Protein AF-A0A7C3DMQ5-F1 (afdb_monomer_lite)

Radius of gyration: 47.57 Å; chains: 1; bounding box: 131×82×141 Å

Structure (mmCIF, N/CA/C/O backbone):
data_AF-A0A7C3DMQ5-F1
#
_entry.id   AF-A0A7C3DMQ5-F1
#
loop_
_atom_site.group_PDB
_atom_site.id
_atom_site.type_symbol
_atom_site.label_atom_id
_atom_site.label_alt_id
_atom_site.label_comp_id
_atom_site.label_asym_id
_atom_site.label_entity_id
_atom_site.label_seq_id
_atom_site.pdbx_PDB_ins_code
_atom_site.Cartn_x
_atom_site.Cartn_y
_atom_site.Cartn_z
_atom_site.occupancy
_atom_site.B_iso_or_equiv
_atom_site.auth_seq_id
_atom_site.auth_comp_id
_atom_site.auth_asym_id
_atom_site.auth_atom_id
_atom_site.pdbx_PDB_model_num
ATOM 1 N N . MET A 1 1 ? 58.607 27.679 -72.684 1.00 35.38 1 MET A N 1
ATOM 2 C CA . MET A 1 1 ? 58.860 26.493 -71.829 1.00 35.38 1 MET A CA 1
ATOM 3 C C . MET A 1 1 ? 58.009 26.649 -70.570 1.00 35.38 1 MET A C 1
ATOM 5 O O . MET A 1 1 ? 57.961 27.768 -70.089 1.00 35.38 1 MET A O 1
ATOM 9 N N . GLY A 1 2 ? 57.302 25.658 -70.021 1.00 30.64 2 GLY A N 1
ATOM 10 C CA . GLY A 1 2 ? 56.966 24.321 -70.528 1.00 30.64 2 GLY A CA 1
ATOM 11 C C . GLY A 1 2 ? 56.228 23.482 -69.461 1.00 30.64 2 GLY A C 1
ATOM 12 O O . GLY A 1 2 ? 56.711 23.452 -68.344 1.00 30.64 2 GLY A O 1
ATOM 13 N N . ARG A 1 3 ? 55.119 22.818 -69.858 1.00 35.78 3 ARG A N 1
ATOM 14 C CA . ARG A 1 3 ? 54.392 21.643 -69.273 1.00 35.78 3 ARG A CA 1
ATOM 15 C C . ARG A 1 3 ? 54.032 21.639 -67.755 1.00 35.78 3 ARG A C 1
ATOM 17 O O . ARG A 1 3 ? 54.875 21.955 -66.939 1.00 35.78 3 ARG A O 1
ATOM 24 N N . LEU A 1 4 ? 52.802 21.372 -67.271 1.00 31.52 4 LEU A N 1
ATOM 25 C CA . LEU A 1 4 ? 51.721 20.377 -67.547 1.00 31.52 4 LEU A CA 1
ATOM 26 C C . LEU A 1 4 ? 51.818 19.094 -66.666 1.00 31.52 4 LEU A C 1
ATOM 28 O O . LEU A 1 4 ? 52.901 18.533 -66.568 1.00 31.52 4 LEU A O 1
ATOM 32 N N . LEU A 1 5 ? 50.655 18.614 -66.163 1.00 30.03 5 LEU A N 1
ATOM 33 C CA . LEU A 1 5 ? 50.350 17.388 -65.361 1.00 30.03 5 LEU A CA 1
ATOM 34 C C . LEU A 1 5 ? 50.638 17.494 -63.836 1.00 30.03 5 LEU A C 1
ATOM 36 O O . LEU A 1 5 ? 51.648 18.078 -63.470 1.00 30.03 5 LEU A O 1
ATOM 40 N N . LEU A 1 6 ? 49.790 17.091 -62.863 1.00 30.98 6 LEU A N 1
ATOM 41 C CA . LEU A 1 6 ? 48.649 16.137 -62.721 1.00 30.98 6 LEU A CA 1
ATOM 42 C C . LEU A 1 6 ? 49.076 14.677 -62.408 1.00 30.98 6 LEU A C 1
ATOM 44 O O . LEU A 1 6 ? 50.050 14.218 -62.990 1.00 30.98 6 LEU A O 1
ATOM 48 N N . PHE A 1 7 ? 48.296 13.983 -61.547 1.00 28.12 7 PHE A N 1
ATOM 49 C CA . PHE A 1 7 ? 48.466 12.642 -60.905 1.00 28.12 7 PHE A CA 1
ATOM 50 C C . PHE A 1 7 ? 49.196 12.643 -59.531 1.00 28.12 7 PHE A C 1
ATOM 52 O O . PHE A 1 7 ? 50.185 13.347 -59.377 1.00 28.12 7 PHE A O 1
ATOM 59 N N . VAL A 1 8 ? 48.784 11.883 -58.492 1.00 26.33 8 VAL A N 1
ATOM 60 C CA . VAL A 1 8 ? 47.496 11.184 -58.223 1.00 26.33 8 VAL A CA 1
ATOM 61 C C . VAL A 1 8 ? 47.289 10.914 -56.711 1.00 26.33 8 VAL A C 1
ATOM 63 O O . VAL A 1 8 ? 48.211 11.051 -55.914 1.00 26.33 8 VAL A O 1
ATOM 66 N N . PHE A 1 9 ? 46.066 10.526 -56.332 1.00 34.53 9 PHE A N 1
ATOM 67 C CA . PHE A 1 9 ? 45.648 10.061 -54.997 1.00 34.53 9 PHE A CA 1
ATOM 68 C C . PHE A 1 9 ? 46.404 8.812 -54.490 1.00 34.53 9 PHE A C 1
ATOM 70 O O . PHE A 1 9 ? 46.457 7.814 -55.201 1.00 34.53 9 PHE A O 1
ATOM 77 N N . VAL A 1 10 ? 46.769 8.786 -53.202 1.00 26.62 10 VAL A N 1
ATOM 78 C CA . VAL A 1 10 ? 46.620 7.583 -52.353 1.00 26.62 10 VAL A CA 1
ATOM 79 C C . VAL A 1 10 ? 46.086 8.019 -50.988 1.00 26.62 10 VAL A C 1
ATOM 81 O O . VAL A 1 10 ? 46.722 8.794 -50.279 1.00 26.62 10 VAL A O 1
ATOM 84 N N . VAL A 1 11 ? 44.908 7.511 -50.622 1.00 39.41 11 VAL A N 1
ATOM 85 C CA . VAL A 1 11 ? 44.380 7.582 -49.253 1.00 39.41 11 VAL A CA 1
ATOM 86 C C . VAL A 1 11 ? 45.007 6.452 -48.445 1.00 39.41 11 VAL A C 1
ATOM 88 O O . VAL A 1 11 ? 44.918 5.295 -48.847 1.00 39.41 11 VAL A O 1
ATOM 91 N N . ALA A 1 12 ? 45.575 6.775 -47.285 1.00 28.44 12 ALA A N 1
ATOM 92 C CA . ALA A 1 12 ? 45.936 5.797 -46.265 1.00 28.44 12 ALA A CA 1
ATOM 93 C C . ALA A 1 12 ? 45.306 6.220 -44.929 1.00 28.44 12 ALA A C 1
ATOM 95 O O . ALA A 1 12 ? 45.703 7.211 -44.317 1.00 28.44 12 ALA A O 1
ATOM 96 N N . PHE A 1 13 ? 44.288 5.472 -44.505 1.00 41.19 13 PHE A N 1
ATOM 97 C CA . PHE A 1 13 ? 43.706 5.556 -43.166 1.00 41.19 13 PHE A CA 1
ATOM 98 C C . PHE A 1 13 ? 44.736 5.143 -42.101 1.00 41.19 13 PHE A C 1
ATOM 100 O O . PHE A 1 13 ? 45.338 4.080 -42.248 1.00 41.19 13 PHE A O 1
ATOM 107 N N . PRO A 1 14 ? 44.827 5.847 -40.961 1.00 37.72 14 PRO A N 1
ATOM 108 C CA . PRO A 1 14 ? 45.238 5.248 -39.703 1.00 37.72 14 PRO A CA 1
ATOM 109 C C . PRO A 1 14 ? 43.992 4.713 -38.976 1.00 37.72 14 PRO A C 1
ATOM 111 O O . PRO A 1 14 ? 43.473 5.333 -38.050 1.00 37.72 14 PRO A O 1
ATOM 114 N N . PHE A 1 15 ? 43.494 3.555 -39.415 1.00 42.28 15 PHE A N 1
ATOM 115 C CA . PHE A 1 15 ? 42.717 2.675 -38.535 1.00 42.28 15 PHE A CA 1
ATOM 116 C C . PHE A 1 15 ? 43.699 1.751 -37.792 1.00 42.28 15 PHE A C 1
ATOM 118 O O . PHE A 1 15 ? 44.792 1.503 -38.291 1.00 42.28 15 PHE A O 1
ATOM 125 N N . LEU A 1 16 ? 43.278 1.216 -36.640 1.00 43.12 16 LEU A N 1
ATOM 126 C CA . LEU A 1 16 ? 44.019 0.289 -35.760 1.00 43.12 16 LEU A CA 1
ATOM 127 C C . LEU A 1 16 ? 45.185 0.889 -34.947 1.00 43.12 16 LEU A C 1
ATOM 129 O O . LEU A 1 16 ? 46.355 0.765 -35.292 1.00 43.12 16 LEU A O 1
ATOM 133 N N . ALA A 1 17 ? 44.844 1.392 -33.757 1.00 39.47 17 ALA A N 1
ATOM 134 C CA . ALA A 1 17 ? 45.766 1.484 -32.618 1.00 39.47 17 ALA A CA 1
ATOM 135 C C . ALA A 1 17 ? 45.092 1.147 -31.263 1.00 39.47 17 ALA A C 1
ATOM 137 O O . ALA A 1 17 ? 45.518 1.633 -30.221 1.00 39.47 17 ALA A O 1
ATOM 138 N N . VAL A 1 18 ? 44.035 0.314 -31.254 1.00 40.31 18 VAL A N 1
ATOM 139 C CA . VAL A 1 18 ? 43.406 -0.216 -30.019 1.00 40.31 18 VAL A CA 1
ATOM 140 C C . VAL A 1 18 ? 42.988 -1.684 -30.208 1.00 40.31 18 VAL A C 1
ATOM 142 O O . VAL A 1 18 ? 41.810 -2.020 -30.220 1.00 40.31 18 VAL A O 1
ATOM 145 N N . ALA A 1 19 ? 43.968 -2.572 -30.394 1.00 40.69 19 ALA A N 1
ATOM 146 C CA . ALA A 1 19 ? 43.738 -4.027 -30.419 1.00 40.69 19 ALA A CA 1
ATOM 147 C C . ALA A 1 19 ? 44.844 -4.853 -29.725 1.00 40.69 19 ALA A C 1
ATOM 149 O O . ALA A 1 19 ? 44.760 -6.076 -29.692 1.00 40.69 19 ALA A O 1
ATOM 150 N N . GLN A 1 20 ? 45.873 -4.210 -29.157 1.00 37.09 20 GLN A N 1
ATOM 151 C CA . GLN A 1 20 ? 47.099 -4.893 -28.709 1.00 37.09 20 GLN A CA 1
ATOM 152 C C . GLN A 1 20 ? 47.295 -4.931 -27.179 1.00 37.09 20 GLN A C 1
ATOM 154 O O . GLN A 1 20 ? 48.217 -5.576 -26.693 1.00 37.09 20 GLN A O 1
ATOM 159 N N . THR A 1 21 ? 46.409 -4.302 -26.398 1.00 42.28 21 THR A N 1
ATOM 160 C CA . THR A 1 21 ? 46.474 -4.259 -24.921 1.00 42.28 21 THR A CA 1
ATOM 161 C C . THR A 1 21 ? 45.758 -5.412 -24.203 1.00 42.28 21 THR A C 1
ATOM 163 O O . THR A 1 21 ? 45.806 -5.469 -22.980 1.00 42.28 21 THR A O 1
ATOM 166 N N . ARG A 1 22 ? 45.114 -6.347 -24.920 1.00 42.84 22 ARG A N 1
ATOM 167 C CA . ARG A 1 22 ? 44.430 -7.523 -24.327 1.00 42.84 22 ARG A CA 1
ATOM 168 C C . ARG A 1 22 ? 45.225 -8.838 -24.373 1.00 42.84 22 ARG A C 1
ATOM 170 O O . ARG A 1 22 ? 44.709 -9.855 -23.931 1.00 42.84 22 ARG A O 1
ATOM 177 N N . LEU A 1 23 ? 46.446 -8.841 -24.912 1.00 44.97 23 LEU A N 1
ATOM 178 C CA . LEU A 1 23 ? 47.205 -10.079 -25.151 1.00 44.97 23 LEU A CA 1
ATOM 179 C C . LEU A 1 23 ? 48.028 -10.602 -23.960 1.00 44.97 23 LEU A C 1
ATOM 181 O O . LEU A 1 23 ? 48.586 -11.678 -24.084 1.00 44.97 23 LEU A O 1
ATOM 185 N N . HIS A 1 24 ? 48.089 -9.898 -22.823 1.00 55.25 24 HIS A N 1
ATOM 186 C CA . HIS A 1 24 ? 48.972 -10.258 -21.700 1.00 55.25 24 HIS A CA 1
ATOM 187 C C . HIS A 1 24 ? 48.251 -10.152 -20.344 1.00 55.25 24 HIS A C 1
ATOM 189 O O . HIS A 1 24 ? 48.622 -9.332 -19.503 1.00 55.25 24 HIS A O 1
ATOM 195 N N . SER A 1 25 ? 47.166 -10.906 -20.136 1.00 66.25 25 SER A N 1
ATOM 196 C CA . SER A 1 25 ? 46.347 -10.739 -18.926 1.00 66.25 25 SER A CA 1
ATOM 197 C C . SER A 1 25 ? 45.668 -12.014 -18.418 1.00 66.25 25 SER A C 1
ATOM 199 O O . SER A 1 25 ? 45.011 -12.726 -19.182 1.00 66.25 25 SER A O 1
ATOM 201 N N . ILE A 1 26 ? 45.761 -12.247 -17.107 1.00 82.19 26 ILE A N 1
ATOM 202 C CA . ILE A 1 26 ? 45.167 -13.395 -16.408 1.00 82.19 26 ILE A CA 1
ATOM 203 C C . ILE A 1 26 ? 43.682 -13.105 -16.190 1.00 82.19 26 ILE A C 1
ATOM 205 O O . ILE A 1 26 ? 43.341 -12.087 -15.592 1.00 82.19 26 ILE A O 1
ATOM 209 N N . THR A 1 27 ? 42.796 -13.971 -16.676 1.00 85.62 27 THR A N 1
ATOM 210 C CA . THR A 1 27 ? 41.340 -13.790 -16.573 1.00 85.62 27 THR A CA 1
ATOM 211 C C . THR A 1 27 ? 40.781 -14.764 -15.548 1.00 85.62 27 THR A C 1
ATOM 213 O O . THR A 1 27 ? 40.892 -15.966 -15.734 1.00 85.62 27 THR A O 1
ATOM 216 N N . VAL A 1 28 ? 40.148 -14.274 -14.487 1.00 90.38 28 VAL A N 1
ATOM 217 C CA . VAL A 1 28 ? 39.416 -15.113 -13.529 1.00 90.38 28 VAL A CA 1
ATOM 218 C C . VAL A 1 28 ? 37.937 -15.045 -13.874 1.00 90.38 28 VAL A C 1
ATOM 220 O O . VAL A 1 28 ? 37.400 -13.954 -14.053 1.00 90.38 28 VAL A O 1
ATOM 223 N N . LYS A 1 29 ? 37.264 -16.191 -13.953 1.00 92.88 29 LYS A N 1
ATOM 224 C CA . LYS A 1 29 ? 35.811 -16.281 -14.139 1.00 92.88 29 LYS A CA 1
ATOM 225 C C . LYS A 1 29 ? 35.225 -17.396 -13.280 1.00 92.88 29 LYS A C 1
ATOM 227 O O . LYS A 1 29 ? 35.945 -18.290 -12.847 1.00 92.88 29 LYS A O 1
ATOM 232 N N . GLY A 1 30 ? 33.923 -17.366 -13.043 1.00 92.19 30 GLY A N 1
ATOM 233 C CA . GLY A 1 30 ? 33.258 -18.431 -12.299 1.00 92.19 30 GLY A CA 1
ATOM 234 C C . GLY A 1 30 ? 31.814 -18.121 -11.954 1.00 92.19 30 GLY A C 1
ATOM 235 O O . GLY A 1 30 ? 31.252 -17.122 -12.410 1.00 92.19 30 GLY A O 1
ATOM 236 N N . LYS A 1 31 ? 31.220 -18.986 -11.136 1.00 93.69 31 LYS A N 1
ATOM 237 C CA . LYS A 1 31 ? 29.831 -18.904 -10.691 1.00 93.69 31 LYS A CA 1
ATOM 238 C C . LYS A 1 31 ? 29.723 -18.926 -9.168 1.00 93.69 31 LYS A C 1
ATOM 240 O O . LYS A 1 31 ? 30.359 -19.735 -8.497 1.00 93.69 31 LYS A O 1
ATOM 245 N N . VAL A 1 32 ? 28.857 -18.076 -8.621 1.00 94.38 32 VAL A N 1
ATOM 246 C CA . VAL A 1 32 ? 28.418 -18.128 -7.222 1.00 94.38 32 VAL A CA 1
ATOM 247 C C . VAL A 1 32 ? 27.063 -18.835 -7.132 1.00 94.38 32 VAL A C 1
ATOM 249 O O . VAL A 1 32 ? 26.094 -18.444 -7.792 1.00 94.38 32 VAL A O 1
ATOM 252 N N . SER A 1 33 ? 26.984 -19.882 -6.313 1.00 92.44 33 SER A N 1
ATOM 253 C CA . SER A 1 33 ? 25.772 -20.685 -6.097 1.00 92.44 33 SER A CA 1
ATOM 254 C C . SER A 1 33 ? 25.513 -20.965 -4.614 1.00 92.44 33 SER A C 1
ATOM 256 O O . SER A 1 33 ? 26.349 -20.667 -3.764 1.00 92.44 33 SER A O 1
ATOM 258 N N . ASP A 1 34 ? 24.331 -21.487 -4.286 1.00 90.56 34 ASP A N 1
ATOM 259 C CA . ASP A 1 34 ? 23.987 -21.975 -2.947 1.00 90.56 34 ASP A CA 1
ATOM 260 C C . ASP A 1 34 ? 24.230 -23.491 -2.803 1.00 90.56 34 ASP A C 1
ATOM 262 O O . ASP A 1 34 ? 24.568 -24.183 -3.767 1.00 90.56 34 ASP A O 1
ATOM 266 N N . LEU A 1 35 ? 24.017 -24.038 -1.600 1.00 85.69 35 LEU A N 1
ATOM 267 C CA . LEU A 1 35 ? 24.150 -25.481 -1.320 1.00 85.69 35 LEU A CA 1
ATOM 268 C C . LEU A 1 35 ? 23.228 -26.385 -2.166 1.00 85.69 35 LEU A C 1
ATOM 270 O O . LEU A 1 35 ? 23.466 -27.587 -2.238 1.00 85.69 35 LEU A O 1
ATOM 274 N N . ASN A 1 36 ? 22.196 -25.828 -2.807 1.00 82.31 36 ASN A N 1
ATOM 275 C CA . ASN A 1 36 ? 21.288 -26.532 -3.716 1.00 82.31 36 ASN A CA 1
ATOM 276 C C . ASN A 1 36 ? 21.651 -26.289 -5.197 1.00 82.31 36 ASN A C 1
ATOM 278 O O . ASN A 1 36 ? 20.846 -26.562 -6.087 1.00 82.31 36 ASN A O 1
ATOM 282 N N . ASN A 1 37 ? 22.846 -25.748 -5.463 1.00 82.75 37 ASN A N 1
ATOM 283 C CA . ASN A 1 37 ? 23.362 -25.354 -6.775 1.00 82.75 37 ASN A CA 1
ATOM 284 C C . ASN A 1 37 ? 22.518 -24.285 -7.512 1.00 82.75 37 ASN A C 1
ATOM 286 O O . ASN A 1 37 ? 22.654 -24.087 -8.726 1.00 82.75 37 ASN A O 1
ATOM 290 N N . ARG A 1 38 ? 21.660 -23.555 -6.788 1.00 84.94 38 ARG A N 1
ATOM 291 C CA . ARG A 1 38 ? 20.905 -22.410 -7.315 1.00 84.94 38 ARG A CA 1
ATOM 292 C C . ARG A 1 38 ? 21.837 -21.207 -7.412 1.00 84.94 38 ARG A C 1
ATOM 294 O O . ARG A 1 38 ? 22.675 -20.997 -6.543 1.00 84.94 38 ARG A O 1
ATOM 301 N N . SER A 1 39 ? 21.709 -20.415 -8.470 1.00 87.38 39 SER A N 1
ATOM 302 C CA . SER A 1 39 ? 22.531 -19.217 -8.672 1.00 87.38 39 SER A CA 1
ATOM 303 C C . SER A 1 39 ? 22.279 -18.157 -7.597 1.00 87.38 39 SER A C 1
ATOM 305 O O . SER A 1 39 ? 21.129 -17.813 -7.332 1.00 87.38 39 SER A O 1
ATOM 307 N N . VAL A 1 40 ? 23.346 -17.595 -7.018 1.00 85.19 40 VAL A N 1
ATOM 308 C CA . VAL A 1 40 ? 23.253 -16.474 -6.067 1.00 85.19 40 VAL A CA 1
ATOM 309 C C . VAL A 1 40 ? 23.487 -15.173 -6.832 1.00 85.19 40 VAL A C 1
ATOM 311 O O . VAL A 1 40 ? 24.623 -14.755 -7.057 1.00 85.19 40 VAL A O 1
ATOM 314 N N . SER A 1 41 ? 22.395 -14.543 -7.266 1.00 82.56 41 SER A N 1
ATOM 315 C CA . SER A 1 41 ? 22.438 -13.286 -8.018 1.00 82.56 41 SER A CA 1
ATOM 316 C C . SER A 1 41 ? 22.980 -12.129 -7.174 1.00 82.56 41 SER A C 1
ATOM 318 O O . SER A 1 41 ? 22.740 -12.047 -5.964 1.00 82.56 41 SER A O 1
ATOM 320 N N . MET A 1 42 ? 23.702 -11.201 -7.808 1.00 81.06 42 MET A N 1
ATOM 321 C CA . MET A 1 42 ? 24.310 -10.031 -7.156 1.00 81.06 42 MET A CA 1
ATOM 322 C C . MET A 1 42 ? 25.199 -10.388 -5.950 1.00 81.06 42 MET A C 1
ATOM 324 O O . MET A 1 42 ? 25.225 -9.664 -4.951 1.00 81.06 42 MET A O 1
ATOM 328 N N . ALA A 1 43 ? 25.886 -11.532 -5.994 1.00 86.50 43 ALA A N 1
ATOM 329 C CA . ALA A 1 43 ? 26.975 -11.809 -5.064 1.00 86.50 43 ALA A CA 1
ATOM 330 C C . ALA A 1 43 ? 28.148 -10.866 -5.372 1.00 86.50 43 ALA A C 1
ATOM 332 O O . ALA A 1 43 ? 28.535 -10.704 -6.529 1.00 86.50 43 ALA A O 1
ATOM 333 N N . ARG A 1 44 ? 28.706 -10.233 -4.344 1.00 94.25 44 ARG A N 1
ATOM 334 C CA . ARG A 1 44 ? 29.803 -9.272 -4.460 1.00 94.25 44 ARG A CA 1
ATOM 335 C C . ARG A 1 44 ? 31.141 -9.979 -4.266 1.00 94.25 44 ARG A C 1
ATOM 337 O O . ARG A 1 44 ? 31.317 -10.689 -3.276 1.00 94.25 44 ARG A O 1
ATOM 344 N N . VAL A 1 45 ? 32.072 -9.755 -5.187 1.00 95.50 45 VAL A N 1
ATOM 345 C CA . VAL A 1 45 ? 33.443 -10.273 -5.164 1.00 95.50 45 VAL A CA 1
ATOM 346 C C . VAL A 1 45 ? 34.401 -9.102 -4.950 1.00 95.50 45 VAL A C 1
ATOM 348 O O . VAL A 1 45 ? 34.696 -8.340 -5.872 1.00 95.50 45 VAL A O 1
ATOM 351 N N . ASP A 1 46 ? 34.871 -8.942 -3.715 1.00 94.56 46 ASP A N 1
ATOM 352 C CA . ASP A 1 46 ? 35.889 -7.948 -3.362 1.00 94.56 46 ASP A CA 1
ATOM 353 C C . ASP A 1 46 ? 37.285 -8.540 -3.589 1.00 94.56 46 ASP A C 1
ATOM 355 O O . ASP A 1 46 ? 37.635 -9.555 -2.985 1.00 94.56 46 ASP A O 1
ATOM 359 N N . ILE A 1 47 ? 38.087 -7.918 -4.454 1.00 95.12 47 ILE A N 1
ATOM 360 C CA . ILE A 1 47 ? 39.422 -8.391 -4.838 1.00 95.12 47 ILE A CA 1
ATOM 361 C C . ILE A 1 47 ? 40.470 -7.556 -4.103 1.00 95.12 47 ILE A C 1
ATOM 363 O O . ILE A 1 47 ? 40.587 -6.348 -4.318 1.00 95.12 47 ILE A O 1
ATOM 367 N N . PHE A 1 48 ? 41.248 -8.214 -3.251 1.00 92.19 48 PHE A N 1
ATOM 368 C CA . PHE A 1 48 ? 42.284 -7.625 -2.411 1.00 92.19 48 PHE A CA 1
ATOM 369 C C . PHE A 1 48 ? 43.683 -7.937 -2.953 1.00 92.19 48 PHE A C 1
ATOM 371 O O . PHE A 1 48 ? 43.954 -9.077 -3.329 1.00 92.19 48 PHE A O 1
ATOM 378 N N . LYS A 1 49 ? 44.582 -6.948 -2.922 1.00 90.31 49 LYS A N 1
ATOM 379 C CA . LYS A 1 49 ? 46.037 -7.089 -3.104 1.00 90.31 49 LYS A CA 1
ATOM 380 C C . LYS A 1 49 ? 46.688 -6.671 -1.784 1.00 90.31 49 LYS A C 1
ATOM 382 O O . LYS A 1 49 ? 46.657 -5.496 -1.413 1.00 90.31 49 LYS A O 1
ATOM 387 N N . GLY A 1 50 ? 47.177 -7.642 -1.012 1.00 83.31 50 GLY A N 1
ATOM 388 C CA . GLY A 1 50 ? 47.447 -7.428 0.416 1.00 83.31 50 GLY A CA 1
ATOM 389 C C . GLY A 1 50 ? 46.175 -6.984 1.158 1.00 83.31 50 GLY A C 1
ATOM 390 O O . GLY A 1 50 ? 45.125 -7.599 1.004 1.00 83.31 50 GLY A O 1
ATOM 391 N N . ASN A 1 51 ? 46.246 -5.886 1.919 1.00 79.00 51 ASN A N 1
ATOM 392 C CA . ASN A 1 51 ? 45.094 -5.339 2.656 1.00 79.00 51 ASN A CA 1
ATOM 393 C C . ASN A 1 51 ? 44.256 -4.309 1.865 1.00 79.00 51 ASN A C 1
ATOM 395 O O . ASN A 1 51 ? 43.291 -3.779 2.412 1.00 79.00 51 ASN A O 1
ATOM 399 N N . GLN A 1 52 ? 44.602 -3.991 0.612 1.00 84.00 52 GLN A N 1
ATOM 400 C CA . GLN A 1 52 ? 43.875 -3.000 -0.193 1.00 84.00 52 GLN A CA 1
ATOM 401 C C . GLN A 1 52 ? 42.915 -3.672 -1.177 1.00 84.00 52 GLN A C 1
ATOM 403 O O . GLN A 1 52 ? 43.314 -4.579 -1.906 1.00 84.00 52 GLN A O 1
ATOM 408 N N . VAL A 1 53 ? 41.667 -3.197 -1.235 1.00 87.94 53 VAL A N 1
ATOM 409 C CA . VAL A 1 53 ? 40.725 -3.559 -2.306 1.00 87.94 53 VAL A CA 1
ATOM 410 C C . VAL A 1 53 ? 41.190 -2.882 -3.593 1.00 87.94 53 VAL A C 1
ATOM 412 O O . VAL A 1 53 ? 41.267 -1.658 -3.653 1.00 87.94 53 VAL A O 1
ATOM 415 N N . VAL A 1 54 ? 41.505 -3.676 -4.614 1.00 87.50 54 VAL A N 1
ATOM 416 C CA . VAL A 1 54 ? 41.963 -3.190 -5.928 1.00 87.50 54 VAL A CA 1
ATOM 417 C C . VAL A 1 54 ? 40.878 -3.254 -6.996 1.00 87.50 54 VAL A C 1
ATOM 419 O O . VAL A 1 54 ? 40.959 -2.538 -7.992 1.00 87.50 54 VAL A O 1
ATOM 422 N N . LYS A 1 55 ? 39.858 -4.098 -6.807 1.00 88.00 55 LYS A N 1
ATOM 423 C CA . LYS A 1 55 ? 38.705 -4.201 -7.705 1.00 88.00 55 LYS A CA 1
ATOM 424 C C . LYS A 1 55 ? 37.495 -4.775 -6.965 1.00 88.00 55 LYS A C 1
ATOM 426 O O . LYS A 1 55 ? 37.646 -5.588 -6.057 1.00 88.00 55 LYS A O 1
ATOM 431 N N . ASN A 1 56 ? 36.302 -4.375 -7.385 1.00 90.56 56 ASN A N 1
ATOM 432 C CA . ASN A 1 56 ? 35.037 -4.990 -6.999 1.00 90.56 56 ASN A CA 1
ATOM 433 C C . ASN A 1 56 ? 34.338 -5.534 -8.257 1.00 90.56 56 ASN A C 1
ATOM 435 O O . ASN A 1 56 ? 34.482 -4.958 -9.339 1.00 90.56 56 ASN A O 1
ATOM 439 N N . VAL A 1 57 ? 33.632 -6.657 -8.125 1.00 89.50 57 VAL A N 1
ATOM 440 C CA . VAL A 1 57 ? 32.822 -7.265 -9.189 1.00 89.50 57 VAL A CA 1
ATOM 441 C C . VAL A 1 57 ? 31.506 -7.754 -8.594 1.00 89.50 57 VAL A C 1
ATOM 443 O O . VAL A 1 57 ? 31.499 -8.367 -7.528 1.00 89.50 57 VAL A O 1
ATOM 446 N N . ILE A 1 58 ? 30.397 -7.530 -9.296 1.00 88.94 58 ILE A N 1
ATOM 447 C CA . ILE A 1 58 ? 29.078 -8.048 -8.922 1.00 88.94 58 ILE A CA 1
ATOM 448 C C . ILE A 1 58 ? 28.712 -9.181 -9.883 1.00 88.94 58 ILE A C 1
ATOM 450 O O . ILE A 1 58 ? 28.742 -9.010 -11.101 1.00 88.94 58 ILE A O 1
ATOM 454 N N . ALA A 1 59 ? 28.370 -10.345 -9.336 1.00 85.75 59 ALA A N 1
ATOM 455 C CA . ALA A 1 59 ? 27.899 -11.488 -10.105 1.00 85.75 59 ALA A CA 1
ATOM 456 C C . ALA A 1 59 ? 26.508 -11.215 -10.706 1.00 85.75 59 ALA A C 1
ATOM 458 O O . ALA A 1 59 ? 25.626 -10.667 -10.040 1.00 85.75 59 ALA A O 1
ATOM 459 N N . ASN A 1 60 ? 26.296 -11.627 -11.956 1.00 82.81 60 ASN A N 1
ATOM 460 C CA . ASN A 1 60 ? 25.056 -11.365 -12.690 1.00 82.81 60 ASN A CA 1
ATOM 461 C C . ASN A 1 60 ? 23.850 -12.180 -12.161 1.00 82.81 60 ASN A C 1
ATOM 463 O O . ASN A 1 60 ? 23.950 -12.911 -11.173 1.00 82.81 60 ASN A O 1
ATOM 467 N N . SER A 1 61 ? 22.689 -12.080 -12.818 1.00 78.38 61 SER A N 1
ATOM 468 C CA . SER A 1 61 ? 21.468 -12.815 -12.437 1.00 78.38 61 SER A CA 1
ATOM 469 C C . SER A 1 61 ? 21.639 -14.343 -12.416 1.00 78.38 61 SER A C 1
ATOM 471 O O . SER A 1 61 ? 20.989 -15.022 -11.624 1.00 78.38 61 SER A O 1
ATOM 473 N N . TYR A 1 62 ? 22.572 -14.885 -13.204 1.00 84.88 62 TYR A N 1
ATOM 474 C CA . TYR A 1 62 ? 22.932 -16.307 -13.230 1.00 84.88 62 TYR A CA 1
ATOM 475 C C . TYR A 1 62 ? 24.030 -16.680 -12.220 1.00 84.88 62 TYR A C 1
ATOM 477 O O . TYR A 1 62 ? 24.428 -17.845 -12.160 1.00 84.88 62 TYR A O 1
ATOM 485 N N . GLY A 1 63 ? 24.494 -15.731 -11.402 1.00 85.12 63 GLY A N 1
ATOM 486 C CA . GLY A 1 63 ? 25.588 -15.904 -10.445 1.00 85.12 63 GLY A CA 1
ATOM 487 C C . GLY A 1 63 ? 26.979 -15.881 -11.084 1.00 85.12 63 GLY A C 1
ATOM 488 O O . GLY A 1 63 ? 27.960 -16.107 -10.382 1.00 85.12 63 GLY A O 1
ATOM 489 N N . ASN A 1 64 ? 27.096 -15.610 -12.387 1.00 92.06 64 ASN A N 1
ATOM 490 C CA . ASN A 1 64 ? 28.380 -15.629 -13.088 1.00 92.06 64 ASN A CA 1
ATOM 491 C C . ASN A 1 64 ? 29.132 -14.305 -12.889 1.00 92.06 64 ASN A C 1
ATOM 493 O O . ASN A 1 64 ? 28.516 -13.236 -12.893 1.00 92.06 64 ASN A O 1
ATOM 497 N N . TYR A 1 65 ? 30.455 -14.376 -12.777 1.00 91.88 65 TYR A N 1
ATOM 498 C CA . TYR A 1 65 ? 31.351 -13.227 -12.658 1.00 91.88 65 TYR A CA 1
ATOM 499 C C . TYR A 1 65 ? 32.633 -13.439 -13.477 1.00 91.88 65 TYR A C 1
ATOM 501 O O . TYR A 1 65 ? 33.065 -14.577 -13.680 1.00 91.88 65 TYR A O 1
ATOM 509 N N . ASP A 1 66 ? 33.264 -12.345 -13.906 1.00 91.38 66 ASP A N 1
ATOM 510 C CA . ASP A 1 66 ? 34.586 -12.353 -14.533 1.00 91.38 66 ASP A CA 1
ATOM 511 C C . ASP A 1 66 ? 35.395 -11.085 -14.212 1.00 91.38 66 ASP A C 1
ATOM 513 O O . ASP A 1 66 ? 34.856 -10.006 -13.946 1.00 91.38 66 ASP A O 1
ATOM 517 N N . PHE A 1 67 ? 36.719 -11.220 -14.186 1.00 90.38 67 PHE A N 1
ATOM 518 C CA . PHE A 1 67 ? 37.663 -10.117 -14.062 1.00 90.38 67 PHE A CA 1
ATOM 519 C C . PHE A 1 67 ? 39.056 -10.493 -14.565 1.00 90.38 67 PHE A C 1
ATOM 521 O O . PHE A 1 67 ? 39.333 -11.623 -14.946 1.00 90.38 67 PHE A O 1
ATOM 528 N N . VAL A 1 68 ? 39.943 -9.501 -14.574 1.00 87.06 68 VAL A N 1
ATOM 529 C CA . VAL A 1 68 ? 41.307 -9.600 -15.086 1.00 87.06 68 VAL A CA 1
ATOM 530 C C . VAL A 1 68 ? 42.275 -9.133 -14.000 1.00 87.06 68 VAL A C 1
ATOM 532 O O . VAL A 1 68 ? 41.951 -8.192 -13.271 1.00 87.06 68 VAL A O 1
ATOM 535 N N . LEU A 1 69 ? 43.427 -9.797 -13.894 1.00 86.94 69 LEU A N 1
ATOM 536 C CA . LEU A 1 69 ? 44.472 -9.570 -12.894 1.00 86.94 69 LEU A CA 1
ATOM 537 C C . LEU A 1 69 ? 45.849 -9.346 -13.535 1.00 86.94 69 LEU A C 1
ATOM 539 O O . LEU A 1 69 ? 46.114 -9.777 -14.659 1.00 86.94 69 LEU A O 1
ATOM 543 N N . GLU A 1 70 ? 46.734 -8.703 -12.774 1.00 84.81 70 GLU A N 1
ATOM 544 C CA . GLU A 1 70 ? 48.144 -8.502 -13.117 1.00 84.81 70 GLU A CA 1
ATOM 545 C C . GLU A 1 70 ? 48.990 -9.671 -12.584 1.00 84.81 70 GLU A C 1
ATOM 547 O O . GLU A 1 70 ? 48.751 -10.182 -11.484 1.00 84.81 70 GLU A O 1
ATOM 552 N N . LYS A 1 71 ? 50.021 -10.077 -13.332 1.00 83.62 71 LYS A N 1
ATOM 553 C CA . LYS A 1 71 ? 50.999 -11.072 -12.862 1.00 83.62 71 LYS A CA 1
ATOM 554 C C . LYS A 1 71 ? 51.892 -10.513 -11.744 1.00 83.62 71 LYS A C 1
ATOM 556 O O . LYS A 1 71 ? 51.974 -9.295 -11.573 1.00 83.62 71 LYS A O 1
ATOM 561 N N . GLY A 1 72 ? 52.587 -11.385 -11.018 1.00 84.38 72 GLY A N 1
ATOM 562 C CA . GLY A 1 72 ? 53.546 -10.979 -9.987 1.00 84.38 72 GLY A CA 1
ATOM 563 C C . GLY A 1 72 ? 52.925 -10.608 -8.635 1.00 84.38 72 GLY A C 1
ATOM 564 O O . GLY A 1 72 ? 53.533 -9.829 -7.909 1.00 84.38 72 GLY A O 1
ATOM 565 N N . ASN A 1 73 ? 51.708 -11.071 -8.313 1.00 89.44 73 ASN A N 1
ATOM 566 C CA . ASN A 1 73 ? 51.003 -10.679 -7.085 1.00 89.44 73 ASN A CA 1
ATOM 567 C C . ASN A 1 73 ? 50.203 -11.830 -6.456 1.00 89.44 73 ASN A C 1
ATOM 569 O O . ASN A 1 73 ? 49.662 -12.684 -7.155 1.00 89.44 73 ASN A O 1
ATOM 573 N N . ILE A 1 74 ? 50.009 -11.775 -5.136 1.00 91.88 74 ILE A N 1
ATOM 574 C CA . ILE A 1 74 ? 49.017 -12.595 -4.427 1.00 91.88 74 ILE A CA 1
ATOM 575 C C . ILE A 1 74 ? 47.730 -11.786 -4.242 1.00 91.88 74 ILE A C 1
ATOM 577 O O . ILE A 1 74 ? 47.745 -10.687 -3.676 1.00 91.88 74 ILE A O 1
ATOM 581 N N . TYR A 1 75 ? 46.610 -12.352 -4.687 1.00 94.06 75 TYR A N 1
ATOM 582 C CA . TYR A 1 75 ? 45.276 -11.787 -4.513 1.00 94.06 75 TYR A CA 1
ATOM 583 C C . TYR A 1 75 ? 44.432 -12.617 -3.546 1.00 94.06 75 TYR A C 1
ATOM 585 O O . TYR A 1 75 ? 44.559 -13.836 -3.476 1.00 94.06 75 TYR A O 1
ATOM 593 N N . THR A 1 76 ? 43.521 -11.961 -2.828 1.00 95.31 76 THR A N 1
ATOM 594 C CA . THR A 1 76 ? 42.433 -12.624 -2.092 1.00 95.31 76 THR A CA 1
ATOM 595 C C . THR A 1 76 ? 41.092 -12.119 -2.607 1.00 95.31 76 THR A C 1
ATOM 597 O O . THR A 1 76 ? 40.876 -10.916 -2.678 1.00 95.31 76 THR A O 1
ATOM 600 N N . PHE A 1 77 ? 40.170 -13.018 -2.928 1.00 95.69 77 PHE A N 1
ATOM 601 C CA . PHE A 1 77 ? 38.801 -12.705 -3.334 1.00 95.69 77 PHE A CA 1
ATOM 602 C C . PHE A 1 77 ? 37.866 -12.981 -2.157 1.00 95.69 77 PHE A C 1
ATOM 604 O O . PHE A 1 77 ? 37.923 -14.074 -1.596 1.00 95.69 77 PHE A O 1
ATOM 611 N N . ALA A 1 78 ? 37.017 -12.030 -1.766 1.00 95.38 78 ALA A N 1
ATOM 612 C CA . ALA A 1 78 ? 35.968 -12.243 -0.769 1.00 95.38 78 ALA A CA 1
ATOM 613 C C . ALA A 1 78 ? 34.588 -12.231 -1.437 1.00 95.38 78 ALA A C 1
ATOM 615 O O . ALA A 1 78 ? 34.154 -11.208 -1.962 1.00 95.38 78 ALA A O 1
ATOM 616 N N . TYR A 1 79 ? 33.909 -13.374 -1.392 1.00 95.44 79 TYR A N 1
ATOM 617 C CA . TYR A 1 79 ? 32.588 -13.609 -1.968 1.00 95.44 79 TYR A CA 1
ATOM 618 C C . TYR A 1 79 ? 31.531 -13.398 -0.891 1.00 95.44 79 TYR A C 1
ATOM 620 O O . TYR A 1 79 ? 31.488 -14.154 0.082 1.00 95.44 79 TYR A O 1
ATOM 628 N N . SER A 1 80 ? 30.697 -12.373 -1.050 1.00 92.50 80 SER A N 1
ATOM 629 C CA . SER A 1 80 ? 29.736 -11.934 -0.036 1.00 92.50 80 SER A CA 1
ATOM 630 C C . SER A 1 80 ? 28.352 -11.644 -0.625 1.00 92.50 80 SER A C 1
ATOM 632 O O . SER A 1 80 ? 28.211 -11.175 -1.753 1.00 92.50 80 SER A O 1
ATOM 634 N N . LYS A 1 81 ? 27.304 -11.925 0.151 1.00 92.06 81 LYS A N 1
ATOM 635 C CA . LYS A 1 81 ? 25.906 -11.590 -0.151 1.00 92.06 81 LYS A CA 1
ATOM 636 C C . LYS A 1 81 ? 25.185 -11.373 1.180 1.00 92.06 81 LYS A C 1
ATOM 638 O O . LYS A 1 81 ? 25.481 -12.059 2.155 1.00 92.06 81 LYS A O 1
ATOM 643 N N . HIS A 1 82 ? 24.259 -10.417 1.245 1.00 86.12 82 HIS A N 1
ATOM 644 C CA . HIS A 1 82 ? 23.467 -10.200 2.457 1.00 86.12 82 HIS A CA 1
ATOM 645 C C . HIS A 1 82 ? 22.680 -11.472 2.822 1.00 86.12 82 HIS A C 1
ATOM 647 O O . HIS A 1 82 ? 22.042 -12.061 1.952 1.00 86.12 82 HIS A O 1
ATOM 653 N N . GLY A 1 83 ? 22.758 -11.898 4.086 1.00 84.00 83 GLY A N 1
ATOM 654 C CA . GLY A 1 83 ? 22.171 -13.156 4.560 1.00 84.00 83 GLY A CA 1
ATOM 655 C C . GLY A 1 83 ? 22.990 -14.421 4.266 1.00 84.00 83 GLY A C 1
ATOM 656 O O . GLY A 1 83 ? 22.504 -15.508 4.554 1.00 84.00 83 GLY A O 1
ATOM 657 N N . PHE A 1 84 ? 24.210 -14.314 3.721 1.00 90.69 84 PHE A N 1
ATOM 658 C CA . PHE A 1 84 ? 25.104 -15.448 3.446 1.00 90.69 84 PHE A CA 1
ATOM 659 C C . PHE A 1 84 ? 26.460 -15.298 4.142 1.00 90.69 84 PHE A C 1
ATOM 661 O O . PHE A 1 84 ? 27.007 -14.198 4.261 1.00 90.69 84 PHE A O 1
ATOM 668 N N . VAL A 1 85 ? 27.051 -16.429 4.526 1.00 90.75 85 VAL A N 1
ATOM 669 C CA . VAL A 1 85 ? 28.405 -16.490 5.081 1.00 90.75 85 VAL A CA 1
ATOM 670 C C . VAL A 1 85 ? 29.429 -16.170 3.994 1.00 90.75 85 VAL A C 1
ATOM 672 O O . VAL A 1 85 ? 29.477 -16.818 2.948 1.00 90.75 85 VAL A O 1
ATOM 675 N N . THR A 1 86 ? 30.273 -15.168 4.249 1.00 93.44 86 THR A N 1
ATOM 676 C CA . THR A 1 86 ? 31.326 -14.745 3.313 1.00 93.44 86 THR A CA 1
ATOM 677 C C . THR A 1 86 ? 32.432 -15.796 3.229 1.00 93.44 86 THR A C 1
ATOM 679 O O . THR A 1 86 ? 32.951 -16.228 4.257 1.00 93.44 86 THR A O 1
ATOM 682 N N . LYS A 1 87 ? 32.841 -16.167 2.010 1.00 93.19 87 LYS A N 1
ATOM 683 C CA . LYS A 1 87 ? 33.995 -17.052 1.763 1.00 93.19 87 LYS A CA 1
ATOM 684 C C . LYS A 1 87 ? 35.148 -16.284 1.128 1.00 93.19 87 LYS A C 1
ATOM 686 O O . LYS A 1 87 ? 34.923 -15.344 0.370 1.00 93.19 87 LYS A O 1
ATOM 691 N N . ARG A 1 88 ? 36.384 -16.700 1.414 1.00 94.62 88 ARG A N 1
ATOM 692 C CA . ARG A 1 88 ? 37.602 -16.130 0.818 1.00 94.62 88 ARG A CA 1
ATOM 693 C C . ARG A 1 88 ? 38.353 -17.164 -0.013 1.00 94.62 88 ARG A C 1
ATOM 695 O O . ARG A 1 88 ? 38.394 -18.322 0.381 1.00 94.62 88 ARG A O 1
ATOM 702 N N . ILE A 1 89 ? 38.967 -16.766 -1.120 1.00 94.00 89 ILE A N 1
ATOM 703 C CA . ILE A 1 89 ? 39.861 -17.609 -1.936 1.00 94.00 89 ILE A CA 1
ATOM 704 C C . ILE A 1 89 ? 41.126 -16.811 -2.236 1.00 94.00 89 ILE A C 1
ATOM 706 O O . ILE A 1 89 ? 41.051 -15.599 -2.405 1.00 94.00 89 ILE A O 1
ATOM 710 N N . GLU A 1 90 ? 42.278 -17.470 -2.273 1.00 95.12 90 GLU A N 1
ATOM 711 C CA . GLU A 1 90 ? 43.570 -16.848 -2.566 1.00 95.12 90 GLU A CA 1
ATOM 712 C C . GLU A 1 90 ? 44.119 -17.358 -3.907 1.00 95.12 90 GLU A C 1
ATOM 714 O O . GLU A 1 90 ? 43.988 -18.544 -4.210 1.00 95.12 90 GLU A O 1
ATOM 719 N N . LEU A 1 91 ? 44.726 -16.474 -4.700 1.00 93.50 91 LEU A N 1
ATOM 720 C CA . LEU A 1 91 ? 45.337 -16.780 -5.998 1.00 93.50 91 LEU A CA 1
ATOM 721 C C . LEU A 1 91 ? 46.705 -16.092 -6.086 1.00 93.50 91 LEU A C 1
ATOM 723 O O . LEU A 1 91 ? 46.765 -14.860 -6.067 1.00 93.50 91 LEU A O 1
ATOM 727 N N . SER A 1 92 ? 47.788 -16.862 -6.201 1.00 92.25 92 SER A N 1
ATOM 728 C CA . SER A 1 92 ? 49.125 -16.333 -6.496 1.00 92.25 92 SER A CA 1
ATOM 729 C C . SER A 1 92 ? 49.406 -16.356 -7.995 1.00 92.25 92 SER A C 1
ATOM 731 O O . SER A 1 92 ? 49.296 -17.394 -8.644 1.00 92.25 92 SER A O 1
ATOM 733 N N . THR A 1 93 ? 49.795 -15.200 -8.532 1.00 88.44 93 THR A N 1
ATOM 734 C CA . THR A 1 93 ? 50.233 -15.003 -9.922 1.00 88.44 93 THR A CA 1
ATOM 735 C C . THR A 1 93 ? 51.744 -14.755 -10.018 1.00 88.44 93 THR A C 1
ATOM 737 O O . THR A 1 93 ? 52.225 -14.245 -11.030 1.00 88.44 93 THR A O 1
ATOM 740 N N . GLU A 1 94 ? 52.497 -15.056 -8.953 1.00 86.31 94 GLU A N 1
ATOM 741 C CA . GLU A 1 94 ? 53.910 -14.679 -8.802 1.00 86.31 94 GLU A CA 1
ATOM 742 C C . GLU A 1 94 ? 54.878 -15.475 -9.685 1.00 86.31 94 GLU A C 1
ATOM 744 O O . GLU A 1 94 ? 55.869 -14.906 -10.133 1.00 86.31 94 GLU A O 1
ATOM 749 N N . ALA A 1 95 ? 54.579 -16.746 -9.972 1.00 80.00 95 ALA A N 1
ATOM 750 C CA . ALA A 1 95 ? 55.446 -17.619 -10.771 1.00 80.00 95 ALA A CA 1
ATOM 751 C C . ALA A 1 95 ? 55.427 -17.318 -12.287 1.00 80.00 95 ALA A C 1
ATOM 753 O O . ALA A 1 95 ? 56.360 -17.685 -12.989 1.00 80.00 95 ALA A O 1
ATOM 754 N N . ILE A 1 96 ? 54.410 -16.605 -12.791 1.00 78.81 96 ILE A N 1
ATOM 755 C CA . ILE A 1 96 ? 54.147 -16.487 -14.237 1.00 78.81 96 ILE A CA 1
ATOM 756 C C . ILE A 1 96 ? 55.221 -15.664 -14.970 1.00 78.81 96 ILE A C 1
ATOM 758 O O . ILE A 1 96 ? 55.373 -14.443 -14.777 1.00 78.81 96 ILE A O 1
ATOM 762 N N . GLY A 1 97 ? 55.911 -16.338 -15.888 1.00 69.25 97 GLY A N 1
ATOM 763 C CA . GLY A 1 97 ? 56.977 -15.804 -16.724 1.00 69.25 97 GLY A CA 1
ATOM 764 C C . GLY A 1 97 ? 56.495 -14.807 -17.784 1.00 69.25 97 GLY A C 1
ATOM 765 O O . GLY A 1 97 ? 55.317 -14.724 -18.132 1.00 69.25 97 GLY A O 1
ATOM 766 N N . ASP A 1 98 ? 57.424 -14.012 -18.322 1.00 66.44 98 ASP A N 1
ATOM 767 C CA . ASP A 1 98 ? 57.115 -13.055 -19.401 1.00 66.44 98 ASP A CA 1
ATOM 768 C C . ASP A 1 98 ? 56.829 -13.748 -20.749 1.00 66.44 98 ASP A C 1
ATOM 770 O O . ASP A 1 98 ? 56.074 -13.219 -21.565 1.00 66.44 98 ASP A O 1
ATOM 774 N N . ASP A 1 99 ? 57.398 -14.937 -20.982 1.00 62.97 99 ASP A N 1
ATOM 775 C CA . ASP A 1 99 ? 57.224 -15.701 -22.226 1.00 62.97 99 ASP A CA 1
ATOM 776 C C . ASP A 1 99 ? 55.940 -16.552 -22.271 1.00 62.97 99 ASP A C 1
ATOM 778 O O . ASP A 1 99 ? 55.515 -16.952 -23.355 1.00 62.97 99 ASP A O 1
ATOM 782 N N . GLU A 1 100 ? 55.285 -16.801 -21.135 1.00 61.72 100 GLU A N 1
ATOM 783 C CA . GLU A 1 100 ? 54.081 -17.648 -21.060 1.00 61.72 100 GLU A CA 1
ATOM 784 C C . GLU A 1 100 ? 52.835 -16.901 -21.551 1.00 61.72 100 GLU A C 1
ATOM 786 O O . GLU A 1 100 ? 52.046 -17.417 -22.342 1.00 61.72 100 GLU A O 1
ATOM 791 N N . LEU A 1 101 ? 52.719 -15.616 -21.197 1.00 59.44 101 LEU A N 1
ATOM 792 C CA . LEU A 1 101 ? 51.643 -14.715 -21.638 1.00 59.44 101 LEU A CA 1
ATOM 793 C C . LEU A 1 101 ? 51.675 -14.387 -23.143 1.00 59.44 101 LEU A C 1
ATOM 795 O O . LEU A 1 101 ? 50.808 -13.679 -23.643 1.00 59.44 101 LEU A O 1
ATOM 799 N N . LYS A 1 102 ? 52.662 -14.896 -23.884 1.00 51.06 102 LYS A N 1
ATOM 800 C CA . LYS A 1 102 ? 52.956 -14.552 -25.283 1.00 51.06 102 LYS A CA 1
ATOM 801 C C . LYS A 1 102 ? 51.962 -15.136 -26.298 1.00 51.06 102 LYS A C 1
ATOM 803 O O . LYS A 1 102 ? 51.957 -14.703 -27.450 1.00 51.06 102 LYS A O 1
ATOM 808 N N . TYR A 1 103 ? 51.133 -16.101 -25.884 1.00 46.53 103 TYR A N 1
ATOM 809 C CA . TYR A 1 103 ? 50.235 -16.859 -26.769 1.00 46.53 103 TYR A CA 1
ATOM 810 C C . TYR A 1 103 ? 48.729 -16.716 -26.478 1.00 46.53 103 TYR A C 1
ATOM 812 O O . TYR A 1 103 ? 47.929 -17.215 -27.271 1.00 46.53 103 TYR A O 1
ATOM 820 N N . GLY A 1 104 ? 48.302 -16.011 -25.420 1.00 51.84 104 GLY A N 1
ATOM 821 C CA . GLY A 1 104 ? 46.876 -15.727 -25.211 1.00 51.84 104 GLY A CA 1
ATOM 822 C C . GLY A 1 104 ? 46.427 -15.473 -23.770 1.00 51.84 104 GLY A C 1
ATOM 823 O O . GLY A 1 104 ? 47.219 -15.244 -22.862 1.00 51.84 104 GLY A O 1
ATOM 824 N N . LEU A 1 105 ? 45.103 -15.493 -23.587 1.00 52.44 105 LEU A N 1
ATOM 825 C CA . LEU A 1 105 ? 44.431 -15.356 -22.291 1.00 52.44 105 LEU A CA 1
ATOM 826 C C . LEU A 1 105 ? 44.637 -16.620 -21.445 1.00 52.44 105 LEU A C 1
ATOM 828 O O . LEU A 1 105 ? 44.437 -17.719 -21.953 1.00 52.44 105 LEU A O 1
ATOM 832 N N . PHE A 1 106 ? 44.914 -16.451 -20.149 1.00 64.19 106 PHE A N 1
ATOM 833 C CA . PHE A 1 106 ? 44.958 -17.534 -19.155 1.00 64.19 106 PHE A CA 1
ATOM 834 C C . PHE A 1 106 ? 43.671 -17.507 -18.307 1.00 64.19 106 PHE A C 1
ATOM 836 O O . PHE A 1 106 ? 43.549 -16.626 -17.449 1.00 64.19 106 PHE A O 1
ATOM 843 N N . PRO A 1 107 ? 42.671 -18.378 -18.573 1.00 72.31 107 PRO A N 1
ATOM 844 C CA . PRO A 1 107 ? 41.379 -18.362 -17.892 1.00 72.31 107 PRO A CA 1
ATOM 845 C C . PRO A 1 107 ? 41.344 -19.270 -16.647 1.00 72.31 107 PRO A C 1
ATOM 847 O O . PRO A 1 107 ? 41.150 -20.476 -16.761 1.00 72.31 107 PRO A O 1
ATOM 850 N N . VAL A 1 108 ? 41.410 -18.683 -15.454 1.00 83.81 108 VAL A N 1
ATOM 851 C CA . VAL A 1 108 ? 41.200 -19.387 -14.178 1.00 83.81 108 VAL A CA 1
ATOM 852 C C . VAL A 1 108 ? 39.700 -19.511 -13.902 1.00 83.81 108 VAL A C 1
ATOM 854 O O . VAL A 1 108 ? 38.994 -18.501 -13.872 1.00 83.81 108 VAL A O 1
ATOM 857 N N . ASN A 1 109 ? 39.206 -20.733 -13.684 1.00 87.56 109 ASN A N 1
ATOM 858 C CA . ASN A 1 109 ? 37.805 -20.991 -13.330 1.00 87.56 109 ASN A CA 1
ATOM 859 C C . ASN A 1 109 ? 37.675 -21.226 -11.820 1.00 87.56 109 ASN A C 1
ATOM 861 O O . ASN A 1 109 ? 38.305 -22.137 -11.290 1.00 87.56 109 ASN A O 1
ATOM 865 N N . ILE A 1 110 ? 36.857 -20.428 -11.128 1.00 91.19 110 ILE A N 1
ATOM 866 C CA . ILE A 1 110 ? 36.655 -20.532 -9.675 1.00 91.19 110 ILE A CA 1
ATOM 867 C C . ILE A 1 110 ? 35.155 -20.495 -9.357 1.00 91.19 110 ILE A C 1
ATOM 869 O O . ILE A 1 110 ? 34.548 -19.427 -9.292 1.00 91.19 110 ILE A O 1
ATOM 873 N N . ASP A 1 111 ? 34.548 -21.649 -9.100 1.00 91.25 111 ASP A N 1
ATOM 874 C CA . ASP A 1 111 ? 33.154 -21.714 -8.649 1.00 91.25 111 ASP A CA 1
ATOM 875 C C . ASP A 1 111 ? 33.067 -21.687 -7.116 1.00 91.25 111 ASP A C 1
ATOM 877 O O . ASP A 1 111 ? 33.867 -22.307 -6.412 1.00 91.25 111 ASP A O 1
ATOM 881 N N . VAL A 1 112 ? 32.099 -20.938 -6.580 1.00 92.62 112 VAL A N 1
ATOM 882 C CA . VAL A 1 112 ? 31.982 -20.665 -5.141 1.00 92.62 112 VAL A CA 1
ATOM 883 C C . VAL A 1 112 ? 30.573 -20.935 -4.640 1.00 92.62 112 VAL A C 1
ATOM 885 O O . VAL A 1 112 ? 29.632 -20.195 -4.916 1.00 92.62 112 VAL A O 1
ATOM 888 N N . VAL A 1 113 ? 30.449 -21.968 -3.809 1.00 92.50 113 VAL A N 1
ATOM 889 C CA . VAL A 1 113 ? 29.204 -22.283 -3.106 1.00 92.50 113 VAL A CA 1
ATOM 890 C C . VAL A 1 113 ? 29.138 -21.494 -1.797 1.00 92.50 113 VAL A C 1
ATOM 892 O O . VAL A 1 113 ? 29.911 -21.765 -0.873 1.00 92.50 113 VAL A O 1
ATOM 895 N N . LEU A 1 114 ? 28.220 -20.537 -1.694 1.00 92.50 114 LEU A N 1
ATOM 896 C CA . LEU A 1 114 ? 27.865 -19.863 -0.444 1.00 92.50 114 LEU A CA 1
ATOM 897 C C . LEU A 1 114 ? 26.752 -20.630 0.287 1.00 92.50 114 LEU A C 1
ATOM 899 O O . LEU A 1 114 ? 26.044 -21.459 -0.282 1.00 92.50 114 LEU A O 1
ATOM 903 N N . PHE A 1 115 ? 26.587 -20.341 1.572 1.00 90.62 115 PHE A N 1
ATOM 904 C CA . PHE A 1 115 ? 25.464 -20.822 2.371 1.00 90.62 115 PHE A CA 1
ATOM 905 C C . PHE A 1 115 ? 24.951 -19.691 3.260 1.00 90.62 115 PHE A C 1
ATOM 907 O O . PHE A 1 115 ? 25.682 -18.737 3.534 1.00 90.62 115 PHE A O 1
ATOM 914 N N . GLU A 1 116 ? 23.678 -19.765 3.637 1.00 87.62 116 GLU A N 1
ATOM 915 C CA . GLU A 1 116 ? 23.017 -18.741 4.450 1.00 87.62 116 GLU A CA 1
ATOM 916 C C . GLU A 1 116 ? 23.744 -18.547 5.789 1.00 87.62 116 GLU A C 1
ATOM 918 O O . GLU A 1 116 ? 24.343 -19.486 6.310 1.00 87.62 116 GLU A O 1
ATOM 923 N N . ASP A 1 117 ? 23.675 -17.353 6.364 1.00 86.69 117 ASP A N 1
ATOM 924 C CA . ASP A 1 117 ? 24.084 -17.119 7.751 1.00 86.69 117 ASP A CA 1
ATOM 925 C C . ASP A 1 117 ? 22.961 -17.541 8.723 1.00 86.69 117 ASP A C 1
ATOM 927 O O . ASP A 1 117 ? 21.806 -17.715 8.324 1.00 86.69 117 ASP A O 1
ATOM 931 N N . PHE A 1 118 ? 23.273 -17.760 10.001 1.00 85.69 118 PHE A N 1
ATOM 932 C CA . PHE A 1 118 ? 22.264 -18.089 11.012 1.00 85.69 118 PHE A CA 1
ATOM 933 C C . PHE A 1 118 ? 22.651 -17.589 12.406 1.00 85.69 118 PHE A C 1
ATOM 935 O O . PHE A 1 118 ? 23.816 -17.605 12.800 1.00 85.69 118 PHE A O 1
ATOM 942 N N . LYS A 1 119 ? 21.656 -17.172 13.196 1.00 81.50 119 LYS A N 1
ATOM 943 C CA . LYS A 1 119 ? 21.876 -16.621 14.539 1.00 81.50 119 LYS A CA 1
ATOM 944 C C . LYS A 1 119 ? 22.602 -17.638 15.433 1.00 81.50 119 LYS A C 1
ATOM 946 O O . LYS A 1 119 ? 22.102 -18.735 15.663 1.00 81.50 119 LYS A O 1
ATOM 951 N N . GLY A 1 120 ? 23.764 -17.247 15.960 1.00 80.75 120 GLY A N 1
ATOM 952 C CA . GLY A 1 120 ? 24.605 -18.096 16.816 1.00 80.75 120 GLY A CA 1
ATOM 953 C C . GLY A 1 120 ? 25.591 -19.005 16.071 1.00 80.75 120 GLY A C 1
ATOM 954 O O . GLY A 1 120 ? 26.233 -19.836 16.709 1.00 80.75 120 GLY A O 1
ATOM 955 N N . LEU A 1 121 ? 25.730 -18.865 14.749 1.00 88.81 121 LEU A N 1
ATOM 956 C CA . LEU A 1 121 ? 26.706 -19.608 13.956 1.00 88.81 121 LEU A CA 1
ATOM 957 C C . LEU A 1 121 ? 28.118 -19.011 14.095 1.00 88.81 121 LEU A C 1
ATOM 959 O O . LEU A 1 121 ? 28.336 -17.840 13.791 1.00 88.81 121 LEU A O 1
ATOM 963 N N . ASP A 1 122 ? 29.097 -19.818 14.513 1.00 88.88 122 ASP A N 1
ATOM 964 C CA . ASP A 1 122 ? 30.508 -19.415 14.484 1.00 88.88 122 ASP A CA 1
ATOM 965 C C . ASP A 1 122 ? 31.090 -19.603 13.075 1.00 88.88 122 ASP A C 1
ATOM 967 O O . ASP A 1 122 ? 31.269 -20.723 12.594 1.00 88.88 122 ASP A O 1
ATOM 971 N N . VAL A 1 123 ? 31.395 -18.483 12.420 1.00 90.38 123 VAL A N 1
ATOM 972 C CA . VAL A 1 123 ? 32.019 -18.426 11.089 1.00 90.38 123 VAL A CA 1
ATOM 973 C C . VAL A 1 123 ? 33.504 -18.044 11.144 1.00 90.38 123 VAL A C 1
ATOM 975 O O . VAL A 1 123 ? 34.132 -17.857 10.100 1.00 90.38 123 VAL A O 1
ATOM 978 N N . SER A 1 124 ? 34.102 -17.954 12.338 1.00 88.06 124 SER A N 1
ATOM 979 C CA . SER A 1 124 ? 35.505 -17.562 12.522 1.00 88.06 124 SER A CA 1
ATOM 980 C C . SER A 1 124 ? 36.529 -18.399 11.728 1.00 88.06 124 SER A C 1
ATOM 982 O O . SER A 1 124 ? 37.490 -17.791 11.236 1.00 88.06 124 SER A O 1
ATOM 984 N N . PRO A 1 125 ? 36.348 -19.716 11.459 1.00 87.00 125 PRO A N 1
ATOM 985 C CA . PRO A 1 125 ? 37.269 -20.470 10.601 1.00 87.00 125 PRO A CA 1
ATOM 986 C C . PRO A 1 125 ? 37.318 -19.954 9.153 1.00 87.00 125 PRO A C 1
ATOM 988 O O . PRO A 1 125 ? 38.353 -20.056 8.497 1.00 87.00 125 PRO A O 1
ATOM 991 N N . LEU A 1 126 ? 36.222 -19.361 8.667 1.00 88.56 126 LEU A N 1
ATOM 992 C CA . LEU A 1 126 ? 36.033 -18.920 7.277 1.00 88.56 126 LEU A CA 1
ATOM 993 C C . LEU A 1 126 ? 36.525 -17.486 7.020 1.00 88.56 126 LEU A C 1
ATOM 995 O O . LEU A 1 126 ? 36.432 -16.968 5.908 1.00 88.56 126 LEU A O 1
ATOM 999 N N . THR A 1 127 ? 37.123 -16.858 8.036 1.00 86.50 127 THR A N 1
ATOM 1000 C CA . THR A 1 127 ? 37.899 -15.616 7.887 1.00 86.50 127 THR A CA 1
ATOM 1001 C C . THR A 1 127 ? 39.199 -15.821 7.099 1.00 86.50 127 THR A C 1
ATOM 1003 O O . THR A 1 127 ? 39.758 -14.854 6.581 1.00 86.50 127 THR A O 1
ATOM 1006 N N . LYS A 1 128 ? 39.667 -17.071 6.979 1.00 89.38 128 LYS A N 1
ATOM 1007 C CA . LYS A 1 128 ? 40.815 -17.489 6.162 1.00 89.38 128 LYS A CA 1
ATOM 1008 C C . LYS A 1 128 ? 40.352 -17.962 4.774 1.00 89.38 128 LYS A C 1
ATOM 1010 O O . LYS A 1 128 ? 39.190 -18.346 4.635 1.00 89.38 128 LYS A O 1
ATOM 1015 N N . PRO A 1 129 ? 41.229 -17.969 3.752 1.00 92.50 129 PRO A N 1
ATOM 1016 C CA . PRO A 1 129 ? 40.907 -18.571 2.462 1.00 92.50 129 PRO A CA 1
ATOM 1017 C C . PRO A 1 129 ? 40.439 -20.026 2.610 1.00 92.50 129 PRO A C 1
ATOM 1019 O O . PRO A 1 129 ? 41.022 -20.787 3.376 1.00 92.50 129 PRO A O 1
ATOM 1022 N N . VAL A 1 130 ? 39.395 -20.427 1.883 1.00 91.88 130 VAL A N 1
ATOM 1023 C CA . VAL A 1 130 ? 38.918 -21.823 1.837 1.00 91.88 130 VAL A CA 1
ATOM 1024 C C . VAL A 1 130 ? 39.633 -22.647 0.764 1.00 91.88 130 VAL A C 1
ATOM 1026 O O . VAL A 1 130 ? 39.643 -23.870 0.837 1.00 91.88 130 VAL A O 1
ATOM 1029 N N . ALA A 1 131 ? 40.256 -21.972 -0.203 1.00 91.62 131 ALA A N 1
ATOM 1030 C CA . ALA A 1 131 ? 41.121 -22.545 -1.224 1.00 91.62 131 ALA A CA 1
ATOM 1031 C C . ALA A 1 131 ? 42.263 -21.564 -1.536 1.00 91.62 131 ALA A C 1
ATOM 1033 O O . ALA A 1 131 ? 42.101 -20.345 -1.394 1.00 91.62 131 ALA A O 1
ATOM 1034 N N . LYS A 1 132 ? 43.404 -22.114 -1.952 1.00 92.88 132 LYS A N 1
ATOM 1035 C CA . LYS A 1 132 ? 44.600 -21.398 -2.405 1.00 92.88 132 LYS A CA 1
ATOM 1036 C C . LYS A 1 132 ? 44.980 -21.953 -3.768 1.00 92.88 132 LYS A C 1
ATOM 1038 O O . LYS A 1 132 ? 45.086 -23.168 -3.892 1.00 92.88 132 LYS A O 1
ATOM 1043 N N . PHE A 1 133 ? 45.174 -21.079 -4.744 1.00 90.25 133 PHE A N 1
ATOM 1044 C CA . PHE A 1 133 ? 45.574 -21.412 -6.107 1.00 90.25 133 PHE A CA 1
ATOM 1045 C C . PHE A 1 133 ? 46.943 -20.795 -6.406 1.00 90.25 133 PHE A C 1
ATOM 1047 O O . PHE A 1 133 ? 47.197 -19.647 -6.032 1.00 90.25 133 PHE A O 1
ATOM 1054 N N . ALA A 1 134 ? 47.805 -21.527 -7.102 1.00 88.06 134 ALA A N 1
ATOM 1055 C CA . ALA A 1 134 ? 49.097 -21.049 -7.579 1.00 88.06 134 ALA A CA 1
ATOM 1056 C C . ALA A 1 134 ? 49.368 -21.602 -8.982 1.00 88.06 134 ALA A C 1
ATOM 1058 O O . ALA A 1 134 ? 48.921 -22.696 -9.322 1.00 88.06 134 ALA A O 1
ATOM 1059 N N . TYR A 1 135 ? 50.081 -20.830 -9.796 1.00 83.69 135 TYR A N 1
ATOM 1060 C CA . TYR A 1 135 ? 50.555 -21.293 -11.096 1.00 83.69 135 TYR A CA 1
ATOM 1061 C C . TYR A 1 135 ? 51.685 -22.319 -10.929 1.00 83.69 135 TYR A C 1
ATOM 1063 O O . TYR A 1 135 ? 52.515 -22.160 -10.030 1.00 83.69 135 TYR A O 1
ATOM 1071 N N . VAL A 1 136 ? 51.698 -23.361 -11.766 1.00 81.38 136 VAL A N 1
ATOM 1072 C CA . VAL A 1 136 ? 52.709 -24.429 -11.745 1.00 81.38 136 VAL A CA 1
ATOM 1073 C C . VAL A 1 136 ? 53.293 -24.616 -13.145 1.00 81.38 136 VAL A C 1
ATOM 1075 O O . VAL A 1 136 ? 52.651 -25.196 -14.018 1.00 81.38 136 VAL A O 1
ATOM 1078 N N . ASP A 1 137 ? 54.531 -24.159 -13.333 1.00 74.56 137 ASP A N 1
ATOM 1079 C CA . ASP A 1 137 ? 55.247 -24.115 -14.618 1.00 74.56 137 ASP A CA 1
ATOM 1080 C C . ASP A 1 137 ? 55.317 -25.483 -15.334 1.00 74.56 137 ASP A C 1
ATOM 1082 O O . ASP A 1 137 ? 55.262 -25.550 -16.560 1.00 74.56 137 ASP A O 1
ATOM 1086 N N . GLU A 1 138 ? 55.418 -26.589 -14.583 1.00 73.50 138 GLU A N 1
ATOM 1087 C CA . GLU A 1 138 ? 55.480 -27.957 -15.137 1.00 73.50 138 GLU A CA 1
ATOM 1088 C C . GLU A 1 138 ? 54.158 -28.409 -15.789 1.00 73.50 138 GLU A C 1
ATOM 1090 O O . GLU A 1 138 ? 54.173 -29.222 -16.711 1.00 73.50 138 GLU A O 1
ATOM 1095 N N . GLU A 1 139 ? 53.027 -27.865 -15.330 1.00 71.31 139 GLU A N 1
ATOM 1096 C CA . GLU A 1 139 ? 51.666 -28.219 -15.767 1.00 71.31 139 GLU A CA 1
ATOM 1097 C C . GLU A 1 139 ? 51.049 -27.134 -16.671 1.00 71.31 139 GLU A C 1
ATOM 1099 O O . GLU A 1 139 ? 50.091 -27.385 -17.403 1.00 71.31 139 GLU A O 1
ATOM 1104 N N . GLY A 1 140 ? 51.600 -25.915 -16.648 1.00 70.88 140 GLY A N 1
ATOM 1105 C CA . GLY A 1 140 ? 51.159 -24.787 -17.470 1.00 70.88 140 GLY A CA 1
ATOM 1106 C C . GLY A 1 140 ? 49.825 -24.156 -17.048 1.00 70.88 140 GLY A C 1
ATOM 1107 O O . GLY A 1 140 ? 49.286 -23.336 -17.797 1.00 70.88 140 GLY A O 1
ATOM 1108 N N . ASP A 1 141 ? 49.296 -24.505 -15.871 1.00 77.75 141 ASP A N 1
ATOM 1109 C CA . ASP A 1 141 ? 47.984 -24.076 -15.364 1.00 77.75 141 ASP A CA 1
ATOM 1110 C C . ASP A 1 141 ? 48.025 -23.712 -13.861 1.00 77.75 141 ASP A C 1
ATOM 1112 O O . ASP A 1 141 ? 49.024 -23.900 -13.161 1.00 77.75 141 ASP A O 1
ATOM 1116 N N . PHE A 1 142 ? 46.925 -23.157 -13.352 1.00 82.69 142 PHE A N 1
ATOM 1117 C CA . PHE A 1 142 ? 46.721 -22.870 -11.936 1.00 82.69 142 PHE A CA 1
ATOM 1118 C C . PHE A 1 142 ? 46.174 -24.089 -11.195 1.00 82.69 142 PHE A C 1
ATOM 1120 O O . PHE A 1 142 ? 44.992 -24.421 -11.302 1.00 82.69 142 PHE A O 1
ATOM 1127 N N . LEU A 1 143 ? 47.005 -24.689 -10.348 1.00 78.94 143 LEU A N 1
ATOM 1128 C CA . LEU A 1 143 ? 46.581 -25.750 -9.442 1.00 78.94 143 LEU A CA 1
ATOM 1129 C C . LEU A 1 143 ? 46.171 -25.177 -8.083 1.00 78.94 143 LEU A C 1
ATOM 1131 O O . LEU A 1 143 ? 46.703 -24.164 -7.620 1.00 78.94 143 LEU A O 1
ATOM 1135 N N . TYR A 1 144 ? 45.214 -25.834 -7.428 1.00 83.31 144 TYR A N 1
ATOM 1136 C CA . TYR A 1 144 ? 44.858 -25.531 -6.046 1.00 83.31 144 TYR A CA 1
ATOM 1137 C C . TYR A 1 144 ? 45.600 -26.458 -5.080 1.00 83.31 144 TYR A C 1
ATOM 1139 O O . TYR A 1 144 ? 45.835 -27.627 -5.374 1.00 83.31 144 TYR A O 1
ATOM 1147 N N . ASP A 1 145 ? 45.956 -25.942 -3.903 1.00 89.62 145 ASP A N 1
ATOM 1148 C CA . ASP A 1 145 ? 46.535 -26.747 -2.824 1.00 89.62 145 ASP A CA 1
ATOM 1149 C C . ASP A 1 145 ? 45.463 -27.708 -2.285 1.00 89.62 145 ASP A C 1
ATOM 1151 O O . ASP A 1 145 ? 44.626 -27.332 -1.456 1.00 89.62 145 ASP A O 1
ATOM 1155 N N . GLU A 1 146 ? 45.465 -28.948 -2.783 1.00 85.38 146 GLU A N 1
ATOM 1156 C CA . GLU A 1 146 ? 44.487 -29.976 -2.414 1.00 85.38 146 GLU A CA 1
ATOM 1157 C C . GLU A 1 146 ? 44.505 -30.285 -0.913 1.00 85.38 146 GLU A C 1
ATOM 1159 O O . GLU A 1 146 ? 43.452 -30.485 -0.304 1.00 85.38 146 GLU A O 1
ATOM 1164 N N . ALA A 1 147 ? 45.683 -30.286 -0.282 1.00 86.50 147 ALA A N 1
ATOM 1165 C CA . ALA A 1 147 ? 45.829 -30.599 1.136 1.00 86.50 147 ALA A CA 1
ATOM 1166 C C . ALA A 1 147 ? 45.250 -29.482 2.020 1.00 86.50 147 ALA A C 1
ATOM 1168 O O . ALA A 1 147 ? 44.565 -29.753 3.016 1.00 86.50 147 ALA A O 1
ATOM 1169 N N . TYR A 1 148 ? 45.473 -28.221 1.643 1.00 89.75 148 TYR A N 1
ATOM 1170 C CA . TYR A 1 148 ? 44.871 -27.059 2.290 1.00 89.75 148 TYR A CA 1
ATOM 1171 C C . TYR A 1 148 ? 43.364 -26.981 2.038 1.00 89.75 148 TYR A C 1
ATOM 1173 O O . TYR A 1 148 ? 42.599 -26.806 2.990 1.00 89.75 148 TYR A O 1
ATOM 1181 N N . ALA A 1 149 ? 42.922 -27.165 0.793 1.00 84.56 149 ALA A N 1
ATOM 1182 C CA . ALA A 1 149 ? 41.510 -27.151 0.427 1.00 84.56 149 ALA A CA 1
ATOM 1183 C C . ALA A 1 149 ? 40.736 -28.267 1.147 1.00 84.56 149 ALA A C 1
ATOM 1185 O O . ALA A 1 149 ? 39.704 -27.995 1.753 1.00 84.56 149 ALA A O 1
ATOM 1186 N N . ALA A 1 150 ? 41.267 -29.493 1.209 1.00 86.06 150 ALA A N 1
ATOM 1187 C CA . ALA A 1 150 ? 40.660 -30.599 1.955 1.00 86.06 150 ALA A CA 1
ATOM 1188 C C . ALA A 1 150 ? 40.623 -30.353 3.476 1.00 86.06 150 ALA A C 1
ATOM 1190 O O . ALA A 1 150 ? 39.702 -30.804 4.163 1.00 86.06 150 ALA A O 1
ATOM 1191 N N . LYS A 1 151 ? 41.601 -29.622 4.029 1.00 92.00 151 LYS A N 1
ATOM 1192 C CA . LYS A 1 151 ? 41.580 -29.186 5.433 1.00 92.00 151 LYS A CA 1
ATOM 1193 C C . LYS A 1 151 ? 40.497 -28.133 5.677 1.00 92.00 151 LYS A C 1
ATOM 1195 O O . LYS A 1 151 ? 39.757 -28.253 6.649 1.00 92.00 151 LYS A O 1
ATOM 1200 N N . MET A 1 152 ? 40.387 -27.130 4.808 1.00 89.81 152 MET A N 1
ATOM 1201 C CA . MET A 1 152 ? 39.391 -26.065 4.937 1.00 89.81 152 MET A CA 1
ATOM 1202 C C . MET A 1 152 ? 37.970 -26.545 4.629 1.00 89.81 152 MET A C 1
ATOM 1204 O O . MET A 1 152 ? 37.038 -26.108 5.300 1.00 89.81 152 MET A O 1
ATOM 1208 N N . ALA A 1 153 ? 37.796 -27.500 3.710 1.00 85.81 153 ALA A N 1
ATOM 1209 C CA . ALA A 1 153 ? 36.524 -28.173 3.453 1.00 85.81 153 ALA A CA 1
ATOM 1210 C C . ALA A 1 153 ? 35.964 -28.815 4.731 1.00 85.81 153 ALA A C 1
ATOM 1212 O O . ALA A 1 153 ? 34.817 -28.566 5.081 1.00 85.81 153 ALA A O 1
ATOM 1213 N N . LYS A 1 154 ? 36.800 -29.507 5.520 1.00 90.19 154 LYS A N 1
ATOM 1214 C CA . LYS A 1 154 ? 36.388 -30.068 6.822 1.00 90.19 154 LYS A CA 1
ATOM 1215 C C . LYS A 1 154 ? 35.931 -29.007 7.829 1.00 90.19 154 LYS A C 1
ATOM 1217 O O . LYS A 1 154 ? 35.081 -29.305 8.663 1.00 90.19 154 LYS A O 1
ATOM 1222 N N . GLU A 1 155 ? 36.472 -27.788 7.785 1.00 91.00 155 GLU A N 1
ATOM 1223 C CA . GLU A 1 155 ? 35.982 -26.683 8.624 1.00 91.00 155 GLU A CA 1
ATOM 1224 C C . GLU A 1 155 ? 34.677 -26.083 8.073 1.00 91.00 155 GLU A C 1
ATOM 1226 O O . GLU A 1 155 ? 33.753 -25.835 8.844 1.00 91.00 155 GLU A O 1
ATOM 1231 N N . VAL A 1 156 ? 34.545 -25.932 6.750 1.00 87.56 156 VAL A N 1
ATOM 1232 C CA . VAL A 1 156 ? 33.285 -25.541 6.086 1.00 87.56 156 VAL A CA 1
ATOM 1233 C C . VAL A 1 156 ? 32.159 -26.526 6.430 1.00 87.56 156 VAL A C 1
ATOM 1235 O O . VAL A 1 156 ? 31.082 -26.097 6.840 1.00 87.56 156 VAL A O 1
ATOM 1238 N N . ASP A 1 157 ? 32.419 -27.831 6.347 1.00 89.00 157 ASP A N 1
ATOM 1239 C CA . ASP A 1 157 ? 31.453 -28.890 6.650 1.00 89.00 157 ASP A CA 1
ATOM 1240 C C . ASP A 1 157 ? 31.019 -28.873 8.121 1.00 89.00 157 ASP A C 1
ATOM 1242 O O . ASP A 1 157 ? 29.837 -29.049 8.416 1.00 89.00 157 ASP A O 1
ATOM 1246 N N . LYS A 1 158 ? 31.937 -28.598 9.062 1.00 90.50 158 LYS A N 1
ATOM 1247 C CA . LYS A 1 158 ? 31.594 -28.401 10.484 1.00 90.50 158 LYS A CA 1
ATOM 1248 C C . LYS A 1 158 ? 30.676 -27.198 10.692 1.00 90.50 158 LYS A C 1
ATOM 1250 O O . LYS A 1 158 ? 29.724 -27.300 11.468 1.00 90.50 158 LYS A O 1
ATOM 1255 N N . VAL A 1 159 ? 30.940 -26.073 10.021 1.00 89.50 159 VAL A N 1
ATOM 1256 C CA . VAL A 1 159 ? 30.096 -24.870 10.117 1.00 89.50 159 VAL A CA 1
ATOM 1257 C C . VAL A 1 159 ? 28.706 -25.159 9.537 1.00 89.50 159 VAL A C 1
ATOM 1259 O O . VAL A 1 159 ? 27.709 -24.909 10.209 1.00 89.50 159 VAL A O 1
ATOM 1262 N N . ILE A 1 160 ? 28.612 -25.796 8.365 1.00 87.31 160 ILE A N 1
ATOM 1263 C CA . ILE A 1 160 ? 27.330 -26.193 7.750 1.00 87.31 160 ILE A CA 1
ATOM 1264 C C . ILE A 1 160 ? 26.573 -27.209 8.627 1.00 87.31 160 ILE A C 1
ATOM 1266 O O . ILE A 1 160 ? 25.363 -27.083 8.827 1.00 87.31 160 ILE A O 1
ATOM 1270 N N . ALA A 1 161 ? 27.259 -28.196 9.212 1.00 88.12 161 ALA A N 1
ATOM 1271 C CA . ALA A 1 161 ? 26.648 -29.153 10.137 1.00 88.12 161 ALA A CA 1
ATOM 1272 C C . ALA A 1 161 ? 26.124 -28.469 11.414 1.00 88.12 161 ALA A C 1
ATOM 1274 O O . ALA A 1 161 ? 25.030 -28.790 11.888 1.00 88.12 161 ALA A O 1
ATOM 1275 N N . THR A 1 162 ? 26.865 -27.488 11.936 1.00 89.38 162 THR A N 1
ATOM 1276 C CA . THR A 1 162 ? 26.455 -26.668 13.088 1.00 89.38 162 THR A CA 1
ATOM 1277 C C . THR A 1 162 ? 25.239 -25.812 12.744 1.00 89.38 162 THR A C 1
ATOM 1279 O O . THR A 1 162 ? 24.264 -25.819 13.492 1.00 89.38 162 THR A O 1
ATOM 1282 N N . GLN A 1 163 ? 25.228 -25.165 11.576 1.00 89.50 163 GLN A N 1
ATOM 1283 C CA . GLN A 1 163 ? 24.070 -24.426 11.074 1.00 89.50 163 GLN A CA 1
ATOM 1284 C C . GLN A 1 163 ? 22.834 -25.326 10.960 1.00 89.50 163 GLN A C 1
ATOM 1286 O O . GLN A 1 163 ? 21.759 -24.958 11.430 1.00 89.50 163 GLN A O 1
ATOM 1291 N N . LYS A 1 164 ? 22.976 -26.522 10.375 1.00 86.19 164 LYS A N 1
ATOM 1292 C CA . LYS A 1 164 ? 21.874 -27.484 10.235 1.00 86.19 164 LYS A CA 1
ATOM 1293 C C . LYS A 1 164 ? 21.323 -27.921 11.595 1.00 86.19 164 LYS A C 1
ATOM 1295 O O . LYS A 1 164 ? 20.111 -28.070 11.732 1.00 86.19 164 LYS A O 1
ATOM 1300 N N . LYS A 1 165 ? 22.190 -28.082 12.603 1.00 88.75 165 LYS A N 1
ATOM 1301 C CA . LYS A 1 165 ? 21.782 -28.355 13.988 1.00 88.75 165 LYS A CA 1
ATOM 1302 C C . LYS A 1 165 ? 21.008 -27.176 14.590 1.00 88.75 165 LYS A C 1
ATOM 1304 O O . LYS A 1 165 ? 19.922 -27.402 15.108 1.00 88.75 165 LYS A O 1
ATOM 1309 N N . LEU A 1 166 ? 21.516 -25.947 14.474 1.00 87.44 166 LEU A N 1
ATOM 1310 C CA . LEU A 1 166 ? 20.856 -24.741 14.997 1.00 87.44 166 LEU A CA 1
ATOM 1311 C C . LEU A 1 166 ? 19.491 -24.492 14.335 1.00 87.44 166 LEU A C 1
ATOM 1313 O O . LEU A 1 166 ? 18.510 -24.257 15.036 1.00 87.44 166 LEU A O 1
ATOM 1317 N N . LYS A 1 167 ? 19.402 -24.620 13.002 1.00 84.31 167 LYS A N 1
ATOM 1318 C CA . LYS A 1 167 ? 18.127 -24.550 12.269 1.00 84.31 167 LYS A CA 1
ATOM 1319 C C . LYS A 1 167 ? 17.147 -25.621 12.739 1.00 84.31 167 LYS A C 1
ATOM 1321 O O . LYS A 1 167 ? 15.976 -25.313 12.929 1.00 84.31 167 LYS A O 1
ATOM 1326 N N . LYS A 1 168 ? 17.614 -26.858 12.955 1.00 88.25 168 LYS A N 1
ATOM 1327 C CA . LYS A 1 168 ? 16.761 -27.930 13.479 1.00 88.25 168 LYS A CA 1
ATOM 1328 C C . LYS A 1 168 ? 16.261 -27.631 14.896 1.00 88.25 168 LYS A C 1
ATOM 1330 O O . LYS A 1 168 ? 15.080 -27.810 15.135 1.00 88.25 168 LYS A O 1
ATOM 1335 N N . GLN A 1 169 ? 17.112 -27.143 15.798 1.00 88.75 169 GLN A N 1
ATOM 1336 C CA . GLN A 1 169 ? 16.684 -26.780 17.155 1.00 88.75 169 GLN A CA 1
ATOM 1337 C C . GLN A 1 169 ? 15.602 -25.693 17.125 1.00 88.75 169 GLN A C 1
ATOM 1339 O O . GLN A 1 169 ? 14.542 -25.891 17.700 1.00 88.75 169 GLN A O 1
ATOM 1344 N N . ALA A 1 170 ? 15.805 -24.621 16.351 1.00 80.00 170 ALA A N 1
ATOM 1345 C CA . ALA A 1 170 ? 14.795 -23.575 16.188 1.00 80.00 170 ALA A CA 1
ATOM 1346 C C . ALA A 1 170 ? 13.474 -24.095 15.579 1.00 80.00 170 ALA A C 1
ATOM 1348 O O . ALA A 1 170 ? 12.405 -23.621 15.944 1.00 80.00 170 ALA A O 1
ATOM 1349 N N . TYR A 1 171 ? 13.531 -25.078 14.674 1.00 88.75 171 TYR A N 1
ATOM 1350 C CA . TYR A 1 171 ? 12.340 -25.752 14.150 1.00 88.75 171 TYR A CA 1
ATOM 1351 C C . TYR A 1 171 ? 11.638 -26.604 15.213 1.00 88.75 171 TYR A C 1
ATOM 1353 O O . TYR A 1 171 ? 10.425 -26.501 15.360 1.00 88.75 171 TYR A O 1
ATOM 1361 N N . ASP A 1 172 ? 12.385 -27.420 15.961 1.00 89.62 172 ASP A N 1
ATOM 1362 C CA . ASP A 1 172 ? 11.837 -28.276 17.016 1.00 89.62 172 ASP A CA 1
ATOM 1363 C C . ASP A 1 172 ? 11.168 -27.412 18.121 1.00 89.62 172 ASP A C 1
ATOM 1365 O O . ASP A 1 172 ? 10.072 -27.745 18.573 1.00 89.62 172 ASP A O 1
ATOM 1369 N N . ASP A 1 173 ? 11.760 -26.259 18.473 1.00 86.12 173 ASP A N 1
ATOM 1370 C CA . ASP A 1 173 ? 11.206 -25.273 19.420 1.00 86.12 173 ASP A CA 1
ATOM 1371 C C . ASP A 1 173 ? 9.892 -24.638 18.907 1.00 86.12 173 ASP A C 1
ATOM 1373 O O . ASP A 1 173 ? 8.900 -24.570 19.640 1.00 86.12 173 ASP A O 1
ATOM 1377 N N . LEU A 1 174 ? 9.855 -24.202 17.637 1.00 79.94 174 LEU A N 1
ATOM 1378 C CA . LEU A 1 174 ? 8.647 -23.655 16.996 1.00 79.94 174 LEU A CA 1
ATOM 1379 C C . LEU A 1 174 ? 7.522 -24.694 16.934 1.00 79.94 174 LEU A C 1
ATOM 1381 O O . LEU A 1 174 ? 6.365 -24.364 17.181 1.00 79.94 174 LEU A O 1
ATOM 1385 N N . ILE A 1 175 ? 7.852 -25.956 16.649 1.00 94.38 175 ILE A N 1
ATOM 1386 C CA . ILE A 1 175 ? 6.874 -27.048 16.595 1.00 94.38 175 ILE A CA 1
ATOM 1387 C C . ILE A 1 175 ? 6.307 -27.361 17.975 1.00 94.38 175 ILE A C 1
ATOM 1389 O O . ILE A 1 175 ? 5.093 -27.488 18.103 1.00 94.38 175 ILE A O 1
ATOM 1393 N N . GLN A 1 176 ? 7.145 -27.422 19.014 1.00 91.50 176 GLN A N 1
ATOM 1394 C CA . GLN A 1 176 ? 6.668 -27.613 20.383 1.00 91.50 176 GLN A CA 1
ATOM 1395 C C . GLN A 1 176 ? 5.704 -26.494 20.801 1.00 91.50 176 GLN A C 1
ATOM 1397 O O . GLN A 1 176 ? 4.662 -26.766 21.397 1.00 91.50 176 GLN A O 1
ATOM 1402 N N . LYS A 1 177 ? 6.027 -25.241 20.465 1.00 80.31 177 LYS A N 1
ATOM 1403 C CA . LYS A 1 177 ? 5.170 -24.088 20.756 1.00 80.31 177 LYS A CA 1
ATOM 1404 C C . LYS A 1 177 ? 3.861 -24.123 19.957 1.00 80.31 177 LYS A C 1
ATOM 1406 O O . LYS A 1 177 ? 2.801 -23.909 20.539 1.00 80.31 177 LYS A O 1
ATOM 1411 N N . ALA A 1 178 ? 3.918 -24.447 18.665 1.00 78.00 178 ALA A N 1
ATOM 1412 C CA . ALA A 1 178 ? 2.742 -24.587 17.806 1.00 78.00 178 ALA A CA 1
ATOM 1413 C C . ALA A 1 178 ? 1.797 -25.709 18.276 1.00 78.00 178 ALA A C 1
ATOM 1415 O O . ALA A 1 178 ? 0.584 -25.516 18.305 1.00 78.00 178 ALA A O 1
ATOM 1416 N N . ASP A 1 179 ? 2.349 -26.857 18.684 1.00 88.88 179 ASP A N 1
ATOM 1417 C CA . ASP A 1 179 ? 1.588 -28.003 19.194 1.00 88.88 179 ASP A CA 1
ATOM 1418 C C . ASP A 1 179 ? 0.883 -27.686 20.526 1.00 88.88 179 ASP A C 1
ATOM 1420 O O . ASP A 1 179 ? -0.257 -28.108 20.719 1.00 88.88 179 ASP A O 1
ATOM 1424 N N . LEU A 1 180 ? 1.527 -26.924 21.423 1.00 81.50 180 LEU A N 1
ATOM 1425 C CA . LEU A 1 180 ? 0.912 -26.444 22.669 1.00 81.50 180 LEU A CA 1
ATOM 1426 C C . LEU A 1 180 ? -0.265 -25.503 22.378 1.00 81.50 180 LEU A C 1
ATOM 1428 O O . LEU A 1 180 ? -1.380 -25.765 22.820 1.00 81.50 180 LEU A O 1
ATOM 1432 N N . LEU A 1 181 ? -0.041 -24.472 21.556 1.00 72.25 181 LEU A N 1
ATOM 1433 C CA . LEU A 1 181 ? -1.079 -23.517 21.146 1.00 72.25 181 LEU A CA 1
ATOM 1434 C C . LEU A 1 181 ? -2.260 -24.214 20.453 1.00 72.25 181 LEU A C 1
ATOM 1436 O O . LEU A 1 181 ? -3.415 -23.887 20.705 1.00 72.25 181 LEU A O 1
ATOM 1440 N N . PHE A 1 182 ? -1.988 -25.217 19.613 1.00 81.69 182 PHE A N 1
ATOM 1441 C CA . PHE A 1 182 ? -3.032 -26.001 18.955 1.00 81.69 182 PHE A CA 1
ATOM 1442 C C . PHE A 1 182 ? -3.830 -26.868 19.945 1.00 81.69 182 PHE A C 1
ATOM 1444 O O . PHE A 1 182 ? -5.034 -27.047 19.761 1.00 81.69 182 PHE A O 1
ATOM 1451 N N . GLY A 1 183 ? -3.177 -27.392 20.988 1.00 72.00 183 GLY A N 1
ATOM 1452 C CA . GLY A 1 183 ? -3.817 -28.154 22.064 1.00 72.00 183 GLY A CA 1
ATOM 1453 C C . GLY A 1 183 ? -4.730 -27.309 22.958 1.00 72.00 183 GLY A C 1
ATOM 1454 O O . GLY A 1 183 ? -5.788 -27.792 23.355 1.00 72.00 183 GLY A O 1
ATOM 1455 N N . ASP A 1 184 ? -4.362 -26.049 23.196 1.00 69.06 184 ASP A N 1
ATOM 1456 C CA . ASP A 1 184 ? -5.135 -25.074 23.982 1.00 69.06 184 ASP A CA 1
ATOM 1457 C C . ASP A 1 184 ? -6.236 -24.357 23.156 1.00 69.06 184 ASP A C 1
ATOM 1459 O O . ASP A 1 184 ? -6.844 -23.391 23.614 1.00 69.06 184 ASP A O 1
ATOM 1463 N N . GLU A 1 185 ? -6.510 -24.830 21.932 1.00 72.88 185 GLU A N 1
ATOM 1464 C CA . GLU A 1 185 ? -7.443 -24.254 20.943 1.00 72.88 185 GLU A CA 1
ATOM 1465 C C . GLU A 1 185 ? -7.100 -22.819 20.467 1.00 72.88 185 GLU A C 1
ATOM 1467 O O . GLU A 1 185 ? -7.933 -22.140 19.862 1.00 72.88 185 GLU A O 1
ATOM 1472 N N . TRP A 1 186 ? -5.852 -22.364 20.640 1.00 62.69 186 TRP A N 1
ATOM 1473 C CA . TRP A 1 186 ? -5.340 -21.077 20.133 1.00 62.69 186 TRP A CA 1
ATOM 1474 C C . TRP A 1 186 ? -4.928 -21.226 18.661 1.00 62.69 186 TRP A C 1
ATOM 1476 O O . TRP A 1 186 ? -3.756 -21.288 18.277 1.00 62.69 186 TRP A O 1
ATOM 1486 N N . LEU A 1 187 ? -5.957 -21.402 17.829 1.00 64.62 187 LEU A N 1
ATOM 1487 C CA . LEU A 1 187 ? -5.846 -21.834 16.439 1.00 64.62 187 LEU A CA 1
ATOM 1488 C C . LEU A 1 187 ? -5.079 -20.845 15.545 1.00 64.62 187 LEU A C 1
ATOM 1490 O O . LEU A 1 187 ? -4.367 -21.289 14.645 1.00 64.62 187 LEU A O 1
ATOM 1494 N N . GLU A 1 188 ? -5.213 -19.532 15.753 1.00 60.28 188 GLU A N 1
ATOM 1495 C CA . GLU A 1 188 ? -4.551 -18.518 14.914 1.00 60.28 188 GLU A CA 1
ATOM 1496 C C . GLU A 1 188 ? -3.063 -18.370 15.266 1.00 60.28 188 GLU A C 1
ATOM 1498 O O . GLU A 1 188 ? -2.217 -18.260 14.379 1.00 60.28 188 GLU A O 1
ATOM 1503 N N . GLU A 1 189 ? -2.716 -18.467 16.546 1.00 62.38 189 GLU A N 1
ATOM 1504 C CA . GLU A 1 189 ? -1.347 -18.435 17.051 1.00 62.38 189 GLU A CA 1
ATOM 1505 C C . GLU A 1 189 ? -0.580 -19.693 16.621 1.00 62.38 189 GLU A C 1
ATOM 1507 O O . GLU A 1 189 ? 0.521 -19.599 16.075 1.00 62.38 189 GLU A O 1
ATOM 1512 N N . ALA A 1 190 ? -1.191 -20.875 16.769 1.00 65.31 190 ALA A N 1
ATOM 1513 C CA . ALA A 1 190 ? -0.623 -22.131 16.282 1.00 65.31 190 ALA A CA 1
ATOM 1514 C C . ALA A 1 190 ? -0.342 -22.091 14.767 1.00 65.31 190 ALA A C 1
ATOM 1516 O O . ALA A 1 190 ? 0.681 -22.598 14.301 1.00 65.31 190 ALA A O 1
ATOM 1517 N N . LEU A 1 191 ? -1.227 -21.453 13.988 1.00 67.81 191 LEU A N 1
ATOM 1518 C CA . LEU A 1 191 ? -1.086 -21.303 12.538 1.00 67.81 191 LEU A CA 1
ATOM 1519 C C . LEU A 1 191 ? 0.204 -20.569 12.146 1.00 67.81 191 LEU A C 1
ATOM 1521 O O . LEU A 1 191 ? 0.825 -20.940 11.148 1.00 67.81 191 LEU A O 1
ATOM 1525 N N . LEU A 1 192 ? 0.576 -19.529 12.899 1.00 62.50 192 LEU A N 1
ATOM 1526 C CA . LEU A 1 192 ? 1.764 -18.710 12.647 1.00 62.50 192 LEU A CA 1
ATOM 1527 C C . LEU A 1 192 ? 3.046 -19.481 12.969 1.00 62.50 192 LEU A C 1
ATOM 1529 O O . LEU A 1 192 ? 3.932 -19.577 12.122 1.00 62.50 192 LEU A O 1
ATOM 1533 N N . GLU A 1 193 ? 3.117 -20.122 14.136 1.00 71.81 193 GLU A N 1
ATOM 1534 C CA . GLU A 1 193 ? 4.304 -20.882 14.551 1.00 71.81 193 GLU A CA 1
ATOM 1535 C C . GLU A 1 193 ? 4.575 -22.082 13.613 1.00 71.81 193 GLU A C 1
ATOM 1537 O O . GLU A 1 193 ? 5.724 -22.346 13.247 1.00 71.81 193 GLU A O 1
ATOM 1542 N N . TYR A 1 194 ? 3.528 -22.762 13.116 1.00 73.44 194 TYR A N 1
ATOM 1543 C CA . TYR A 1 194 ? 3.683 -23.784 12.069 1.00 73.44 194 TYR A CA 1
ATOM 1544 C C . TYR A 1 194 ? 4.145 -23.209 10.716 1.00 73.44 194 TYR A C 1
ATOM 1546 O O . TYR A 1 194 ? 4.801 -23.920 9.950 1.00 73.44 194 TYR A O 1
ATOM 1554 N N . GLN A 1 195 ? 3.811 -21.957 10.383 1.00 65.19 195 GLN A N 1
ATOM 1555 C CA . GLN A 1 195 ? 4.297 -21.299 9.163 1.00 65.19 195 GLN A CA 1
ATOM 1556 C C . GLN A 1 195 ? 5.771 -20.903 9.290 1.00 65.19 195 GLN A C 1
ATOM 1558 O O . GLN A 1 195 ? 6.545 -21.189 8.375 1.00 65.19 195 GLN A O 1
ATOM 1563 N N . ASP A 1 196 ? 6.186 -20.357 10.432 1.00 69.50 196 ASP A N 1
ATOM 1564 C CA . ASP A 1 196 ? 7.591 -20.039 10.708 1.00 69.50 196 ASP A CA 1
ATOM 1565 C C . ASP A 1 196 ? 8.465 -21.304 10.727 1.00 69.50 196 ASP A C 1
ATOM 1567 O O . ASP A 1 196 ? 9.567 -21.321 10.168 1.00 69.50 196 ASP A O 1
ATOM 1571 N N . ALA A 1 197 ? 7.943 -22.423 11.242 1.00 77.31 197 ALA A N 1
ATOM 1572 C CA . ALA A 1 197 ? 8.600 -23.724 11.129 1.00 77.31 197 ALA A CA 1
ATOM 1573 C C . ALA A 1 197 ? 8.812 -24.147 9.654 1.00 77.31 197 ALA A C 1
ATOM 1575 O O . ALA A 1 197 ? 9.860 -24.697 9.297 1.00 77.31 197 ALA A O 1
ATOM 1576 N N . LEU A 1 198 ? 7.869 -23.838 8.754 1.00 76.19 198 LEU A N 1
ATOM 1577 C CA . LEU A 1 198 ? 8.026 -24.085 7.314 1.00 76.19 198 LEU A CA 1
ATOM 1578 C C . LEU A 1 198 ? 8.984 -23.115 6.616 1.00 76.19 198 LEU A C 1
ATOM 1580 O O . LEU A 1 198 ? 9.513 -23.482 5.569 1.00 76.19 198 LEU A O 1
ATOM 1584 N N . LEU A 1 199 ? 9.267 -21.932 7.169 1.00 74.25 199 LEU A N 1
ATOM 1585 C CA . LEU A 1 199 ? 10.343 -21.075 6.654 1.00 74.25 199 LEU A CA 1
ATOM 1586 C C . LEU A 1 199 ? 11.723 -21.705 6.901 1.00 74.25 199 LEU A C 1
ATOM 1588 O O . LEU A 1 199 ? 12.614 -21.585 6.059 1.00 74.25 199 LEU A O 1
ATOM 1592 N N . LEU A 1 200 ? 11.894 -22.429 8.014 1.00 75.62 200 LEU A N 1
ATOM 1593 C CA . LEU A 1 200 ? 13.128 -23.164 8.314 1.00 75.62 200 LEU A CA 1
ATOM 1594 C C . LEU A 1 200 ? 13.259 -24.461 7.502 1.00 75.62 200 LEU A C 1
ATOM 1596 O O . LEU A 1 200 ? 14.347 -24.750 6.996 1.00 75.62 200 LEU A O 1
ATOM 1600 N N . PHE A 1 201 ? 12.169 -25.225 7.347 1.00 79.69 201 PHE A N 1
ATOM 1601 C CA . PHE A 1 201 ? 12.147 -26.467 6.561 1.00 79.69 201 PHE A CA 1
ATOM 1602 C C . PHE A 1 201 ? 10.902 -26.572 5.650 1.00 79.69 201 PHE A C 1
ATOM 1604 O O . PHE A 1 201 ? 9.943 -27.282 5.970 1.00 79.69 201 PHE A O 1
ATOM 1611 N N . PRO A 1 202 ? 10.922 -25.952 4.450 1.00 75.75 202 PRO A N 1
ATOM 1612 C CA . PRO A 1 202 ? 9.756 -25.880 3.556 1.00 75.75 202 PRO A CA 1
ATOM 1613 C C . PRO A 1 202 ? 9.235 -27.226 3.040 1.00 75.75 202 PRO A C 1
ATOM 1615 O O . PRO A 1 202 ? 8.116 -27.310 2.529 1.00 75.75 202 PRO A O 1
ATOM 1618 N N . SER A 1 203 ? 10.034 -28.291 3.125 1.00 78.25 203 SER A N 1
ATOM 1619 C CA . SER A 1 203 ? 9.656 -29.648 2.720 1.00 78.25 203 SER A CA 1
ATOM 1620 C C . SER A 1 203 ? 8.821 -30.394 3.761 1.00 78.25 203 SER A C 1
ATOM 1622 O O . SER A 1 203 ? 8.185 -31.386 3.400 1.00 78.25 203 SER A O 1
ATOM 1624 N N . GLU A 1 204 ? 8.793 -29.943 5.018 1.00 84.50 204 GLU A N 1
ATOM 1625 C CA . GLU A 1 204 ? 8.179 -30.707 6.104 1.00 84.50 204 GLU A CA 1
ATOM 1626 C C . GLU A 1 204 ? 6.663 -30.854 5.955 1.00 84.50 204 GLU A C 1
ATOM 1628 O O . GLU A 1 204 ? 5.953 -29.958 5.487 1.00 84.50 204 GLU A O 1
ATOM 1633 N N . LYS A 1 205 ? 6.167 -32.045 6.309 1.00 84.62 205 LYS A N 1
ATOM 1634 C CA . LYS A 1 205 ? 4.754 -32.420 6.126 1.00 84.62 205 LYS A CA 1
ATOM 1635 C C . LYS A 1 205 ? 3.902 -32.119 7.349 1.00 84.62 205 LYS A C 1
ATOM 1637 O O . LYS A 1 205 ? 2.745 -31.744 7.189 1.00 84.62 205 LYS A O 1
ATOM 1642 N N . TYR A 1 206 ? 4.469 -32.285 8.542 1.00 88.25 206 TYR A N 1
ATOM 1643 C CA . TYR A 1 206 ? 3.736 -32.147 9.797 1.00 88.25 206 TYR A CA 1
ATOM 1644 C C . TYR A 1 206 ? 3.118 -30.746 9.986 1.00 88.25 206 TYR A C 1
ATOM 1646 O O . TYR A 1 206 ? 1.899 -30.685 10.148 1.00 88.25 206 TYR A O 1
ATOM 1654 N N . PRO A 1 207 ? 3.855 -29.622 9.823 1.00 83.88 207 PRO A N 1
ATOM 1655 C CA . PRO A 1 207 ? 3.265 -28.295 10.016 1.00 83.88 207 PRO A CA 1
ATOM 1656 C C . PRO A 1 207 ? 2.151 -28.011 8.998 1.00 83.88 207 PRO A C 1
ATOM 1658 O O . PRO A 1 207 ? 1.106 -27.479 9.352 1.00 83.88 207 PRO A O 1
ATOM 1661 N N . LYS A 1 208 ? 2.323 -28.440 7.736 1.00 78.88 208 LYS A N 1
ATOM 1662 C CA . LYS A 1 208 ? 1.314 -28.280 6.669 1.00 78.88 208 LYS A CA 1
ATOM 1663 C C . LYS A 1 208 ? -0.006 -28.961 7.024 1.00 78.88 208 LYS A C 1
ATOM 1665 O O . LYS A 1 208 ? -1.065 -28.370 6.863 1.00 78.88 208 LYS A O 1
ATOM 1670 N N . GLN A 1 209 ? 0.063 -30.184 7.549 1.00 88.00 209 GLN A N 1
ATOM 1671 C CA . GLN A 1 209 ? -1.127 -30.931 7.959 1.00 88.00 209 GLN A CA 1
ATOM 1672 C C . GLN A 1 209 ? -1.863 -30.264 9.127 1.00 88.00 209 GLN A C 1
ATOM 1674 O O . GLN A 1 209 ? -3.091 -30.310 9.162 1.00 88.00 209 GLN A O 1
ATOM 1679 N N . GLN A 1 210 ? -1.143 -29.642 10.064 1.00 88.94 210 GLN A N 1
ATOM 1680 C CA . GLN A 1 210 ? -1.762 -28.925 11.182 1.00 88.94 210 GLN A CA 1
ATOM 1681 C C . GLN A 1 210 ? -2.355 -27.580 10.724 1.00 88.94 210 GLN A C 1
ATOM 1683 O O . GLN A 1 210 ? -3.512 -27.300 11.029 1.00 88.94 210 GLN A O 1
ATOM 1688 N N . ILE A 1 211 ? -1.642 -26.824 9.878 1.00 82.19 211 ILE A N 1
ATOM 1689 C CA . ILE A 1 211 ? -2.141 -25.622 9.179 1.00 82.19 211 ILE A CA 1
ATOM 1690 C C . ILE A 1 211 ? -3.477 -25.899 8.468 1.00 82.19 211 ILE A C 1
ATOM 1692 O O . ILE A 1 211 ? -4.422 -25.118 8.593 1.00 82.19 211 ILE A O 1
ATOM 1696 N N . ASP A 1 212 ? -3.586 -27.014 7.742 1.00 80.94 212 ASP A N 1
ATOM 1697 C CA . ASP A 1 212 ? -4.809 -27.358 7.010 1.00 80.94 212 ASP A CA 1
ATOM 1698 C C . ASP A 1 212 ? -5.975 -27.744 7.941 1.00 80.94 212 ASP A C 1
ATOM 1700 O O . ASP A 1 212 ? -7.115 -27.356 7.676 1.00 80.94 212 ASP A O 1
ATOM 1704 N N . LYS A 1 213 ? -5.717 -28.437 9.064 1.00 83.81 213 LYS A N 1
ATOM 1705 C CA . LYS A 1 213 ? -6.745 -28.707 10.094 1.00 83.81 213 LYS A CA 1
ATOM 1706 C C . LYS A 1 213 ? -7.242 -27.420 10.751 1.00 83.81 213 LYS A C 1
ATOM 1708 O O . LYS A 1 213 ? -8.450 -27.214 10.844 1.00 83.81 213 LYS A O 1
ATOM 1713 N N . ILE A 1 214 ? -6.317 -26.551 11.161 1.00 80.31 214 ILE A N 1
ATOM 1714 C CA . ILE A 1 214 ? -6.609 -25.246 11.766 1.00 80.31 214 ILE A CA 1
ATOM 1715 C C . ILE A 1 214 ? -7.540 -24.437 10.856 1.00 80.31 214 ILE A C 1
ATOM 1717 O O . ILE A 1 214 ? -8.593 -23.970 11.291 1.00 80.31 214 ILE A O 1
ATOM 1721 N N . ARG A 1 215 ? -7.211 -24.343 9.561 1.00 71.12 215 ARG A N 1
ATOM 1722 C CA . ARG A 1 215 ? -8.033 -23.635 8.567 1.00 71.12 215 ARG A CA 1
ATOM 1723 C C . ARG A 1 215 ? -9.453 -24.195 8.463 1.00 71.12 215 ARG A C 1
ATOM 1725 O O . ARG A 1 215 ? -10.398 -23.416 8.365 1.00 71.12 215 ARG A O 1
ATOM 1732 N N . GLN A 1 216 ? -9.626 -25.518 8.523 1.00 71.81 216 GLN A N 1
ATOM 1733 C CA . GLN A 1 216 ? -10.956 -26.146 8.518 1.00 71.81 216 GLN A CA 1
ATOM 1734 C C . GLN A 1 216 ? -11.762 -25.819 9.786 1.00 71.81 216 GLN A C 1
ATOM 1736 O O . GLN A 1 216 ? -12.969 -25.582 9.701 1.00 71.81 216 GLN A O 1
ATOM 1741 N N . MET A 1 217 ? -11.111 -25.769 10.954 1.00 77.44 217 MET A N 1
ATOM 1742 C CA . MET A 1 217 ? -11.754 -25.406 12.224 1.00 77.44 217 MET A CA 1
ATOM 1743 C C . MET A 1 217 ? -12.204 -23.935 12.225 1.00 77.44 217 MET A C 1
ATOM 1745 O O . MET A 1 217 ? -13.382 -23.662 12.464 1.00 77.44 217 MET A O 1
ATOM 1749 N N . LEU A 1 218 ? -11.322 -23.010 11.832 1.00 70.44 218 LEU A N 1
ATOM 1750 C CA . LEU A 1 218 ? -11.634 -21.580 11.704 1.00 70.44 218 LEU A CA 1
ATOM 1751 C C . LEU A 1 218 ? -12.764 -21.322 10.687 1.00 70.44 218 LEU A C 1
ATOM 1753 O O . LEU A 1 218 ? -13.703 -20.573 10.963 1.00 70.44 218 LEU A O 1
ATOM 1757 N N . GLN A 1 219 ? -12.748 -22.004 9.534 1.00 65.31 219 GLN A N 1
ATOM 1758 C CA . GLN A 1 219 ? -13.810 -21.893 8.526 1.00 65.31 219 GLN A CA 1
ATOM 1759 C C . GLN A 1 219 ? -15.179 -22.347 9.065 1.00 65.31 219 GLN A C 1
ATOM 1761 O O . GLN A 1 219 ? -16.205 -21.727 8.765 1.00 65.31 219 GLN A O 1
ATOM 1766 N N . LYS A 1 220 ? -15.210 -23.407 9.884 1.00 69.38 220 LYS A N 1
ATOM 1767 C CA . LYS A 1 220 ? -16.431 -23.902 10.535 1.00 69.38 220 LYS A CA 1
ATOM 1768 C C . LYS A 1 220 ? -16.986 -22.882 11.538 1.00 69.38 220 LYS A C 1
ATOM 1770 O O . LYS A 1 220 ? -18.195 -22.651 11.553 1.00 69.38 220 LYS A O 1
ATOM 1775 N N . GLN A 1 221 ? -16.119 -22.244 12.323 1.00 66.69 221 GLN A N 1
ATOM 1776 C CA . GLN A 1 221 ? -16.491 -21.226 13.311 1.00 66.69 221 GLN A CA 1
ATOM 1777 C C . GLN A 1 221 ? -17.037 -19.950 12.644 1.00 66.69 221 GLN A C 1
ATOM 1779 O O . GLN A 1 221 ? -18.127 -19.490 12.989 1.00 66.69 221 GLN A O 1
ATOM 1784 N N . ALA A 1 222 ? -16.373 -19.453 11.594 1.00 58.38 222 ALA A N 1
ATOM 1785 C CA . ALA A 1 222 ? -16.844 -18.307 10.809 1.00 58.38 222 ALA A CA 1
ATOM 1786 C C . ALA A 1 222 ? -18.214 -18.553 10.134 1.00 58.38 222 ALA A C 1
ATOM 1788 O O . ALA A 1 222 ? -19.035 -17.638 10.012 1.00 58.38 222 ALA A O 1
ATOM 1789 N N . GLY A 1 223 ? -18.495 -19.796 9.719 1.00 57.47 223 GLY A N 1
ATOM 1790 C CA . GLY A 1 223 ? -19.799 -20.194 9.180 1.00 57.47 223 GLY A CA 1
ATOM 1791 C C . GLY A 1 223 ? -20.939 -20.098 10.202 1.00 57.47 223 GLY A C 1
ATOM 1792 O O . GLY A 1 223 ? -22.037 -19.654 9.857 1.00 57.47 223 GLY A O 1
ATOM 1793 N N . ILE A 1 224 ? -20.674 -20.464 11.460 1.00 69.50 224 ILE A N 1
ATOM 1794 C CA . ILE A 1 224 ? -21.630 -20.346 12.573 1.00 69.50 224 ILE A CA 1
ATOM 1795 C C . ILE A 1 224 ? -21.916 -18.866 12.864 1.00 69.50 224 ILE A C 1
ATOM 1797 O O . ILE A 1 224 ? -23.084 -18.475 12.923 1.00 69.50 224 ILE A O 1
ATOM 1801 N N . GLU A 1 225 ? -20.877 -18.029 12.946 1.00 67.19 225 GLU A N 1
ATOM 1802 C CA . GLU A 1 225 ? -21.006 -16.594 13.237 1.00 67.19 225 GLU A CA 1
ATOM 1803 C C . GLU A 1 225 ? -21.837 -15.852 12.177 1.00 67.19 225 GLU A C 1
ATOM 1805 O O . GLU A 1 225 ? -22.779 -15.121 12.492 1.00 67.19 225 GLU A O 1
ATOM 1810 N N . LYS A 1 226 ? -21.556 -16.104 10.892 1.00 66.31 226 LYS A N 1
ATOM 1811 C CA . LYS A 1 226 ? -22.287 -15.496 9.769 1.00 66.31 226 LYS A CA 1
ATOM 1812 C C . LYS A 1 226 ? -23.773 -15.872 9.766 1.00 66.31 226 LYS A C 1
ATOM 1814 O O . LYS A 1 226 ? -24.621 -15.033 9.444 1.00 66.31 226 LYS A O 1
ATOM 1819 N N . THR A 1 227 ? -24.099 -17.115 10.121 1.00 64.75 227 THR A N 1
ATOM 1820 C CA . THR A 1 227 ? -25.489 -17.584 10.207 1.00 64.75 227 THR A CA 1
ATOM 1821 C C . THR A 1 227 ? -26.197 -17.000 11.434 1.00 64.75 227 THR A C 1
ATOM 1823 O O . THR A 1 227 ? -27.324 -16.519 11.295 1.00 64.75 227 THR A O 1
ATOM 1826 N N . TYR A 1 228 ? -25.531 -16.936 12.594 1.00 79.38 228 TYR A N 1
ATOM 1827 C CA . TYR A 1 228 ? -26.033 -16.259 13.798 1.00 79.38 228 TYR A CA 1
ATOM 1828 C C . TYR A 1 228 ? -26.382 -14.786 13.516 1.00 79.38 228 TYR A C 1
ATOM 1830 O O . TYR A 1 228 ? -27.539 -14.384 13.664 1.00 79.38 228 TYR A O 1
ATOM 1838 N N . ALA A 1 229 ? -25.429 -14.008 12.990 1.00 69.00 229 ALA A N 1
ATOM 1839 C CA . ALA A 1 229 ? -25.619 -12.593 12.669 1.00 69.00 229 ALA A CA 1
ATOM 1840 C C . ALA A 1 229 ? -26.718 -12.345 11.613 1.00 69.00 229 ALA A C 1
ATOM 1842 O O . ALA A 1 229 ? -27.425 -11.335 11.668 1.00 69.00 229 ALA A O 1
ATOM 1843 N N . SER A 1 230 ? -26.911 -13.270 10.660 1.00 74.69 230 SER A N 1
ATOM 1844 C CA . SER A 1 230 ? -28.013 -13.189 9.688 1.00 74.69 230 SER A CA 1
ATOM 1845 C C . SER A 1 230 ? -29.386 -13.344 10.346 1.00 74.69 230 SER A C 1
ATOM 1847 O O . SER A 1 230 ? -30.333 -12.666 9.940 1.00 74.69 230 SER A O 1
ATOM 1849 N N . TYR A 1 231 ? -29.508 -14.220 11.348 1.00 79.56 231 TYR A N 1
ATOM 1850 C CA . TYR A 1 231 ? -30.758 -14.414 12.077 1.00 79.56 231 TYR A CA 1
ATOM 1851 C C . TYR A 1 231 ? -31.060 -13.263 13.037 1.00 79.56 231 TYR A C 1
ATOM 1853 O O . TYR A 1 231 ? -32.197 -12.800 13.038 1.00 79.56 231 TYR A O 1
ATOM 1861 N N . ILE A 1 232 ? -30.054 -12.729 13.740 1.00 90.50 232 ILE A N 1
ATOM 1862 C CA . ILE A 1 232 ? -30.195 -11.505 14.549 1.00 90.50 232 ILE A CA 1
ATOM 1863 C C . ILE A 1 232 ? -30.749 -10.353 13.702 1.00 90.50 232 ILE A C 1
ATOM 1865 O O . ILE A 1 232 ? -31.850 -9.879 13.970 1.00 90.50 232 ILE A O 1
ATOM 1869 N N . ARG A 1 233 ? -30.088 -10.019 12.584 1.00 85.88 233 ARG A N 1
ATOM 1870 C CA . ARG A 1 233 ? -30.511 -8.916 11.702 1.00 85.88 233 ARG A CA 1
ATOM 1871 C C . ARG A 1 233 ? -31.937 -9.086 11.155 1.00 85.88 233 ARG A C 1
ATOM 1873 O O . ARG A 1 233 ? -32.634 -8.099 10.940 1.00 85.88 233 ARG A O 1
ATOM 1880 N N . LYS A 1 234 ? -32.384 -10.325 10.911 1.00 78.00 234 LYS A N 1
ATOM 1881 C CA . LYS A 1 234 ? -33.768 -10.625 10.490 1.00 78.00 234 LYS A CA 1
ATOM 1882 C C . LYS A 1 234 ? -34.769 -10.528 11.642 1.00 78.00 234 LYS A C 1
ATOM 1884 O O . LYS A 1 234 ? -35.916 -10.161 11.389 1.00 78.00 234 LYS A O 1
ATOM 1889 N N . GLY A 1 235 ? -34.356 -10.852 12.867 1.00 85.00 235 GLY A N 1
ATOM 1890 C CA . GLY A 1 235 ? -35.124 -10.604 14.085 1.00 85.00 235 GLY A CA 1
ATOM 1891 C C . GLY A 1 235 ? -35.372 -9.111 14.267 1.00 85.00 235 GLY A C 1
ATOM 1892 O O . GLY A 1 235 ? -36.531 -8.697 14.279 1.00 85.00 235 GLY A O 1
ATOM 1893 N N . ASP A 1 236 ? -34.299 -8.316 14.265 1.00 83.69 236 ASP A N 1
ATOM 1894 C CA . ASP A 1 236 ? -34.333 -6.859 14.457 1.00 83.69 236 ASP A CA 1
ATOM 1895 C C . ASP A 1 236 ? -35.215 -6.175 13.398 1.00 83.69 236 ASP A C 1
ATOM 1897 O O . ASP A 1 236 ? -36.211 -5.538 13.725 1.00 83.69 236 ASP A O 1
ATOM 1901 N N . GLN A 1 237 ? -34.976 -6.445 12.108 1.00 83.25 237 GLN A N 1
ATOM 1902 C CA . GLN A 1 237 ? -35.774 -5.874 11.011 1.00 83.25 237 GLN A CA 1
ATOM 1903 C C . GLN A 1 237 ? -37.272 -6.215 11.053 1.00 83.25 237 GLN A C 1
ATOM 1905 O O . GLN A 1 237 ? -38.068 -5.533 10.404 1.00 83.25 237 GLN A O 1
ATOM 1910 N N . ASN A 1 238 ? -37.669 -7.297 11.730 1.00 76.62 238 ASN A N 1
ATOM 1911 C CA . ASN A 1 238 ? -39.079 -7.620 11.949 1.00 76.62 238 ASN A CA 1
ATOM 1912 C C . ASN A 1 238 ? -39.603 -7.052 13.272 1.00 76.62 238 ASN A C 1
ATOM 1914 O O . ASN A 1 238 ? -40.798 -6.785 13.357 1.00 76.62 238 ASN A O 1
ATOM 1918 N N . PHE A 1 239 ? -38.738 -6.825 14.263 1.00 82.88 239 PHE A N 1
ATOM 1919 C CA . PHE A 1 239 ? -39.073 -6.113 15.493 1.00 82.88 239 PHE A CA 1
ATOM 1920 C C . PHE A 1 239 ? -39.441 -4.657 15.179 1.00 82.88 239 PHE A C 1
ATOM 1922 O O . PHE A 1 239 ? -40.537 -4.217 15.518 1.00 82.88 239 PHE A O 1
ATOM 1929 N N . ASP A 1 240 ? -38.594 -3.963 14.412 1.00 80.38 240 ASP A N 1
ATOM 1930 C CA . ASP A 1 240 ? -38.790 -2.563 13.998 1.00 80.38 240 ASP A CA 1
ATOM 1931 C C . ASP A 1 240 ? -40.080 -2.367 13.184 1.00 80.38 240 ASP A C 1
ATOM 1933 O O . ASP A 1 240 ? -40.759 -1.347 13.278 1.00 80.38 240 ASP A O 1
ATOM 1937 N N . LYS A 1 241 ? -40.450 -3.382 12.391 1.00 77.62 241 LYS A N 1
ATOM 1938 C CA . LYS A 1 241 ? -41.693 -3.423 11.600 1.00 77.62 241 LYS A CA 1
ATOM 1939 C C . LYS A 1 241 ? -42.920 -3.861 12.403 1.00 77.62 241 LYS A C 1
ATOM 1941 O O . LYS A 1 241 ? -43.970 -4.073 11.806 1.00 77.62 241 LYS A O 1
ATOM 1946 N N . GLN A 1 242 ? -42.789 -4.045 13.717 1.00 81.94 242 GLN A N 1
ATOM 1947 C CA . GLN A 1 242 ? -43.844 -4.518 14.621 1.00 81.94 242 GLN A CA 1
ATOM 1948 C C . GLN A 1 242 ? -44.379 -5.929 14.277 1.00 81.94 242 GLN A C 1
ATOM 1950 O O . GLN A 1 242 ? -45.407 -6.376 14.786 1.00 81.94 242 GLN A O 1
ATOM 1955 N N . ASN A 1 243 ? -43.641 -6.696 13.465 1.00 82.50 243 ASN A N 1
ATOM 1956 C CA . ASN A 1 243 ? -43.928 -8.089 13.114 1.00 82.50 243 ASN A CA 1
ATOM 1957 C C . ASN A 1 243 ? -43.422 -9.036 14.217 1.00 82.50 243 ASN A C 1
ATOM 1959 O O . ASN A 1 243 ? -42.638 -9.958 13.966 1.00 82.50 243 ASN A O 1
ATOM 1963 N N . TYR A 1 244 ? -43.853 -8.802 15.457 1.00 79.00 244 TYR A N 1
ATOM 1964 C CA . TYR A 1 244 ? -43.247 -9.377 16.660 1.00 79.00 244 TYR A CA 1
ATOM 1965 C C . TYR A 1 244 ? -43.173 -10.916 16.657 1.00 79.00 244 TYR A C 1
ATOM 1967 O O . TYR A 1 244 ? -42.153 -11.481 17.038 1.00 79.00 244 TYR A O 1
ATOM 1975 N N . GLN A 1 245 ? -44.181 -11.619 16.127 1.00 80.31 245 GLN A N 1
ATOM 1976 C CA . GLN A 1 245 ? -44.147 -13.090 16.014 1.00 80.31 245 GLN A CA 1
ATOM 1977 C C . GLN A 1 245 ? -43.087 -13.606 15.017 1.00 80.31 245 GLN A C 1
ATOM 1979 O O . GLN A 1 245 ? -42.442 -14.627 15.253 1.00 80.31 245 GLN A O 1
ATOM 1984 N N . ILE A 1 246 ? -42.865 -12.889 13.910 1.00 71.12 246 ILE A N 1
ATOM 1985 C CA . ILE A 1 246 ? -41.830 -13.238 12.919 1.00 71.12 246 ILE A CA 1
ATOM 1986 C C . ILE A 1 246 ? -40.442 -12.924 13.489 1.00 71.12 246 ILE A C 1
ATOM 1988 O O . ILE A 1 246 ? -39.513 -13.716 13.331 1.00 71.12 246 ILE A O 1
ATOM 1992 N N . SER A 1 247 ? -40.325 -11.794 14.191 1.00 79.62 247 SER A N 1
ATOM 1993 C CA . SER A 1 247 ? -39.119 -11.386 14.910 1.00 79.62 247 SER A CA 1
ATOM 1994 C C . SER A 1 247 ? -38.688 -12.440 15.940 1.00 79.62 247 SER A C 1
ATOM 1996 O O . SER A 1 247 ? -37.568 -12.950 15.857 1.00 79.62 247 SER A O 1
ATOM 1998 N N . LYS A 1 248 ? -39.616 -12.879 16.807 1.00 87.88 248 LYS A N 1
ATOM 1999 C CA . LYS A 1 248 ? -39.407 -13.944 17.802 1.00 87.88 248 LYS A CA 1
ATOM 2000 C C . LYS A 1 248 ? -38.827 -15.211 17.170 1.00 87.88 248 LYS A C 1
ATOM 2002 O O . LYS A 1 248 ? -37.786 -15.692 17.609 1.00 87.88 248 LYS A O 1
ATOM 2007 N N . SER A 1 249 ? -39.429 -15.689 16.077 1.00 81.62 249 SER A N 1
ATOM 2008 C CA . SER A 1 249 ? -38.958 -16.893 15.377 1.00 81.62 249 SER A CA 1
ATOM 2009 C C . SER A 1 249 ? -37.528 -16.770 14.835 1.00 81.62 249 SER A C 1
ATOM 2011 O O . SER A 1 249 ? -36.825 -17.776 14.717 1.00 81.62 249 SER A O 1
ATOM 2013 N N . TYR A 1 250 ? -37.074 -15.567 14.470 1.00 83.62 250 TYR A N 1
ATOM 2014 C CA . TYR A 1 250 ? -35.698 -15.360 14.017 1.00 83.62 250 TYR A CA 1
ATOM 2015 C C . TYR A 1 250 ? -34.694 -15.288 15.173 1.00 83.62 250 TYR A C 1
ATOM 2017 O O . TYR A 1 250 ? -33.600 -15.836 15.032 1.00 83.62 250 TYR A O 1
ATOM 2025 N N . TYR A 1 251 ? -35.068 -14.726 16.324 1.00 82.94 251 TYR A N 1
ATOM 2026 C CA . TYR A 1 251 ? -34.246 -14.789 17.537 1.00 82.94 251 TYR A CA 1
ATOM 2027 C C . TYR A 1 251 ? -34.137 -16.219 18.096 1.00 82.94 251 TYR A C 1
ATOM 2029 O O . TYR A 1 251 ? -33.045 -16.670 18.429 1.00 82.94 251 TYR A O 1
ATOM 2037 N N . GLU A 1 252 ? -35.222 -16.997 18.096 1.00 87.56 252 GLU A N 1
ATOM 2038 C CA . GLU A 1 252 ? -35.177 -18.425 18.454 1.00 87.56 252 GLU A CA 1
ATOM 2039 C C . GLU A 1 252 ? -34.241 -19.214 17.521 1.00 87.56 252 GLU A C 1
ATOM 2041 O O . GLU A 1 252 ? -33.460 -20.054 17.968 1.00 87.56 252 GLU A O 1
ATOM 2046 N N . LYS A 1 253 ? -34.256 -18.907 16.215 1.00 82.38 253 LYS A N 1
ATOM 2047 C CA . LYS A 1 253 ? -33.349 -19.526 15.234 1.00 82.38 253 LYS A CA 1
ATOM 2048 C C . LYS A 1 253 ? -31.889 -19.123 15.419 1.00 82.38 253 LYS A C 1
ATOM 2050 O O . LYS A 1 253 ? -31.029 -19.948 15.123 1.00 82.38 253 LYS A O 1
ATOM 2055 N N . SER A 1 254 ? -31.579 -17.914 15.897 1.00 80.69 254 SER A N 1
ATOM 2056 C CA . SER A 1 254 ? -30.188 -17.530 16.183 1.00 80.69 254 SER A CA 1
ATOM 2057 C C . SER A 1 254 ? -29.633 -18.306 17.386 1.00 80.69 254 SER A C 1
ATOM 2059 O O . SER A 1 254 ? -28.497 -18.784 17.337 1.00 80.69 254 SER A O 1
ATOM 2061 N N . LEU A 1 255 ? -30.464 -18.549 18.406 1.00 83.00 255 LEU A N 1
ATOM 2062 C CA . LEU A 1 255 ? -30.112 -19.321 19.602 1.00 83.00 255 LEU A CA 1
ATOM 2063 C C . LEU A 1 255 ? -29.773 -20.794 19.327 1.00 83.00 255 LEU A C 1
ATOM 2065 O O . LEU A 1 255 ? -29.044 -21.394 20.108 1.00 83.00 255 LEU A O 1
ATOM 2069 N N . ILE A 1 256 ? -30.204 -21.374 18.201 1.00 83.69 256 ILE A N 1
ATOM 2070 C CA . ILE A 1 256 ? -29.770 -22.723 17.782 1.00 83.69 256 ILE A CA 1
ATOM 2071 C C . ILE A 1 256 ? -28.256 -22.758 17.493 1.00 83.69 256 ILE A C 1
ATOM 2073 O O . ILE A 1 256 ? -27.602 -23.768 17.741 1.00 83.69 256 ILE A O 1
ATOM 2077 N N . TYR A 1 257 ? -27.692 -21.657 16.986 1.00 76.25 257 TYR A N 1
ATOM 2078 C CA . TYR A 1 257 ? -26.272 -21.548 16.626 1.00 76.25 257 TYR A CA 1
ATOM 2079 C C . TYR A 1 257 ? -25.413 -21.041 17.788 1.00 76.25 257 TYR A C 1
ATOM 2081 O O . TYR A 1 257 ? -24.253 -21.431 17.899 1.00 76.25 257 TYR A O 1
ATOM 2089 N N . LYS A 1 258 ? -25.986 -20.209 18.667 1.00 74.75 258 LYS A N 1
ATOM 2090 C CA . LYS A 1 258 ? -25.347 -19.751 19.906 1.00 74.75 258 LYS A CA 1
ATOM 2091 C C . LYS A 1 258 ? -26.336 -19.746 21.088 1.00 74.75 258 LYS A C 1
ATOM 2093 O O . LYS A 1 258 ? -26.904 -18.701 21.404 1.00 74.75 258 LYS A O 1
ATOM 2098 N N . PRO A 1 259 ? -26.519 -20.877 21.796 1.00 68.19 259 PRO A N 1
ATOM 2099 C CA . PRO A 1 259 ? -27.539 -21.005 22.847 1.00 68.19 259 PRO A CA 1
ATOM 2100 C C . PRO A 1 259 ? -27.332 -20.120 24.082 1.00 68.19 259 PRO A C 1
ATOM 2102 O O . PRO A 1 259 ? -28.262 -19.923 24.865 1.00 68.19 259 PRO A O 1
ATOM 2105 N N . GLN A 1 260 ? -26.119 -19.601 24.293 1.00 66.75 260 GLN A N 1
ATOM 2106 C CA . GLN A 1 260 ? -25.786 -18.805 25.477 1.00 66.75 260 GLN A CA 1
ATOM 2107 C C . GLN A 1 260 ? -26.064 -17.305 25.310 1.00 66.75 260 GLN A C 1
ATOM 2109 O O . GLN A 1 260 ? -26.252 -16.624 26.314 1.00 66.75 260 GLN A O 1
ATOM 2114 N N . GLU A 1 261 ? -26.197 -16.814 24.077 1.00 70.25 261 GLU A N 1
ATOM 2115 C CA . GLU A 1 261 ? -26.334 -15.385 23.768 1.00 70.25 261 GLU A CA 1
ATOM 2116 C C . GLU A 1 261 ? -27.569 -14.750 24.420 1.00 70.25 261 GLU A C 1
ATOM 2118 O O . GLU A 1 261 ? -28.676 -15.289 24.365 1.00 70.25 261 GLU A O 1
ATOM 2123 N N . LEU A 1 262 ? -27.370 -13.593 25.056 1.00 59.78 262 LEU A N 1
ATOM 2124 C CA . LEU A 1 262 ? -28.397 -12.911 25.852 1.00 59.78 262 LEU A CA 1
ATOM 2125 C C . LEU A 1 262 ? -29.295 -11.998 25.010 1.00 59.78 262 LEU A C 1
ATOM 2127 O O . LEU A 1 262 ? -30.487 -11.913 25.283 1.00 59.78 262 LEU A O 1
ATOM 2131 N N . TYR A 1 263 ? -28.756 -11.366 23.963 1.00 74.44 263 TYR A N 1
ATOM 2132 C CA . TYR A 1 263 ? -29.496 -10.420 23.117 1.00 74.44 263 TYR A CA 1
ATOM 2133 C C . TYR A 1 263 ? -30.768 -11.012 22.467 1.00 74.44 263 TYR A C 1
ATOM 2135 O O . TYR A 1 263 ? -31.847 -10.449 22.650 1.00 74.44 263 TYR A O 1
ATOM 2143 N N . PRO A 1 264 ? -30.725 -12.163 21.761 1.00 78.62 264 PRO A N 1
ATOM 2144 C CA . PRO A 1 264 ? -31.952 -12.770 21.246 1.00 78.62 264 PRO A CA 1
ATOM 2145 C C . PRO A 1 264 ? -32.912 -13.233 22.357 1.00 78.62 264 PRO A C 1
ATOM 2147 O O . PRO A 1 264 ? -34.118 -13.203 22.139 1.00 78.62 264 PRO A O 1
ATOM 2150 N N . LYS A 1 265 ? -32.426 -13.609 23.553 1.00 80.75 265 LYS A N 1
ATOM 2151 C CA . LYS A 1 265 ? -33.296 -13.983 24.690 1.00 80.75 265 LYS A CA 1
ATOM 2152 C C . LYS A 1 265 ? -34.074 -12.778 25.217 1.00 80.75 265 LYS A C 1
ATOM 2154 O O . LYS A 1 265 ? -35.295 -12.850 25.321 1.00 80.75 265 LYS A O 1
ATOM 2159 N N . SER A 1 266 ? -33.398 -11.656 25.474 1.00 74.06 266 SER A N 1
ATOM 2160 C CA . SER A 1 266 ? -34.051 -10.445 25.987 1.00 74.06 266 SER A CA 1
ATOM 2161 C C . SER A 1 266 ? -35.064 -9.870 24.993 1.00 74.06 266 SER A C 1
ATOM 2163 O O . SER A 1 266 ? -36.147 -9.456 25.403 1.00 74.06 266 SER A O 1
ATOM 2165 N N . ARG A 1 267 ? -34.777 -9.929 23.685 1.00 82.69 267 ARG A N 1
ATOM 2166 C CA . ARG A 1 267 ? -35.741 -9.549 22.639 1.00 82.69 267 ARG A CA 1
ATOM 2167 C C . ARG A 1 267 ? -36.966 -10.466 22.582 1.00 82.69 267 ARG A C 1
ATOM 2169 O O . ARG A 1 267 ? -38.070 -9.976 22.357 1.00 82.69 267 ARG A O 1
ATOM 2176 N N . ILE A 1 268 ? -36.814 -11.772 22.817 1.00 87.25 268 ILE A N 1
ATOM 2177 C CA . ILE A 1 268 ? -37.956 -12.696 22.932 1.00 87.25 268 ILE A CA 1
ATOM 2178 C C . ILE A 1 268 ? -38.837 -12.319 24.137 1.00 87.25 268 ILE A C 1
ATOM 2180 O O . ILE A 1 268 ? -40.049 -12.187 23.977 1.00 87.25 268 ILE A O 1
ATOM 2184 N N . GLU A 1 269 ? -38.244 -12.064 25.306 1.00 79.94 269 GLU A N 1
ATOM 2185 C CA . GLU A 1 269 ? -38.972 -11.635 26.515 1.00 79.94 269 GLU A CA 1
ATOM 2186 C C . GLU A 1 269 ? -39.645 -10.256 26.368 1.00 79.94 269 GLU A C 1
ATOM 2188 O O . GLU A 1 269 ? -40.667 -9.973 26.999 1.00 79.94 269 GLU A O 1
ATOM 2193 N N . GLU A 1 270 ? -39.058 -9.356 25.579 1.00 78.06 270 GLU A N 1
ATOM 2194 C CA . GLU A 1 270 ? -39.632 -8.050 25.243 1.00 78.06 270 GLU A CA 1
ATOM 2195 C C . GLU A 1 270 ? -40.853 -8.206 24.326 1.00 78.06 270 GLU A C 1
ATOM 2197 O O . GLU A 1 270 ? -41.917 -7.658 24.615 1.00 78.06 270 GLU A O 1
ATOM 2202 N N . ILE A 1 271 ? -40.741 -9.031 23.278 1.00 83.12 271 ILE A N 1
ATOM 2203 C CA . ILE A 1 271 ? -41.857 -9.400 22.396 1.00 83.12 271 ILE A CA 1
ATOM 2204 C C . ILE A 1 271 ? -43.011 -10.013 23.197 1.00 83.12 271 ILE A C 1
ATOM 2206 O O . ILE A 1 271 ? -44.167 -9.638 23.000 1.00 83.12 271 ILE A O 1
ATOM 2210 N N . GLU A 1 272 ? -42.720 -10.935 24.115 1.00 81.62 272 GLU A N 1
ATOM 2211 C CA . GLU A 1 272 ? -43.735 -11.565 24.963 1.00 81.62 272 GLU A CA 1
ATOM 2212 C C . GLU A 1 272 ? -44.450 -10.548 25.864 1.00 81.62 272 GLU A C 1
ATOM 2214 O O . GLU A 1 272 ? -45.675 -10.599 25.988 1.00 81.62 272 GLU A O 1
ATOM 2219 N N . ARG A 1 273 ? -43.724 -9.563 26.411 1.00 74.06 273 ARG A N 1
ATOM 2220 C CA . ARG A 1 273 ? -44.313 -8.453 27.179 1.00 74.06 273 ARG A CA 1
ATOM 2221 C C . ARG A 1 273 ? -45.182 -7.526 26.325 1.00 74.06 273 ARG A C 1
ATOM 2223 O O . ARG A 1 273 ? -46.265 -7.157 26.772 1.00 74.06 273 ARG A O 1
ATOM 2230 N N . ILE A 1 274 ? -44.761 -7.189 25.104 1.00 76.56 274 ILE A N 1
ATOM 2231 C CA . ILE A 1 274 ? -45.552 -6.369 24.165 1.00 76.56 274 ILE A CA 1
ATOM 2232 C C . ILE A 1 274 ? -46.859 -7.084 23.788 1.00 76.56 274 ILE A C 1
ATOM 2234 O O . ILE A 1 274 ? -47.932 -6.479 23.782 1.00 76.56 274 ILE A O 1
ATOM 2238 N N . LEU A 1 275 ? -46.788 -8.390 23.519 1.00 73.56 275 LEU A N 1
ATOM 2239 C CA . LEU A 1 275 ? -47.957 -9.208 23.191 1.00 73.56 275 LEU A CA 1
ATOM 2240 C C . LEU A 1 275 ? -48.912 -9.375 24.386 1.00 73.56 275 LEU A C 1
ATOM 2242 O O . LEU A 1 275 ? -50.123 -9.406 24.179 1.00 73.56 275 LEU A O 1
ATOM 2246 N N . ALA A 1 276 ? -48.395 -9.431 25.617 1.00 63.41 276 ALA A N 1
ATOM 2247 C CA . ALA A 1 276 ? -49.208 -9.469 26.833 1.00 63.41 276 ALA A CA 1
ATOM 2248 C C . ALA A 1 276 ? -49.877 -8.114 27.150 1.00 63.41 276 ALA A C 1
ATOM 2250 O O . ALA A 1 276 ? -51.062 -8.075 27.475 1.00 63.41 276 ALA A O 1
ATOM 2251 N N . GLY A 1 277 ? -49.154 -6.995 27.005 1.00 51.88 277 GLY A N 1
ATOM 2252 C CA . GLY A 1 277 ? -49.655 -5.651 27.331 1.00 51.88 277 GLY A CA 1
ATOM 2253 C C . GLY A 1 277 ? -50.821 -5.164 26.458 1.00 51.88 277 GLY A C 1
ATOM 2254 O O . GLY A 1 277 ? -51.612 -4.326 26.890 1.00 51.88 277 GLY A O 1
ATOM 2255 N N . ASN A 1 278 ? -50.986 -5.726 25.257 1.00 45.50 278 ASN A N 1
ATOM 2256 C CA . ASN A 1 278 ? -52.100 -5.396 24.362 1.00 45.50 278 ASN A CA 1
ATOM 2257 C C . ASN A 1 278 ? -53.464 -5.969 24.801 1.00 45.50 278 ASN A C 1
ATOM 2259 O O . ASN A 1 278 ? -54.485 -5.560 24.248 1.00 45.50 278 ASN A O 1
ATOM 2263 N N . ALA A 1 279 ? -53.518 -6.865 25.795 1.00 41.19 279 ALA A N 1
ATOM 2264 C CA . ALA A 1 279 ? -54.786 -7.365 26.338 1.00 41.19 279 ALA A CA 1
ATOM 2265 C C . ALA A 1 279 ? -55.503 -6.330 27.232 1.00 41.19 279 ALA A C 1
ATOM 2267 O O . ALA A 1 279 ? -56.730 -6.223 27.198 1.00 41.19 279 ALA A O 1
ATOM 2268 N N . ASP A 1 280 ? -54.749 -5.534 27.995 1.00 42.16 280 ASP A N 1
ATOM 2269 C CA . ASP A 1 280 ? -55.311 -4.568 28.951 1.00 42.16 280 ASP A CA 1
ATOM 2270 C C . ASP A 1 280 ? -55.674 -3.222 28.305 1.00 42.16 280 ASP A C 1
ATOM 2272 O O . ASP A 1 280 ? -56.591 -2.534 28.762 1.00 42.16 280 ASP A O 1
ATOM 2276 N N . LEU A 1 281 ? -54.993 -2.847 27.216 1.00 36.81 281 LEU A N 1
ATOM 2277 C CA . LEU A 1 281 ? -55.212 -1.563 26.543 1.00 36.81 281 LEU A CA 1
ATOM 2278 C C . LEU A 1 281 ? -56.586 -1.488 25.848 1.00 36.81 281 LEU A C 1
ATOM 2280 O O . LEU A 1 281 ? -57.203 -0.424 25.822 1.00 36.81 281 LEU A O 1
ATOM 2284 N N . TYR A 1 282 ? -57.106 -2.619 25.357 1.00 35.88 282 TYR A N 1
ATOM 2285 C CA . TYR A 1 282 ? -58.414 -2.686 24.690 1.00 35.88 282 TYR A CA 1
ATOM 2286 C C . TYR A 1 282 ? -59.595 -2.425 25.641 1.00 35.88 282 TYR A C 1
ATOM 2288 O O . TYR A 1 282 ? -60.583 -1.818 25.242 1.00 35.88 282 TYR A O 1
ATOM 2296 N N . ASN A 1 283 ? -59.482 -2.817 26.915 1.00 38.53 283 ASN A N 1
ATOM 2297 C CA . ASN A 1 283 ? -60.569 -2.701 27.900 1.00 38.53 283 ASN A CA 1
ATOM 2298 C C . ASN A 1 283 ? -60.677 -1.314 28.559 1.00 38.53 283 ASN A C 1
ATOM 2300 O O . ASN A 1 283 ? -61.612 -1.066 29.321 1.00 38.53 283 ASN A O 1
ATOM 2304 N N . LYS A 1 284 ? -59.714 -0.414 28.316 1.00 32.50 284 LYS A N 1
ATOM 2305 C CA . LYS A 1 284 ? -59.640 0.898 28.986 1.00 32.50 284 LYS A CA 1
ATOM 2306 C C . LYS A 1 284 ? -60.007 2.082 28.088 1.00 32.50 284 LYS A C 1
ATOM 2308 O O . LYS A 1 284 ? -60.274 3.163 28.598 1.00 32.50 284 LYS A O 1
ATOM 2313 N N . ILE A 1 285 ? -60.057 1.873 26.773 1.00 35.94 285 ILE A N 1
ATOM 2314 C CA . ILE A 1 285 ? -60.373 2.913 25.780 1.00 35.94 285 ILE A CA 1
ATOM 2315 C C . ILE A 1 285 ? -61.895 3.123 25.627 1.00 35.94 285 ILE A C 1
ATOM 2317 O O . ILE A 1 285 ? -62.329 4.197 25.224 1.00 35.94 285 ILE A O 1
ATOM 2321 N N . GLU A 1 286 ? -62.727 2.160 26.035 1.00 30.44 286 GLU A N 1
ATOM 2322 C CA . GLU A 1 286 ? -64.192 2.205 25.860 1.00 30.44 286 GLU A CA 1
ATOM 2323 C C . GLU A 1 286 ? -64.949 3.057 26.911 1.00 30.44 286 GLU A C 1
ATOM 2325 O O . GLU A 1 286 ? -66.176 3.002 26.978 1.00 30.44 286 GLU A O 1
ATOM 2330 N N . LYS A 1 287 ? -64.254 3.833 27.763 1.00 33.19 287 LYS A N 1
ATOM 2331 C CA . LYS A 1 287 ? -64.893 4.569 28.879 1.00 33.19 287 LYS A CA 1
ATOM 2332 C C . LYS A 1 287 ? -64.682 6.080 28.952 1.00 33.19 287 LYS A C 1
ATOM 2334 O O . LYS A 1 287 ? -65.578 6.756 29.446 1.00 33.19 287 LYS A O 1
ATOM 2339 N N . ASP A 1 288 ? -63.564 6.602 28.451 1.00 31.62 288 ASP A N 1
ATOM 2340 C CA . ASP A 1 288 ? -63.152 7.993 28.719 1.00 31.62 288 ASP A CA 1
ATOM 2341 C C . ASP A 1 288 ? -63.180 8.909 27.472 1.00 31.62 288 ASP A C 1
ATOM 2343 O O . ASP A 1 288 ? -62.607 9.996 27.485 1.00 31.62 288 ASP A O 1
ATOM 2347 N N . VAL A 1 289 ? -63.863 8.507 26.389 1.00 29.05 289 VAL A N 1
ATOM 2348 C CA . VAL A 1 289 ? -64.037 9.331 25.172 1.00 29.05 289 VAL A CA 1
ATOM 2349 C C . VAL A 1 289 ? -65.520 9.515 24.831 1.00 29.05 289 VAL A C 1
ATOM 2351 O O . VAL A 1 289 ? -66.029 8.992 23.842 1.00 29.05 289 VAL A O 1
ATOM 2354 N N . SER A 1 290 ? -66.226 10.289 25.661 1.00 28.00 290 SER A N 1
ATOM 2355 C CA . SER A 1 290 ? -67.555 10.824 25.327 1.00 28.00 290 SER A CA 1
ATOM 2356 C C . SER A 1 290 ? -67.825 12.197 25.967 1.00 28.00 290 SER A C 1
ATOM 2358 O O . SER A 1 290 ? -68.742 12.337 26.778 1.00 28.00 290 SER A O 1
ATOM 2360 N N . SER A 1 291 ? -67.025 13.206 25.605 1.00 28.61 291 SER A N 1
ATOM 2361 C CA . SER A 1 291 ? -67.398 14.631 25.691 1.00 28.61 291 SER A CA 1
ATOM 2362 C C . SER A 1 291 ? -66.387 15.521 24.946 1.00 28.61 291 SER A C 1
ATOM 2364 O O . SER A 1 291 ? -65.286 15.737 25.448 1.00 28.61 291 SER A O 1
ATOM 2366 N N . ASP A 1 292 ? -66.755 15.960 23.738 1.00 28.69 292 ASP A N 1
ATOM 2367 C CA . ASP A 1 292 ? -66.876 17.362 23.280 1.00 28.69 292 ASP A CA 1
ATOM 2368 C C . ASP A 1 292 ? -65.950 18.468 23.847 1.00 28.69 292 ASP A C 1
ATOM 2370 O O . ASP A 1 292 ? -65.658 18.505 25.037 1.00 28.69 292 ASP A O 1
ATOM 2374 N N . GLU A 1 293 ? -65.602 19.545 23.126 1.00 28.05 293 GLU A N 1
ATOM 2375 C CA . GLU A 1 293 ? -65.508 19.882 21.684 1.00 28.05 293 GLU A CA 1
ATOM 2376 C C . GLU A 1 293 ? -64.962 21.344 21.606 1.00 28.05 293 GLU A C 1
ATOM 2378 O O . GLU A 1 293 ? -65.195 22.104 22.544 1.00 28.05 293 GLU A O 1
ATOM 2383 N N . THR A 1 294 ? -64.364 21.805 20.486 1.00 24.34 294 THR A N 1
ATOM 2384 C CA . THR A 1 294 ? -64.212 23.255 20.100 1.00 24.34 294 THR A CA 1
ATOM 2385 C C . THR A 1 294 ? -63.299 24.189 20.981 1.00 24.34 294 THR A C 1
ATOM 2387 O O . THR A 1 294 ? -62.994 23.845 22.112 1.00 24.34 294 THR A O 1
ATOM 2390 N N . ILE A 1 295 ? -62.750 25.377 20.602 1.00 25.91 295 ILE A N 1
ATOM 2391 C CA . ILE A 1 295 ? -62.648 26.185 19.349 1.00 25.91 295 ILE A CA 1
ATOM 2392 C C . ILE A 1 295 ? -61.489 27.257 19.410 1.00 25.91 295 ILE A C 1
ATOM 2394 O O . ILE A 1 295 ? -61.214 27.817 20.463 1.00 25.91 295 ILE A O 1
ATOM 2398 N N . THR A 1 296 ? -60.837 27.533 18.261 1.00 24.95 296 THR A N 1
ATOM 2399 C CA . THR A 1 296 ? -60.127 28.760 17.737 1.00 24.95 296 THR A CA 1
ATOM 2400 C C . THR A 1 296 ? -59.134 29.697 18.506 1.00 24.95 296 THR A C 1
ATOM 2402 O O . THR A 1 296 ? -59.500 30.392 19.443 1.00 24.95 296 THR A O 1
ATOM 2405 N N . THR A 1 297 ? -57.950 29.889 17.879 1.00 23.75 297 THR A N 1
ATOM 2406 C CA . THR A 1 297 ? -57.220 31.137 17.447 1.00 23.75 297 THR A CA 1
ATOM 2407 C C . THR A 1 297 ? -56.881 32.372 18.335 1.00 23.75 297 THR A C 1
ATOM 2409 O O . THR A 1 297 ? -57.770 33.017 18.876 1.00 23.75 297 THR A O 1
ATOM 2412 N N . ALA A 1 298 ? -55.629 32.851 18.137 1.00 24.70 298 ALA A N 1
ATOM 2413 C CA . ALA A 1 298 ? -55.170 34.251 17.888 1.00 24.70 298 ALA A CA 1
ATOM 2414 C C . ALA A 1 298 ? -54.471 35.126 18.981 1.00 24.70 298 ALA A C 1
ATOM 2416 O O . ALA A 1 298 ? -55.049 35.496 19.991 1.00 24.70 298 ALA A O 1
ATOM 2417 N N . GLU A 1 299 ? -53.240 35.542 18.620 1.00 24.75 299 GLU A N 1
ATOM 2418 C CA . GLU A 1 299 ? -52.547 36.853 18.765 1.00 24.75 299 GLU A CA 1
ATOM 2419 C C . GLU A 1 299 ? -52.179 37.546 20.114 1.00 24.75 299 GLU A C 1
ATOM 2421 O O . GLU A 1 299 ? -53.011 37.915 20.929 1.00 24.75 299 GLU A O 1
ATOM 2426 N N . ASN A 1 300 ? -50.874 37.876 20.209 1.00 25.50 300 ASN A N 1
ATOM 2427 C CA . ASN A 1 300 ? -50.225 39.117 20.703 1.00 25.50 300 ASN A CA 1
ATOM 2428 C C . ASN A 1 300 ? -50.769 39.892 21.932 1.00 25.50 300 ASN A C 1
ATOM 2430 O O . ASN A 1 300 ? -51.794 40.557 21.831 1.00 25.50 300 ASN A O 1
ATOM 2434 N N . THR A 1 301 ? -49.910 40.132 22.947 1.00 25.64 301 THR A N 1
ATOM 2435 C CA . THR A 1 301 ? -49.333 41.490 23.197 1.00 25.64 301 THR A CA 1
ATOM 2436 C C . THR A 1 301 ? -48.215 41.592 24.265 1.00 25.64 301 THR A C 1
ATOM 2438 O O . THR A 1 301 ? -48.274 41.029 25.348 1.00 25.64 301 THR A O 1
ATOM 2441 N N . LYS A 1 302 ? -47.209 42.395 23.893 1.00 26.44 302 LYS A N 1
ATOM 2442 C CA . LYS A 1 3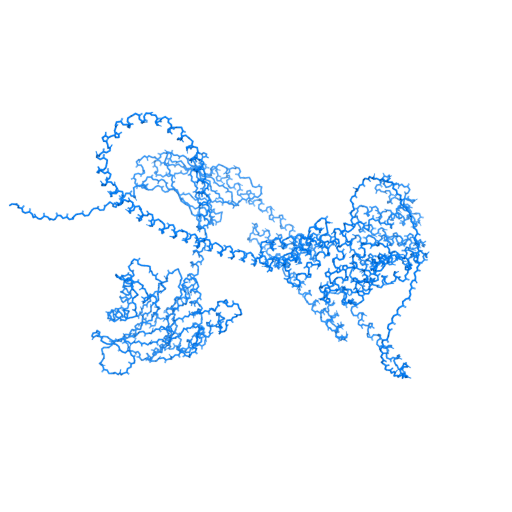02 ? -46.237 43.241 24.628 1.00 26.44 302 LYS A CA 1
ATOM 2443 C C . LYS A 1 302 ? -46.288 43.492 26.167 1.00 26.44 302 LYS A C 1
ATOM 2445 O O . LYS A 1 302 ? -47.289 43.954 26.695 1.00 26.44 302 LYS A O 1
ATOM 2450 N N . ASN A 1 303 ? -45.058 43.521 26.710 1.00 25.78 303 ASN A N 1
ATOM 2451 C CA . ASN A 1 303 ? -44.399 44.575 27.528 1.00 25.78 303 ASN A CA 1
ATOM 2452 C C . ASN A 1 303 ? -44.520 44.702 29.073 1.00 25.78 303 ASN A C 1
ATOM 2454 O O . ASN A 1 303 ? -45.576 44.971 29.630 1.00 25.78 303 ASN A O 1
ATOM 2458 N N . ASP A 1 304 ? -43.306 44.778 29.650 1.00 26.86 304 ASP A N 1
ATOM 2459 C CA . ASP A 1 304 ? -42.767 45.797 30.580 1.00 26.86 304 ASP A CA 1
ATOM 2460 C C . ASP A 1 304 ? -42.806 45.641 32.118 1.00 26.86 304 ASP A C 1
ATOM 2462 O O . ASP A 1 304 ? -43.855 45.558 32.746 1.00 26.86 304 ASP A O 1
ATOM 2466 N N . ASN A 1 305 ? -41.601 45.872 32.686 1.00 25.27 305 ASN A N 1
ATOM 2467 C CA . ASN A 1 305 ? -41.295 46.541 33.969 1.00 25.27 305 ASN A CA 1
ATOM 2468 C C . ASN A 1 305 ? -41.528 45.765 35.297 1.00 25.27 305 ASN A C 1
ATOM 2470 O O . ASN A 1 305 ? -42.472 45.001 35.420 1.00 25.27 305 ASN A O 1
ATOM 2474 N N . VAL A 1 306 ? -40.733 45.927 36.378 1.00 27.14 306 VAL A N 1
ATOM 2475 C CA . VAL A 1 306 ? -39.432 46.615 36.626 1.00 27.14 306 VAL A CA 1
ATOM 2476 C C . VAL A 1 306 ? -38.877 46.182 38.009 1.00 27.14 306 VAL A C 1
ATOM 2478 O O . VAL A 1 306 ? -39.690 45.933 38.886 1.00 27.14 306 VAL A O 1
ATOM 2481 N N . GLN A 1 307 ? -37.540 46.191 38.212 1.00 25.00 307 GLN A N 1
ATOM 2482 C CA . GLN A 1 307 ? -36.780 46.163 39.505 1.00 25.00 307 GLN A CA 1
ATOM 2483 C C . GLN A 1 307 ? -37.099 45.041 40.544 1.00 25.00 307 GLN A C 1
ATOM 2485 O O . GLN A 1 307 ? -38.223 44.608 40.719 1.00 25.00 307 GLN A O 1
ATOM 2490 N N . GLY A 1 308 ? -36.165 44.503 41.337 1.00 22.42 308 GLY A N 1
ATOM 2491 C CA . GLY A 1 308 ? -34.747 44.810 41.556 1.00 22.42 308 GLY A CA 1
ATOM 2492 C C . GLY A 1 308 ? -34.446 44.968 43.056 1.00 22.42 308 GLY A C 1
ATOM 2493 O O . GLY A 1 308 ? -35.060 45.815 43.688 1.00 22.42 308 GLY A O 1
ATOM 2494 N N . ILE A 1 309 ? -33.493 44.204 43.612 1.00 27.38 309 ILE A N 1
ATOM 2495 C CA . ILE A 1 309 ? -32.884 44.392 44.951 1.00 27.38 309 ILE A CA 1
ATOM 2496 C C . ILE A 1 309 ? -31.410 43.945 44.880 1.00 27.38 309 ILE A C 1
ATOM 2498 O O . ILE A 1 309 ? -31.097 42.934 44.253 1.00 27.38 309 ILE A O 1
ATOM 2502 N N . GLN A 1 310 ? -30.514 44.706 45.516 1.00 23.31 310 GLN A N 1
ATOM 2503 C CA . GLN A 1 310 ? -29.086 44.400 45.690 1.00 23.31 310 GLN A CA 1
ATOM 2504 C C . GLN A 1 310 ? -28.759 44.139 47.167 1.00 23.31 310 GLN A C 1
ATOM 2506 O O . GLN A 1 310 ? -29.305 44.829 48.022 1.00 23.31 310 GLN A O 1
ATOM 2511 N N . THR A 1 311 ? -27.762 43.287 47.419 1.00 25.58 311 THR A N 1
ATOM 2512 C CA . THR A 1 311 ? -26.780 43.333 48.531 1.00 25.58 311 THR A CA 1
ATOM 2513 C C . THR A 1 311 ? -25.588 42.445 48.091 1.00 25.58 311 THR A C 1
ATOM 2515 O O . THR A 1 311 ? -25.824 41.373 47.549 1.00 25.58 311 THR A O 1
ATOM 2518 N N . SER A 1 312 ? -24.305 42.842 48.022 1.00 23.16 312 SER A N 1
ATOM 2519 C CA . SER A 1 312 ? -23.361 43.458 48.987 1.00 23.16 312 SER A CA 1
ATOM 2520 C C . SER A 1 312 ? -22.951 42.511 50.135 1.00 23.16 312 SER A C 1
ATOM 2522 O O . SER A 1 312 ? -23.849 42.031 50.814 1.00 23.16 312 SER A O 1
ATOM 2524 N N . ASN A 1 313 ? -21.678 42.281 50.498 1.00 23.30 313 ASN A N 1
ATOM 2525 C CA . ASN A 1 313 ? -20.348 42.578 49.915 1.00 23.30 313 ASN A CA 1
ATOM 2526 C C . ASN A 1 313 ? -19.269 41.789 50.735 1.00 23.30 313 ASN A C 1
ATOM 2528 O O . ASN A 1 313 ? -19.652 41.091 51.667 1.00 23.30 313 ASN A O 1
ATOM 2532 N N . GLU A 1 314 ? -17.962 41.992 50.476 1.00 24.05 314 GLU A N 1
ATOM 2533 C CA . GLU A 1 314 ? -16.807 41.666 51.377 1.00 24.05 314 GLU A CA 1
ATOM 2534 C C . GLU A 1 314 ? -16.374 40.185 51.587 1.00 24.05 314 GLU A C 1
ATOM 2536 O O . GLU A 1 314 ? -17.179 39.272 51.486 1.00 24.05 314 GLU A O 1
ATOM 2541 N N . GLN A 1 315 ? -15.107 39.853 51.918 1.00 24.75 315 GLN A N 1
ATOM 2542 C CA . GLN A 1 315 ? -13.801 40.434 51.528 1.00 24.75 315 GLN A CA 1
ATOM 2543 C C . GLN A 1 315 ? -12.648 39.397 51.684 1.00 24.75 315 GLN A C 1
ATOM 2545 O O . GLN A 1 315 ? -12.795 38.353 52.308 1.00 24.75 315 GLN A O 1
ATOM 2550 N N . LYS A 1 316 ? -11.490 39.709 51.082 1.00 23.61 316 LYS A N 1
ATOM 2551 C CA . LYS A 1 316 ? -10.261 38.898 50.903 1.00 23.61 316 LYS A CA 1
ATOM 2552 C C . LYS A 1 316 ? -9.594 38.331 52.175 1.00 23.61 316 LYS A C 1
ATOM 2554 O O . LYS A 1 316 ? -9.531 39.008 53.194 1.00 23.61 316 LYS A O 1
ATOM 2559 N N . GLY A 1 317 ? -8.872 37.212 52.010 1.00 22.78 317 GLY A N 1
ATOM 2560 C CA . GLY A 1 317 ? -7.797 36.745 52.904 1.00 22.78 317 GLY A CA 1
ATOM 2561 C C . GLY A 1 317 ? -6.663 36.038 52.136 1.00 22.78 317 GLY A C 1
ATOM 2562 O O . GLY A 1 317 ? -6.925 35.336 51.167 1.00 22.78 317 GLY A O 1
ATOM 2563 N N . ASN A 1 318 ? -5.407 36.271 52.532 1.00 20.09 318 ASN A N 1
ATOM 2564 C CA . ASN A 1 318 ? -4.167 35.839 51.854 1.00 20.09 318 ASN A CA 1
ATOM 2565 C C . ASN A 1 318 ? -3.042 35.776 52.927 1.00 20.09 318 ASN A C 1
ATOM 2567 O O . ASN A 1 318 ? -3.178 36.460 53.939 1.00 20.09 318 ASN A O 1
ATOM 2571 N N . VAL A 1 319 ? -1.927 35.039 52.838 1.00 21.75 319 VAL A N 1
ATOM 2572 C CA . VAL A 1 319 ? -1.222 34.356 51.727 1.00 21.75 319 VAL A CA 1
ATOM 2573 C C . VAL A 1 319 ? -0.596 33.046 52.251 1.00 21.75 319 VAL A C 1
ATOM 2575 O O . VAL A 1 319 ? -0.307 32.989 53.444 1.00 21.75 319 VAL A O 1
ATOM 2578 N N . ASN A 1 320 ? -0.310 32.049 51.391 1.00 22.16 320 ASN A N 1
ATOM 2579 C CA . ASN A 1 320 ? 1.032 31.425 51.273 1.00 22.16 320 ASN A CA 1
ATOM 2580 C C . ASN A 1 320 ? 1.101 30.252 50.275 1.00 22.16 320 ASN A C 1
ATOM 2582 O O . ASN A 1 320 ? 0.182 29.450 50.143 1.00 22.16 320 ASN A O 1
ATOM 2586 N N . SER A 1 321 ? 2.239 30.170 49.587 1.00 20.92 321 SER A N 1
ATOM 2587 C CA . SER A 1 321 ? 2.639 29.120 48.646 1.00 20.92 321 SER A CA 1
ATOM 2588 C C . SER A 1 321 ? 3.425 28.001 49.329 1.00 20.92 321 SER A C 1
ATOM 2590 O O . SER A 1 321 ? 4.275 28.323 50.151 1.00 20.92 321 SER A O 1
ATOM 2592 N N . GLU A 1 322 ? 3.268 26.748 48.882 1.00 21.45 322 GLU A N 1
ATOM 2593 C CA . GLU A 1 322 ? 4.380 25.912 48.378 1.00 21.45 322 GLU A CA 1
ATOM 2594 C C . GLU A 1 322 ? 3.896 24.554 47.823 1.00 21.45 322 GLU A C 1
ATOM 2596 O O . GLU A 1 322 ? 2.794 24.100 48.111 1.00 21.45 322 GLU A O 1
ATOM 2601 N N . THR A 1 323 ? 4.739 23.927 46.990 1.00 21.59 323 THR A N 1
ATOM 2602 C CA . THR A 1 323 ? 4.570 22.598 46.354 1.00 21.59 323 THR A CA 1
ATOM 2603 C C . THR A 1 323 ? 3.354 22.411 45.429 1.00 21.59 323 THR A C 1
ATOM 2605 O O . THR A 1 323 ? 2.305 21.903 45.814 1.00 21.59 323 THR A O 1
ATOM 2608 N N . VAL A 1 324 ? 3.541 22.741 44.145 1.00 22.12 324 VAL A N 1
ATOM 2609 C CA . VAL A 1 324 ? 2.682 22.254 43.052 1.00 22.12 324 VAL A CA 1
ATOM 2610 C C . VAL A 1 324 ? 3.155 20.860 42.651 1.00 22.12 324 VAL A C 1
ATOM 2612 O O . VAL A 1 324 ? 4.151 20.736 41.936 1.00 22.12 324 VAL A O 1
ATOM 2615 N N . ASP A 1 325 ? 2.425 19.830 43.072 1.00 22.05 325 ASP A N 1
ATOM 2616 C CA . ASP A 1 325 ? 2.484 18.520 42.423 1.00 22.05 325 ASP A CA 1
ATOM 2617 C C . ASP A 1 325 ? 1.275 18.316 41.496 1.00 22.05 325 ASP A C 1
ATOM 2619 O O . ASP A 1 325 ? 0.240 18.975 41.617 1.00 22.05 325 ASP A O 1
ATOM 2623 N N . LYS A 1 326 ? 1.458 17.481 40.475 1.00 21.75 326 LYS A N 1
ATOM 2624 C CA . LYS A 1 326 ? 0.652 17.515 39.238 1.00 21.75 326 LYS A CA 1
ATOM 2625 C C . LYS A 1 326 ? -0.807 17.080 39.460 1.00 21.75 326 LYS A C 1
ATOM 2627 O O . LYS A 1 326 ? -1.018 15.995 40.003 1.00 21.75 326 LYS A O 1
ATOM 2632 N N . PRO A 1 327 ? -1.811 17.780 38.893 1.00 21.95 327 PRO A N 1
ATOM 2633 C CA . PRO A 1 327 ? -3.156 17.230 38.791 1.00 21.95 327 PRO A CA 1
ATOM 2634 C C . PRO A 1 327 ? -3.187 16.133 37.715 1.00 21.95 327 PRO A C 1
ATOM 2636 O O . PRO A 1 327 ? -3.328 16.403 36.520 1.00 21.95 327 PRO A O 1
ATOM 2639 N N . ARG A 1 328 ? -3.069 14.869 38.140 1.00 22.55 328 ARG A N 1
ATOM 2640 C CA . ARG A 1 328 ? -3.678 13.759 37.391 1.00 22.55 328 ARG A CA 1
ATOM 2641 C C . ARG A 1 328 ? -5.197 13.929 37.426 1.00 22.55 328 ARG A C 1
ATOM 2643 O O . ARG A 1 328 ? -5.743 14.487 38.374 1.00 22.55 328 ARG A O 1
ATOM 2650 N N . ASN A 1 329 ? -5.877 13.458 36.383 1.00 25.02 329 ASN A N 1
ATOM 2651 C CA . ASN A 1 329 ? -7.336 13.510 36.274 1.00 25.02 329 ASN A CA 1
ATOM 2652 C C . ASN A 1 329 ? -7.977 12.389 37.118 1.00 25.02 329 ASN A C 1
ATOM 2654 O O . ASN A 1 329 ? -8.626 11.488 36.593 1.00 25.02 329 ASN A O 1
ATOM 2658 N N . ASP A 1 330 ? -7.746 12.462 38.426 1.00 23.88 330 ASP A N 1
ATOM 2659 C CA . ASP A 1 330 ? -8.154 11.509 39.452 1.00 23.88 330 ASP A CA 1
ATOM 2660 C C . ASP A 1 330 ? -9.426 12.018 40.156 1.00 23.88 330 ASP A C 1
ATOM 2662 O O . ASP A 1 330 ? -9.368 12.571 41.251 1.00 23.88 330 ASP A O 1
ATOM 2666 N N . ASN A 1 331 ? -10.597 11.817 39.545 1.00 27.11 331 ASN A N 1
ATOM 2667 C CA . ASN A 1 331 ? -11.890 12.025 40.227 1.00 27.11 331 ASN A CA 1
ATOM 2668 C C . ASN A 1 331 ? -12.500 10.716 40.774 1.00 27.11 331 ASN A C 1
ATOM 2670 O O . ASN A 1 331 ? -13.665 10.699 41.154 1.00 27.11 331 ASN A O 1
ATOM 2674 N N . PHE A 1 332 ? -11.713 9.632 40.829 1.00 33.19 332 PHE A N 1
ATOM 2675 C CA . PHE A 1 332 ? -12.123 8.319 41.354 1.00 33.19 332 PHE A CA 1
ATOM 2676 C C . PHE A 1 332 ? -11.061 7.628 42.245 1.00 33.19 332 PHE A C 1
ATOM 2678 O O . PHE A 1 332 ? -11.240 6.471 42.604 1.00 33.19 332 PHE A O 1
ATOM 2685 N N . SER A 1 333 ? -9.971 8.295 42.664 1.00 28.03 333 SER A N 1
ATOM 2686 C CA . SER A 1 333 ? -8.904 7.665 43.483 1.00 28.03 333 SER A CA 1
ATOM 2687 C C . SER A 1 333 ? -9.064 7.819 45.007 1.00 28.03 333 SER A C 1
ATOM 2689 O O . SER A 1 333 ? -8.092 7.877 45.760 1.00 28.03 333 SER A O 1
ATOM 2691 N N . LYS A 1 334 ? -10.311 7.788 45.491 1.00 32.44 334 LYS A N 1
ATOM 2692 C CA . LYS A 1 334 ? -10.621 7.384 46.870 1.00 32.44 334 LYS A CA 1
ATOM 2693 C C . LYS A 1 334 ? -11.635 6.243 46.845 1.00 32.44 334 LYS A C 1
ATOM 2695 O O . LYS A 1 334 ? -12.834 6.479 46.735 1.00 32.44 334 LYS A O 1
ATOM 2700 N N . ASN A 1 335 ? -11.147 5.011 47.004 1.00 46.34 335 ASN A N 1
ATOM 2701 C CA . ASN A 1 335 ? -11.990 3.849 47.300 1.00 46.34 335 ASN A CA 1
ATOM 2702 C C . ASN A 1 335 ? -12.501 3.962 48.743 1.00 46.34 335 ASN A C 1
ATOM 2704 O O . ASN A 1 335 ? -11.981 3.315 49.656 1.00 46.34 335 ASN A O 1
ATOM 2708 N N . GLU A 1 336 ? -13.491 4.831 48.957 1.00 49.38 336 GLU A N 1
ATOM 2709 C CA . GLU A 1 336 ? -14.041 5.106 50.284 1.00 49.38 336 GLU A CA 1
ATOM 2710 C C . GLU A 1 336 ? -14.567 3.819 50.943 1.00 49.38 336 GLU A C 1
ATOM 2712 O O . GLU A 1 336 ? -14.274 3.598 52.117 1.00 49.38 336 GLU A O 1
ATOM 2717 N N . GLY A 1 337 ? -15.191 2.909 50.180 1.00 51.00 337 GLY A N 1
ATOM 2718 C CA . GLY A 1 337 ? -15.628 1.585 50.645 1.00 51.00 337 GLY A CA 1
ATOM 2719 C C . GLY A 1 337 ? -14.499 0.752 51.264 1.00 51.00 337 GLY A C 1
ATOM 2720 O O . GLY A 1 337 ? -14.553 0.417 52.450 1.00 51.00 337 GLY A O 1
ATOM 2721 N N . ILE A 1 338 ? -13.426 0.495 50.506 1.00 54.91 338 ILE A N 1
ATOM 2722 C CA . ILE A 1 338 ? -12.254 -0.262 50.991 1.00 54.91 338 ILE A CA 1
ATOM 2723 C C . ILE A 1 338 ? -11.579 0.463 52.170 1.00 54.91 338 ILE A C 1
ATOM 2725 O O . ILE A 1 338 ? -11.190 -0.175 53.151 1.00 54.91 338 ILE A O 1
ATOM 2729 N N . SER A 1 339 ? -11.497 1.799 52.135 1.00 51.56 339 SER A N 1
ATOM 2730 C CA . SER A 1 339 ? -10.912 2.576 53.237 1.00 51.56 339 SER A CA 1
ATOM 2731 C C . SER A 1 339 ? -11.732 2.476 54.535 1.00 51.56 339 SER A C 1
ATOM 2733 O O . SER A 1 339 ? -11.157 2.269 55.605 1.00 51.56 339 SER A O 1
ATOM 2735 N N . ASN A 1 340 ? -13.066 2.505 54.450 1.00 53.91 340 ASN A N 1
ATOM 2736 C CA . ASN A 1 340 ? -13.971 2.354 55.591 1.00 53.91 340 ASN A CA 1
ATOM 2737 C C . ASN A 1 340 ? -13.880 0.938 56.185 1.00 53.91 340 ASN A C 1
ATOM 2739 O O . ASN A 1 340 ? -13.806 0.778 57.409 1.00 53.91 340 ASN A O 1
ATOM 2743 N N . LEU A 1 341 ? -13.797 -0.087 55.331 1.00 57.16 341 LEU A N 1
ATOM 2744 C CA . LEU A 1 341 ? -13.634 -1.485 55.742 1.00 57.16 341 LEU A CA 1
ATOM 2745 C C . LEU A 1 341 ? -12.279 -1.763 56.404 1.00 57.16 341 LEU A C 1
ATOM 2747 O O . LEU A 1 341 ? -12.220 -2.586 57.317 1.00 57.16 341 LEU A O 1
ATOM 2751 N N . SER A 1 342 ? -11.211 -1.051 56.024 1.00 53.25 342 SER A N 1
ATOM 2752 C CA . SER A 1 342 ? -9.890 -1.219 56.648 1.00 53.25 342 SER A CA 1
ATOM 2753 C C . SER A 1 342 ? -9.932 -1.017 58.174 1.00 53.25 342 SER A C 1
ATOM 2755 O O . SER A 1 342 ? -9.364 -1.815 58.920 1.00 53.25 342 SER A O 1
ATOM 2757 N N . SER A 1 343 ? -10.699 -0.034 58.663 1.00 55.53 343 SER A N 1
ATOM 2758 C CA . SER A 1 343 ? -10.870 0.229 60.102 1.00 55.53 343 SER A CA 1
ATOM 2759 C C . SER A 1 343 ? -11.640 -0.883 60.844 1.00 55.53 343 SER A C 1
ATOM 2761 O O . SER A 1 343 ? -11.297 -1.244 61.976 1.00 55.53 343 SER A O 1
ATOM 2763 N N . HIS A 1 344 ? -12.628 -1.494 60.183 1.00 53.47 344 HIS A N 1
ATOM 2764 C CA . HIS A 1 344 ? -13.446 -2.588 60.719 1.00 53.47 344 HIS A CA 1
ATOM 2765 C C . HIS A 1 344 ? -12.699 -3.935 60.706 1.00 53.47 344 HIS A C 1
ATOM 2767 O O . HIS A 1 344 ? -12.856 -4.753 61.614 1.00 53.47 344 HIS A O 1
ATOM 2773 N N . ALA A 1 345 ? -11.824 -4.149 59.719 1.00 55.22 345 ALA A N 1
ATOM 2774 C CA . ALA A 1 345 ? -10.929 -5.302 59.663 1.00 55.22 345 ALA A CA 1
ATOM 2775 C C . ALA A 1 345 ? -9.817 -5.214 60.729 1.00 55.22 345 ALA A C 1
ATOM 2777 O O . ALA A 1 345 ? -9.603 -6.163 61.488 1.00 55.22 345 ALA A O 1
ATOM 2778 N N . VAL A 1 346 ? -9.139 -4.064 60.845 1.00 54.03 346 VAL A N 1
ATOM 2779 C CA . VAL A 1 346 ? -8.009 -3.863 61.777 1.00 54.03 346 VAL A CA 1
ATOM 2780 C C . VAL A 1 346 ? -8.408 -4.084 63.240 1.00 54.03 346 VAL A C 1
ATOM 2782 O O . VAL A 1 346 ? -7.661 -4.723 63.981 1.00 54.03 346 VAL A O 1
ATOM 2785 N N . THR A 1 347 ? -9.600 -3.643 63.652 1.00 57.50 347 THR A N 1
ATOM 2786 C CA . THR A 1 347 ? -10.098 -3.827 65.031 1.00 57.50 347 THR A CA 1
ATOM 2787 C C . THR A 1 347 ? -10.332 -5.289 65.428 1.00 57.50 347 THR A C 1
ATOM 2789 O O . THR A 1 347 ? -10.325 -5.593 66.617 1.00 57.50 347 THR A O 1
ATOM 2792 N N . THR A 1 348 ? -10.499 -6.199 64.462 1.00 57.91 348 THR A N 1
ATOM 2793 C CA . THR A 1 348 ? -10.702 -7.640 64.718 1.00 57.91 348 THR A CA 1
ATOM 2794 C C . THR A 1 348 ? -9.432 -8.459 64.492 1.00 57.91 348 THR A C 1
ATOM 2796 O O . THR A 1 348 ? -9.177 -9.418 65.214 1.00 57.91 348 THR A O 1
ATOM 2799 N N . VAL A 1 349 ? -8.599 -8.062 63.526 1.00 61.50 349 VAL A N 1
ATOM 2800 C CA . VAL A 1 349 ? -7.321 -8.731 63.239 1.00 61.50 349 VAL A CA 1
ATOM 2801 C C . VAL A 1 349 ? -6.233 -8.354 64.258 1.00 61.50 349 VAL A C 1
ATOM 2803 O O . VAL A 1 349 ? -5.261 -9.083 64.405 1.00 61.50 349 VAL A O 1
ATOM 2806 N N . GLY A 1 350 ? -6.378 -7.248 64.999 1.00 56.78 350 GLY A N 1
ATOM 2807 C CA . GLY A 1 350 ? -5.593 -6.950 66.210 1.00 56.78 350 GLY A CA 1
ATOM 2808 C C . GLY A 1 350 ? -4.110 -6.607 66.004 1.00 56.78 350 GLY A C 1
ATOM 2809 O O . GLY A 1 350 ? -3.451 -6.187 66.953 1.00 56.78 350 GLY A O 1
ATOM 2810 N N . LYS A 1 351 ? -3.595 -6.745 64.778 1.00 61.94 351 LYS A N 1
ATOM 2811 C CA . LYS A 1 351 ? -2.247 -6.357 64.345 1.00 61.94 351 LYS A CA 1
ATOM 2812 C C . LYS A 1 351 ? -2.290 -5.580 63.023 1.00 61.94 351 LYS A C 1
ATOM 2814 O O . LYS A 1 351 ? -3.077 -5.957 62.139 1.00 61.94 351 LYS A O 1
ATOM 2819 N N . PRO A 1 352 ? -1.437 -4.558 62.834 1.00 59.56 352 PRO A N 1
ATOM 2820 C CA . PRO A 1 352 ? -1.251 -3.922 61.532 1.00 59.56 352 PRO A CA 1
ATOM 2821 C C . PRO A 1 352 ? -0.590 -4.894 60.535 1.00 59.56 352 PRO A C 1
ATOM 2823 O O . PRO A 1 352 ? 0.001 -5.898 60.925 1.00 59.56 352 PRO A O 1
ATOM 2826 N N . GLU A 1 353 ? -0.746 -4.622 59.239 1.00 58.50 353 GLU A N 1
ATOM 2827 C CA . GLU A 1 353 ? -0.358 -5.510 58.124 1.00 58.50 353 GLU A CA 1
ATOM 2828 C C . GLU A 1 353 ? 1.134 -5.895 58.157 1.00 58.50 353 GLU A C 1
ATOM 2830 O O . GLU A 1 353 ? 1.482 -7.056 57.980 1.00 58.50 353 GLU A O 1
ATOM 2835 N N . ASN A 1 354 ? 1.999 -4.951 58.533 1.00 59.81 354 ASN A N 1
ATOM 2836 C CA . ASN A 1 354 ? 3.450 -5.111 58.667 1.00 59.81 354 ASN A CA 1
ATOM 2837 C C . ASN A 1 354 ? 3.924 -5.942 59.885 1.00 59.81 354 ASN A C 1
ATOM 2839 O O . ASN A 1 354 ? 5.129 -6.125 60.047 1.00 59.81 354 ASN A O 1
ATOM 2843 N N . GLU A 1 355 ? 3.022 -6.411 60.755 1.00 58.53 355 GLU A N 1
ATOM 2844 C CA . GLU A 1 355 ? 3.344 -7.202 61.964 1.00 58.53 355 GLU A CA 1
ATOM 2845 C C . GLU A 1 355 ? 2.756 -8.629 61.945 1.00 58.53 355 GLU A C 1
ATOM 2847 O O . GLU A 1 355 ? 2.782 -9.351 62.959 1.00 58.53 355 GLU A O 1
ATOM 2852 N N . ARG A 1 356 ? 2.184 -9.032 60.806 1.00 73.38 356 ARG A N 1
ATOM 2853 C CA . ARG A 1 356 ? 1.586 -10.351 60.568 1.00 73.38 356 ARG A CA 1
ATOM 2854 C C . ARG A 1 356 ? 2.614 -11.281 59.921 1.00 73.38 356 ARG A C 1
ATOM 2856 O O . ARG A 1 356 ? 3.474 -10.828 59.176 1.00 73.38 356 ARG A O 1
ATOM 2863 N N . ASP A 1 357 ? 2.513 -12.573 60.216 1.00 70.81 357 ASP A N 1
ATOM 2864 C CA . ASP A 1 357 ? 3.159 -13.615 59.411 1.00 70.81 357 ASP A CA 1
ATOM 2865 C C . ASP A 1 357 ? 2.204 -14.103 58.310 1.00 70.81 357 ASP A C 1
ATOM 2867 O O . ASP A 1 357 ? 0.984 -13.968 58.447 1.00 70.81 357 ASP A O 1
ATOM 2871 N N . ASP A 1 358 ? 2.752 -14.704 57.250 1.00 66.81 358 ASP A N 1
ATOM 2872 C CA . ASP A 1 358 ? 2.028 -15.187 56.058 1.00 66.81 358 ASP A CA 1
ATOM 2873 C C . ASP A 1 358 ? 0.866 -16.158 56.368 1.00 66.81 358 ASP A C 1
ATOM 2875 O O . ASP A 1 358 ? 0.032 -16.450 55.512 1.00 66.81 358 ASP A O 1
ATOM 2879 N N . ASN A 1 359 ? 0.801 -16.701 57.588 1.00 77.25 359 ASN A N 1
ATOM 2880 C CA . ASN A 1 359 ? -0.202 -17.671 58.012 1.00 77.25 359 ASN A CA 1
ATOM 2881 C C . ASN A 1 359 ? -1.152 -17.114 59.095 1.00 77.25 359 ASN A C 1
ATOM 2883 O O . ASN A 1 359 ? -2.033 -17.830 59.576 1.00 77.25 359 ASN A O 1
ATOM 2887 N N . TYR A 1 360 ? -1.001 -15.849 59.493 1.00 81.06 360 TYR A N 1
ATOM 2888 C CA . TYR A 1 360 ? -1.713 -15.252 60.623 1.00 81.06 360 TYR A CA 1
ATOM 2889 C C . TYR A 1 360 ? -3.229 -15.177 60.394 1.00 81.06 360 TYR A C 1
ATOM 2891 O O . TYR A 1 360 ? -4.014 -15.579 61.257 1.00 81.06 360 TYR A O 1
ATOM 2899 N N . LEU A 1 361 ? -3.652 -14.728 59.206 1.00 81.69 361 LEU A N 1
ATOM 2900 C CA . LEU A 1 361 ? -5.072 -14.655 58.847 1.00 81.69 361 LEU A CA 1
ATOM 2901 C C . LEU A 1 361 ? -5.705 -16.050 58.746 1.00 81.69 361 LEU A C 1
ATOM 2903 O O . LEU A 1 361 ? -6.802 -16.251 59.259 1.00 81.69 361 LEU A O 1
ATOM 2907 N N . ASN A 1 362 ? -4.993 -17.043 58.205 1.00 83.75 362 ASN A N 1
ATOM 2908 C CA . ASN A 1 362 ? -5.464 -18.433 58.152 1.00 83.75 362 ASN A CA 1
ATOM 2909 C C . ASN A 1 362 ? -5.619 -19.053 59.555 1.00 83.75 362 ASN A C 1
ATOM 2911 O O . ASN A 1 362 ? -6.589 -19.767 59.820 1.00 83.75 362 ASN A O 1
ATOM 2915 N N . GLN A 1 363 ? -4.701 -18.755 60.483 1.00 83.56 363 GLN A N 1
ATOM 2916 C CA . GLN A 1 363 ? -4.804 -19.183 61.883 1.00 83.56 363 GLN A CA 1
ATOM 2917 C C . GLN A 1 363 ? -6.004 -18.542 62.595 1.00 83.56 363 GLN A C 1
ATOM 2919 O O . GLN A 1 363 ? -6.728 -19.238 63.312 1.00 83.56 363 GLN A O 1
ATOM 2924 N N . LEU A 1 364 ? -6.252 -17.243 62.382 1.00 84.38 364 LEU A N 1
ATOM 2925 C CA . LEU A 1 364 ? -7.441 -16.560 62.904 1.00 84.38 364 LEU A CA 1
ATOM 2926 C C . LEU A 1 364 ? -8.731 -17.125 62.295 1.00 84.38 364 LEU A C 1
ATOM 2928 O O . LEU A 1 364 ? -9.662 -17.434 63.037 1.00 84.38 364 LEU A O 1
ATOM 2932 N N . LEU A 1 365 ? -8.769 -17.322 60.974 1.00 86.56 365 LEU A N 1
ATOM 2933 C CA . LEU A 1 365 ? -9.915 -17.883 60.258 1.00 86.56 365 LEU A CA 1
ATOM 2934 C C . LEU A 1 365 ? -10.295 -19.251 60.827 1.00 86.56 365 LEU A C 1
ATOM 2936 O O . LEU A 1 365 ? -11.459 -19.483 61.157 1.00 86.56 365 LEU A O 1
ATOM 2940 N N . LYS A 1 366 ? -9.302 -20.129 61.014 1.00 85.06 366 LYS A N 1
ATOM 2941 C CA . LYS A 1 366 ? -9.500 -21.435 61.642 1.00 85.06 366 LYS A CA 1
ATOM 2942 C C . LYS A 1 366 ? -10.002 -21.301 63.079 1.00 85.06 366 LYS A C 1
ATOM 2944 O O . LYS A 1 366 ? -11.003 -21.918 63.418 1.00 85.06 366 LYS A O 1
ATOM 2949 N N . ARG A 1 367 ? -9.367 -20.464 63.907 1.00 85.75 367 ARG A N 1
ATOM 2950 C CA . ARG A 1 367 ? -9.754 -20.267 65.314 1.00 85.75 367 ARG A CA 1
ATOM 2951 C C . ARG A 1 367 ? -11.211 -19.820 65.468 1.00 85.75 367 ARG A C 1
ATOM 2953 O O . ARG A 1 367 ? -11.904 -20.357 66.328 1.00 85.75 367 ARG A O 1
ATOM 2960 N N . TYR A 1 368 ? -11.663 -18.857 64.664 1.00 85.94 368 TYR A N 1
ATOM 2961 C CA . TYR A 1 368 ? -13.044 -18.367 64.722 1.00 85.94 368 TYR A CA 1
ATOM 2962 C C . TYR A 1 368 ? -14.048 -19.348 64.101 1.00 85.94 368 TYR A C 1
ATOM 2964 O O . TYR A 1 368 ? -15.178 -19.444 64.579 1.00 85.94 368 TYR A O 1
ATOM 2972 N N . SER A 1 369 ? -13.630 -20.130 63.100 1.00 84.00 369 SER A N 1
ATOM 2973 C CA . SER A 1 369 ? -14.437 -21.232 62.555 1.00 84.00 369 SER A CA 1
ATOM 2974 C C . SER A 1 369 ? -14.646 -22.335 63.598 1.00 84.00 369 SER A C 1
ATOM 2976 O O . SER A 1 369 ? -15.782 -22.736 63.843 1.00 84.00 369 SER A O 1
ATOM 2978 N N . ASP A 1 370 ? -13.573 -22.757 64.275 1.00 83.12 370 ASP A N 1
ATOM 2979 C CA . ASP A 1 370 ? -13.597 -23.769 65.340 1.00 83.12 370 ASP A CA 1
ATOM 2980 C C . ASP A 1 370 ? -14.418 -23.300 66.565 1.00 83.12 370 ASP A C 1
ATOM 2982 O O . ASP A 1 370 ? -15.018 -24.122 67.257 1.00 83.12 370 ASP A O 1
ATOM 2986 N N . SER A 1 371 ? -14.488 -21.985 66.831 1.00 83.50 371 SER A N 1
ATOM 2987 C CA . SER A 1 371 ? -15.326 -21.411 67.899 1.00 83.50 371 SER A CA 1
ATOM 2988 C C . SER A 1 371 ? -16.765 -21.081 67.480 1.00 83.50 371 SER A C 1
ATOM 2990 O O . SER A 1 371 ? -17.539 -20.629 68.323 1.00 83.50 371 SER A O 1
ATOM 2992 N N . GLY A 1 372 ? -17.129 -21.256 66.205 1.00 79.44 372 GLY A N 1
ATOM 2993 C CA . GLY A 1 372 ? -18.451 -20.905 65.671 1.00 79.44 372 GLY A CA 1
ATOM 2994 C C . GLY A 1 372 ? -18.746 -19.398 65.586 1.00 79.44 372 GLY A C 1
ATOM 2995 O O . GLY A 1 372 ? -19.909 -19.012 65.472 1.00 79.44 372 GLY A O 1
ATOM 2996 N N . ASP A 1 373 ? -17.726 -18.537 65.641 1.00 84.94 373 ASP A N 1
ATOM 2997 C CA . ASP A 1 373 ? -17.878 -17.077 65.612 1.00 84.94 373 ASP A CA 1
ATOM 2998 C C . ASP A 1 373 ? -17.929 -16.564 64.166 1.00 84.94 373 ASP A C 1
ATOM 3000 O O . ASP A 1 373 ? -16.937 -16.115 63.583 1.00 84.94 373 ASP A O 1
ATOM 3004 N N . SER A 1 374 ? -19.113 -16.666 63.563 1.00 84.56 374 SER A N 1
ATOM 3005 C CA . SER A 1 374 ? -19.331 -16.321 62.157 1.00 84.56 374 SER A CA 1
ATOM 3006 C C . SER A 1 374 ? -19.028 -14.851 61.832 1.00 84.56 374 SER A C 1
ATOM 3008 O O . SER A 1 374 ? -18.528 -14.562 60.746 1.00 84.56 374 SER A O 1
ATOM 3010 N N . VAL A 1 375 ? -19.253 -13.914 62.760 1.00 84.25 375 VAL A N 1
ATOM 3011 C CA . VAL A 1 375 ? -18.972 -12.486 62.527 1.00 84.25 375 VAL A CA 1
ATOM 3012 C C . VAL A 1 375 ? -17.468 -12.248 62.403 1.00 84.25 375 VAL A C 1
ATOM 3014 O O . VAL A 1 375 ? -17.030 -11.560 61.478 1.00 84.25 375 VAL A O 1
ATOM 3017 N N . ASN A 1 376 ? -16.657 -12.860 63.267 1.00 83.75 376 ASN A N 1
ATOM 3018 C CA . ASN A 1 376 ? -15.206 -12.737 63.158 1.00 83.75 376 ASN A CA 1
ATOM 3019 C C . ASN A 1 376 ? -14.630 -13.550 61.982 1.00 83.75 376 ASN A C 1
ATOM 3021 O O . ASN A 1 376 ? -13.693 -13.078 61.341 1.00 83.75 376 ASN A O 1
ATOM 3025 N N . VAL A 1 377 ? -15.243 -14.676 61.585 1.00 85.12 377 VAL A N 1
ATOM 3026 C CA . VAL A 1 377 ? -14.934 -15.347 60.300 1.00 85.12 377 VAL A CA 1
ATOM 3027 C C . VAL A 1 377 ? -15.155 -14.401 59.109 1.00 85.12 377 VAL A C 1
ATOM 3029 O O . VAL A 1 377 ? -14.289 -14.305 58.236 1.00 85.12 377 VAL A O 1
ATOM 3032 N N . ALA A 1 378 ? -16.264 -13.653 59.075 1.00 86.19 378 ALA A N 1
ATOM 3033 C CA . ALA A 1 378 ? -16.543 -12.684 58.011 1.00 86.19 378 ALA A CA 1
ATOM 3034 C C . ALA A 1 378 ? -15.510 -11.543 57.972 1.00 86.19 378 ALA A C 1
ATOM 3036 O O . ALA A 1 378 ? -15.041 -11.168 56.899 1.00 86.19 378 ALA A O 1
ATOM 3037 N N . ARG A 1 379 ? -15.097 -11.030 59.139 1.00 85.38 379 ARG A N 1
ATOM 3038 C CA . ARG A 1 379 ? -14.075 -9.972 59.250 1.00 85.38 379 ARG A CA 1
ATOM 3039 C C . ARG A 1 379 ? -12.655 -10.436 58.917 1.00 85.38 379 ARG A C 1
ATOM 3041 O O . ARG A 1 379 ? -11.860 -9.631 58.437 1.00 85.38 379 ARG A O 1
ATOM 3048 N N . VAL A 1 380 ? -12.328 -11.712 59.123 1.00 85.00 380 VAL A N 1
ATOM 3049 C CA . VAL A 1 380 ? -11.052 -12.274 58.651 1.00 85.00 380 VAL A CA 1
ATOM 3050 C C . VAL A 1 380 ? -11.064 -12.447 57.131 1.00 85.00 380 VAL A C 1
ATOM 3052 O O . VAL A 1 380 ? -10.115 -12.014 56.485 1.00 85.00 380 VAL A O 1
ATOM 3055 N N . ASN A 1 381 ? -12.152 -12.963 56.542 1.00 86.94 381 ASN A N 1
ATOM 3056 C CA . ASN A 1 381 ? -12.313 -12.988 55.080 1.00 86.94 381 ASN A CA 1
ATOM 3057 C C . ASN A 1 381 ? -12.207 -11.574 54.486 1.00 86.94 381 ASN A C 1
ATOM 3059 O O . ASN A 1 381 ? -11.482 -11.363 53.522 1.00 86.94 381 ASN A O 1
ATOM 3063 N N . LEU A 1 382 ? -12.844 -10.579 55.111 1.00 86.00 382 LEU A N 1
ATOM 3064 C CA . LEU A 1 382 ? -12.721 -9.174 54.723 1.00 86.00 382 LEU A CA 1
ATOM 3065 C C . LEU A 1 382 ? -11.255 -8.702 54.671 1.00 86.00 382 LEU A C 1
ATOM 3067 O O . LEU A 1 382 ? -10.847 -8.073 53.698 1.00 86.00 382 LEU A O 1
ATOM 3071 N N . ALA A 1 383 ? -10.456 -9.022 55.693 1.00 83.69 383 ALA A N 1
ATOM 3072 C CA . ALA A 1 383 ? -9.037 -8.672 55.729 1.00 83.69 383 ALA A CA 1
ATOM 3073 C C . ALA A 1 383 ? -8.231 -9.373 54.621 1.00 83.69 383 ALA A C 1
ATOM 3075 O O . ALA A 1 383 ? -7.430 -8.722 53.956 1.00 83.69 383 ALA A O 1
ATOM 3076 N N . MET A 1 384 ? -8.485 -10.665 54.382 1.00 86.06 384 MET A N 1
ATOM 3077 C CA . MET A 1 384 ? -7.851 -11.434 53.300 1.00 86.06 384 MET A CA 1
ATOM 3078 C C . MET A 1 384 ? -8.229 -10.889 51.912 1.00 86.06 384 MET A C 1
ATOM 3080 O O . MET A 1 384 ? -7.385 -10.837 51.022 1.00 86.06 384 MET A O 1
ATOM 3084 N N . GLY A 1 385 ? -9.470 -10.423 51.735 1.00 87.06 385 GLY A N 1
ATOM 3085 C CA . GLY A 1 385 ? -9.931 -9.767 50.510 1.00 87.06 385 GLY A CA 1
ATOM 3086 C C . GLY A 1 385 ? -9.226 -8.438 50.234 1.00 87.06 385 GLY A C 1
ATOM 3087 O O . GLY A 1 385 ? -8.830 -8.182 49.099 1.00 87.06 385 GLY A O 1
ATOM 3088 N N . ILE A 1 386 ? -9.015 -7.613 51.266 1.00 82.94 386 ILE A N 1
ATOM 3089 C CA . ILE A 1 386 ? -8.257 -6.353 51.155 1.00 82.94 386 ILE A CA 1
ATOM 3090 C C . ILE A 1 386 ? -6.785 -6.630 50.813 1.00 82.94 386 ILE A C 1
ATOM 3092 O O . ILE A 1 386 ? -6.223 -5.966 49.946 1.00 82.94 386 ILE A O 1
ATOM 3096 N N . GLU A 1 387 ? -6.169 -7.628 51.448 1.00 83.12 387 GLU A N 1
ATOM 3097 C CA . GLU A 1 387 ? -4.770 -7.993 51.201 1.00 83.12 387 GLU A CA 1
ATOM 3098 C C . GLU A 1 387 ? -4.570 -8.535 49.772 1.00 83.12 387 GLU A C 1
ATOM 3100 O O . GLU A 1 387 ? -3.707 -8.047 49.042 1.00 83.12 387 GLU A O 1
ATOM 3105 N N . ALA A 1 388 ? -5.444 -9.439 49.313 1.00 82.50 388 ALA A N 1
ATOM 3106 C CA . ALA A 1 388 ? -5.466 -9.911 47.926 1.00 82.50 388 ALA A CA 1
ATOM 3107 C C . ALA A 1 388 ? -5.702 -8.762 46.922 1.00 82.50 388 ALA A C 1
ATOM 3109 O O . ALA A 1 388 ? -5.045 -8.700 45.882 1.00 82.50 388 ALA A O 1
ATOM 3110 N N . TYR A 1 389 ? -6.584 -7.805 47.240 1.00 81.62 389 TYR A N 1
ATOM 3111 C CA . TYR A 1 389 ? -6.815 -6.618 46.408 1.00 81.62 389 TYR A CA 1
ATOM 3112 C C . TYR A 1 389 ? -5.559 -5.739 46.291 1.00 81.62 389 TYR A C 1
ATOM 3114 O O . TYR A 1 389 ? -5.184 -5.354 45.183 1.00 81.62 389 TYR A O 1
ATOM 3122 N N . ASN A 1 390 ? -4.865 -5.472 47.403 1.00 79.38 390 ASN A N 1
ATOM 3123 C CA . ASN A 1 390 ? -3.602 -4.724 47.412 1.00 79.38 390 ASN A CA 1
ATOM 3124 C C . ASN A 1 390 ? -2.507 -5.449 46.603 1.00 79.38 390 ASN A C 1
ATOM 3126 O O . ASN A 1 390 ? -1.727 -4.816 45.889 1.00 79.38 390 ASN A O 1
ATOM 3130 N N . GLN A 1 391 ? -2.492 -6.785 46.640 1.00 79.88 391 GLN A N 1
ATOM 3131 C CA . GLN A 1 391 ? -1.624 -7.640 45.819 1.00 79.88 391 GLN A CA 1
ATOM 3132 C C . GLN A 1 391 ? -2.090 -7.784 44.352 1.00 79.88 391 GLN A C 1
ATOM 3134 O O . GLN A 1 391 ? -1.465 -8.515 43.586 1.00 79.88 391 GLN A O 1
ATOM 3139 N N . HIS A 1 392 ? -3.147 -7.072 43.934 1.00 77.56 392 HIS A N 1
ATOM 3140 C CA . HIS A 1 392 ? -3.748 -7.111 42.590 1.00 77.56 392 HIS A CA 1
ATOM 3141 C C . HIS A 1 392 ? -4.310 -8.496 42.182 1.00 77.56 392 HIS A C 1
ATOM 3143 O O . HIS A 1 392 ? -4.533 -8.776 41.004 1.00 77.56 392 HIS A O 1
ATOM 3149 N N . GLN A 1 393 ? -4.595 -9.364 43.157 1.00 79.19 393 GLN A N 1
ATOM 3150 C CA . GLN A 1 393 ? -5.193 -10.693 42.988 1.00 79.19 393 GLN A CA 1
ATOM 3151 C C . GLN A 1 393 ? -6.730 -10.589 42.998 1.00 79.19 393 GLN A C 1
ATOM 3153 O O . GLN A 1 393 ? -7.406 -11.068 43.911 1.00 79.19 393 GLN A O 1
ATOM 3158 N N . TYR A 1 394 ? -7.297 -9.908 41.997 1.00 79.44 394 TYR A N 1
ATOM 3159 C CA . TYR A 1 394 ? -8.700 -9.474 42.030 1.00 79.44 394 TYR A CA 1
ATOM 3160 C C . TYR A 1 394 ? -9.731 -10.607 42.151 1.00 79.44 394 TYR A C 1
ATOM 3162 O O . TYR A 1 394 ? -10.678 -10.457 42.921 1.00 79.44 394 TYR A O 1
ATOM 3170 N N . ASP A 1 395 ? -9.567 -11.740 41.458 1.00 78.56 395 ASP A N 1
ATOM 3171 C CA . ASP A 1 395 ? -10.529 -12.851 41.568 1.00 78.56 395 ASP A CA 1
ATOM 3172 C C . ASP A 1 395 ? -10.509 -13.485 42.977 1.00 78.56 395 ASP A C 1
ATOM 3174 O O . ASP A 1 395 ? -11.566 -13.719 43.564 1.00 78.56 395 ASP A O 1
ATOM 3178 N N . GLN A 1 396 ? -9.326 -13.653 43.583 1.00 83.00 396 GLN A N 1
ATOM 3179 C CA . GLN A 1 396 ? -9.193 -14.144 44.963 1.00 83.00 396 GLN A CA 1
ATOM 3180 C C . GLN A 1 396 ? -9.774 -13.148 45.981 1.00 83.00 396 GLN A C 1
ATOM 3182 O O . GLN A 1 396 ? -10.444 -13.551 46.935 1.00 83.00 396 GLN A O 1
ATOM 3187 N N . ALA A 1 397 ? -9.580 -11.844 45.760 1.00 84.94 397 ALA A N 1
ATOM 3188 C CA . ALA A 1 397 ? -10.218 -10.808 46.564 1.00 84.94 397 ALA A CA 1
ATOM 3189 C C . ALA A 1 397 ? -11.753 -10.912 46.493 1.00 84.94 397 ALA A C 1
ATOM 3191 O O . ALA A 1 397 ? -12.420 -10.926 47.529 1.00 84.94 397 ALA A O 1
ATOM 3192 N N . VAL A 1 398 ? -12.315 -11.036 45.283 1.00 88.25 398 VAL A N 1
ATOM 3193 C CA . VAL A 1 398 ? -13.761 -11.181 45.046 1.00 88.25 398 VAL A CA 1
ATOM 3194 C C . VAL A 1 398 ? -14.350 -12.368 45.809 1.00 88.25 398 VAL A C 1
ATOM 3196 O O . VAL A 1 398 ? -15.425 -12.221 46.393 1.00 88.25 398 VAL A O 1
ATOM 3199 N N . ASP A 1 399 ? -13.674 -13.515 45.846 1.00 88.31 399 ASP A N 1
ATOM 3200 C CA . ASP A 1 399 ? -14.173 -14.693 46.562 1.00 88.31 399 ASP A CA 1
ATOM 3201 C C . ASP A 1 399 ? -14.207 -14.481 48.085 1.00 88.31 399 ASP A C 1
ATOM 3203 O O . ASP A 1 399 ? -15.236 -14.745 48.717 1.00 88.31 399 ASP A O 1
ATOM 3207 N N . TYR A 1 400 ? -13.158 -13.894 48.674 1.00 89.12 400 TYR A N 1
ATOM 3208 C CA . TYR A 1 400 ? -13.159 -13.531 50.097 1.00 89.12 400 TYR A CA 1
ATOM 3209 C C . TYR A 1 400 ? -14.237 -12.486 50.442 1.00 89.12 400 TYR A C 1
ATOM 3211 O O . TYR A 1 400 ? -14.964 -12.641 51.429 1.00 89.12 400 TYR A O 1
ATOM 3219 N N . PHE A 1 401 ? -14.403 -11.440 49.623 1.00 90.00 401 PHE A N 1
ATOM 3220 C CA . PHE A 1 401 ? -15.451 -10.434 49.836 1.00 90.00 401 PHE A CA 1
ATOM 3221 C C . PHE A 1 401 ? -16.865 -11.020 49.670 1.00 90.00 401 PHE A C 1
ATOM 3223 O O . PHE A 1 401 ? -17.769 -10.653 50.421 1.00 90.00 401 PHE A O 1
ATOM 3230 N N . ARG A 1 402 ? -17.084 -11.959 48.739 1.00 92.38 402 ARG A N 1
ATOM 3231 C CA . ARG A 1 402 ? -18.375 -12.659 48.582 1.00 92.38 402 ARG A CA 1
ATOM 3232 C C . ARG A 1 402 ? -18.736 -13.488 49.809 1.00 92.38 402 ARG A C 1
ATOM 3234 O O . ARG A 1 402 ? -19.892 -13.452 50.236 1.00 92.38 402 ARG A O 1
ATOM 3241 N N . GLU A 1 403 ? -17.774 -14.204 50.386 1.00 89.44 403 GLU A N 1
ATOM 3242 C CA . GLU A 1 403 ? -18.022 -15.003 51.587 1.00 89.44 403 GLU A CA 1
ATOM 3243 C C . GLU A 1 403 ? -18.280 -14.108 52.810 1.00 89.44 403 GLU A C 1
ATOM 3245 O O . GLU A 1 403 ? -19.244 -14.334 53.545 1.00 89.44 403 GLU A O 1
ATOM 3250 N N . ALA A 1 404 ? -17.528 -13.012 52.966 1.00 89.50 404 ALA A N 1
ATOM 3251 C CA . ALA A 1 404 ? -17.815 -11.994 53.978 1.00 89.50 404 ALA A CA 1
ATOM 3252 C C . ALA A 1 404 ? -19.237 -11.408 53.821 1.00 89.50 404 ALA A C 1
ATOM 3254 O O . ALA A 1 404 ? -20.002 -11.385 54.787 1.00 89.50 404 ALA A O 1
ATOM 3255 N N . TYR A 1 405 ? -19.637 -11.014 52.603 1.00 93.50 405 TYR A N 1
ATOM 3256 C CA . TYR A 1 405 ? -20.987 -10.514 52.296 1.00 93.50 405 TYR A CA 1
ATOM 3257 C C . TYR A 1 405 ? -22.085 -11.513 52.685 1.00 93.50 405 TYR A C 1
ATOM 3259 O O . TYR A 1 405 ? -23.092 -11.137 53.296 1.00 93.50 405 TYR A O 1
ATOM 3267 N N . ARG A 1 406 ? -21.892 -12.795 52.345 1.00 92.94 406 ARG A N 1
ATOM 3268 C CA . ARG A 1 406 ? -22.831 -13.878 52.661 1.00 92.94 406 ARG A CA 1
ATOM 3269 C C . ARG A 1 406 ? -23.001 -14.029 54.171 1.00 92.94 406 ARG A C 1
ATOM 3271 O O . ARG A 1 406 ? -24.134 -14.082 54.654 1.00 92.94 406 ARG A O 1
ATOM 3278 N N . ILE A 1 407 ? -21.894 -14.078 54.913 1.00 89.56 407 ILE A N 1
ATOM 3279 C CA . ILE A 1 407 ? -21.926 -14.300 56.358 1.00 89.56 407 ILE A CA 1
ATOM 3280 C C . ILE A 1 407 ? -22.520 -13.089 57.092 1.00 89.56 407 ILE A C 1
ATOM 3282 O O . ILE A 1 407 ? -23.416 -13.280 57.918 1.00 89.56 407 ILE A O 1
ATOM 3286 N N . PHE A 1 408 ? -22.119 -11.856 56.754 1.00 90.06 408 PHE A N 1
ATOM 3287 C CA . PHE A 1 408 ? -22.709 -10.644 57.340 1.00 90.06 408 PHE A CA 1
ATOM 3288 C C . PHE A 1 408 ? -24.226 -10.575 57.117 1.00 90.06 408 PHE A C 1
ATOM 3290 O O . PHE A 1 408 ? -24.961 -10.239 58.047 1.00 90.06 408 PHE A O 1
ATOM 3297 N N . GLY A 1 409 ? -24.708 -10.990 55.938 1.00 87.69 409 GLY A N 1
ATOM 3298 C CA . GLY A 1 409 ? -26.138 -11.139 55.667 1.00 87.69 409 GLY A CA 1
ATOM 3299 C C . GLY A 1 409 ? -26.831 -12.136 56.600 1.00 87.69 409 GLY A C 1
ATOM 3300 O O . GLY A 1 409 ? -27.856 -11.807 57.192 1.00 87.69 409 GLY A O 1
ATOM 3301 N N . THR A 1 410 ? -26.255 -13.328 56.801 1.00 89.38 410 THR A N 1
ATOM 3302 C CA . THR A 1 410 ? -26.817 -14.320 57.744 1.00 89.38 410 THR A CA 1
ATOM 3303 C C . THR A 1 410 ? -26.749 -13.889 59.211 1.00 89.38 410 THR A C 1
ATOM 3305 O O . THR A 1 410 ? -27.583 -14.315 60.004 1.00 89.38 410 THR A O 1
ATOM 3308 N N . ALA A 1 411 ? -25.794 -13.028 59.572 1.00 86.56 411 ALA A N 1
ATOM 3309 C CA . ALA A 1 411 ? -25.624 -12.493 60.922 1.00 86.56 411 ALA A CA 1
ATOM 3310 C C . ALA A 1 411 ? -26.459 -11.224 61.202 1.00 86.56 411 ALA A C 1
ATOM 3312 O O . ALA A 1 411 ? -26.410 -10.698 62.311 1.00 86.56 411 ALA A O 1
ATOM 3313 N N . GLY A 1 412 ? -27.203 -10.701 60.217 1.00 85.31 412 GLY A N 1
ATOM 3314 C CA . GLY A 1 412 ? -27.966 -9.452 60.355 1.00 85.31 412 GLY A CA 1
ATOM 3315 C C . GLY A 1 412 ? -27.105 -8.179 60.394 1.00 85.31 412 GLY A C 1
ATOM 3316 O O . GLY A 1 412 ? -27.600 -7.107 60.739 1.00 85.31 412 GLY A O 1
ATOM 3317 N N . MET A 1 413 ? -25.826 -8.270 60.021 1.00 86.44 413 MET A N 1
ATOM 3318 C CA . MET A 1 413 ? -24.855 -7.170 60.027 1.00 86.44 413 MET A CA 1
ATOM 3319 C C . MET A 1 413 ? -25.007 -6.301 58.764 1.00 86.44 413 MET A C 1
ATOM 3321 O O . MET A 1 413 ? -24.105 -6.215 57.935 1.00 86.44 413 MET A O 1
ATOM 3325 N N . THR A 1 414 ? -26.172 -5.666 58.588 1.00 86.94 414 THR A N 1
ATOM 3326 C CA . THR A 1 414 ? -26.574 -4.980 57.337 1.00 86.94 414 THR A CA 1
ATOM 3327 C C . THR A 1 414 ? -25.618 -3.866 56.888 1.00 86.94 414 THR A C 1
ATOM 3329 O O . THR A 1 414 ? -25.539 -3.570 55.702 1.00 86.94 414 THR A O 1
ATOM 3332 N N . GLU A 1 415 ? -24.895 -3.240 57.817 1.00 84.56 415 GLU A N 1
ATOM 3333 C CA . GLU A 1 415 ? -23.965 -2.133 57.537 1.00 84.56 415 GLU A CA 1
ATOM 3334 C C . GLU A 1 415 ? -22.633 -2.625 56.964 1.00 84.56 415 GLU A C 1
ATOM 3336 O O . GLU A 1 415 ? -22.247 -2.198 55.876 1.00 84.56 415 GLU A O 1
ATOM 3341 N N . ASP A 1 416 ? -22.005 -3.608 57.622 1.00 85.62 416 ASP A N 1
ATOM 3342 C CA . ASP A 1 416 ? -20.852 -4.337 57.077 1.00 85.62 416 ASP A CA 1
ATOM 3343 C C . ASP A 1 416 ? -21.223 -4.980 55.725 1.00 85.62 416 ASP A C 1
ATOM 3345 O O . ASP A 1 416 ? -20.478 -4.884 54.750 1.00 85.62 416 ASP A O 1
ATOM 3349 N N . GLN A 1 417 ? -22.422 -5.568 55.621 1.00 90.25 417 GLN A N 1
ATOM 3350 C CA . GLN A 1 417 ? -22.929 -6.154 54.378 1.00 90.25 417 GLN A CA 1
ATOM 3351 C C . GLN A 1 417 ? -23.062 -5.117 53.243 1.00 90.25 417 GLN A C 1
ATOM 3353 O O . GLN A 1 417 ? -22.732 -5.427 52.095 1.00 90.25 417 GLN A O 1
ATOM 3358 N N . ALA A 1 418 ? -23.522 -3.896 53.540 1.00 88.56 418 ALA A N 1
ATOM 3359 C CA . ALA A 1 418 ? -23.631 -2.813 52.561 1.00 88.56 418 ALA A CA 1
ATOM 3360 C C . ALA A 1 418 ? -22.251 -2.348 52.073 1.00 88.56 418 ALA A C 1
ATOM 3362 O O . ALA A 1 418 ? -22.031 -2.258 50.865 1.00 88.56 418 ALA A O 1
ATOM 3363 N N . ALA A 1 419 ? -21.308 -2.139 52.996 1.00 87.56 419 ALA A N 1
ATOM 3364 C CA . ALA A 1 419 ? -19.952 -1.695 52.679 1.00 87.56 419 ALA A CA 1
ATOM 3365 C C . ALA A 1 419 ? -19.169 -2.737 51.855 1.00 87.56 419 ALA A C 1
ATOM 3367 O O . ALA A 1 419 ? -18.448 -2.384 50.916 1.00 87.56 419 ALA A O 1
ATOM 3368 N N . VAL A 1 420 ? -19.347 -4.032 52.148 1.00 89.44 420 VAL A N 1
ATOM 3369 C CA . VAL A 1 420 ? -18.768 -5.118 51.340 1.00 89.44 420 VAL A CA 1
ATOM 3370 C C . VAL A 1 420 ? -19.391 -5.174 49.943 1.00 89.44 420 VAL A C 1
ATOM 3372 O O . VAL A 1 420 ? -18.665 -5.364 48.970 1.00 89.44 420 VAL A O 1
ATOM 3375 N N . ALA A 1 421 ? -20.706 -4.968 49.807 1.00 91.44 421 ALA A N 1
ATOM 3376 C CA . ALA A 1 421 ? -21.342 -4.888 48.492 1.00 91.44 421 ALA A CA 1
ATOM 3377 C C . ALA A 1 421 ? -20.855 -3.681 47.676 1.00 91.44 421 ALA A C 1
ATOM 3379 O O . ALA A 1 421 ? -20.622 -3.821 46.478 1.00 91.44 421 ALA A O 1
ATOM 3380 N N . GLU A 1 422 ? -20.649 -2.520 48.304 1.00 91.81 422 GLU A N 1
ATOM 3381 C CA . GLU A 1 422 ? -20.078 -1.352 47.627 1.00 91.81 422 GLU A CA 1
ATOM 3382 C C . GLU A 1 422 ? -18.649 -1.638 47.150 1.00 91.81 422 GLU A C 1
ATOM 3384 O O . GLU A 1 422 ? -18.316 -1.360 46.002 1.00 91.81 422 GLU A O 1
ATOM 3389 N N . SER A 1 423 ? -17.837 -2.288 47.987 1.00 88.62 423 SER A N 1
ATOM 3390 C CA . SER A 1 423 ? -16.446 -2.616 47.653 1.00 88.62 423 SER A CA 1
ATOM 3391 C C . SER A 1 423 ? -16.332 -3.701 46.580 1.00 88.62 423 SER A C 1
ATOM 3393 O O . SER A 1 423 ? -15.463 -3.615 45.720 1.00 88.62 423 SER A O 1
ATOM 3395 N N . LEU A 1 424 ? -17.246 -4.679 46.544 1.00 88.50 424 LEU A N 1
ATOM 3396 C CA . LEU A 1 424 ? -17.393 -5.573 45.388 1.00 88.50 424 LEU A CA 1
ATOM 3397 C C . LEU A 1 424 ? -17.735 -4.777 44.117 1.00 88.50 424 LEU A C 1
ATOM 3399 O O . LEU A 1 424 ? -17.186 -5.065 43.056 1.00 88.50 424 LEU A O 1
ATOM 3403 N N . GLY A 1 425 ? -18.583 -3.749 44.227 1.00 89.31 425 GLY A N 1
ATOM 3404 C CA . GLY A 1 425 ? -18.860 -2.792 43.154 1.00 89.31 425 GLY A CA 1
ATOM 3405 C C . GLY A 1 425 ? -17.600 -2.082 42.648 1.00 89.31 425 GLY A C 1
ATOM 3406 O O . GLY A 1 425 ? -17.343 -2.119 41.442 1.00 89.31 425 GLY A O 1
ATOM 3407 N N . ASP A 1 426 ? -16.793 -1.521 43.557 1.00 86.88 426 ASP A N 1
ATOM 3408 C CA . ASP A 1 426 ? -15.519 -0.842 43.261 1.00 86.88 426 ASP A CA 1
ATOM 3409 C C . ASP A 1 426 ? -14.496 -1.799 42.603 1.00 86.88 426 ASP A C 1
ATOM 3411 O O . ASP A 1 426 ? -13.815 -1.432 41.639 1.00 86.88 426 ASP A O 1
ATOM 3415 N N . ILE A 1 427 ? -14.415 -3.054 43.062 1.00 85.75 427 ILE A N 1
ATOM 3416 C CA . ILE A 1 427 ? -13.523 -4.079 42.491 1.00 85.75 427 ILE A CA 1
ATOM 3417 C C . ILE A 1 427 ? -13.971 -4.459 41.080 1.00 85.75 427 ILE A C 1
ATOM 3419 O O . ILE A 1 427 ? -13.167 -4.407 40.152 1.00 85.75 427 ILE A O 1
ATOM 3423 N N . PHE A 1 428 ? -15.253 -4.779 40.871 1.00 83.19 428 PHE A N 1
ATOM 3424 C CA . PHE A 1 428 ? -15.752 -5.088 39.528 1.00 83.19 428 PHE A CA 1
ATOM 3425 C C . PHE A 1 428 ? -15.645 -3.890 38.575 1.00 83.19 428 PHE A C 1
ATOM 3427 O O . PHE A 1 428 ? -15.427 -4.102 37.383 1.00 83.19 428 PHE A O 1
ATOM 3434 N N . PHE A 1 429 ? -15.738 -2.651 39.074 1.00 83.81 429 PHE A N 1
ATOM 3435 C CA . PHE A 1 429 ? -15.484 -1.447 38.277 1.00 83.81 429 PHE A CA 1
ATOM 3436 C C . PHE A 1 429 ? -14.016 -1.373 37.836 1.00 83.81 429 PHE A C 1
ATOM 3438 O O . PHE A 1 429 ? -13.731 -1.155 36.660 1.00 83.81 429 PHE A O 1
ATOM 3445 N N . SER A 1 430 ? -13.091 -1.636 38.765 1.00 80.69 430 SER A N 1
ATOM 3446 C CA . SER A 1 430 ? -11.641 -1.672 38.519 1.00 80.69 430 SER A CA 1
ATOM 3447 C C . SER A 1 430 ? -11.226 -2.799 37.561 1.00 80.69 430 SER A C 1
ATOM 3449 O O . SER A 1 430 ? -10.261 -2.656 36.818 1.00 80.69 430 SER A O 1
ATOM 3451 N N . MET A 1 431 ? -11.987 -3.899 37.530 1.00 75.50 431 MET A N 1
ATOM 3452 C CA . MET A 1 431 ? -11.848 -5.000 36.566 1.00 75.50 431 MET A CA 1
ATOM 3453 C C . MET A 1 431 ? -12.569 -4.750 35.225 1.00 75.50 431 MET A C 1
ATOM 3455 O O . MET A 1 431 ? -12.704 -5.684 34.438 1.00 75.50 431 MET A O 1
ATOM 3459 N N . TYR A 1 432 ? -13.099 -3.546 34.969 1.00 76.62 432 TYR A N 1
ATOM 3460 C CA . TYR A 1 432 ? -13.899 -3.206 33.776 1.00 76.62 432 TYR A CA 1
ATOM 3461 C C . TYR A 1 432 ? -15.183 -4.058 33.597 1.00 76.62 432 TYR A C 1
ATOM 3463 O O . TYR A 1 432 ? -15.845 -4.020 32.558 1.00 76.62 432 TYR A O 1
ATOM 3471 N N . ARG A 1 433 ? -15.607 -4.802 34.630 1.00 79.31 433 ARG A N 1
ATOM 3472 C CA . ARG A 1 433 ? -16.813 -5.654 34.653 1.00 79.31 433 ARG A CA 1
ATOM 3473 C C . ARG A 1 433 ? -18.042 -4.827 35.064 1.00 79.31 433 ARG A C 1
ATOM 3475 O O . ARG A 1 433 ? -18.717 -5.116 36.055 1.00 79.31 433 ARG A O 1
ATOM 3482 N N . TYR A 1 434 ? -18.335 -3.783 34.287 1.00 84.56 434 TYR A N 1
ATOM 3483 C CA . TYR A 1 434 ? -19.288 -2.719 34.631 1.00 84.56 434 TYR A CA 1
ATOM 3484 C C . TYR A 1 434 ? -20.720 -3.187 34.951 1.00 84.56 434 TYR A C 1
ATOM 3486 O O . TYR A 1 434 ? -21.319 -2.685 35.901 1.00 84.56 434 TYR A O 1
ATOM 3494 N N . SER A 1 435 ? -21.250 -4.201 34.255 1.00 82.69 435 SER A N 1
ATOM 3495 C CA . SER A 1 435 ? -22.575 -4.769 34.574 1.00 82.69 435 SER A CA 1
ATOM 3496 C C . SER A 1 435 ? -22.619 -5.348 35.995 1.00 82.69 435 SER A C 1
ATOM 3498 O O . SER A 1 435 ? -23.513 -5.026 36.777 1.00 82.69 435 SER A O 1
ATOM 3500 N N . ALA A 1 436 ? -21.612 -6.149 36.367 1.00 83.31 436 ALA A N 1
ATOM 3501 C CA . ALA A 1 436 ? -21.508 -6.724 37.708 1.00 83.31 436 ALA A CA 1
ATOM 3502 C C . ALA A 1 436 ? -21.289 -5.631 38.766 1.00 83.31 436 ALA A C 1
ATOM 3504 O O . ALA A 1 436 ? -21.924 -5.656 39.819 1.00 83.31 436 ALA A O 1
ATOM 3505 N N . SER A 1 437 ? -20.445 -4.639 38.469 1.00 89.38 437 SER A N 1
ATOM 3506 C CA . SER A 1 437 ? -20.249 -3.463 39.324 1.00 89.38 437 SER A CA 1
ATOM 3507 C C . SER A 1 437 ? -21.573 -2.742 39.611 1.00 89.38 437 SER A C 1
ATOM 3509 O O . SER A 1 437 ? -21.921 -2.508 40.771 1.00 89.38 437 SER A O 1
ATOM 3511 N N . SER A 1 438 ? -22.376 -2.493 38.571 1.00 92.44 438 SER A N 1
ATOM 3512 C CA . SER A 1 438 ? -23.677 -1.841 38.704 1.00 92.44 438 SER A CA 1
ATOM 3513 C C . SER A 1 438 ? -24.648 -2.620 39.596 1.00 92.44 438 SER A C 1
ATOM 3515 O O . SER A 1 438 ? -25.314 -2.009 40.438 1.00 92.44 438 SER A O 1
ATOM 3517 N N . GLU A 1 439 ? -24.709 -3.950 39.467 1.00 91.25 439 GLU A N 1
ATOM 3518 C CA . GLU A 1 439 ? -25.515 -4.804 40.349 1.00 91.25 439 GLU A CA 1
ATOM 3519 C C . GLU A 1 439 ? -25.084 -4.708 41.816 1.00 91.25 439 GLU A C 1
ATOM 3521 O O . GLU A 1 439 ? -25.934 -4.613 42.705 1.00 91.25 439 GLU A O 1
ATOM 3526 N N . TRP A 1 440 ? -23.778 -4.754 42.087 1.00 92.81 440 TRP A N 1
ATOM 3527 C CA . TRP A 1 440 ? -23.244 -4.705 43.449 1.00 92.81 440 TRP A CA 1
ATOM 3528 C C . TRP A 1 440 ? -23.471 -3.343 44.109 1.00 92.81 440 TRP A C 1
ATOM 3530 O O . TRP A 1 440 ? -23.959 -3.299 45.241 1.00 92.81 440 TRP A O 1
ATOM 3540 N N . TYR A 1 441 ? -23.296 -2.242 43.374 1.00 94.31 441 TYR A N 1
ATOM 3541 C CA . TYR A 1 441 ? -23.717 -0.918 43.836 1.00 94.31 441 TYR A CA 1
ATOM 3542 C C . TYR A 1 441 ? -25.238 -0.821 44.053 1.00 94.31 441 TYR A C 1
ATOM 3544 O O . TYR A 1 441 ? -25.681 -0.267 45.058 1.00 94.31 441 TYR A O 1
ATOM 3552 N N . SER A 1 442 ? -26.069 -1.407 43.182 1.00 93.06 442 SER A N 1
ATOM 3553 C CA . SER A 1 442 ? -27.527 -1.449 43.399 1.00 93.06 442 SER A CA 1
ATOM 3554 C C . SER A 1 442 ? -27.904 -2.218 44.678 1.00 93.06 442 SER A C 1
ATOM 3556 O O . SER A 1 442 ? -28.778 -1.769 45.424 1.00 93.06 442 SER A O 1
ATOM 3558 N N . LYS A 1 443 ? -27.217 -3.329 44.989 1.00 93.12 443 LYS A N 1
ATOM 3559 C CA . LYS A 1 443 ? -27.384 -4.077 46.253 1.00 93.12 443 LYS A CA 1
ATOM 3560 C C . LYS A 1 443 ? -26.976 -3.228 47.463 1.00 93.12 443 LYS A C 1
ATOM 3562 O O . LYS A 1 443 ? -27.752 -3.119 48.411 1.00 93.12 443 LYS A O 1
ATOM 3567 N N . ALA A 1 444 ? -25.812 -2.581 47.413 1.00 92.56 444 ALA A N 1
ATOM 3568 C CA . ALA A 1 444 ? -25.319 -1.704 48.477 1.00 92.56 444 ALA A CA 1
ATOM 3569 C C . ALA A 1 444 ? -26.257 -0.510 48.740 1.00 92.56 444 ALA A C 1
ATOM 3571 O O . ALA A 1 444 ? -26.656 -0.279 49.879 1.00 92.56 444 ALA A O 1
ATOM 3572 N N . SER A 1 445 ? -26.704 0.185 47.687 1.00 92.88 445 SER A N 1
ATOM 3573 C CA . SER A 1 445 ? -27.694 1.271 47.772 1.00 92.88 445 SER A CA 1
ATOM 3574 C C . SER A 1 445 ? -29.010 0.811 48.424 1.00 92.88 445 SER A C 1
ATOM 3576 O O . SER A 1 445 ? -29.560 1.506 49.284 1.00 92.88 445 SER A O 1
ATOM 3578 N N . GLY A 1 446 ? -29.490 -0.394 48.092 1.00 91.50 446 GLY A N 1
ATOM 3579 C CA . GLY A 1 446 ? -30.658 -1.001 48.738 1.00 91.50 446 GLY A CA 1
ATOM 3580 C C . GLY A 1 446 ? -30.463 -1.251 50.240 1.00 91.50 446 GLY A C 1
ATOM 3581 O O . GLY A 1 446 ? -31.350 -0.940 51.035 1.00 91.50 446 GLY A O 1
ATOM 3582 N N . LEU A 1 447 ? -29.290 -1.745 50.646 1.00 91.38 447 LEU A N 1
ATOM 3583 C CA . LEU A 1 447 ? -28.954 -1.988 52.055 1.00 91.38 447 LEU A CA 1
ATOM 3584 C C . LEU A 1 447 ? -28.811 -0.676 52.852 1.00 91.38 447 LEU A C 1
ATOM 3586 O O . LEU A 1 447 ? -29.377 -0.566 53.941 1.00 91.38 447 LEU A O 1
ATOM 3590 N N . TYR A 1 448 ? -28.171 0.356 52.288 1.00 90.62 448 TYR A N 1
ATOM 3591 C CA . TYR A 1 448 ? -28.133 1.697 52.894 1.00 90.62 448 TYR A CA 1
ATOM 3592 C C . TYR A 1 448 ? -29.530 2.330 53.000 1.00 90.62 448 TYR A C 1
ATOM 3594 O O . TYR A 1 448 ? -29.852 2.962 54.009 1.00 90.62 448 TYR A O 1
ATOM 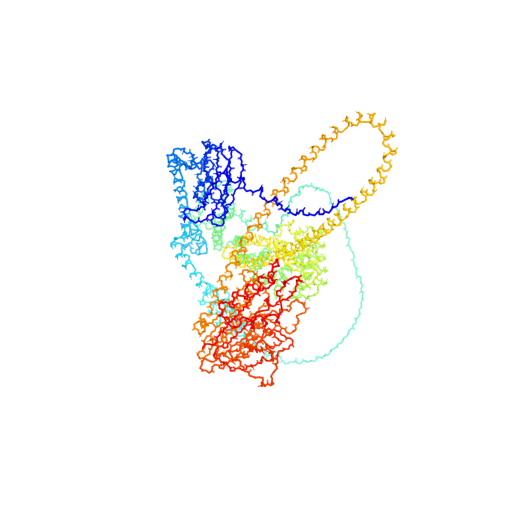3602 N N . THR A 1 449 ? -30.412 2.087 52.023 1.00 89.00 449 THR A N 1
ATOM 3603 C CA . THR A 1 449 ? -31.820 2.522 52.086 1.00 89.00 449 THR A CA 1
ATOM 3604 C C . THR A 1 449 ? -32.559 1.865 53.260 1.00 89.00 449 THR A C 1
ATOM 3606 O O . THR A 1 449 ? -33.260 2.554 54.000 1.00 89.00 449 THR A O 1
ATOM 3609 N N . LEU A 1 450 ? -32.370 0.557 53.492 1.00 89.62 450 LEU A N 1
ATOM 3610 C CA . LEU A 1 450 ? -32.949 -0.156 54.645 1.00 89.62 450 LEU A CA 1
ATOM 3611 C C . LEU A 1 450 ? -32.442 0.391 55.991 1.00 89.62 450 LEU A C 1
ATOM 3613 O O . LEU A 1 450 ? -33.209 0.474 56.951 1.00 89.62 450 LEU A O 1
ATOM 3617 N N . LYS A 1 451 ? -31.175 0.815 56.047 1.00 90.75 451 LYS A N 1
ATOM 3618 C CA . LYS A 1 451 ? -30.557 1.494 57.199 1.00 90.75 451 LYS A CA 1
ATOM 3619 C C . LYS A 1 451 ? -30.995 2.956 57.388 1.00 90.75 451 LYS A C 1
ATOM 3621 O O . LYS A 1 451 ? -30.693 3.533 58.428 1.00 90.75 451 LYS A O 1
ATOM 3626 N N . LYS A 1 452 ? -31.757 3.529 56.445 1.00 87.69 452 LYS A N 1
ATOM 3627 C CA . LYS A 1 452 ? -32.143 4.955 56.373 1.00 87.69 452 LYS A CA 1
ATOM 3628 C C . LYS A 1 452 ? -30.965 5.918 56.163 1.00 87.69 452 LYS A C 1
ATOM 3630 O O . LYS A 1 452 ? -31.082 7.105 56.447 1.00 87.69 452 LYS A O 1
ATOM 3635 N N . GLU A 1 453 ? -29.855 5.429 55.617 1.00 85.38 453 GLU A N 1
ATOM 3636 C CA . GLU A 1 453 ? -28.694 6.236 55.231 1.00 85.38 453 GLU A CA 1
ATOM 3637 C C . GLU A 1 453 ? -28.894 6.764 53.802 1.00 85.38 453 GLU A C 1
ATOM 3639 O O . GLU A 1 453 ? -28.263 6.304 52.849 1.00 85.38 453 GLU A O 1
ATOM 3644 N N . THR A 1 454 ? -29.838 7.697 53.642 1.00 83.69 454 THR A N 1
ATOM 3645 C CA . THR A 1 454 ? -30.325 8.190 52.338 1.00 83.69 454 THR A CA 1
ATOM 3646 C C . THR A 1 454 ? -29.225 8.752 51.448 1.00 83.69 454 THR A C 1
ATOM 3648 O O . THR A 1 454 ? -29.230 8.511 50.241 1.00 83.69 454 THR A O 1
ATOM 3651 N N . ASP A 1 455 ? -28.261 9.451 52.034 1.00 82.69 455 ASP A N 1
ATOM 3652 C CA . ASP A 1 455 ? -27.245 10.187 51.283 1.00 82.69 455 ASP A CA 1
ATOM 3653 C C . ASP A 1 455 ? -26.208 9.214 50.706 1.00 82.69 455 ASP A C 1
ATOM 3655 O O . ASP A 1 455 ? -25.892 9.267 49.516 1.00 82.69 455 ASP A O 1
ATOM 3659 N N . LYS A 1 456 ? -25.779 8.223 51.508 1.00 84.12 456 LYS A N 1
ATOM 3660 C CA . LYS A 1 456 ? -24.963 7.096 51.026 1.00 84.12 456 LYS A CA 1
ATOM 3661 C C . LYS A 1 456 ? -25.724 6.267 49.997 1.00 84.12 456 LYS A C 1
ATOM 3663 O O . LYS A 1 456 ? -25.180 5.961 48.941 1.00 84.12 456 LYS A O 1
ATOM 3668 N N . ALA A 1 457 ? -26.995 5.946 50.254 1.00 86.75 457 ALA A N 1
ATOM 3669 C CA . ALA A 1 457 ? -27.820 5.195 49.310 1.00 86.75 457 ALA A CA 1
ATOM 3670 C C . ALA A 1 457 ? -27.926 5.897 47.945 1.00 86.75 457 ALA A C 1
ATOM 3672 O O . ALA A 1 457 ? -27.869 5.224 46.915 1.00 86.75 457 ALA A O 1
ATOM 3673 N N . THR A 1 458 ? -28.029 7.229 47.936 1.00 86.62 458 THR A N 1
ATOM 3674 C CA . THR A 1 458 ? -28.104 8.059 46.723 1.00 86.62 458 THR A CA 1
ATOM 3675 C C . THR A 1 458 ? -26.745 8.165 46.021 1.00 86.62 458 THR A C 1
ATOM 3677 O O . THR A 1 458 ? -26.675 7.980 44.808 1.00 86.62 458 THR A O 1
ATOM 3680 N N . SER A 1 459 ? -25.653 8.359 46.770 1.00 86.38 459 SER A N 1
ATOM 3681 C CA . SER A 1 459 ? -24.278 8.362 46.240 1.00 86.38 459 SER A CA 1
ATOM 3682 C C . SER A 1 459 ? -23.907 7.026 45.575 1.00 86.38 459 SER A C 1
ATOM 3684 O O . SER A 1 459 ? -23.451 6.980 44.433 1.00 86.38 459 SER A O 1
ATOM 3686 N N . VAL A 1 460 ? -24.203 5.902 46.233 1.00 89.00 460 VAL A N 1
ATOM 3687 C CA . VAL A 1 460 ? -23.940 4.564 45.682 1.00 89.00 460 VAL A CA 1
ATOM 3688 C C . VAL A 1 460 ? -24.897 4.225 44.526 1.00 89.00 460 VAL A C 1
ATOM 3690 O O . VAL A 1 460 ? -24.520 3.514 43.594 1.00 89.00 460 VAL A O 1
ATOM 3693 N N . LEU A 1 461 ? -26.117 4.779 44.511 1.00 91.12 461 LEU A N 1
ATOM 3694 C CA . LEU A 1 461 ? -27.006 4.681 43.348 1.00 91.12 461 LEU A CA 1
ATOM 3695 C C . LEU A 1 461 ? -26.442 5.431 42.131 1.00 91.12 461 LEU A C 1
ATOM 3697 O O . LEU A 1 461 ? -26.571 4.927 41.016 1.00 91.12 461 LEU A O 1
ATOM 3701 N N . LEU A 1 462 ? -25.780 6.576 42.335 1.00 89.56 462 LEU A N 1
ATOM 3702 C CA . LEU A 1 462 ? -25.076 7.294 41.270 1.00 89.56 462 LEU A CA 1
ATOM 3703 C C . LEU A 1 462 ? -23.922 6.451 40.706 1.00 89.56 462 LEU A C 1
ATOM 3705 O O . LEU A 1 462 ? -23.892 6.229 39.498 1.00 89.56 462 LEU A O 1
ATOM 3709 N N . LYS A 1 463 ? -23.081 5.842 41.561 1.00 91.19 463 LYS A N 1
ATOM 3710 C CA . LYS A 1 463 ? -22.062 4.861 41.122 1.00 91.19 463 LYS A CA 1
ATOM 3711 C C . LYS A 1 463 ? -22.674 3.706 40.308 1.00 91.19 463 LYS A C 1
ATOM 3713 O O . LYS A 1 463 ? -22.124 3.288 39.291 1.00 91.19 463 LYS A O 1
ATOM 3718 N N . SER A 1 464 ? -23.844 3.198 40.714 1.00 91.62 464 SER A N 1
ATOM 3719 C CA . SER A 1 464 ? -24.577 2.162 39.966 1.00 91.62 464 SER A CA 1
ATOM 3720 C C . SER A 1 464 ? -25.068 2.654 38.598 1.00 91.62 464 SER A C 1
ATOM 3722 O O . SER A 1 464 ? -25.060 1.883 37.632 1.00 91.62 464 SER A O 1
ATOM 3724 N N . ALA A 1 465 ? -25.494 3.914 38.495 1.00 88.81 465 ALA A N 1
ATOM 3725 C CA . ALA A 1 465 ? -25.907 4.539 37.242 1.00 88.81 465 ALA A CA 1
ATOM 3726 C C . ALA A 1 465 ? -24.714 4.723 36.291 1.00 88.81 465 ALA A C 1
ATOM 3728 O O . ALA A 1 465 ? -24.784 4.256 35.156 1.00 88.81 465 ALA A O 1
ATOM 3729 N N . ASP A 1 466 ? -23.595 5.260 36.788 1.00 86.94 466 ASP A N 1
ATOM 3730 C CA . ASP A 1 466 ? -22.340 5.406 36.040 1.00 86.94 466 ASP A CA 1
ATOM 3731 C C . ASP A 1 466 ? -21.827 4.051 35.533 1.00 86.94 466 ASP A C 1
ATOM 3733 O O . ASP A 1 466 ? -21.497 3.907 34.358 1.00 86.94 466 ASP A O 1
ATOM 3737 N N . ALA A 1 467 ? -21.847 3.012 36.372 1.00 86.69 467 ALA A N 1
ATOM 3738 C CA . ALA A 1 467 ? -21.500 1.655 35.952 1.00 86.69 467 ALA A CA 1
ATOM 3739 C C . ALA A 1 467 ? -22.473 1.080 34.897 1.00 86.69 467 ALA A C 1
ATOM 3741 O O . ALA A 1 467 ? -22.043 0.335 34.023 1.00 86.69 467 ALA A O 1
ATOM 3742 N N . SER A 1 468 ? -23.762 1.450 34.918 1.00 85.81 468 SER A N 1
ATOM 3743 C CA . SER A 1 468 ? -24.712 1.056 33.852 1.00 85.81 468 SER A CA 1
ATOM 3744 C C . SER A 1 468 ? -24.389 1.768 32.535 1.00 85.81 468 SER A C 1
ATOM 3746 O O . SER A 1 468 ? -24.430 1.171 31.464 1.00 85.81 468 SER A O 1
ATOM 3748 N N . TYR A 1 469 ? -24.032 3.053 32.616 1.00 82.56 469 TYR A N 1
ATOM 3749 C CA . TYR A 1 469 ? -23.642 3.851 31.460 1.00 82.56 469 TYR A CA 1
ATOM 3750 C C . TYR A 1 469 ? -22.374 3.284 30.803 1.00 82.56 469 TYR A C 1
ATOM 3752 O O . TYR A 1 469 ? -22.362 3.042 29.599 1.00 82.56 469 TYR A O 1
ATOM 3760 N N . GLN A 1 470 ? -21.341 2.972 31.596 1.00 80.06 470 GLN A N 1
ATOM 3761 C CA . GLN A 1 470 ? -20.096 2.369 31.096 1.00 80.06 470 GLN A CA 1
ATOM 3762 C C . GLN A 1 470 ? -20.286 0.943 30.545 1.00 80.06 470 GLN A C 1
ATOM 3764 O O . GLN A 1 470 ? -19.507 0.510 29.697 1.00 80.06 470 GLN A O 1
ATOM 3769 N N . SER A 1 471 ? -21.325 0.208 30.966 1.00 77.75 471 SER A N 1
ATOM 3770 C CA . SER A 1 471 ? -21.679 -1.084 30.356 1.00 77.75 471 SER A CA 1
ATOM 3771 C C . SER A 1 471 ? -22.471 -0.963 29.046 1.00 77.75 471 SER A C 1
ATOM 3773 O O . SER A 1 471 ? -22.793 -1.991 28.453 1.00 77.75 471 SER A O 1
ATOM 3775 N N . GLY A 1 472 ? -22.819 0.253 28.606 1.00 78.56 472 GLY A N 1
ATOM 3776 C CA . GLY A 1 472 ? -23.699 0.501 27.457 1.00 78.56 472 GLY A CA 1
ATOM 3777 C C . GLY A 1 472 ? -25.191 0.273 27.740 1.00 78.56 472 GLY A C 1
ATOM 3778 O O . GLY A 1 472 ? -26.009 0.346 26.826 1.00 78.56 472 GLY A O 1
ATOM 3779 N N . ASP A 1 473 ? -25.574 0.017 28.996 1.00 83.25 473 ASP A N 1
ATOM 3780 C CA . ASP A 1 473 ? -26.973 -0.141 29.406 1.00 83.25 473 ASP A CA 1
ATOM 3781 C C . ASP A 1 473 ? -27.581 1.234 29.712 1.00 83.25 473 ASP A C 1
ATOM 3783 O O . ASP A 1 473 ? -27.825 1.628 30.859 1.00 83.25 473 ASP A O 1
ATOM 3787 N N . PHE A 1 474 ? -27.787 2.001 28.641 1.00 83.94 474 PHE A N 1
ATOM 3788 C CA . PHE A 1 474 ? -28.293 3.367 28.714 1.00 83.94 474 PHE A CA 1
ATOM 3789 C C . PHE A 1 474 ? -29.701 3.450 29.319 1.00 83.94 474 PHE A C 1
ATOM 3791 O O . PHE A 1 474 ? -30.020 4.436 29.983 1.00 83.94 474 PHE A O 1
ATOM 3798 N N . SER A 1 475 ? -30.533 2.416 29.156 1.00 84.62 475 SER A N 1
ATOM 3799 C CA . SER A 1 475 ? -31.881 2.370 29.731 1.00 84.62 475 SER A CA 1
ATOM 3800 C C . SER A 1 475 ? -31.846 2.274 31.259 1.00 84.62 475 SER A C 1
ATOM 3802 O O . SER A 1 475 ? -32.507 3.069 31.933 1.00 84.62 475 SER A O 1
ATOM 3804 N N . ASN A 1 476 ? -31.043 1.365 31.829 1.00 82.88 476 ASN A N 1
ATOM 3805 C CA . ASN A 1 476 ? -30.885 1.299 33.284 1.00 82.88 476 ASN A CA 1
ATOM 3806 C C . ASN A 1 476 ? -30.079 2.481 33.838 1.00 82.88 476 ASN A C 1
ATOM 3808 O O . ASN A 1 476 ? -30.388 2.944 34.938 1.00 82.88 476 ASN A O 1
ATOM 3812 N N . ALA A 1 477 ? -29.097 3.005 33.094 1.00 83.88 477 ALA A N 1
ATOM 3813 C CA . ALA A 1 477 ? -28.382 4.226 33.467 1.00 83.88 477 ALA A CA 1
ATOM 3814 C C . ALA A 1 477 ? -29.351 5.406 33.625 1.00 83.88 477 ALA A C 1
ATOM 3816 O O . ALA A 1 477 ? -29.419 6.007 34.696 1.00 83.88 477 ALA A O 1
ATOM 3817 N N . LEU A 1 478 ? -30.172 5.675 32.604 1.00 86.31 478 LEU A N 1
ATOM 3818 C CA . LEU A 1 478 ? -31.161 6.753 32.603 1.00 86.31 478 LEU A CA 1
ATOM 3819 C C . LEU A 1 478 ? -32.175 6.603 33.745 1.00 86.31 478 LEU A C 1
ATOM 3821 O O . LEU A 1 478 ? -32.450 7.571 34.452 1.00 86.31 478 LEU A O 1
ATOM 3825 N N . ALA A 1 479 ? -32.696 5.393 33.973 1.00 87.19 479 ALA A N 1
ATOM 3826 C CA . ALA A 1 479 ? -33.635 5.131 35.063 1.00 87.19 479 ALA A CA 1
ATOM 3827 C C . ALA A 1 479 ? -33.019 5.402 36.450 1.00 87.19 479 ALA A C 1
ATOM 3829 O O . ALA A 1 479 ? -33.666 6.008 37.311 1.00 87.19 479 ALA A O 1
ATOM 3830 N N . LYS A 1 480 ? -31.760 4.998 36.670 1.00 88.31 480 LYS A N 1
ATOM 3831 C CA . LYS A 1 480 ? -31.033 5.242 37.927 1.00 88.31 480 LYS A CA 1
ATOM 3832 C C . LYS A 1 480 ? -30.673 6.723 38.088 1.00 88.31 480 LYS A C 1
ATOM 3834 O O . LYS A 1 480 ? -30.931 7.276 39.153 1.00 88.31 480 LYS A O 1
ATOM 3839 N N . TYR A 1 481 ? -30.187 7.389 37.039 1.00 88.94 481 TYR A N 1
ATOM 3840 C CA . TYR A 1 481 ? -29.906 8.828 37.045 1.00 88.94 481 TYR A CA 1
ATOM 3841 C C . TYR A 1 481 ? -31.157 9.662 37.358 1.00 88.94 481 TYR A C 1
ATOM 3843 O O . TYR A 1 481 ? -31.120 10.503 38.253 1.00 88.94 481 TYR A O 1
ATOM 3851 N N . MET A 1 482 ? -32.293 9.385 36.710 1.00 88.19 482 MET A N 1
ATOM 3852 C CA . MET A 1 482 ? -33.567 10.060 37.003 1.00 88.19 482 MET A CA 1
ATOM 3853 C C . MET A 1 482 ? -34.038 9.821 38.445 1.00 88.19 482 MET A C 1
ATOM 3855 O O . MET A 1 482 ? -34.618 10.711 39.067 1.00 88.19 482 MET A O 1
ATOM 3859 N N . LYS A 1 483 ? -33.767 8.637 39.011 1.00 87.56 483 LYS A N 1
ATOM 3860 C CA . LYS A 1 483 ? -34.042 8.354 40.423 1.00 87.56 483 LYS A CA 1
ATOM 3861 C C . LYS A 1 483 ? -33.142 9.178 41.356 1.00 87.56 483 LYS A C 1
ATOM 3863 O O . LYS A 1 483 ? -33.669 9.725 42.318 1.00 87.56 483 LYS A O 1
ATOM 3868 N N . VAL A 1 484 ? -31.852 9.339 41.042 1.00 88.06 484 VAL A N 1
ATOM 3869 C CA . VAL A 1 484 ? -30.935 10.228 41.786 1.00 88.06 484 VAL A CA 1
ATOM 3870 C C . VAL A 1 484 ? -31.409 11.686 41.720 1.00 88.06 484 VAL A C 1
ATOM 3872 O O . VAL A 1 484 ? -31.560 12.295 42.774 1.00 88.06 484 VAL A O 1
ATOM 3875 N N . VAL A 1 485 ? -31.760 12.214 40.535 1.00 87.25 485 VAL A N 1
ATOM 3876 C CA . VAL A 1 485 ? -32.318 13.581 40.376 1.00 87.25 485 VAL A CA 1
ATOM 3877 C C . VAL A 1 485 ? -33.519 13.810 41.301 1.00 87.25 485 VAL A C 1
ATOM 3879 O O . VAL A 1 485 ? -33.604 14.841 41.959 1.00 87.25 485 VAL A O 1
ATOM 3882 N N . ASN A 1 486 ? -34.435 12.840 41.384 1.00 84.69 486 ASN A N 1
ATOM 3883 C CA . ASN A 1 486 ? -35.633 12.932 42.226 1.00 84.69 486 ASN A CA 1
ATOM 3884 C C . ASN A 1 486 ? -35.356 12.799 43.738 1.00 84.69 486 ASN A C 1
ATOM 3886 O O . ASN A 1 486 ? -36.243 13.097 44.538 1.00 84.69 486 ASN A O 1
ATOM 3890 N N . GLN A 1 487 ? -34.176 12.311 44.132 1.00 82.69 487 GLN A N 1
ATOM 3891 C CA . GLN A 1 487 ? -33.767 12.120 45.529 1.00 82.69 487 GLN A CA 1
ATOM 3892 C C . GLN A 1 487 ? -32.821 13.220 46.035 1.00 82.69 487 GLN A C 1
ATOM 3894 O O . GLN A 1 487 ? -32.688 13.388 47.245 1.00 82.69 487 GLN A O 1
ATOM 3899 N N . SER A 1 488 ? -32.176 13.970 45.139 1.00 80.06 488 SER A N 1
ATOM 3900 C CA . SER A 1 488 ? -31.278 15.070 45.493 1.00 80.06 488 SER A CA 1
ATOM 3901 C C . SER A 1 488 ? -32.017 16.335 45.944 1.00 80.06 488 SER A C 1
ATOM 3903 O O . SER A 1 488 ? -33.112 16.656 45.477 1.00 80.06 488 SER A O 1
ATOM 3905 N N . GLU A 1 489 ? -31.386 17.105 46.832 1.00 72.81 489 GLU A N 1
ATOM 3906 C CA . GLU A 1 489 ? -31.887 18.421 47.229 1.00 72.81 489 GLU A CA 1
ATOM 3907 C C . GLU A 1 489 ? -31.857 19.420 46.061 1.00 72.81 489 GLU A C 1
ATOM 3909 O O . GLU A 1 489 ? -30.972 19.382 45.207 1.00 72.81 489 GLU A O 1
ATOM 3914 N N . LYS A 1 490 ? -32.774 20.399 46.068 1.00 60.38 490 LYS A N 1
ATOM 3915 C CA . LYS A 1 490 ? -32.842 21.471 45.049 1.00 60.38 490 LYS A CA 1
ATOM 3916 C C . LYS A 1 490 ? -31.595 22.370 44.985 1.00 60.38 490 LYS A C 1
ATOM 3918 O O . LYS A 1 490 ? -31.472 23.162 44.057 1.00 60.38 490 LYS A O 1
ATOM 3923 N N . THR A 1 491 ? -30.733 22.285 45.991 1.00 57.38 491 THR A N 1
ATOM 3924 C CA . THR A 1 491 ? -29.481 23.033 46.172 1.00 57.38 491 THR A CA 1
ATOM 3925 C C . THR A 1 491 ? -28.236 22.253 45.748 1.00 57.38 491 THR A C 1
ATOM 3927 O O . THR A 1 491 ? -27.150 22.829 45.746 1.00 57.38 491 THR A O 1
ATOM 3930 N N . ALA A 1 492 ? -28.361 20.969 45.397 1.00 74.25 492 ALA A N 1
ATOM 3931 C CA . ALA A 1 492 ? -27.243 20.174 44.898 1.00 74.25 492 ALA A CA 1
ATOM 3932 C C . ALA A 1 492 ? -26.823 20.627 43.487 1.00 74.25 492 ALA A C 1
ATOM 3934 O O . ALA A 1 492 ? -27.676 20.960 42.662 1.00 74.25 492 ALA A O 1
ATOM 3935 N N . ASP A 1 493 ? -25.521 20.590 43.180 1.00 81.25 493 ASP A N 1
ATOM 3936 C CA . ASP A 1 493 ? -25.069 20.721 41.791 1.00 81.25 493 ASP A CA 1
ATOM 3937 C C . ASP A 1 493 ? -25.379 19.421 41.039 1.00 81.25 493 ASP A C 1
ATOM 3939 O O . ASP A 1 493 ? -24.723 18.398 41.224 1.00 81.25 493 ASP A O 1
ATOM 3943 N N . LEU A 1 494 ? -26.400 19.475 40.188 1.00 87.44 494 LEU A N 1
ATOM 3944 C CA . LEU A 1 494 ? -26.843 18.370 39.340 1.00 87.44 494 LEU A CA 1
ATOM 3945 C C . LEU A 1 494 ? -26.309 18.498 37.905 1.00 87.44 494 LEU A C 1
ATOM 3947 O O . LEU A 1 494 ? -26.791 17.805 37.012 1.00 87.44 494 LEU A O 1
ATOM 3951 N N . SER A 1 495 ? -25.336 19.382 37.654 1.00 89.19 495 SER A N 1
ATOM 3952 C CA . SER A 1 495 ? -24.844 19.669 36.304 1.00 89.19 495 SER A CA 1
ATOM 3953 C C . SER A 1 495 ? -24.296 18.428 35.604 1.00 89.19 495 SER A C 1
ATOM 3955 O O . SER A 1 495 ? -24.772 18.090 34.520 1.00 89.19 495 SER A O 1
ATOM 3957 N N . SER A 1 496 ? -23.376 17.693 36.228 1.00 87.12 496 SER A N 1
ATOM 3958 C CA . SER A 1 496 ? -22.806 16.467 35.651 1.00 87.12 496 SER A CA 1
ATOM 3959 C C . SER A 1 496 ? -23.874 15.402 35.392 1.00 87.12 496 SER A C 1
ATOM 3961 O O . SER A 1 496 ? -23.867 14.756 34.349 1.00 87.12 496 SER A O 1
ATOM 3963 N N . LEU A 1 497 ? -24.850 15.276 36.294 1.00 89.12 497 LEU A N 1
ATOM 3964 C CA . LEU A 1 497 ? -25.963 14.337 36.179 1.00 89.12 497 LEU A CA 1
ATOM 3965 C C . LEU A 1 497 ? -26.892 14.684 35.004 1.00 89.12 497 LEU A C 1
ATOM 3967 O O . LEU A 1 497 ? -27.214 13.819 34.191 1.00 89.12 497 LEU A O 1
ATOM 3971 N N . TYR A 1 498 ? -27.276 15.956 34.866 1.00 92.00 498 TYR A N 1
ATOM 3972 C CA . TYR A 1 498 ? -28.043 16.429 33.713 1.00 92.00 498 TYR A CA 1
ATOM 3973 C C . TYR A 1 498 ? -27.248 16.327 32.405 1.00 92.00 498 TYR A C 1
ATOM 3975 O O . TYR A 1 498 ? -27.833 16.004 31.375 1.00 92.00 498 TYR A O 1
ATOM 3983 N N . ASN A 1 499 ? -25.928 16.535 32.432 1.00 91.75 499 ASN A N 1
ATOM 3984 C CA . ASN A 1 499 ? -25.078 16.358 31.258 1.00 91.75 499 ASN A CA 1
ATOM 3985 C C . ASN A 1 499 ? -25.035 14.881 30.824 1.00 91.75 499 ASN A C 1
ATOM 3987 O O . ASN A 1 499 ? -25.305 14.596 29.663 1.00 91.75 499 ASN A O 1
ATOM 3991 N N . SER A 1 500 ? -24.818 13.932 31.745 1.00 90.06 500 SER A N 1
ATOM 3992 C CA . SER A 1 500 ? -24.865 12.487 31.449 1.00 90.06 500 SER A CA 1
ATOM 3993 C C . SER A 1 500 ? -26.228 12.032 30.912 1.00 90.06 500 SER A C 1
ATOM 3995 O O . SER A 1 500 ? -26.287 11.259 29.956 1.00 90.06 500 SER A O 1
ATOM 3997 N N . ILE A 1 501 ? -27.334 12.546 31.465 1.00 89.75 501 ILE A N 1
ATOM 3998 C CA . ILE A 1 501 ? -28.682 12.307 30.921 1.00 89.75 501 ILE A CA 1
ATOM 3999 C C . ILE A 1 501 ? -28.798 12.873 29.495 1.00 89.75 501 ILE A C 1
ATOM 4001 O O . ILE A 1 501 ? -29.314 12.195 28.607 1.00 89.75 501 ILE A O 1
ATOM 4005 N N . GLY A 1 502 ? -28.295 14.087 29.255 1.00 91.19 502 GLY A N 1
ATOM 4006 C CA . GLY A 1 502 ? -28.259 14.705 27.929 1.00 91.19 502 GLY A CA 1
ATOM 4007 C C . GLY A 1 502 ? -27.456 13.890 26.910 1.00 91.19 502 GLY A C 1
ATOM 4008 O O . GLY A 1 502 ? -27.909 13.740 25.776 1.00 91.19 502 GLY A O 1
ATOM 4009 N N . VAL A 1 503 ? -26.329 13.294 27.321 1.00 90.81 503 VAL A N 1
ATOM 4010 C CA . VAL A 1 503 ? -25.527 12.394 26.474 1.00 90.81 503 VAL A CA 1
ATOM 4011 C C . VAL A 1 503 ? -26.309 11.130 26.118 1.00 90.81 503 VAL A C 1
ATOM 4013 O O . VAL A 1 503 ? -26.357 10.777 24.946 1.00 90.81 503 VAL A O 1
ATOM 4016 N N . ILE A 1 504 ? -27.017 10.501 27.063 1.00 89.19 504 ILE A N 1
ATOM 4017 C CA . ILE A 1 504 ? -27.878 9.340 26.756 1.00 89.19 504 ILE A CA 1
ATOM 4018 C C . ILE A 1 504 ? -28.951 9.689 25.707 1.00 89.19 504 ILE A C 1
ATOM 4020 O O . ILE A 1 504 ? -29.197 8.906 24.785 1.00 89.19 504 ILE A O 1
ATOM 4024 N N . TYR A 1 505 ? -29.582 10.864 25.808 1.00 87.50 505 TYR A N 1
ATOM 4025 C CA . TYR A 1 505 ? -30.544 11.318 24.796 1.00 87.50 505 TYR A CA 1
ATOM 4026 C C . TYR A 1 505 ? -29.881 11.657 23.451 1.00 87.50 505 TYR A C 1
ATOM 4028 O O . TYR A 1 505 ? -30.465 11.390 22.405 1.00 87.50 505 TYR A O 1
ATOM 4036 N N . PHE A 1 506 ? -28.651 12.179 23.451 1.00 89.81 506 PHE A N 1
ATOM 4037 C CA . PHE A 1 506 ? -27.885 12.434 22.228 1.00 89.81 506 PHE A CA 1
ATOM 4038 C C . PHE A 1 506 ? -27.521 11.135 21.491 1.00 89.81 506 PHE A C 1
ATOM 4040 O O . PHE A 1 506 ? -27.806 11.017 20.301 1.00 89.81 506 PHE A O 1
ATOM 4047 N N . GLU A 1 507 ? -26.975 10.140 22.198 1.00 85.44 507 GLU A N 1
ATOM 4048 C CA . GLU A 1 507 ? -26.602 8.827 21.639 1.00 85.44 507 GLU A CA 1
ATOM 4049 C C . GLU A 1 507 ? -27.819 8.023 21.141 1.00 85.44 507 GLU A C 1
ATOM 4051 O O . GLU A 1 507 ? -27.705 7.208 20.228 1.00 85.44 507 GLU A O 1
ATOM 4056 N N . SER A 1 508 ? -29.010 8.270 21.701 1.00 83.50 508 SER A N 1
ATOM 4057 C CA . SER A 1 508 ? -30.275 7.689 21.219 1.00 83.50 508 SER A CA 1
ATOM 4058 C C . SER A 1 508 ? -30.973 8.513 20.123 1.00 83.50 508 SER A C 1
ATOM 4060 O O . SER A 1 508 ? -32.032 8.110 19.642 1.00 83.50 508 SER A O 1
ATOM 4062 N N . GLY A 1 509 ? -30.384 9.635 19.690 1.00 84.81 509 GLY A N 1
ATOM 4063 C CA . GLY A 1 509 ? -30.899 10.488 18.612 1.00 84.81 509 GLY A CA 1
ATOM 4064 C C . GLY A 1 509 ? -32.045 11.432 19.003 1.00 84.81 509 GLY A C 1
ATOM 4065 O O . GLY A 1 509 ? -32.575 12.136 18.145 1.00 84.81 509 GLY A O 1
ATOM 4066 N N . ASP A 1 510 ? -32.432 11.497 20.281 1.00 89.38 510 ASP A N 1
ATOM 4067 C CA . ASP A 1 510 ? -33.429 12.450 20.783 1.00 89.38 510 ASP A CA 1
ATOM 4068 C C . ASP A 1 510 ? -32.762 13.784 21.148 1.00 89.38 510 ASP A C 1
ATOM 4070 O O . ASP A 1 510 ? -32.571 14.157 22.311 1.00 89.38 510 ASP A O 1
ATOM 4074 N N . TYR A 1 511 ? -32.406 14.534 20.107 1.00 89.88 511 TYR A N 1
ATOM 4075 C CA . TYR A 1 511 ? -31.733 15.825 20.233 1.00 89.88 511 TYR A CA 1
ATOM 4076 C C . TYR A 1 511 ? -32.549 16.881 21.000 1.00 89.88 511 TYR A C 1
ATOM 4078 O O . TYR A 1 511 ? -31.968 17.781 21.611 1.00 89.88 511 TYR A O 1
ATOM 4086 N N . ASN A 1 512 ? -33.881 16.755 21.039 1.00 90.38 512 ASN A N 1
ATOM 4087 C CA . ASN A 1 512 ? -34.754 17.664 21.784 1.00 90.38 512 ASN A CA 1
ATOM 4088 C C . ASN A 1 512 ? -34.610 17.468 23.297 1.00 90.38 512 ASN A C 1
ATOM 4090 O O . ASN A 1 512 ? -34.416 18.442 24.032 1.00 90.38 512 ASN A O 1
ATOM 4094 N N . ASN A 1 513 ? -34.672 16.220 23.777 1.00 87.56 513 ASN A N 1
ATOM 4095 C CA . ASN A 1 513 ? -34.403 15.948 25.186 1.00 87.56 513 ASN A CA 1
ATOM 4096 C C . ASN A 1 513 ? -32.922 16.162 25.526 1.00 87.56 513 ASN A C 1
ATOM 4098 O O . ASN A 1 513 ? -32.641 16.703 26.596 1.00 87.56 513 ASN A O 1
ATOM 4102 N N . ALA A 1 514 ? -31.987 15.862 24.617 1.00 92.44 514 ALA A N 1
ATOM 4103 C CA . ALA A 1 514 ? -30.567 16.157 24.818 1.00 92.44 514 ALA A CA 1
ATOM 4104 C C . ALA A 1 514 ? -30.331 17.652 25.110 1.00 92.44 514 ALA A C 1
ATOM 4106 O O . ALA A 1 514 ? -29.798 17.988 26.167 1.00 92.44 514 ALA A O 1
ATOM 4107 N N . LEU A 1 515 ? -30.815 18.559 24.246 1.00 94.31 515 LEU A N 1
ATOM 4108 C CA . LEU A 1 515 ? -30.724 20.013 24.458 1.00 94.31 515 LEU A CA 1
ATOM 4109 C C . LEU A 1 515 ? -31.366 20.455 25.774 1.00 94.31 515 LEU A C 1
ATOM 4111 O O . LEU A 1 515 ? -30.749 21.195 26.536 1.00 94.31 515 LEU A O 1
ATOM 4115 N N . LYS A 1 516 ? -32.574 19.967 26.076 1.00 94.88 516 LYS A N 1
ATOM 4116 C CA . LYS A 1 516 ? -33.281 20.278 27.327 1.00 94.88 516 LYS A CA 1
ATOM 4117 C C . LYS A 1 516 ? -32.445 19.929 28.563 1.00 94.88 516 LYS A C 1
ATOM 4119 O O . LYS A 1 516 ? -32.406 20.716 29.508 1.00 94.88 516 LYS A O 1
ATOM 4124 N N . TYR A 1 517 ? -31.794 18.766 28.575 1.00 93.00 517 TYR A N 1
ATOM 4125 C CA . TYR A 1 517 ? -30.963 18.341 29.702 1.00 93.00 517 TYR A CA 1
ATOM 4126 C C . TYR A 1 517 ? -29.591 19.032 29.725 1.00 93.00 517 TYR A C 1
ATOM 4128 O O . TYR A 1 517 ? -29.136 19.404 30.806 1.00 93.00 517 TYR A O 1
ATOM 4136 N N . TYR A 1 518 ? -28.982 19.341 28.577 1.00 96.81 518 TYR A N 1
ATOM 4137 C CA . TYR A 1 518 ? -27.784 20.189 28.542 1.00 96.81 518 TYR A CA 1
ATOM 4138 C C . TYR A 1 518 ? -28.062 21.621 29.031 1.00 96.81 518 TYR A C 1
ATOM 4140 O O . TYR A 1 518 ? -27.260 22.163 29.785 1.00 96.81 518 TYR A O 1
ATOM 4148 N N . ASP A 1 519 ? -29.215 22.215 28.708 1.00 94.69 519 ASP A N 1
ATOM 4149 C CA . ASP A 1 519 ? -29.632 23.525 29.232 1.00 94.69 519 ASP A CA 1
ATOM 4150 C C . ASP A 1 519 ? -29.870 23.505 30.751 1.00 94.69 519 ASP A C 1
ATOM 4152 O O . ASP A 1 519 ? -29.581 24.485 31.444 1.00 94.69 519 ASP A O 1
ATOM 4156 N N . LEU A 1 520 ? -30.409 22.404 31.292 1.00 94.38 520 LEU A N 1
ATOM 4157 C CA . LEU A 1 520 ? -30.515 22.200 32.742 1.00 94.38 520 LEU A CA 1
ATOM 4158 C C . LEU A 1 520 ? -29.128 22.064 33.384 1.00 94.38 520 LEU A C 1
ATOM 4160 O O . LEU A 1 520 ? -28.898 22.632 34.453 1.00 94.38 520 LEU A O 1
ATOM 4164 N N . SER A 1 521 ? -28.197 21.379 32.714 1.00 94.88 521 SER A N 1
ATOM 4165 C CA . SER A 1 521 ? -26.811 21.272 33.165 1.00 94.88 521 SER A CA 1
ATOM 4166 C C . SER A 1 521 ? -26.099 22.626 33.185 1.00 94.88 521 SER A C 1
ATOM 4168 O O . SER A 1 521 ? -25.548 22.992 34.220 1.00 94.88 521 SER A O 1
ATOM 4170 N N . VAL A 1 522 ? -26.197 23.415 32.105 1.00 95.56 522 VAL A N 1
ATOM 4171 C CA . VAL A 1 522 ? -25.666 24.789 32.021 1.00 95.56 522 VAL A CA 1
ATOM 4172 C C . VAL A 1 522 ? -26.161 25.630 33.198 1.00 95.56 522 VAL A C 1
ATOM 4174 O O . VAL A 1 522 ? -25.345 26.192 33.923 1.00 95.56 522 VAL A O 1
ATOM 4177 N N . LYS A 1 523 ? -27.476 25.649 33.456 1.00 94.19 523 LYS A N 1
ATOM 4178 C CA . LYS A 1 523 ? -28.072 26.424 34.561 1.00 94.19 523 LYS A CA 1
ATOM 4179 C C . LYS A 1 523 ? -27.601 25.945 35.938 1.00 94.19 523 LYS A C 1
ATOM 4181 O O . LYS A 1 523 ? -27.322 26.771 36.803 1.00 94.19 523 LYS A O 1
ATOM 4186 N N . SER A 1 524 ? -27.492 24.630 36.151 1.00 91.38 524 SER A N 1
ATOM 4187 C CA . SER A 1 524 ? -26.944 24.073 37.399 1.00 91.38 524 SER A CA 1
ATOM 4188 C C . SER A 1 524 ? -25.479 24.472 37.585 1.00 91.38 524 SER A C 1
ATOM 4190 O O . SER A 1 524 ? -25.103 24.959 38.648 1.00 91.38 524 SER A O 1
ATOM 4192 N N . ALA A 1 525 ? -24.670 24.346 36.532 1.00 93.06 525 ALA A N 1
ATOM 4193 C CA . ALA A 1 525 ? -23.249 24.653 36.557 1.00 93.06 525 ALA A CA 1
ATOM 4194 C C . ALA A 1 525 ? -22.976 26.151 36.765 1.00 93.06 525 ALA A C 1
ATOM 4196 O O . ALA A 1 525 ? -22.050 26.507 37.489 1.00 93.06 525 ALA A O 1
ATOM 4197 N N . GLU A 1 526 ? -23.785 27.037 36.177 1.00 91.69 526 GLU A N 1
ATOM 4198 C CA . GLU A 1 526 ? -23.710 28.483 36.419 1.00 91.69 526 GLU A CA 1
ATOM 4199 C C . GLU A 1 526 ? -24.044 28.830 37.873 1.00 91.69 526 GLU A C 1
ATOM 4201 O O . GLU A 1 526 ? -23.273 29.544 38.514 1.00 91.69 526 GLU A O 1
ATOM 4206 N N . ASN A 1 527 ? -25.127 28.268 38.422 1.00 89.88 527 ASN A N 1
ATOM 4207 C CA . ASN A 1 527 ? -25.517 28.471 39.821 1.00 89.88 527 ASN A CA 1
ATOM 4208 C C . ASN A 1 527 ? -24.470 27.929 40.813 1.00 89.88 527 ASN A C 1
ATOM 4210 O O . ASN A 1 527 ? -24.231 28.543 41.850 1.00 89.88 527 ASN A O 1
ATOM 4214 N N . ALA A 1 528 ? -23.836 26.797 40.493 1.00 89.38 528 ALA A N 1
ATOM 4215 C CA . ALA A 1 528 ? -22.800 26.167 41.310 1.00 89.38 528 ALA A CA 1
ATOM 4216 C C . ALA A 1 528 ? -21.388 26.758 41.105 1.00 89.38 528 ALA A C 1
ATOM 4218 O O . ALA A 1 528 ? -20.454 26.385 41.815 1.00 89.38 528 ALA A O 1
ATOM 4219 N N . GLY A 1 529 ? -21.190 27.642 40.119 1.00 90.12 529 GLY A N 1
ATOM 4220 C CA . GLY A 1 529 ? -19.861 28.131 39.727 1.00 90.12 529 GLY A CA 1
ATOM 4221 C C . GLY A 1 529 ? -18.964 27.071 39.064 1.00 90.12 529 GLY A C 1
ATOM 4222 O O . GLY A 1 529 ? -17.751 27.261 38.952 1.00 90.12 529 GLY A O 1
ATOM 4223 N N . ASN A 1 530 ? -19.535 25.955 38.604 1.00 91.62 530 ASN A N 1
ATOM 4224 C CA . ASN A 1 530 ? -18.832 24.817 38.017 1.00 91.62 530 ASN A CA 1
ATOM 4225 C C . ASN A 1 530 ? -18.434 25.095 36.551 1.00 91.62 530 ASN A C 1
ATOM 4227 O O . ASN A 1 530 ? -19.038 24.612 35.592 1.00 91.62 530 ASN A O 1
ATOM 4231 N N . VAL A 1 531 ? -17.378 25.898 36.367 1.00 92.75 531 VAL A N 1
ATOM 4232 C CA . VAL A 1 531 ? -16.887 26.335 35.042 1.00 92.75 531 VAL A CA 1
ATOM 4233 C C . VAL A 1 531 ? -16.525 25.160 34.119 1.00 92.75 531 VAL A C 1
ATOM 4235 O O . VAL A 1 531 ? -16.672 25.276 32.900 1.00 92.75 531 VAL A O 1
ATOM 4238 N N . LYS A 1 532 ? -16.078 24.024 34.677 1.00 92.38 532 LYS A N 1
ATOM 4239 C CA . LYS A 1 532 ? -15.741 22.817 33.907 1.00 92.38 532 LYS A CA 1
ATOM 4240 C C . LYS A 1 532 ? -16.990 22.212 33.267 1.00 92.38 532 LYS A C 1
ATOM 4242 O O . LYS A 1 532 ? -17.004 22.021 32.050 1.00 92.38 532 LYS A O 1
ATOM 4247 N N . GLU A 1 533 ? -18.028 21.959 34.062 1.00 91.69 533 GLU A N 1
ATOM 4248 C CA . GLU A 1 533 ? -19.244 21.295 33.583 1.00 91.69 533 GLU A CA 1
ATOM 4249 C C . GLU A 1 533 ? -20.093 22.208 32.693 1.00 91.69 533 GLU A C 1
ATOM 4251 O O . GLU A 1 533 ? -20.614 21.767 31.668 1.00 91.69 533 GLU A O 1
ATOM 4256 N N . LEU A 1 534 ? -20.112 23.513 32.993 1.00 94.19 534 LEU A N 1
ATOM 4257 C CA . LEU A 1 534 ? -20.647 24.544 32.101 1.00 94.19 534 LEU A CA 1
ATOM 4258 C C . LEU A 1 534 ? -20.018 24.435 30.705 1.00 94.19 534 LEU A C 1
ATOM 4260 O O . LEU A 1 534 ? -20.714 24.393 29.692 1.00 94.19 534 LEU A O 1
ATOM 4264 N N . ALA A 1 535 ? -18.689 24.351 30.635 1.00 94.44 535 ALA A N 1
ATOM 4265 C CA . ALA A 1 535 ? -17.994 24.268 29.360 1.00 94.44 535 ALA A CA 1
ATOM 4266 C C . ALA A 1 535 ? -18.180 22.917 28.651 1.00 94.44 535 ALA A C 1
ATOM 4268 O O . ALA A 1 535 ? -18.173 22.878 27.419 1.00 94.44 535 ALA A O 1
ATOM 4269 N N . MET A 1 536 ? -18.331 21.813 29.386 1.00 94.12 536 MET A N 1
ATOM 4270 C CA . MET A 1 536 ? -18.661 20.505 28.807 1.00 94.12 536 MET A CA 1
ATOM 4271 C C . MET A 1 536 ? -20.071 20.509 28.203 1.00 94.12 536 MET A C 1
ATOM 4273 O O . MET A 1 536 ? -20.231 20.138 27.044 1.00 94.12 536 MET A O 1
ATOM 4277 N N . SER A 1 537 ? -21.050 21.059 28.915 1.00 95.31 537 SER A N 1
ATOM 4278 C CA . SER A 1 537 ? -22.434 21.187 28.442 1.00 95.31 537 SER A CA 1
ATOM 4279 C C . SER A 1 537 ? -22.546 22.088 27.211 1.00 95.31 537 SER A C 1
ATOM 4281 O O . SER A 1 537 ? -23.178 21.713 26.228 1.00 95.31 537 SER A O 1
ATOM 4283 N N . LEU A 1 538 ? -21.838 23.227 27.193 1.00 96.56 538 LEU A N 1
ATOM 4284 C CA . LEU A 1 538 ? -21.733 24.084 26.003 1.00 96.56 538 LEU A CA 1
ATOM 4285 C C . LEU A 1 538 ? -21.125 23.341 24.800 1.00 96.56 538 LEU A C 1
ATOM 4287 O O . LEU A 1 538 ? -21.561 23.551 23.673 1.00 96.56 538 LEU A O 1
ATOM 4291 N N . ASN A 1 539 ? -20.154 22.443 25.013 1.00 97.06 539 ASN A N 1
ATOM 4292 C CA . ASN A 1 539 ? -19.633 21.607 23.927 1.00 97.06 539 ASN A CA 1
ATOM 4293 C C . ASN A 1 539 ? -20.711 20.663 23.382 1.00 97.06 539 ASN A C 1
ATOM 4295 O O . ASN A 1 539 ? -20.847 20.522 22.174 1.00 97.06 539 ASN A O 1
ATOM 4299 N N . ASN A 1 540 ? -21.484 20.037 24.265 1.00 97.06 540 ASN A N 1
ATOM 4300 C CA . ASN A 1 540 ? -22.482 19.047 23.880 1.00 97.06 540 ASN A CA 1
ATOM 4301 C C . ASN A 1 540 ? -23.714 19.681 23.201 1.00 97.06 540 ASN A C 1
ATOM 4303 O O . ASN A 1 540 ? -24.248 19.111 22.252 1.00 97.06 540 ASN A O 1
ATOM 4307 N N . ILE A 1 541 ? -24.086 20.913 23.571 1.00 97.12 541 ILE A N 1
ATOM 4308 C CA . ILE A 1 541 ? -25.026 21.744 22.792 1.00 97.12 541 ILE A CA 1
ATOM 4309 C C . ILE A 1 541 ? -24.460 22.017 21.388 1.00 97.12 541 ILE A C 1
ATOM 4311 O O . ILE A 1 541 ? -25.186 21.922 20.398 1.00 97.12 541 ILE A O 1
ATOM 4315 N N . GLY A 1 542 ? -23.154 22.289 21.281 1.00 96.94 542 GLY A N 1
ATOM 4316 C CA . GLY A 1 542 ? -22.452 22.398 20.000 1.00 96.94 542 GLY A CA 1
ATOM 4317 C C . GLY A 1 542 ? -22.533 21.123 19.149 1.00 96.94 542 GLY A C 1
ATOM 4318 O O . GLY A 1 542 ? -22.764 21.230 17.944 1.00 96.94 542 GLY A O 1
ATOM 4319 N N . ASN A 1 543 ? -22.428 19.936 19.763 1.00 97.00 543 ASN A N 1
ATOM 4320 C CA . ASN A 1 543 ? -22.604 18.649 19.075 1.00 97.00 543 ASN A CA 1
ATOM 4321 C C . ASN A 1 543 ? -24.018 18.521 18.492 1.00 97.00 543 ASN A C 1
ATOM 4323 O O . ASN A 1 543 ? -24.156 18.200 17.315 1.00 97.00 543 ASN A O 1
ATOM 4327 N N . VAL A 1 544 ? -25.063 18.844 19.268 1.00 96.75 544 VAL A N 1
ATOM 4328 C CA . VAL A 1 544 ? -26.442 18.839 18.745 1.00 96.75 544 VAL A CA 1
ATOM 4329 C C . VAL A 1 544 ? -26.583 19.806 17.570 1.00 96.75 544 VAL A C 1
ATOM 4331 O O . VAL A 1 544 ? -27.123 19.433 16.535 1.00 96.75 544 VAL A O 1
ATOM 4334 N N . LYS A 1 545 ? -26.041 21.027 17.674 1.00 96.62 545 LYS A N 1
ATOM 4335 C CA . LYS A 1 545 ? -26.117 22.007 16.576 1.00 96.62 545 LYS A CA 1
ATOM 4336 C C . LYS A 1 545 ? -25.349 21.577 15.324 1.00 96.62 545 LYS A C 1
ATOM 4338 O O . LYS A 1 545 ? -25.720 21.972 14.224 1.00 96.62 545 LYS A O 1
ATOM 4343 N N . TYR A 1 546 ? -24.313 20.755 15.470 1.00 95.69 546 TYR A N 1
ATOM 4344 C CA . TYR A 1 546 ? -23.606 20.151 14.344 1.00 95.69 546 TYR A CA 1
ATOM 4345 C C . TYR A 1 546 ? -24.443 19.060 13.645 1.00 95.69 546 TYR A C 1
ATOM 4347 O O . TYR A 1 546 ? -24.466 19.042 12.414 1.00 95.69 546 TYR A O 1
ATOM 4355 N N . GLU A 1 547 ? -25.173 18.221 14.391 1.00 94.31 547 GLU A N 1
ATOM 4356 C CA . GLU A 1 547 ? -26.108 17.231 13.816 1.00 94.31 547 GLU A CA 1
ATOM 4357 C C . GLU A 1 547 ? -27.360 17.894 13.201 1.00 94.31 547 GLU A C 1
ATOM 4359 O O . GLU A 1 547 ? -27.789 17.506 12.114 1.00 94.31 547 GLU A O 1
ATOM 4364 N N . ASP A 1 548 ? -27.861 18.985 13.800 1.00 92.75 548 ASP A N 1
ATOM 4365 C CA . ASP A 1 548 ? -28.877 19.884 13.212 1.00 92.75 548 ASP A CA 1
ATOM 4366 C C . ASP A 1 548 ? -28.392 20.585 11.916 1.00 92.75 548 ASP A C 1
ATOM 4368 O O . ASP A 1 548 ? -29.164 21.283 11.258 1.00 92.75 548 ASP A O 1
ATOM 4372 N N . GLN A 1 549 ? -27.108 20.448 11.553 1.00 92.88 549 GLN A N 1
ATOM 4373 C CA . GLN A 1 549 ? -26.417 21.146 10.454 1.00 92.88 549 GLN A CA 1
ATOM 4374 C C . GLN A 1 549 ? -26.336 22.681 10.613 1.00 92.88 549 GLN A C 1
ATOM 4376 O O . GLN A 1 549 ? -25.893 23.384 9.700 1.00 92.88 549 GLN A O 1
ATOM 4381 N N . ASP A 1 550 ? -26.663 23.221 11.793 1.00 95.75 550 ASP A N 1
ATOM 4382 C CA . ASP A 1 550 ? -26.416 24.618 12.167 1.00 95.75 550 ASP A CA 1
ATOM 4383 C C . ASP A 1 550 ? -24.957 24.807 12.615 1.00 95.75 550 ASP A C 1
ATOM 4385 O O . ASP A 1 550 ? -24.612 25.018 13.785 1.00 95.75 550 ASP A O 1
ATOM 4389 N N . TYR A 1 551 ? -24.071 24.738 11.624 1.00 95.62 551 TYR A N 1
ATOM 4390 C CA . TYR A 1 551 ? -22.629 24.875 11.795 1.00 95.62 551 TYR A CA 1
ATOM 4391 C C . TYR A 1 551 ? -22.204 26.215 12.417 1.00 95.62 551 TYR A C 1
ATOM 4393 O O . TYR A 1 551 ? -21.181 26.268 13.100 1.00 95.62 551 TYR A O 1
ATOM 4401 N N . ASN A 1 552 ? -22.982 27.287 12.234 1.00 94.38 552 ASN A N 1
ATOM 4402 C CA . ASN A 1 552 ? -22.682 28.595 12.819 1.00 94.38 552 ASN A CA 1
ATOM 4403 C C . ASN A 1 552 ? -22.932 28.597 14.332 1.00 94.38 552 ASN A C 1
ATOM 4405 O O . ASN A 1 552 ? -22.062 29.024 15.099 1.00 94.38 552 ASN A O 1
ATOM 4409 N N . SER A 1 553 ? -24.079 28.070 14.775 1.00 94.19 553 SER A N 1
ATOM 4410 C CA . SER A 1 553 ? -24.342 27.889 16.205 1.00 94.19 553 SER A CA 1
ATOM 4411 C C . SER A 1 553 ? -23.359 26.899 16.826 1.00 94.19 553 SER A C 1
ATOM 4413 O O . SER A 1 553 ? -22.817 27.185 17.893 1.00 94.19 553 SER A O 1
ATOM 4415 N N . ALA A 1 554 ? -23.046 25.790 16.146 1.00 96.38 554 ALA A N 1
ATOM 4416 C CA . ALA A 1 554 ? -22.054 24.822 16.617 1.00 96.38 554 ALA A CA 1
ATOM 4417 C C . ALA A 1 554 ? -20.689 25.485 16.889 1.00 96.38 554 ALA A C 1
ATOM 4419 O O . ALA A 1 554 ? -20.160 25.373 17.995 1.00 96.38 554 ALA A O 1
ATOM 4420 N N . LEU A 1 555 ? -20.155 26.262 15.934 1.00 97.25 555 LEU A N 1
ATOM 4421 C CA . LEU A 1 555 ? -18.907 27.021 16.109 1.00 97.25 555 LEU A CA 1
ATOM 4422 C C . LEU A 1 555 ? -18.975 28.021 17.273 1.00 97.25 555 LEU A C 1
ATOM 4424 O O . LEU A 1 555 ? -18.004 28.146 18.020 1.00 97.25 555 LEU A O 1
ATOM 4428 N N . SER A 1 556 ? -20.110 28.704 17.459 1.00 97.00 556 SER A N 1
ATOM 4429 C CA . SER A 1 556 ? -20.319 29.619 18.590 1.00 97.00 556 SER A CA 1
ATOM 4430 C C . SER A 1 556 ? -20.243 28.889 19.936 1.00 97.00 556 SER A C 1
ATOM 4432 O O . SER A 1 556 ? -19.494 29.299 20.826 1.00 97.00 556 SER A O 1
ATOM 4434 N N . TYR A 1 557 ? -20.966 27.778 20.084 1.00 97.56 557 TYR A N 1
ATOM 4435 C CA . TYR A 1 557 ? -20.992 26.987 21.316 1.00 97.56 557 TYR A CA 1
ATOM 4436 C C . TYR A 1 557 ? -19.642 26.310 21.611 1.00 97.56 557 TYR A C 1
ATOM 4438 O O . TYR A 1 557 ? -19.155 26.377 22.745 1.00 97.56 557 TYR A O 1
ATOM 4446 N N . TYR A 1 558 ? -18.963 25.758 20.598 1.00 98.00 558 TYR A N 1
ATOM 4447 C CA . TYR A 1 558 ? -17.600 25.241 20.759 1.00 98.00 558 TYR A CA 1
ATOM 4448 C C . TYR A 1 558 ? -16.603 26.347 21.134 1.00 98.00 558 TYR A C 1
ATOM 4450 O O . TYR A 1 558 ? -15.779 26.142 22.024 1.00 98.00 558 TYR A O 1
ATOM 4458 N N . GLY A 1 559 ? -16.690 27.534 20.525 1.00 96.12 559 GLY A N 1
ATOM 4459 C CA . GLY A 1 559 ? -15.834 28.678 20.859 1.00 96.12 559 GLY A CA 1
ATOM 4460 C C . GLY A 1 559 ? -16.019 29.162 22.302 1.00 96.12 559 GLY A C 1
ATOM 4461 O O . GLY A 1 559 ? -15.040 29.407 23.012 1.00 96.12 559 GLY A O 1
ATOM 4462 N N . GLN A 1 560 ? -17.266 29.217 22.779 1.00 97.19 560 GLN A N 1
ATOM 4463 C CA . GLN A 1 560 ? -17.577 29.495 24.185 1.00 97.19 560 GLN A CA 1
ATOM 4464 C C . GLN A 1 560 ? -17.002 28.416 25.117 1.00 97.19 560 GLN A C 1
ATOM 4466 O O . GLN A 1 560 ? -16.384 28.749 26.131 1.00 97.19 560 GLN A O 1
ATOM 4471 N N . SER A 1 561 ? -17.128 27.135 24.747 1.00 96.88 561 SER A N 1
ATOM 4472 C CA . SER A 1 561 ? -16.527 26.014 25.478 1.00 96.88 561 SER A CA 1
ATOM 4473 C C . SER A 1 561 ? -15.000 26.148 25.580 1.00 96.88 561 SER A C 1
ATOM 4475 O O . SER A 1 561 ? -14.460 26.089 26.687 1.00 96.88 561 SER A O 1
ATOM 4477 N N . VAL A 1 562 ? -14.301 26.413 24.465 1.00 97.44 562 VAL A N 1
ATOM 4478 C CA . VAL A 1 562 ? -12.842 26.650 24.439 1.00 97.44 562 VAL A CA 1
ATOM 4479 C C . VAL A 1 562 ? -12.457 27.800 25.368 1.00 97.44 562 VAL A C 1
ATOM 4481 O O . VAL A 1 562 ? -11.534 27.644 26.167 1.00 97.44 562 VAL A O 1
ATOM 4484 N N . SER A 1 563 ? -13.170 28.928 25.319 1.00 96.19 563 SER A N 1
ATOM 4485 C CA . SER A 1 563 ? -12.904 30.095 26.173 1.00 96.19 563 SER A CA 1
ATOM 4486 C C . SER A 1 563 ? -13.008 29.752 27.666 1.00 96.19 563 SER A C 1
ATOM 4488 O O . SER A 1 563 ? -12.063 29.976 28.430 1.00 96.19 563 SER A O 1
ATOM 4490 N N . LYS A 1 564 ? -14.105 29.102 28.081 1.00 95.44 564 LYS A N 1
ATOM 4491 C CA . LYS A 1 564 ? -14.300 28.665 29.473 1.00 95.44 564 LYS A CA 1
ATOM 4492 C C . LYS A 1 564 ? -13.234 27.651 29.909 1.00 95.44 564 LYS A C 1
ATOM 4494 O O . LYS A 1 564 ? -12.628 27.836 30.960 1.00 95.44 564 LYS A O 1
ATOM 4499 N N . LYS A 1 565 ? -12.925 26.640 29.090 1.00 96.12 565 LYS A N 1
ATOM 4500 C CA . LYS A 1 565 ? -11.885 25.630 29.386 1.00 96.12 565 LYS A CA 1
ATOM 4501 C C . LYS A 1 565 ? -10.476 26.221 29.458 1.00 96.12 565 LYS A C 1
ATOM 4503 O O . LYS A 1 565 ? -9.679 25.779 30.280 1.00 96.12 565 LYS A O 1
ATOM 4508 N N . THR A 1 566 ? -10.186 27.240 28.650 1.00 93.44 566 THR A N 1
ATOM 4509 C CA . THR A 1 566 ? -8.915 27.984 28.689 1.00 93.44 566 THR A CA 1
ATOM 4510 C C . THR A 1 566 ? -8.762 28.746 30.005 1.00 93.44 566 THR A C 1
ATOM 4512 O O . THR A 1 566 ? -7.682 28.729 30.588 1.00 93.44 566 THR A O 1
ATOM 4515 N N . SER A 1 567 ? -9.845 29.330 30.535 1.00 94.06 567 SER A N 1
ATOM 4516 C CA . SER A 1 567 ? -9.823 30.045 31.826 1.00 94.06 567 SER A CA 1
ATOM 4517 C C . SER A 1 567 ? -9.484 29.169 33.045 1.00 94.06 567 SER A C 1
ATOM 4519 O O . SER A 1 567 ? -9.129 29.704 34.091 1.00 94.06 567 SER A O 1
ATOM 4521 N N . ILE A 1 568 ? -9.545 27.838 32.897 1.00 94.62 568 ILE A N 1
ATOM 4522 C CA . ILE A 1 568 ? -9.240 26.837 33.935 1.00 94.62 568 ILE A CA 1
ATOM 4523 C C . ILE A 1 568 ? -8.116 25.856 33.525 1.00 94.62 568 ILE A C 1
ATOM 4525 O O . ILE A 1 568 ? -7.981 24.798 34.131 1.00 94.62 568 ILE A O 1
ATOM 4529 N N . ASP A 1 569 ? -7.344 26.169 32.471 1.00 91.81 569 ASP A N 1
ATOM 4530 C CA . ASP A 1 569 ? -6.278 25.324 31.881 1.00 91.81 569 ASP A CA 1
ATOM 4531 C C . ASP A 1 569 ? -6.682 23.849 31.626 1.00 91.81 569 ASP A C 1
ATOM 4533 O O . ASP A 1 569 ? -5.877 22.918 31.730 1.00 91.81 569 ASP A O 1
ATOM 4537 N N . TYR A 1 570 ? -7.947 23.594 31.260 1.00 91.81 570 TYR A N 1
ATOM 4538 C CA . TYR A 1 570 ? -8.446 22.231 31.044 1.00 91.81 570 TYR A CA 1
ATOM 4539 C C . TYR A 1 570 ? -8.078 21.693 29.649 1.00 91.81 570 TYR A C 1
ATOM 4541 O O . TYR A 1 570 ? -8.932 21.481 28.784 1.00 91.81 570 TYR A O 1
ATOM 4549 N N . LYS A 1 571 ? -6.778 21.449 29.437 1.00 92.12 571 LYS A N 1
ATOM 4550 C CA . LYS A 1 571 ? -6.154 21.048 28.158 1.00 92.12 571 LYS A CA 1
ATOM 4551 C C . LYS A 1 571 ? -6.877 19.914 27.421 1.00 92.12 571 LYS A C 1
ATOM 4553 O O . LYS A 1 571 ? -7.134 20.038 26.227 1.00 92.12 571 LYS A O 1
ATOM 4558 N N . ALA A 1 572 ? -7.263 18.848 28.127 1.00 88.50 572 ALA A N 1
ATOM 4559 C CA . ALA A 1 572 ? -7.999 17.728 27.530 1.00 88.50 572 ALA A CA 1
ATOM 4560 C C . ALA A 1 572 ? -9.357 18.170 26.953 1.00 88.50 572 ALA A C 1
ATOM 4562 O O . ALA A 1 572 ? -9.713 17.792 25.841 1.00 88.50 572 ALA A O 1
ATOM 4563 N N . GLY A 1 573 ? -10.094 19.020 27.676 1.00 88.50 573 GLY A N 1
ATOM 4564 C CA . GLY A 1 573 ? -11.360 19.571 27.201 1.00 88.50 573 GLY A CA 1
ATOM 4565 C C . GLY A 1 573 ? -11.191 20.563 26.048 1.00 88.50 573 GLY A C 1
ATOM 4566 O O . GLY A 1 573 ? -12.068 20.621 25.183 1.00 88.50 573 GLY A O 1
ATOM 4567 N N . ILE A 1 574 ? -10.105 21.350 26.040 1.00 94.94 574 ILE A N 1
ATOM 4568 C CA . ILE A 1 574 ? -9.765 22.280 24.946 1.00 94.94 574 ILE A CA 1
ATOM 4569 C C . ILE A 1 574 ? -9.553 21.488 23.652 1.00 94.94 574 ILE A C 1
ATOM 4571 O O . ILE A 1 574 ? -10.130 21.839 22.625 1.00 94.94 574 ILE A O 1
ATOM 4575 N N . ALA A 1 575 ? -8.801 20.384 23.719 1.00 94.88 575 ALA A N 1
ATOM 4576 C CA . ALA A 1 575 ? -8.568 19.508 22.577 1.00 94.88 575 ALA A CA 1
ATOM 4577 C C . ALA A 1 575 ? -9.883 18.998 21.956 1.00 94.88 575 ALA A C 1
ATOM 4579 O O . ALA A 1 575 ? -10.071 19.156 20.750 1.00 94.88 575 ALA A O 1
ATOM 4580 N N . VAL A 1 576 ? -10.823 18.485 22.762 1.00 95.31 576 VAL A N 1
ATOM 4581 C CA . VAL A 1 576 ? -12.145 18.023 22.278 1.00 95.31 576 VAL A CA 1
ATOM 4582 C C . VAL A 1 576 ? -12.876 19.121 21.497 1.00 95.31 576 VAL A C 1
ATOM 4584 O O . VAL A 1 576 ? -13.313 18.898 20.372 1.00 95.31 576 VAL A O 1
ATOM 4587 N N . SER A 1 577 ? -12.971 20.334 22.046 1.00 96.62 577 SER A N 1
ATOM 4588 C CA . SER A 1 577 ? -13.704 21.417 21.375 1.00 96.62 577 SER A CA 1
ATOM 4589 C C . SER A 1 577 ? -13.017 21.899 20.096 1.00 96.62 577 SER A C 1
ATOM 4591 O O . SER A 1 577 ? -13.699 22.190 19.118 1.00 96.62 577 SER A O 1
ATOM 4593 N N . LEU A 1 578 ? -11.680 21.939 20.062 1.00 97.06 578 LEU A N 1
ATOM 4594 C CA . LEU A 1 578 ? -10.926 22.252 18.842 1.00 97.06 578 LEU A CA 1
ATOM 4595 C C . LEU A 1 578 ? -11.090 21.161 17.772 1.00 97.06 578 LEU A C 1
ATOM 4597 O O . LEU A 1 578 ? -11.238 21.485 16.597 1.00 97.06 578 LEU A O 1
ATOM 4601 N N . HIS A 1 579 ? -11.142 19.884 18.166 1.00 97.31 579 HIS A N 1
ATOM 4602 C CA . HIS A 1 579 ? -11.420 18.777 17.247 1.00 97.31 579 HIS A CA 1
ATOM 4603 C C . HIS A 1 579 ? -12.821 18.910 16.626 1.00 97.31 579 HIS A C 1
ATOM 4605 O O . HIS A 1 579 ? -12.986 18.770 15.413 1.00 97.31 579 HIS A O 1
ATOM 4611 N N . ASN A 1 580 ? -13.828 19.263 17.430 1.00 97.38 580 ASN A N 1
ATOM 4612 C CA . ASN A 1 580 ? -15.197 19.440 16.944 1.00 97.38 580 ASN A CA 1
ATOM 4613 C C . ASN A 1 580 ? -15.334 20.666 16.020 1.00 97.38 580 ASN A C 1
ATOM 4615 O O . ASN A 1 580 ? -16.030 20.591 15.007 1.00 97.38 580 ASN A O 1
ATOM 4619 N N . ILE A 1 581 ? -14.596 21.751 16.282 1.00 97.69 581 ILE A N 1
ATOM 4620 C CA . ILE A 1 581 ? -14.446 22.878 15.342 1.00 97.69 581 ILE A CA 1
ATOM 4621 C C . ILE A 1 581 ? -13.791 22.410 14.028 1.00 97.69 581 ILE A C 1
ATOM 4623 O O . ILE A 1 581 ? -14.268 22.756 12.945 1.00 97.69 581 ILE A O 1
ATOM 4627 N N . GLY A 1 582 ? -12.753 21.570 14.102 1.00 96.44 582 GLY A N 1
ATOM 4628 C CA . GLY A 1 582 ? -12.144 20.921 12.937 1.00 96.44 582 GLY A CA 1
ATOM 4629 C C . GLY A 1 582 ? -13.152 20.102 12.121 1.00 96.44 582 GLY A C 1
ATOM 4630 O O . GLY A 1 582 ? -13.189 20.222 10.896 1.00 96.44 582 GLY A O 1
ATOM 4631 N N . ASN A 1 583 ? -14.042 19.348 12.782 1.00 95.94 583 ASN A N 1
ATOM 4632 C CA . ASN A 1 583 ? -15.121 18.602 12.122 1.00 95.94 583 ASN A CA 1
ATOM 4633 C C . ASN A 1 583 ? -16.128 19.507 11.401 1.00 95.94 583 ASN A C 1
ATOM 4635 O O . ASN A 1 583 ? -16.521 19.179 10.279 1.00 95.94 583 ASN A O 1
ATOM 4639 N N . VAL A 1 584 ? -16.497 20.659 11.974 1.00 96.88 584 VAL A N 1
ATOM 4640 C CA . VAL A 1 584 ? -17.338 21.650 11.276 1.00 96.88 584 VAL A CA 1
ATOM 4641 C C . VAL A 1 584 ? -16.662 22.124 9.987 1.00 96.88 584 VAL A C 1
ATOM 4643 O O . VAL A 1 584 ? -17.276 22.094 8.916 1.00 96.88 584 VAL A O 1
ATOM 4646 N N . TYR A 1 585 ? -15.389 22.525 10.053 1.00 95.06 585 TYR A N 1
ATOM 4647 C CA . TYR A 1 585 ? -14.661 22.991 8.868 1.00 95.06 585 TYR A CA 1
ATOM 4648 C C . TYR A 1 585 ? -14.431 21.881 7.831 1.00 95.06 585 TYR A C 1
ATOM 4650 O O . TYR A 1 585 ? -14.563 22.123 6.631 1.00 95.06 585 TYR A O 1
ATOM 4658 N N . ARG A 1 586 ? -14.208 20.635 8.267 1.00 93.06 586 ARG A N 1
ATOM 4659 C CA . ARG A 1 586 ? -14.113 19.464 7.382 1.00 93.06 586 ARG A CA 1
ATOM 4660 C C . ARG A 1 586 ? -15.432 19.165 6.660 1.00 93.06 586 ARG A C 1
ATOM 4662 O O . ARG A 1 586 ? -15.398 18.831 5.479 1.00 93.06 586 ARG A O 1
ATOM 4669 N N . LYS A 1 587 ? -16.585 19.299 7.331 1.00 92.38 587 LYS A N 1
ATOM 4670 C CA . LYS A 1 587 ? -17.921 19.125 6.721 1.00 92.38 587 LYS A CA 1
ATOM 4671 C C . LYS A 1 587 ? -18.290 20.252 5.759 1.00 92.38 587 LYS A C 1
ATOM 4673 O O . LYS A 1 587 ? -18.884 19.982 4.722 1.00 92.38 587 LYS A O 1
ATOM 4678 N N . THR A 1 588 ? -17.923 21.489 6.086 1.00 92.75 588 THR A N 1
ATOM 4679 C CA . THR A 1 588 ? -18.186 22.673 5.246 1.00 92.75 588 THR A CA 1
ATOM 4680 C C . THR A 1 588 ? -17.184 22.855 4.098 1.00 92.75 588 THR A C 1
ATOM 4682 O O . THR A 1 588 ? -17.410 23.686 3.222 1.00 92.75 588 THR A O 1
ATOM 4685 N N . GLY A 1 589 ? -16.110 22.057 4.055 1.00 87.88 589 GLY A N 1
ATOM 4686 C CA . GLY A 1 589 ? -15.136 22.023 2.958 1.00 87.88 589 GLY A CA 1
ATOM 4687 C C . GLY A 1 589 ? -13.946 22.979 3.105 1.00 87.88 589 GLY A C 1
ATOM 4688 O O . GLY A 1 589 ? -13.090 23.018 2.222 1.00 87.88 589 GLY A O 1
ATOM 4689 N N . ASP A 1 590 ? -13.839 23.720 4.212 1.00 92.38 590 ASP A N 1
ATOM 4690 C CA . ASP A 1 590 ? -12.666 24.548 4.522 1.00 92.38 590 ASP A CA 1
ATOM 4691 C C . ASP A 1 590 ? -11.549 23.678 5.122 1.00 92.38 590 ASP A C 1
ATOM 4693 O O . ASP A 1 590 ? -11.273 23.676 6.325 1.00 92.38 590 ASP A O 1
ATOM 4697 N N . PHE A 1 591 ? -10.918 22.882 4.257 1.00 90.06 591 PHE A N 1
ATOM 4698 C CA . PHE A 1 591 ? -9.881 21.931 4.656 1.00 90.06 591 PHE A CA 1
ATOM 4699 C C . PHE A 1 591 ? -8.651 22.602 5.286 1.00 90.06 591 PHE A C 1
ATOM 4701 O O . PHE A 1 591 ? -7.994 21.989 6.124 1.00 90.06 591 PHE A O 1
ATOM 4708 N N . THR A 1 592 ? -8.368 23.864 4.949 1.00 90.56 592 THR A N 1
ATOM 4709 C CA . THR A 1 592 ? -7.261 24.629 5.540 1.00 90.56 592 THR A CA 1
ATOM 4710 C C . THR A 1 592 ? -7.526 24.936 7.011 1.00 90.56 592 THR A C 1
ATOM 4712 O O . THR A 1 592 ? -6.662 24.679 7.848 1.00 90.56 592 THR A O 1
ATOM 4715 N N . LYS A 1 593 ? -8.726 25.432 7.355 1.00 92.31 593 LYS A N 1
ATOM 4716 C CA . LYS A 1 593 ? -9.094 25.634 8.765 1.00 92.31 593 LYS A CA 1
ATOM 4717 C C . LYS A 1 593 ? -9.259 24.313 9.504 1.00 92.31 593 LYS A C 1
ATOM 4719 O O . LYS A 1 593 ? -8.830 24.217 10.649 1.00 92.31 593 LYS A O 1
ATOM 4724 N N . ALA A 1 594 ? -9.832 23.290 8.866 1.00 94.44 594 ALA A N 1
ATOM 4725 C CA . ALA A 1 594 ? -9.938 21.964 9.471 1.00 94.44 594 ALA A CA 1
ATOM 4726 C C . ALA A 1 594 ? -8.557 21.449 9.917 1.00 94.44 594 ALA A C 1
ATOM 4728 O O . ALA A 1 594 ? -8.406 21.026 11.060 1.00 94.44 594 ALA A O 1
ATOM 4729 N N . LEU A 1 595 ? -7.542 21.572 9.052 1.00 93.38 595 LEU A N 1
ATOM 4730 C CA . LEU A 1 595 ? -6.169 21.161 9.343 1.00 93.38 595 LEU A CA 1
ATOM 4731 C C . LEU A 1 595 ? -5.582 21.908 10.548 1.00 93.38 595 LEU A C 1
ATOM 4733 O O . LEU A 1 595 ? -5.069 21.269 11.463 1.00 93.38 595 LEU A O 1
ATOM 4737 N N . ASP A 1 596 ? -5.693 23.238 10.566 1.00 94.50 596 ASP A N 1
ATOM 4738 C CA . ASP A 1 596 ? -5.205 24.081 11.665 1.00 94.50 596 ASP A CA 1
ATOM 4739 C C . ASP A 1 596 ? -5.870 23.714 13.006 1.00 94.50 596 ASP A C 1
ATOM 4741 O O . ASP A 1 596 ? -5.187 23.443 13.995 1.00 94.50 596 ASP A O 1
ATOM 4745 N N . TYR A 1 597 ? -7.201 23.590 13.038 1.00 96.94 597 TYR A N 1
ATOM 4746 C CA . TYR A 1 597 ? -7.923 23.226 14.261 1.00 96.94 597 TYR A CA 1
ATOM 4747 C C . TYR A 1 597 ? -7.623 21.798 14.748 1.00 96.94 597 TYR A C 1
ATOM 4749 O O . TYR A 1 597 ? -7.485 21.595 15.959 1.00 96.94 597 TYR A O 1
ATOM 4757 N N . TYR A 1 598 ? -7.440 20.821 13.850 1.00 96.38 598 TYR A N 1
ATOM 4758 C CA . TYR A 1 598 ? -6.991 19.478 14.236 1.00 96.38 598 TYR A CA 1
ATOM 4759 C C . TYR A 1 598 ? -5.544 19.472 14.754 1.00 96.38 598 TYR A C 1
ATOM 4761 O O . TYR A 1 598 ? -5.270 18.809 15.750 1.00 96.38 598 TYR A O 1
ATOM 4769 N N . GLN A 1 599 ? -4.624 20.245 14.167 1.00 93.94 599 GLN A N 1
ATOM 4770 C CA . GLN A 1 599 ? -3.241 20.358 14.660 1.00 93.94 599 GLN A CA 1
ATOM 4771 C C . GLN A 1 599 ? -3.159 21.070 16.021 1.00 93.94 599 GLN A C 1
ATOM 4773 O O . GLN A 1 599 ? -2.380 20.680 16.897 1.00 93.94 599 GLN A O 1
ATOM 4778 N N . GLN A 1 600 ? -3.990 22.091 16.245 1.00 96.56 600 GLN A N 1
ATOM 4779 C CA . GLN A 1 600 ? -4.132 22.707 17.565 1.00 96.56 600 GLN A CA 1
ATOM 4780 C C . GLN A 1 600 ? -4.712 21.709 18.579 1.00 96.56 600 GLN A C 1
ATOM 4782 O O . GLN A 1 600 ? -4.198 21.606 19.695 1.00 96.56 600 GLN A O 1
ATOM 4787 N N . SER A 1 601 ? -5.733 20.936 18.193 1.00 96.75 601 SER A N 1
ATOM 4788 C CA . SER A 1 601 ? -6.303 19.881 19.034 1.00 96.75 601 SER A CA 1
ATOM 4789 C C . SER A 1 601 ? -5.275 18.796 19.379 1.00 96.75 601 SER A C 1
ATOM 4791 O O . SER A 1 601 ? -5.098 18.507 20.562 1.00 96.75 601 SER A O 1
ATOM 4793 N N . GLU A 1 602 ? -4.528 18.282 18.394 1.00 95.75 602 GLU A N 1
ATOM 4794 C CA . GLU A 1 602 ? -3.424 17.320 18.556 1.00 95.75 602 GLU A CA 1
ATOM 4795 C C . GLU A 1 602 ? -2.442 17.803 19.634 1.00 95.75 602 GLU A C 1
ATOM 4797 O O . GLU A 1 602 ? -2.150 17.084 20.592 1.00 95.75 602 GLU A O 1
ATOM 4802 N N . LYS A 1 603 ? -1.998 19.063 19.543 1.00 95.69 603 LYS A N 1
ATOM 4803 C CA . LYS A 1 603 ? -1.069 19.670 20.505 1.00 95.69 603 LYS A CA 1
ATOM 4804 C C . LYS A 1 603 ? -1.616 19.679 21.939 1.00 95.69 603 LYS A C 1
ATOM 4806 O O . LYS A 1 603 ? -0.877 19.351 22.869 1.00 95.69 603 LYS A O 1
ATOM 4811 N N . PHE A 1 604 ? -2.886 20.039 22.141 1.00 93.31 604 PHE A N 1
ATOM 4812 C CA . PHE A 1 604 ? -3.515 20.016 23.471 1.00 93.31 604 PHE A CA 1
ATOM 4813 C C . PHE A 1 604 ? -3.813 18.588 23.964 1.00 93.31 604 PHE A C 1
ATOM 4815 O O . PHE A 1 604 ? -3.687 18.311 25.161 1.00 93.31 604 PHE A O 1
ATOM 4822 N N . ALA A 1 605 ? -4.155 17.665 23.063 1.00 93.19 605 ALA A N 1
ATOM 4823 C CA . ALA A 1 605 ? -4.398 16.261 23.376 1.00 93.19 605 ALA A CA 1
ATOM 4824 C C . ALA A 1 605 ? -3.108 15.585 23.871 1.00 93.19 605 ALA A C 1
ATOM 4826 O O . ALA A 1 605 ? -3.086 15.040 24.974 1.00 93.19 605 ALA A O 1
ATOM 4827 N N . ILE A 1 606 ? -1.999 15.748 23.138 1.00 90.12 606 ILE A N 1
ATOM 4828 C CA . ILE A 1 606 ? -0.660 15.283 23.536 1.00 90.12 606 ILE A CA 1
ATOM 4829 C C . ILE A 1 606 ? -0.238 15.909 24.873 1.00 90.12 606 ILE A C 1
ATOM 4831 O O . ILE A 1 606 ? 0.163 15.188 25.784 1.00 90.12 606 ILE A O 1
ATOM 4835 N N . ALA A 1 607 ? -0.393 17.228 25.040 1.00 90.56 607 ALA A N 1
ATOM 4836 C CA . ALA A 1 607 ? -0.032 17.920 26.282 1.00 90.56 607 ALA A CA 1
ATOM 4837 C C . ALA A 1 607 ? -0.873 17.507 27.509 1.00 90.56 607 ALA A C 1
ATOM 4839 O O . ALA A 1 607 ? -0.467 17.775 28.640 1.00 90.56 607 ALA A O 1
ATOM 4840 N N . SER A 1 608 ? -2.035 16.877 27.304 1.00 90.31 608 SER A N 1
ATOM 4841 C CA . SER A 1 608 ? -2.893 16.344 28.373 1.00 90.31 608 SER A CA 1
ATOM 4842 C C . SER A 1 608 ? -2.794 14.825 28.558 1.00 90.31 608 SER A C 1
ATOM 4844 O O . SER A 1 608 ? -3.330 14.303 29.532 1.00 90.31 608 SER A O 1
ATOM 4846 N N . GLY A 1 609 ? -2.129 14.108 27.646 1.00 86.88 609 GLY A N 1
ATOM 4847 C CA . GLY A 1 609 ? -2.074 12.643 27.636 1.00 86.88 609 GLY A CA 1
ATOM 4848 C C . GLY A 1 609 ? -3.401 11.953 27.282 1.00 86.88 609 GLY A C 1
ATOM 4849 O O . GLY A 1 609 ? -3.505 10.733 27.441 1.00 86.88 609 GLY A O 1
ATOM 4850 N N . ASN A 1 610 ? -4.411 12.698 26.814 1.00 84.88 610 ASN A N 1
ATOM 4851 C CA . ASN A 1 610 ? -5.721 12.152 26.455 1.00 84.88 610 ASN A CA 1
ATOM 4852 C C . ASN A 1 610 ? -5.601 11.290 25.186 1.00 84.88 610 ASN A C 1
ATOM 4854 O O . ASN A 1 610 ? -5.516 11.809 24.076 1.00 84.88 610 ASN A O 1
ATOM 4858 N N . THR A 1 611 ? -5.563 9.967 25.367 1.00 85.94 611 THR A N 1
ATOM 4859 C CA . THR A 1 611 ? -5.268 9.013 24.286 1.00 85.94 611 THR A CA 1
ATOM 4860 C C . THR A 1 611 ? -6.392 8.951 23.247 1.00 85.94 611 THR A C 1
ATOM 4862 O O . THR A 1 611 ? -6.101 8.849 22.057 1.00 85.94 611 THR A O 1
ATOM 4865 N N . ASP A 1 612 ? -7.649 9.095 23.669 1.00 83.75 612 ASP A N 1
ATOM 4866 C CA . ASP A 1 612 ? -8.818 8.999 22.787 1.00 83.75 612 ASP A CA 1
ATOM 4867 C C . ASP A 1 612 ? -8.874 10.187 21.814 1.00 83.75 612 ASP A C 1
ATOM 4869 O O . ASP A 1 612 ? -9.027 10.015 20.608 1.00 83.75 612 ASP A O 1
ATOM 4873 N N . VAL A 1 613 ? -8.619 11.404 22.307 1.00 87.75 613 VAL A N 1
ATOM 4874 C CA . VAL A 1 613 ? -8.591 12.612 21.460 1.00 87.75 613 VAL A CA 1
ATOM 4875 C C . VAL A 1 613 ? -7.350 12.651 20.555 1.00 87.75 613 VAL A C 1
ATOM 4877 O O . VAL A 1 613 ? -7.397 13.232 19.473 1.00 87.75 613 VAL A O 1
ATOM 4880 N N . ILE A 1 614 ? -6.239 12.015 20.947 1.00 89.94 614 ILE A N 1
ATOM 4881 C CA . ILE A 1 614 ? -5.085 11.812 20.050 1.00 89.94 614 ILE A CA 1
ATOM 4882 C C . ILE A 1 614 ? -5.480 10.887 18.886 1.00 89.94 614 ILE A C 1
ATOM 4884 O O . ILE A 1 614 ? -5.212 11.214 17.731 1.00 89.94 614 ILE A O 1
ATOM 4888 N N . TYR A 1 615 ? -6.159 9.774 19.178 1.00 88.38 615 TYR A N 1
ATOM 4889 C CA . TYR A 1 615 ? -6.652 8.826 18.176 1.00 88.38 615 TYR A CA 1
ATOM 4890 C C . TYR A 1 615 ? -7.617 9.487 17.177 1.00 88.38 615 TYR A C 1
ATOM 4892 O O . TYR A 1 615 ? -7.372 9.415 15.971 1.00 88.38 615 TYR A O 1
ATOM 4900 N N . GLU A 1 616 ? -8.635 10.214 17.649 1.00 89.00 616 GLU A N 1
ATOM 4901 C CA . GLU A 1 616 ? -9.582 10.917 16.767 1.00 89.00 616 GLU A CA 1
ATOM 4902 C C . GLU A 1 616 ? -8.888 11.961 15.873 1.00 89.00 616 GLU A C 1
ATOM 4904 O O . GLU A 1 616 ? -9.159 12.044 14.671 1.00 89.00 616 GLU A O 1
ATOM 4909 N N . ASN A 1 617 ? -7.931 12.729 16.411 1.00 91.50 617 ASN A N 1
ATOM 4910 C CA . ASN A 1 617 ? -7.162 13.679 15.603 1.00 91.50 617 ASN A CA 1
ATOM 4911 C C . ASN A 1 617 ? -6.307 12.993 14.537 1.00 91.50 617 ASN A C 1
ATOM 4913 O O . ASN A 1 617 ? -6.263 13.475 13.409 1.00 91.50 617 ASN A O 1
ATOM 4917 N N . TYR A 1 618 ? -5.646 11.876 14.847 1.00 93.06 618 TYR A N 1
ATOM 4918 C CA . TYR A 1 618 ? -4.835 11.171 13.853 1.00 93.06 618 TYR A CA 1
ATOM 4919 C C . TYR A 1 618 ? -5.682 10.588 12.715 1.00 93.06 618 TYR A C 1
ATOM 4921 O O . TYR A 1 618 ? -5.270 10.687 11.560 1.00 93.06 618 TYR A O 1
ATOM 4929 N N . GLY A 1 619 ? -6.879 10.067 13.008 1.00 88.12 619 GLY A N 1
ATOM 4930 C CA . GLY A 1 619 ? -7.822 9.620 11.977 1.00 88.12 619 GLY A CA 1
ATOM 4931 C C . GLY A 1 619 ? -8.310 10.777 11.098 1.00 88.12 619 GLY A C 1
ATOM 4932 O O . GLY A 1 619 ? -8.259 10.699 9.870 1.00 88.12 619 GLY A O 1
ATOM 4933 N N . ALA A 1 620 ? -8.707 11.894 11.716 1.00 91.12 620 ALA A N 1
ATOM 4934 C CA . ALA A 1 620 ? -9.168 13.078 10.993 1.00 91.12 620 ALA A CA 1
ATOM 4935 C C . ALA A 1 620 ? -8.067 13.732 10.136 1.00 91.12 620 ALA A C 1
ATOM 4937 O O . ALA A 1 620 ? -8.336 14.160 9.012 1.00 91.12 620 ALA A O 1
ATOM 4938 N N . LEU A 1 621 ? -6.826 13.779 10.630 1.00 92.12 621 LEU A N 1
ATOM 4939 C CA . LEU A 1 621 ? -5.670 14.288 9.888 1.00 92.12 621 LEU A CA 1
ATOM 4940 C C . LEU A 1 621 ? -5.291 13.359 8.727 1.00 92.12 621 LEU A C 1
ATOM 4942 O O . LEU A 1 621 ? -4.992 13.855 7.643 1.00 92.12 621 LEU A O 1
ATOM 4946 N N . ALA A 1 622 ? -5.357 12.035 8.904 1.00 86.50 622 ALA A N 1
ATOM 4947 C CA . ALA A 1 622 ? -5.114 11.072 7.829 1.00 86.50 622 ALA A CA 1
ATOM 4948 C C . ALA A 1 622 ? -6.115 11.231 6.664 1.00 86.50 622 ALA A C 1
ATOM 4950 O O . ALA A 1 622 ? -5.690 11.413 5.519 1.00 86.50 622 ALA A O 1
ATOM 4951 N N . ASP A 1 623 ? -7.422 11.278 6.963 1.00 84.31 623 ASP A N 1
ATOM 4952 C CA . ASP A 1 623 ? -8.502 11.556 5.995 1.00 84.31 623 ASP A CA 1
ATOM 4953 C C . ASP A 1 623 ? -8.265 12.884 5.249 1.00 84.31 623 ASP A C 1
ATOM 4955 O O . ASP A 1 623 ? -8.365 12.973 4.021 1.00 84.31 623 ASP A O 1
ATOM 4959 N N . LEU A 1 624 ? -7.893 13.932 5.988 1.00 88.31 624 LEU A N 1
ATOM 4960 C CA . LEU A 1 624 ? -7.701 15.272 5.441 1.00 88.31 624 LEU A CA 1
ATOM 4961 C C . LEU A 1 624 ? -6.460 15.385 4.539 1.00 88.31 624 LEU A C 1
ATOM 4963 O O . LEU A 1 624 ? -6.528 15.993 3.466 1.00 88.31 624 LEU A O 1
ATOM 4967 N N . TYR A 1 625 ? -5.336 14.781 4.929 1.00 85.62 625 TYR A N 1
ATOM 4968 C CA . TYR A 1 625 ? -4.129 14.737 4.099 1.00 85.62 625 TYR A CA 1
ATOM 4969 C C . TYR A 1 625 ? -4.307 13.842 2.864 1.00 85.62 625 TYR A C 1
ATOM 4971 O O . TYR A 1 625 ? -3.821 14.188 1.786 1.00 85.62 625 TYR A O 1
ATOM 4979 N N . SER A 1 626 ? -5.075 12.751 2.976 1.00 79.12 626 SER A N 1
ATOM 4980 C CA . SER A 1 626 ? -5.467 11.917 1.833 1.00 79.12 626 SER A CA 1
ATOM 4981 C C . SER A 1 626 ? -6.270 12.735 0.808 1.00 79.12 626 SER A C 1
ATOM 4983 O O . SER A 1 626 ? -5.906 12.812 -0.368 1.00 79.12 626 SER A O 1
ATOM 4985 N N . LYS A 1 627 ? -7.288 13.479 1.268 1.00 79.94 627 LYS A N 1
ATOM 4986 C CA . LYS A 1 627 ? -8.123 14.358 0.425 1.00 79.94 627 LYS A CA 1
ATOM 4987 C C . LYS A 1 627 ? -7.368 15.533 -0.198 1.00 79.94 627 LYS A C 1
ATOM 4989 O O . LYS A 1 627 ? -7.651 15.891 -1.341 1.00 79.94 627 LYS A O 1
ATOM 4994 N N . THR A 1 628 ? -6.397 16.117 0.506 1.00 78.75 628 THR A N 1
ATOM 4995 C CA . THR A 1 628 ? -5.533 17.184 -0.040 1.00 78.75 628 THR A CA 1
ATOM 4996 C C . THR A 1 628 ? -4.373 16.657 -0.898 1.00 78.75 628 THR A C 1
ATOM 4998 O O . THR A 1 628 ? -3.626 17.456 -1.461 1.00 78.75 628 THR A O 1
ATOM 5001 N N . LYS A 1 629 ? -4.267 15.330 -1.076 1.00 77.62 629 LYS A N 1
ATOM 5002 C CA . LYS A 1 629 ? -3.223 14.615 -1.835 1.00 77.62 629 LYS A CA 1
ATOM 5003 C C . LYS A 1 629 ? -1.802 14.747 -1.272 1.00 77.62 629 LYS A C 1
ATOM 5005 O O . LYS A 1 629 ? -0.839 14.418 -1.962 1.00 77.62 629 LYS A O 1
ATOM 5010 N N . ASP A 1 630 ? -1.653 15.150 -0.012 1.00 79.19 630 ASP A N 1
ATOM 5011 C CA . ASP A 1 630 ? -0.386 15.029 0.713 1.00 79.19 630 ASP A CA 1
ATOM 5012 C C . ASP A 1 630 ? -0.237 13.591 1.225 1.00 79.19 630 ASP A C 1
ATOM 5014 O O . ASP A 1 630 ? -0.430 13.260 2.399 1.00 79.19 630 ASP A O 1
ATOM 5018 N N . CYS A 1 631 ? 0.092 12.701 0.292 1.00 71.88 631 CYS A N 1
ATOM 5019 C CA . CYS A 1 631 ? 0.196 11.275 0.557 1.00 71.88 631 CYS A CA 1
ATOM 5020 C C . CYS A 1 631 ? 1.275 10.949 1.610 1.00 71.88 631 CYS A C 1
ATOM 5022 O O . CYS A 1 631 ? 1.185 9.922 2.277 1.00 71.88 631 CYS A O 1
ATOM 5024 N N . ALA A 1 632 ? 2.286 11.809 1.792 1.00 73.38 632 ALA A N 1
ATOM 5025 C CA . ALA A 1 632 ? 3.347 11.597 2.774 1.00 73.38 632 ALA A CA 1
ATOM 5026 C C . ALA A 1 632 ? 2.854 11.833 4.211 1.00 73.38 632 ALA A C 1
ATOM 5028 O O . ALA A 1 632 ? 3.096 10.997 5.087 1.00 73.38 632 ALA A O 1
ATOM 5029 N N . ASN A 1 633 ? 2.129 12.931 4.454 1.00 78.88 633 ASN A N 1
ATOM 5030 C CA . ASN A 1 633 ? 1.532 13.177 5.765 1.00 78.88 633 ASN A CA 1
ATOM 5031 C C . ASN A 1 633 ? 0.337 12.257 6.035 1.00 78.88 633 ASN A C 1
ATOM 5033 O O . ASN A 1 633 ? 0.205 11.784 7.162 1.00 78.88 633 ASN A O 1
ATOM 5037 N N . ALA A 1 634 ? -0.457 11.899 5.022 1.00 77.69 634 ALA A N 1
ATOM 5038 C CA . ALA A 1 634 ? -1.505 10.888 5.169 1.00 77.69 634 ALA A CA 1
ATOM 5039 C C . ALA A 1 634 ? -0.921 9.562 5.690 1.00 77.69 634 ALA A C 1
ATOM 5041 O O . ALA A 1 634 ? -1.322 9.091 6.752 1.00 77.69 634 ALA A O 1
ATOM 5042 N N . ILE A 1 635 ? 0.114 9.027 5.024 1.00 73.06 635 ILE A N 1
ATOM 5043 C CA . ILE A 1 635 ? 0.834 7.808 5.439 1.00 73.06 635 ILE A CA 1
ATOM 5044 C C . ILE A 1 635 ? 1.331 7.889 6.892 1.00 73.06 635 ILE A C 1
ATOM 5046 O O . ILE A 1 635 ? 1.202 6.933 7.660 1.00 73.06 635 ILE A O 1
ATOM 5050 N N . LYS A 1 636 ? 1.901 9.036 7.282 1.00 83.00 636 LYS A N 1
ATOM 5051 C CA . LYS A 1 636 ? 2.374 9.286 8.650 1.00 83.00 636 LYS A CA 1
ATOM 5052 C C . LYS A 1 636 ? 1.225 9.215 9.663 1.00 83.00 636 LYS A C 1
ATOM 5054 O O . LYS A 1 636 ? 1.361 8.533 10.676 1.00 83.00 636 LYS A O 1
ATOM 5059 N N . TYR A 1 637 ? 0.117 9.906 9.406 1.00 83.88 637 TYR A N 1
ATOM 5060 C CA . TYR A 1 637 ? -1.005 9.975 10.341 1.00 83.88 637 TYR A CA 1
ATOM 5061 C C . TYR A 1 637 ? -1.811 8.669 10.409 1.00 83.88 637 TYR A C 1
ATOM 5063 O O . TYR A 1 637 ? -2.167 8.267 11.513 1.00 83.88 637 TYR A O 1
ATOM 5071 N N . TYR A 1 638 ? -1.966 7.925 9.307 1.00 80.00 638 TYR A N 1
ATOM 5072 C CA . TYR A 1 638 ? -2.522 6.561 9.330 1.00 80.00 638 TYR A CA 1
ATOM 5073 C C . TYR A 1 638 ? -1.705 5.610 10.219 1.00 80.00 638 TYR A C 1
ATOM 5075 O O . TYR A 1 638 ? -2.269 4.838 10.997 1.00 80.00 638 TYR A O 1
ATOM 5083 N N . LYS A 1 639 ? -0.368 5.692 10.162 1.00 76.38 639 LYS A N 1
ATOM 5084 C CA . LYS A 1 639 ? 0.501 4.907 11.049 1.00 76.38 639 LYS A CA 1
ATOM 5085 C C . LYS A 1 639 ? 0.297 5.284 12.524 1.00 76.38 639 LYS A C 1
ATOM 5087 O O . LYS A 1 639 ? 0.080 4.400 13.350 1.00 76.38 639 LYS A O 1
ATOM 5092 N N . LEU A 1 640 ? 0.319 6.579 12.847 1.00 83.75 640 LEU A N 1
ATOM 5093 C CA . LEU A 1 640 ? 0.119 7.076 14.216 1.00 83.75 640 LEU A CA 1
ATOM 5094 C C . LEU A 1 640 ? -1.277 6.730 14.772 1.00 83.75 640 LEU A C 1
ATOM 5096 O O . LEU A 1 640 ? -1.412 6.374 15.945 1.00 83.75 640 LEU A O 1
ATOM 5100 N N . TYR A 1 641 ? -2.307 6.782 13.925 1.00 82.88 641 TYR A N 1
ATOM 5101 C CA . TYR A 1 641 ? -3.673 6.349 14.225 1.00 82.88 641 TYR A CA 1
ATOM 5102 C C . TYR A 1 641 ? -3.718 4.865 14.624 1.00 82.88 641 TYR A C 1
ATOM 5104 O O . TYR A 1 641 ? -4.215 4.527 15.701 1.00 82.88 641 TYR A O 1
ATOM 5112 N N . SER A 1 642 ? -3.108 3.991 13.813 1.00 74.81 642 SER A N 1
ATOM 5113 C CA . SER A 1 642 ? -3.005 2.553 14.096 1.00 74.81 642 SER A CA 1
ATOM 5114 C C . SER A 1 642 ? -2.249 2.255 15.398 1.00 74.81 642 SER A C 1
ATOM 5116 O O . SER A 1 642 ? -2.684 1.410 16.181 1.00 74.81 642 SER A O 1
ATOM 5118 N N . GLU A 1 643 ? -1.129 2.939 15.650 1.00 77.50 643 GLU A N 1
ATOM 5119 C CA . GLU A 1 643 ? -0.332 2.775 16.876 1.00 77.50 643 GLU A CA 1
ATOM 5120 C C . GLU A 1 643 ? -1.113 3.215 18.126 1.00 77.50 643 GLU A C 1
ATOM 5122 O O . GLU A 1 643 ? -1.109 2.525 19.148 1.00 77.50 643 GLU A O 1
ATOM 5127 N N . THR A 1 644 ? -1.846 4.329 18.038 1.00 77.81 644 THR A N 1
ATOM 5128 C CA . THR A 1 644 ? -2.633 4.861 19.163 1.00 77.81 644 THR A CA 1
ATOM 5129 C C . THR A 1 644 ? -3.834 3.971 19.482 1.00 77.81 644 THR A C 1
ATOM 5131 O O . THR A 1 644 ? -4.108 3.713 20.654 1.00 77.81 644 THR A O 1
ATOM 5134 N N . ARG A 1 645 ? -4.503 3.415 18.461 1.00 76.25 645 ARG A N 1
ATOM 5135 C CA . ARG A 1 645 ? -5.614 2.464 18.637 1.00 76.25 645 ARG A CA 1
ATOM 5136 C C . ARG A 1 645 ? -5.200 1.241 19.457 1.00 76.25 645 ARG A C 1
ATOM 5138 O O . ARG A 1 645 ? -5.916 0.854 20.375 1.00 76.25 645 ARG A O 1
ATOM 5145 N N . HIS A 1 646 ? -4.027 0.673 19.172 1.00 66.94 646 HIS A N 1
ATOM 5146 C CA . HIS A 1 646 ? -3.477 -0.462 19.920 1.00 66.94 646 HIS A CA 1
ATOM 5147 C C . HIS A 1 646 ? -3.241 -0.122 21.406 1.00 66.94 646 HIS A C 1
ATOM 5149 O O . HIS A 1 646 ? -3.511 -0.936 22.286 1.00 66.94 646 HIS A O 1
ATOM 5155 N N . LEU A 1 647 ? -2.797 1.104 21.716 1.00 71.31 647 LEU A N 1
ATOM 5156 C CA . LEU A 1 647 ? -2.643 1.565 23.103 1.00 71.31 647 LEU A CA 1
ATOM 5157 C C . LEU A 1 647 ? -3.985 1.729 23.837 1.00 71.31 647 LEU A C 1
ATOM 5159 O O . LEU A 1 647 ? -4.026 1.523 25.050 1.00 71.31 647 LEU A O 1
ATOM 5163 N N . ILE A 1 648 ? -5.063 2.093 23.134 1.00 68.94 648 ILE A N 1
ATOM 5164 C CA . ILE A 1 648 ? -6.414 2.199 23.712 1.00 68.94 648 ILE A CA 1
ATOM 5165 C C . ILE A 1 648 ? -6.994 0.807 23.984 1.00 68.94 648 ILE A C 1
ATOM 5167 O O . ILE A 1 648 ? -7.451 0.562 25.098 1.00 68.94 648 ILE A O 1
ATOM 5171 N N . MET A 1 649 ? -6.927 -0.119 23.020 1.00 64.81 649 MET A N 1
ATOM 5172 C CA . MET A 1 649 ? -7.465 -1.482 23.186 1.00 64.81 649 MET A CA 1
ATOM 5173 C C . MET A 1 649 ? -6.811 -2.200 24.375 1.00 64.81 649 MET A C 1
ATOM 5175 O O . MET A 1 649 ? -7.512 -2.613 25.301 1.00 64.81 649 MET A O 1
ATOM 5179 N N . ARG A 1 650 ? -5.472 -2.161 24.450 1.00 63.81 650 ARG A N 1
ATOM 5180 C CA . ARG A 1 650 ? -4.697 -2.725 25.565 1.00 63.81 650 ARG A CA 1
ATOM 5181 C C . ARG A 1 650 ? -5.041 -2.115 26.933 1.00 63.81 650 ARG A C 1
ATOM 5183 O O . ARG A 1 650 ? -4.910 -2.788 27.950 1.00 63.81 650 ARG A O 1
ATOM 5190 N N . LYS A 1 651 ? -5.456 -0.841 26.987 1.00 62.56 651 LYS A N 1
ATOM 5191 C CA . LYS A 1 651 ? -5.893 -0.174 28.231 1.00 62.56 651 LYS A CA 1
ATOM 5192 C C . LYS A 1 651 ? -7.302 -0.577 28.674 1.00 62.56 651 LYS A C 1
ATOM 5194 O O . LYS A 1 651 ? -7.597 -0.448 29.855 1.00 62.56 651 LYS A O 1
ATOM 5199 N N . GLN A 1 652 ? -8.169 -1.013 27.760 1.00 57.38 652 GLN A N 1
ATOM 5200 C CA . GLN A 1 652 ? -9.572 -1.334 28.059 1.00 57.38 652 GLN A CA 1
ATOM 5201 C C . GLN A 1 652 ? -9.781 -2.747 28.632 1.00 57.38 652 GLN A C 1
ATOM 5203 O O . GLN A 1 652 ? -10.927 -3.135 28.841 1.00 57.38 652 GLN A O 1
ATOM 5208 N N . GLY A 1 653 ? -8.718 -3.532 28.854 1.00 49.47 653 GLY A N 1
ATOM 5209 C CA . GLY A 1 653 ? -8.829 -4.885 29.419 1.00 49.47 653 GLY A CA 1
ATOM 5210 C C . GLY A 1 653 ? -9.643 -5.858 28.555 1.00 49.47 653 GLY A C 1
ATOM 5211 O O . GLY A 1 653 ? -10.204 -6.821 29.068 1.00 49.47 653 GLY A O 1
ATOM 5212 N N . LYS A 1 654 ? -9.761 -5.591 27.248 1.00 47.25 654 LYS A N 1
ATOM 5213 C CA . LYS A 1 654 ? -10.441 -6.476 26.296 1.00 47.25 654 LYS A CA 1
ATOM 5214 C C . LYS A 1 654 ? -9.488 -7.593 25.890 1.00 47.25 654 LYS A C 1
ATOM 5216 O O . LYS A 1 654 ? -8.728 -7.425 24.943 1.00 47.25 654 LYS A O 1
ATOM 5221 N N . ASP A 1 655 ? -9.548 -8.714 26.601 1.00 37.91 655 ASP A N 1
ATOM 5222 C CA . ASP A 1 655 ? -8.699 -9.882 26.353 1.00 37.91 655 ASP A CA 1
ATOM 5223 C C . ASP A 1 655 ? -8.766 -10.368 24.888 1.00 37.91 655 ASP A C 1
ATOM 5225 O O . ASP A 1 655 ? -9.741 -10.988 24.462 1.00 37.91 655 ASP A O 1
ATOM 5229 N N . GLN A 1 656 ? -7.706 -10.040 24.140 1.00 44.72 656 GLN A N 1
ATOM 5230 C CA . GLN A 1 656 ? -7.036 -10.702 23.002 1.00 44.72 656 GLN A CA 1
ATOM 5231 C C . GLN A 1 656 ? -7.823 -11.273 21.797 1.00 44.72 656 GLN A C 1
ATOM 5233 O O . GLN A 1 656 ? -7.244 -11.370 20.721 1.00 44.72 656 GLN A O 1
ATOM 5238 N N . ILE A 1 657 ? -9.120 -11.579 21.879 1.00 38.00 657 ILE A N 1
ATOM 5239 C CA . ILE A 1 657 ? -9.855 -12.307 20.819 1.00 38.00 657 ILE A CA 1
ATOM 5240 C C . ILE A 1 657 ? -10.474 -11.366 19.765 1.00 38.00 657 ILE A C 1
ATOM 5242 O O . ILE A 1 657 ? -10.587 -11.713 18.591 1.00 38.00 657 ILE A O 1
ATOM 5246 N N . ASN A 1 658 ? -10.843 -10.141 20.154 1.00 40.16 658 ASN A N 1
ATOM 5247 C CA . ASN A 1 658 ? -11.267 -9.095 19.208 1.00 40.16 658 ASN A CA 1
ATOM 5248 C C . ASN A 1 658 ? -10.126 -8.144 18.817 1.00 40.16 658 ASN A C 1
ATOM 5250 O O . ASN A 1 658 ? -10.296 -7.347 17.892 1.00 40.16 658 ASN A O 1
ATOM 5254 N N . GLU A 1 659 ? -8.978 -8.206 19.501 1.00 40.97 659 GLU A N 1
ATOM 5255 C CA . GLU A 1 659 ? -7.829 -7.365 19.167 1.00 40.97 659 GLU A CA 1
ATOM 5256 C C . GLU A 1 659 ? -7.246 -7.766 17.809 1.00 40.97 659 GLU A C 1
ATOM 5258 O O . GLU A 1 659 ? -7.085 -6.892 16.964 1.00 40.97 659 GLU A O 1
ATOM 5263 N N . SER A 1 660 ? -7.025 -9.063 17.553 1.00 38.47 660 SER A N 1
ATOM 5264 C CA . SER A 1 660 ? -6.443 -9.565 16.300 1.00 38.47 660 SER A CA 1
ATOM 5265 C C . SER A 1 660 ? -7.323 -9.289 15.075 1.00 38.47 660 SER A C 1
ATOM 5267 O O . SER A 1 660 ? -6.874 -8.621 14.147 1.00 38.47 660 SER A O 1
ATOM 5269 N N . SER A 1 661 ? -8.584 -9.733 15.044 1.00 39.91 661 SER A N 1
ATOM 5270 C CA . SER A 1 661 ? -9.409 -9.624 13.826 1.00 39.91 661 SER A CA 1
ATOM 5271 C C . SER A 1 661 ? -9.739 -8.173 13.447 1.00 39.91 661 SER A C 1
ATOM 5273 O O . SER A 1 661 ? -9.658 -7.811 12.272 1.00 39.91 661 SER A O 1
ATOM 5275 N N . ALA A 1 662 ? -10.019 -7.305 14.427 1.00 41.03 662 ALA A N 1
ATOM 5276 C CA . ALA A 1 662 ? -10.263 -5.882 14.188 1.00 41.03 662 ALA A CA 1
ATOM 5277 C C . ALA A 1 662 ? -8.966 -5.083 13.957 1.00 41.03 662 ALA A C 1
ATOM 5279 O O . ALA A 1 662 ? -9.022 -3.976 13.414 1.00 41.03 662 ALA A O 1
ATOM 5280 N N . TYR A 1 663 ? -7.803 -5.603 14.363 1.00 43.84 663 TYR A N 1
ATOM 5281 C CA . TYR A 1 663 ? -6.486 -5.101 13.963 1.00 43.84 663 TYR A CA 1
ATOM 5282 C C . TYR A 1 663 ? -6.179 -5.492 12.518 1.00 43.84 663 TYR A C 1
ATOM 5284 O O . TYR A 1 663 ? -5.935 -4.602 11.713 1.00 43.84 663 TYR A O 1
ATOM 5292 N N . TYR A 1 664 ? -6.281 -6.773 12.154 1.00 40.91 664 TYR A N 1
ATOM 5293 C CA . TYR A 1 664 ? -6.000 -7.265 10.805 1.00 40.91 664 TYR A CA 1
ATOM 5294 C C . TYR A 1 664 ? -6.968 -6.715 9.757 1.00 40.91 664 TYR A C 1
ATOM 5296 O O . TYR A 1 664 ? -6.508 -6.325 8.690 1.00 40.91 664 TYR A O 1
ATOM 5304 N N . ALA A 1 665 ? -8.270 -6.606 10.043 1.00 42.69 665 ALA A N 1
ATOM 5305 C CA . ALA A 1 665 ? -9.229 -5.996 9.117 1.00 42.69 665 ALA A CA 1
ATOM 5306 C C . ALA A 1 665 ? -8.870 -4.530 8.815 1.00 42.69 665 ALA A C 1
ATOM 5308 O O . ALA A 1 665 ? -8.748 -4.153 7.650 1.00 42.69 665 ALA A O 1
ATOM 5309 N N . ASN A 1 666 ? -8.590 -3.730 9.849 1.00 46.06 666 ASN A N 1
ATOM 5310 C CA . ASN A 1 666 ? -8.186 -2.335 9.665 1.00 46.06 666 ASN A CA 1
ATOM 5311 C C . ASN A 1 666 ? -6.756 -2.206 9.114 1.00 46.06 666 ASN A C 1
ATOM 5313 O O . ASN A 1 666 ? -6.477 -1.241 8.416 1.00 46.06 666 ASN A O 1
ATOM 5317 N N . MET A 1 667 ? -5.849 -3.148 9.386 1.00 41.97 667 MET A N 1
ATOM 5318 C CA . MET A 1 667 ? -4.489 -3.177 8.832 1.00 41.97 667 MET A CA 1
ATOM 5319 C C . MET A 1 667 ? -4.476 -3.636 7.368 1.00 41.97 667 MET A C 1
ATOM 5321 O O . MET A 1 667 ? -3.592 -3.227 6.625 1.00 41.97 667 MET A O 1
ATOM 5325 N N . LEU A 1 668 ? -5.467 -4.419 6.934 1.00 42.91 668 LEU A N 1
ATOM 5326 C CA . LEU A 1 668 ? -5.752 -4.710 5.528 1.00 42.91 668 LEU A CA 1
ATOM 5327 C C . LEU A 1 668 ? -6.377 -3.497 4.835 1.00 42.91 668 LEU A C 1
ATOM 5329 O O . LEU A 1 668 ? -5.925 -3.126 3.762 1.00 42.91 668 LEU A O 1
ATOM 5333 N N . GLU A 1 669 ? -7.362 -2.835 5.444 1.00 49.09 669 GLU A N 1
ATOM 5334 C CA . GLU A 1 669 ? -7.998 -1.637 4.874 1.00 49.09 669 GLU A CA 1
ATOM 5335 C C . GLU A 1 669 ? -7.010 -0.461 4.783 1.00 49.09 669 GLU A C 1
ATOM 5337 O O . GLU A 1 669 ? -6.735 0.038 3.694 1.00 49.09 669 GLU A O 1
ATOM 5342 N N . THR A 1 670 ? -6.357 -0.118 5.897 1.00 44.62 670 THR A N 1
ATOM 5343 C CA . THR A 1 670 ? -5.263 0.867 5.937 1.00 44.62 670 THR A CA 1
ATOM 5344 C C . THR A 1 670 ? -4.081 0.395 5.089 1.00 44.62 670 THR A C 1
ATOM 5346 O O . THR A 1 670 ? -3.437 1.210 4.446 1.00 44.62 670 THR A O 1
ATOM 5349 N N . GLY A 1 671 ? -3.786 -0.907 5.035 1.00 52.84 671 GLY A N 1
ATOM 5350 C CA . GLY A 1 671 ? -2.730 -1.473 4.189 1.00 52.84 671 GLY A CA 1
ATOM 5351 C C . GLY A 1 671 ? -2.985 -1.237 2.703 1.00 52.84 671 GLY A C 1
ATOM 5352 O O . GLY A 1 671 ? -2.096 -0.744 2.013 1.00 52.84 671 GLY A O 1
ATOM 5353 N N . ASN A 1 672 ? -4.213 -1.490 2.248 1.00 50.72 672 ASN A N 1
ATOM 5354 C CA . ASN A 1 672 ? -4.669 -1.232 0.885 1.00 50.72 672 ASN A CA 1
ATOM 5355 C C . ASN A 1 672 ? -4.652 0.273 0.568 1.00 50.72 672 ASN A C 1
ATOM 5357 O O . ASN A 1 672 ? -4.135 0.663 -0.476 1.00 50.72 672 ASN A O 1
ATOM 5361 N N . GLU A 1 673 ? -5.148 1.136 1.465 1.00 52.38 673 GLU A N 1
ATOM 5362 C CA . GLU A 1 673 ? -5.074 2.598 1.286 1.00 52.38 673 GLU A CA 1
ATOM 5363 C C . GLU A 1 673 ? -3.619 3.092 1.219 1.00 52.38 673 GLU A C 1
ATOM 5365 O O . GLU A 1 673 ? -3.272 3.912 0.368 1.00 52.38 673 GLU A O 1
ATOM 5370 N N . MET A 1 674 ? -2.741 2.555 2.069 1.00 50.88 674 MET A N 1
ATOM 5371 C CA . MET A 1 674 ? -1.312 2.877 2.114 1.00 50.88 674 MET A CA 1
ATOM 5372 C C . MET A 1 674 ? -0.543 2.340 0.903 1.00 50.88 674 MET A C 1
ATOM 5374 O O . MET A 1 674 ? 0.458 2.942 0.515 1.00 50.88 674 MET A O 1
ATOM 5378 N N . GLU A 1 675 ? -0.967 1.221 0.316 1.00 52.09 675 GLU A N 1
ATOM 5379 C CA . GLU A 1 675 ? -0.422 0.681 -0.931 1.00 52.09 675 GLU A CA 1
ATOM 5380 C C . GLU A 1 675 ? -0.861 1.540 -2.123 1.00 52.09 675 GLU A C 1
ATOM 5382 O O . GLU A 1 675 ? -0.006 2.003 -2.879 1.00 52.09 675 GLU A O 1
ATOM 5387 N N . LEU A 1 676 ? -2.147 1.902 -2.196 1.00 56.41 676 LEU A N 1
ATOM 5388 C CA . LEU A 1 676 ? -2.685 2.824 -3.200 1.00 56.41 676 LEU A CA 1
ATOM 5389 C C . LEU A 1 676 ? -1.987 4.199 -3.148 1.00 56.41 676 LEU A C 1
ATOM 5391 O O . LEU A 1 676 ? -1.571 4.732 -4.178 1.00 56.41 676 LEU A O 1
ATOM 5395 N N . LEU A 1 677 ? -1.785 4.758 -1.946 1.00 52.78 677 LEU A N 1
ATOM 5396 C CA . LEU A 1 677 ? -1.024 5.998 -1.745 1.00 52.78 677 LEU A CA 1
ATOM 5397 C C . LEU A 1 677 ? 0.462 5.837 -2.081 1.00 52.78 677 LEU A C 1
ATOM 5399 O O . LEU A 1 677 ? 1.080 6.775 -2.582 1.00 52.78 677 LEU A O 1
ATOM 5403 N N . ARG A 1 678 ? 1.067 4.676 -1.808 1.00 52.91 678 ARG A N 1
ATOM 5404 C CA . ARG A 1 678 ? 2.476 4.404 -2.136 1.00 52.91 678 ARG A CA 1
ATOM 5405 C C . ARG A 1 678 ? 2.688 4.307 -3.643 1.00 52.91 678 ARG A C 1
ATOM 5407 O O . ARG A 1 678 ? 3.711 4.792 -4.129 1.00 52.91 678 ARG A O 1
ATOM 5414 N N . ASP A 1 679 ? 1.730 3.749 -4.372 1.00 54.09 679 ASP A N 1
ATOM 5415 C CA . ASP A 1 679 ? 1.750 3.692 -5.831 1.00 54.09 679 ASP A CA 1
ATOM 5416 C C . ASP A 1 679 ? 1.451 5.050 -6.472 1.00 54.09 679 ASP A C 1
ATOM 5418 O O . ASP A 1 679 ? 2.141 5.435 -7.416 1.00 54.09 679 ASP A O 1
ATOM 5422 N N . GLU A 1 680 ? 0.555 5.858 -5.902 1.00 53.84 680 GLU A N 1
ATOM 5423 C CA . GLU A 1 680 ? 0.382 7.252 -6.329 1.00 53.84 680 GLU A CA 1
ATOM 5424 C C . GLU A 1 680 ? 1.634 8.105 -6.016 1.00 53.84 680 GLU A C 1
ATOM 5426 O O . GLU A 1 680 ? 2.065 8.887 -6.862 1.00 53.84 680 GLU A O 1
ATOM 5431 N N . ILE A 1 681 ? 2.330 7.890 -4.889 1.00 51.12 681 ILE A N 1
ATOM 5432 C CA . ILE A 1 681 ? 3.648 8.507 -4.620 1.00 51.12 681 ILE A CA 1
ATOM 5433 C C . ILE A 1 681 ? 4.700 8.043 -5.635 1.00 51.12 681 ILE A C 1
ATOM 5435 O O . ILE A 1 681 ? 5.486 8.864 -6.114 1.00 51.12 681 ILE A O 1
ATOM 5439 N N . ARG A 1 682 ? 4.750 6.747 -5.980 1.00 53.09 682 ARG A N 1
ATOM 5440 C CA . ARG A 1 682 ? 5.642 6.230 -7.037 1.00 53.09 682 ARG A CA 1
ATOM 5441 C C . ARG A 1 682 ? 5.337 6.908 -8.370 1.00 53.09 682 ARG A C 1
ATOM 5443 O O . ARG A 1 682 ? 6.267 7.366 -9.028 1.00 53.09 682 ARG A O 1
ATOM 5450 N N . ARG A 1 683 ? 4.060 7.045 -8.729 1.00 53.34 683 ARG A N 1
ATOM 5451 C CA . ARG A 1 683 ? 3.594 7.713 -9.949 1.00 53.34 683 ARG A CA 1
ATOM 5452 C C . ARG A 1 683 ? 3.962 9.195 -9.972 1.00 53.34 683 ARG A C 1
ATOM 5454 O O . ARG A 1 683 ? 4.521 9.657 -10.961 1.00 53.34 683 ARG A O 1
ATOM 5461 N N . GLN A 1 684 ? 3.732 9.934 -8.889 1.00 50.84 684 GLN A N 1
ATOM 5462 C CA . GLN A 1 684 ? 4.105 11.348 -8.786 1.00 50.84 684 GLN A CA 1
ATOM 5463 C C . GLN A 1 684 ? 5.625 11.546 -8.827 1.00 50.84 684 GLN A C 1
ATOM 5465 O O . GLN A 1 684 ? 6.106 12.447 -9.512 1.00 50.84 684 GLN A O 1
ATOM 5470 N N . ARG A 1 685 ? 6.406 10.669 -8.179 1.00 51.44 685 ARG A N 1
ATOM 5471 C CA . ARG A 1 685 ? 7.876 10.668 -8.291 1.00 51.44 685 ARG A CA 1
ATOM 5472 C C . ARG A 1 685 ? 8.348 10.331 -9.702 1.00 51.44 685 ARG A C 1
ATOM 5474 O O . ARG A 1 685 ? 9.294 10.956 -10.166 1.00 51.44 685 ARG A O 1
ATOM 5481 N N . LEU A 1 686 ? 7.691 9.399 -10.392 1.00 45.88 686 LEU A N 1
ATOM 5482 C CA . LEU A 1 686 ? 7.990 9.047 -11.782 1.00 45.88 686 LEU A CA 1
ATOM 5483 C C . LEU A 1 686 ? 7.673 10.208 -12.738 1.00 45.88 686 LEU 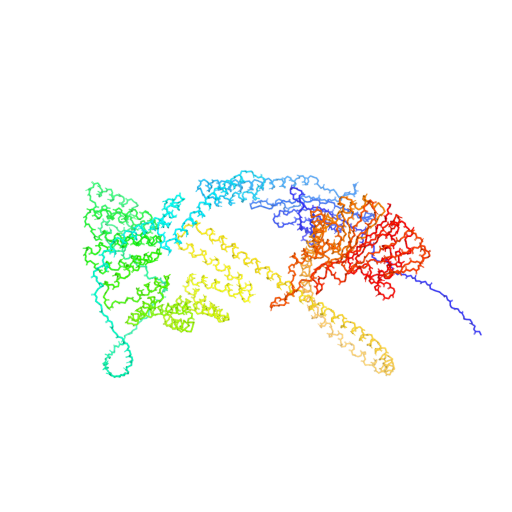A C 1
ATOM 5485 O O . LEU A 1 686 ? 8.478 10.507 -13.614 1.00 45.88 686 LEU A O 1
ATOM 5489 N N . LEU A 1 687 ? 6.557 10.913 -12.530 1.00 50.75 687 LEU A N 1
ATOM 5490 C CA . LEU A 1 687 ? 6.197 12.122 -13.279 1.00 50.75 687 LEU A CA 1
ATOM 5491 C C . LEU A 1 687 ? 7.185 13.269 -13.017 1.00 50.75 687 LEU A C 1
ATOM 5493 O O . LEU A 1 687 ? 7.666 13.885 -13.964 1.00 50.75 687 LEU A O 1
ATOM 5497 N N . ALA A 1 688 ? 7.560 13.515 -11.758 1.00 47.25 688 ALA A N 1
ATOM 5498 C CA . ALA A 1 688 ? 8.567 14.516 -11.402 1.00 47.25 688 ALA A CA 1
ATOM 5499 C C . ALA A 1 688 ? 9.961 14.165 -11.956 1.00 47.25 688 ALA A C 1
ATOM 5501 O O . ALA A 1 688 ? 10.678 15.043 -12.437 1.00 47.25 688 ALA A O 1
ATOM 5502 N N . PHE A 1 689 ? 10.335 12.882 -11.950 1.00 46.66 689 PHE A N 1
ATOM 5503 C CA . PHE A 1 689 ? 11.545 12.377 -12.599 1.00 46.66 689 PHE A CA 1
ATOM 5504 C C . PHE A 1 689 ? 11.491 12.579 -14.119 1.00 46.66 689 PHE A C 1
ATOM 5506 O O . PHE A 1 689 ? 12.470 13.038 -14.699 1.00 46.66 689 PHE A O 1
ATOM 5513 N N . TYR A 1 690 ? 10.349 12.320 -14.760 1.00 45.38 690 TYR A N 1
ATOM 5514 C CA . TYR A 1 690 ? 10.157 12.533 -16.194 1.00 45.38 690 TYR A CA 1
ATOM 5515 C C . TYR A 1 690 ? 10.217 14.021 -16.576 1.00 45.38 690 TYR A C 1
ATOM 5517 O O . TYR A 1 690 ? 10.891 14.381 -17.541 1.00 45.38 690 TYR A O 1
ATOM 5525 N N . GLU A 1 691 ? 9.591 14.911 -15.800 1.00 50.25 691 GLU A N 1
ATOM 5526 C CA . GLU A 1 691 ? 9.734 16.360 -15.983 1.00 50.25 691 GLU A CA 1
ATOM 5527 C C . GLU A 1 691 ? 11.170 16.840 -15.767 1.00 50.25 691 GLU A C 1
ATOM 5529 O O . GLU A 1 691 ? 11.656 17.674 -16.532 1.00 50.25 691 GLU A O 1
ATOM 5534 N N . SER A 1 692 ? 11.851 16.322 -14.742 1.00 46.69 692 SER A N 1
ATOM 5535 C CA . SER A 1 692 ? 13.253 16.633 -14.459 1.00 46.69 692 SER A CA 1
ATOM 5536 C C . SER A 1 692 ? 14.154 16.174 -15.607 1.00 46.69 692 SER A C 1
ATOM 5538 O O . SER A 1 692 ? 14.917 16.971 -16.142 1.00 46.69 692 SER A O 1
ATOM 5540 N N . ALA A 1 693 ? 13.991 14.939 -16.089 1.00 48.81 693 ALA A N 1
ATOM 5541 C CA . ALA A 1 693 ? 14.723 14.400 -17.232 1.00 48.81 693 ALA A CA 1
ATOM 5542 C C . ALA A 1 693 ? 14.420 15.161 -18.536 1.00 48.81 693 ALA A C 1
ATOM 5544 O O . ALA A 1 693 ? 15.326 15.390 -19.339 1.00 48.81 693 ALA A O 1
ATOM 5545 N N . ARG A 1 694 ? 13.174 15.609 -18.744 1.00 63.41 694 ARG A N 1
ATOM 5546 C CA . ARG A 1 694 ? 12.794 16.475 -19.871 1.00 63.41 694 ARG A CA 1
ATOM 5547 C C . ARG A 1 694 ? 13.489 17.835 -19.788 1.00 63.41 694 ARG A C 1
ATOM 5549 O O . ARG A 1 694 ? 14.100 18.243 -20.770 1.00 63.41 694 ARG A O 1
ATOM 5556 N N . LYS A 1 695 ? 13.446 18.501 -18.629 1.00 52.31 695 LYS A N 1
ATOM 5557 C CA . LYS A 1 695 ? 14.147 19.775 -18.384 1.00 52.31 695 LYS A CA 1
ATOM 5558 C C . LYS A 1 695 ? 15.664 19.608 -18.509 1.00 52.31 695 LYS A C 1
ATOM 5560 O O . LYS A 1 695 ? 16.321 20.477 -19.067 1.00 52.31 695 LYS A O 1
ATOM 5565 N N . GLN A 1 696 ? 16.220 18.474 -18.084 1.00 52.34 696 GLN A N 1
ATOM 5566 C CA . GLN A 1 696 ? 17.642 18.172 -18.227 1.00 52.34 696 GLN A CA 1
ATOM 5567 C C . GLN A 1 696 ? 18.037 17.964 -19.694 1.00 52.34 696 GLN A C 1
ATOM 5569 O O . GLN A 1 696 ? 19.045 18.519 -20.118 1.00 52.34 696 GLN A O 1
ATOM 5574 N N . LYS A 1 697 ? 17.225 17.257 -20.496 1.00 55.16 697 LYS A N 1
ATOM 5575 C CA . LYS A 1 697 ? 17.416 17.160 -21.957 1.00 55.16 697 LYS A CA 1
ATOM 5576 C C . LYS A 1 697 ? 17.254 18.507 -22.662 1.00 55.16 697 LYS A C 1
ATOM 5578 O O . LYS A 1 697 ? 17.953 18.770 -23.633 1.00 55.16 697 LYS A O 1
ATOM 5583 N N . GLU A 1 698 ? 16.366 19.373 -22.182 1.00 61.31 698 GLU A N 1
ATOM 5584 C CA . GLU A 1 698 ? 16.212 20.739 -22.692 1.00 61.31 698 GLU A CA 1
ATOM 5585 C C . GLU A 1 698 ? 17.439 21.604 -22.361 1.00 61.31 698 GLU A C 1
ATOM 5587 O O . GLU A 1 698 ? 17.969 22.276 -23.242 1.00 61.31 698 GLU A O 1
ATOM 5592 N N . ILE A 1 699 ? 17.972 21.510 -21.138 1.00 65.81 699 ILE A N 1
ATOM 5593 C CA . ILE A 1 699 ? 19.240 22.136 -20.733 1.00 65.81 699 ILE A CA 1
ATOM 5594 C C . ILE A 1 699 ? 20.416 21.567 -21.538 1.00 65.81 699 ILE A C 1
ATOM 5596 O O . ILE A 1 699 ? 21.273 22.327 -21.975 1.00 65.81 699 ILE A O 1
ATOM 5600 N N . GLU A 1 700 ? 20.465 20.258 -21.783 1.00 62.72 700 GLU A N 1
ATOM 5601 C CA . GLU A 1 700 ? 21.490 19.609 -22.606 1.00 62.72 700 GLU A CA 1
ATOM 5602 C C . GLU A 1 700 ? 21.410 20.062 -24.071 1.00 62.72 700 GLU A C 1
ATOM 5604 O O . GLU A 1 700 ? 22.431 20.407 -24.663 1.00 62.72 700 GLU A O 1
ATOM 5609 N N . TYR A 1 701 ? 20.205 20.171 -24.634 1.00 58.81 701 TYR A N 1
ATOM 5610 C CA . TYR A 1 701 ? 19.966 20.709 -25.972 1.00 58.81 701 TYR A CA 1
ATOM 5611 C C . TYR A 1 701 ? 20.345 22.195 -26.078 1.00 58.81 701 TYR A C 1
ATOM 5613 O O . TYR A 1 701 ? 21.020 22.594 -27.027 1.00 58.81 701 TYR A O 1
ATOM 5621 N N . LEU A 1 702 ? 19.994 23.014 -25.081 1.00 62.56 702 LEU A N 1
ATOM 5622 C CA . LEU A 1 702 ? 20.421 24.413 -24.988 1.00 62.56 702 LEU A CA 1
ATOM 5623 C C . LEU A 1 702 ? 21.939 24.531 -24.801 1.00 62.56 702 LEU A C 1
ATOM 5625 O O . LEU A 1 702 ? 22.559 25.419 -25.381 1.00 62.56 702 LEU A O 1
ATOM 5629 N N . ASN A 1 703 ? 22.566 23.616 -24.061 1.00 66.69 703 ASN A N 1
ATOM 5630 C CA . ASN A 1 703 ? 24.017 23.536 -23.923 1.00 66.69 703 ASN A CA 1
ATOM 5631 C C . ASN A 1 703 ? 24.689 23.099 -25.226 1.00 66.69 703 ASN A C 1
ATOM 5633 O O . ASN A 1 703 ? 25.726 23.656 -25.566 1.00 66.69 703 ASN A O 1
ATOM 5637 N N . LEU A 1 704 ? 24.096 22.185 -25.997 1.00 68.81 704 LEU A N 1
ATOM 5638 C CA . LEU A 1 704 ? 24.572 21.798 -27.324 1.00 68.81 704 LEU A CA 1
ATOM 5639 C C . LEU A 1 704 ? 24.426 22.954 -28.324 1.00 68.81 704 LEU A C 1
ATOM 5641 O O . LEU A 1 704 ? 25.370 23.252 -29.052 1.00 68.81 704 LEU A O 1
ATOM 5645 N N . LEU A 1 705 ? 23.301 23.675 -28.311 1.00 71.50 705 LEU A N 1
ATOM 5646 C CA . LEU A 1 705 ? 23.118 24.909 -29.083 1.00 71.50 705 LEU A CA 1
ATOM 5647 C C . LEU A 1 705 ? 24.127 25.987 -28.674 1.00 71.50 705 LEU A C 1
ATOM 5649 O O . LEU A 1 705 ? 24.725 26.620 -29.542 1.00 71.50 705 LEU A O 1
ATOM 5653 N N . ASN A 1 706 ? 24.385 26.158 -27.376 1.00 71.50 706 ASN A N 1
ATOM 5654 C CA . ASN A 1 706 ? 25.420 27.057 -26.872 1.00 71.50 706 ASN A CA 1
ATOM 5655 C C . ASN A 1 706 ? 26.826 26.574 -27.238 1.00 71.50 706 ASN A C 1
ATOM 5657 O O . ASN A 1 706 ? 27.678 27.403 -27.527 1.00 71.50 706 ASN A O 1
ATOM 5661 N N . GLN A 1 707 ? 27.100 25.269 -27.291 1.00 67.88 707 GLN A N 1
ATOM 5662 C CA . GLN A 1 707 ? 28.377 24.723 -27.757 1.00 67.88 707 GLN A CA 1
ATOM 5663 C C . GLN A 1 70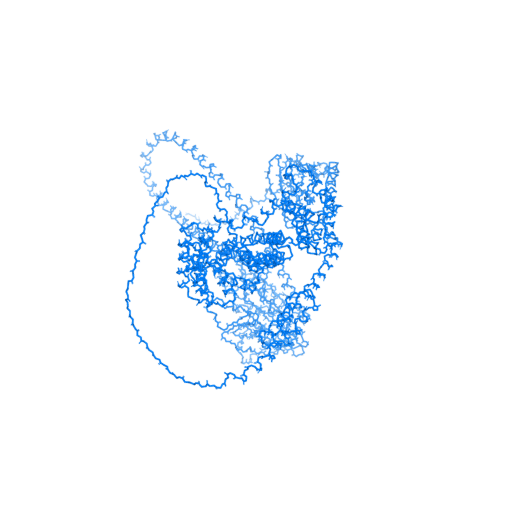7 ? 28.562 24.931 -29.260 1.00 67.88 707 GLN A C 1
ATOM 5665 O O . GLN A 1 707 ? 29.640 25.351 -29.663 1.00 67.88 707 GLN A O 1
ATOM 5670 N N . LEU A 1 708 ? 27.532 24.719 -30.081 1.00 69.06 708 LEU A N 1
ATOM 5671 C CA . LEU A 1 708 ? 27.546 24.997 -31.521 1.00 69.06 708 LEU A CA 1
ATOM 5672 C C . LEU A 1 708 ? 27.674 26.502 -31.794 1.00 69.06 708 LEU A C 1
ATOM 5674 O O . LEU A 1 708 ? 28.474 26.916 -32.634 1.00 69.06 708 LEU A O 1
ATOM 5678 N N . SER A 1 709 ? 26.961 27.334 -31.033 1.00 65.38 709 SER A N 1
ATOM 5679 C CA . SER A 1 709 ? 27.102 28.792 -31.045 1.00 65.38 709 SER A CA 1
ATOM 5680 C C . SER A 1 709 ? 28.512 29.206 -30.624 1.00 65.38 709 SER A C 1
ATOM 5682 O O . SER A 1 709 ? 29.158 29.959 -31.339 1.00 65.38 709 SER A O 1
ATOM 5684 N N . ASN A 1 710 ? 29.065 28.630 -29.555 1.00 66.50 710 ASN A N 1
ATOM 5685 C CA . ASN A 1 710 ? 30.430 28.884 -29.092 1.00 66.50 710 ASN A CA 1
ATOM 5686 C C . ASN A 1 710 ? 31.500 28.312 -30.031 1.00 66.50 710 ASN A C 1
ATOM 5688 O O . ASN A 1 710 ? 32.586 28.872 -30.104 1.00 66.50 710 ASN A O 1
ATOM 5692 N N . GLN A 1 711 ? 31.235 27.240 -30.779 1.00 70.69 711 GLN A N 1
ATOM 5693 C CA . GLN A 1 711 ? 32.099 26.765 -31.863 1.00 70.69 711 GLN A CA 1
ATOM 5694 C C . GLN A 1 711 ? 32.050 27.730 -33.048 1.00 70.69 711 GLN A C 1
ATOM 5696 O O . GLN A 1 711 ? 33.091 28.043 -33.618 1.00 70.69 711 GLN A O 1
ATOM 5701 N N . LYS A 1 712 ? 30.872 28.270 -33.378 1.00 69.38 712 LYS A N 1
ATOM 5702 C CA . LYS A 1 712 ? 30.702 29.301 -34.407 1.00 69.38 712 LYS A CA 1
ATOM 5703 C C . LYS A 1 712 ? 31.346 30.624 -33.989 1.00 69.38 712 LYS A C 1
ATOM 5705 O O . LYS A 1 712 ? 32.034 31.232 -34.797 1.00 69.38 712 LYS A O 1
ATOM 5710 N N . ILE A 1 713 ? 31.243 31.014 -32.718 1.00 71.44 713 ILE A N 1
ATOM 5711 C CA . ILE A 1 713 ? 31.958 32.146 -32.120 1.00 71.44 713 ILE A CA 1
ATOM 5712 C C . ILE A 1 713 ? 33.456 31.854 -32.070 1.00 71.44 713 ILE A C 1
ATOM 5714 O O . ILE A 1 713 ? 34.209 32.739 -32.421 1.00 71.44 713 ILE A O 1
ATOM 5718 N N . LYS A 1 714 ? 33.925 30.640 -31.752 1.00 69.19 714 LYS A N 1
ATOM 5719 C CA . LYS A 1 714 ? 35.354 30.267 -31.828 1.00 69.19 714 LYS A CA 1
ATOM 5720 C C . LYS A 1 714 ? 35.884 30.254 -33.262 1.00 69.19 714 LYS A C 1
ATOM 5722 O O . LYS A 1 714 ? 37.035 30.616 -33.474 1.00 69.19 714 LYS A O 1
ATOM 5727 N N . SER A 1 715 ? 35.067 29.872 -34.243 1.00 66.50 715 SER A N 1
ATOM 5728 C CA . SER A 1 715 ? 35.401 29.919 -35.671 1.00 66.50 715 SER A CA 1
ATOM 5729 C C . SER A 1 715 ? 35.468 31.365 -36.165 1.00 66.50 715 SER A C 1
ATOM 5731 O O . SER A 1 715 ? 36.485 31.775 -36.719 1.00 66.50 715 SER A O 1
ATOM 5733 N N . ASN A 1 716 ? 34.459 32.177 -35.840 1.00 71.81 716 ASN A N 1
ATOM 5734 C CA . ASN A 1 716 ? 34.435 33.613 -36.105 1.00 71.81 716 ASN A CA 1
ATOM 5735 C C . ASN A 1 716 ? 35.541 34.347 -35.336 1.00 71.81 716 ASN A C 1
ATOM 5737 O O . ASN A 1 716 ? 36.152 35.250 -35.878 1.00 71.81 716 ASN A O 1
ATOM 5741 N N . GLU A 1 717 ? 35.862 33.948 -34.106 1.00 69.94 717 GLU A N 1
ATOM 5742 C CA . GLU A 1 717 ? 37.013 34.431 -33.345 1.00 69.94 717 GLU A CA 1
ATOM 5743 C C . GLU A 1 717 ? 38.313 33.975 -33.979 1.00 69.94 717 GLU A C 1
ATOM 5745 O O . GLU A 1 717 ? 39.281 34.702 -33.867 1.00 69.94 717 GLU A O 1
ATOM 5750 N N . SER A 1 718 ? 38.384 32.799 -34.602 1.00 68.00 718 SER A N 1
ATOM 5751 C CA . SER A 1 718 ? 39.578 32.353 -35.318 1.00 68.00 718 SER A CA 1
ATOM 5752 C C . SER A 1 718 ? 39.760 33.182 -36.590 1.00 68.00 718 SER A C 1
ATOM 5754 O O . SER A 1 718 ? 40.855 33.664 -36.839 1.00 68.00 718 SER A O 1
ATOM 5756 N N . GLN A 1 719 ? 38.678 33.488 -37.316 1.00 71.94 719 GLN A N 1
ATOM 5757 C CA . GLN A 1 719 ? 38.676 34.437 -38.437 1.00 71.94 719 GLN A CA 1
ATOM 5758 C C . GLN A 1 719 ? 39.006 35.873 -37.990 1.00 71.94 719 GLN A C 1
ATOM 5760 O O . GLN A 1 719 ? 39.835 36.543 -38.594 1.00 71.94 719 GLN A O 1
ATOM 5765 N N . ILE A 1 720 ? 38.434 36.345 -36.883 1.00 73.12 720 ILE A N 1
ATOM 5766 C CA . ILE A 1 720 ? 38.753 37.644 -36.280 1.00 73.12 720 ILE A CA 1
ATOM 5767 C C . ILE A 1 720 ? 40.173 37.627 -35.707 1.00 73.12 720 ILE A C 1
ATOM 5769 O O . ILE A 1 720 ? 40.828 38.657 -35.734 1.00 73.12 720 ILE A O 1
ATOM 5773 N N . LYS A 1 721 ? 40.698 36.493 -35.230 1.00 69.75 721 LYS A N 1
ATOM 5774 C CA . LYS A 1 721 ? 42.095 36.334 -34.805 1.00 69.75 721 LYS A CA 1
ATOM 5775 C C . LYS A 1 721 ? 43.019 36.310 -36.008 1.00 69.75 721 LYS A C 1
ATOM 5777 O O . LYS A 1 721 ? 44.063 36.917 -35.889 1.00 69.75 721 LYS A O 1
ATOM 5782 N N . THR A 1 722 ? 42.668 35.728 -37.156 1.00 68.94 722 THR A N 1
ATOM 5783 C CA . THR A 1 722 ? 43.491 35.820 -38.375 1.00 68.94 722 THR A CA 1
ATOM 5784 C C . THR A 1 722 ? 43.433 37.215 -38.995 1.00 68.94 722 THR A C 1
ATOM 5786 O O . THR A 1 722 ? 44.471 37.724 -39.399 1.00 68.94 722 THR A O 1
ATOM 5789 N N . GLN A 1 723 ? 42.288 37.902 -38.969 1.00 70.62 723 GLN A N 1
ATOM 5790 C CA . GLN A 1 723 ? 42.173 39.313 -39.368 1.00 70.62 723 GLN A CA 1
ATOM 5791 C C . GLN A 1 723 ? 42.922 40.241 -38.403 1.00 70.62 723 GLN A C 1
ATOM 5793 O O . GLN A 1 723 ? 43.735 41.055 -38.835 1.00 70.62 723 GLN A O 1
ATOM 5798 N N . ARG A 1 724 ? 42.726 40.084 -37.087 1.00 70.12 724 ARG A N 1
ATOM 5799 C CA . ARG A 1 724 ? 43.507 40.784 -36.056 1.00 70.12 724 ARG A CA 1
ATOM 5800 C C . ARG A 1 724 ? 44.973 40.387 -36.097 1.00 70.12 724 ARG A C 1
ATOM 5802 O O . ARG A 1 724 ? 45.770 41.221 -35.726 1.00 70.12 724 ARG A O 1
ATOM 5809 N N . LEU A 1 725 ? 45.349 39.194 -36.555 1.00 63.91 725 LEU A N 1
ATOM 5810 C CA . LEU A 1 725 ? 46.740 38.778 -36.752 1.00 63.91 725 LEU A CA 1
ATOM 5811 C C . LEU A 1 725 ? 47.318 39.382 -38.029 1.00 63.91 725 LEU A C 1
ATOM 5813 O O . LEU A 1 725 ? 48.472 39.760 -38.000 1.00 63.91 725 LEU A O 1
ATOM 5817 N N . MET A 1 726 ? 46.564 39.572 -39.114 1.00 65.44 726 MET A N 1
ATOM 5818 C CA . MET A 1 726 ? 47.038 40.378 -40.248 1.00 65.44 726 MET A CA 1
ATOM 5819 C C . MET A 1 726 ? 47.250 41.834 -39.812 1.00 65.44 726 MET A C 1
ATOM 5821 O O . MET A 1 726 ? 48.346 42.373 -39.955 1.00 65.44 726 MET A O 1
ATOM 5825 N N . ILE A 1 727 ? 46.239 42.440 -39.181 1.00 68.94 727 ILE A N 1
ATOM 5826 C CA . ILE A 1 727 ? 46.293 43.814 -38.656 1.00 68.94 727 ILE A CA 1
ATOM 5827 C C . ILE A 1 727 ? 47.386 43.954 -37.583 1.00 68.94 727 ILE A C 1
ATOM 5829 O O . ILE A 1 727 ? 48.094 44.957 -37.556 1.00 68.94 727 ILE A O 1
ATOM 5833 N N . ALA A 1 728 ? 47.583 42.946 -36.730 1.00 58.88 728 ALA A N 1
ATOM 5834 C CA . ALA A 1 728 ? 48.611 42.934 -35.695 1.00 58.88 728 ALA A CA 1
ATOM 5835 C C . ALA A 1 728 ? 49.964 42.404 -36.167 1.00 58.88 728 ALA A C 1
ATOM 5837 O O . ALA A 1 728 ? 50.920 42.650 -35.466 1.00 58.88 728 ALA A O 1
ATOM 5838 N N . ILE A 1 729 ? 50.125 41.756 -37.319 1.00 67.31 729 ILE A N 1
ATOM 5839 C CA . ILE A 1 729 ? 51.448 41.554 -37.938 1.00 67.31 729 ILE A CA 1
ATOM 5840 C C . ILE A 1 729 ? 51.915 42.898 -38.497 1.00 67.31 729 ILE A C 1
ATOM 5842 O O . ILE A 1 729 ? 53.053 43.297 -38.267 1.00 67.31 729 ILE A O 1
ATOM 5846 N N . ILE A 1 730 ? 51.005 43.648 -39.125 1.00 64.06 730 ILE A N 1
ATOM 5847 C CA . ILE A 1 730 ? 51.250 45.018 -39.590 1.00 64.06 730 ILE A CA 1
ATOM 5848 C C . ILE A 1 730 ? 51.568 45.943 -38.396 1.00 64.06 730 ILE A C 1
ATOM 5850 O O . ILE A 1 730 ? 52.583 46.638 -38.407 1.00 64.06 730 ILE A O 1
ATOM 5854 N N . ALA A 1 731 ? 50.774 45.904 -37.319 1.00 61.66 731 ALA A N 1
ATOM 5855 C CA . ALA A 1 731 ? 51.014 46.726 -36.128 1.00 61.66 731 ALA A CA 1
ATOM 5856 C C . ALA A 1 731 ? 52.145 46.202 -35.215 1.00 61.66 731 ALA A C 1
ATOM 5858 O O . ALA A 1 731 ? 52.841 47.004 -34.599 1.00 61.66 731 ALA A O 1
ATOM 5859 N N . ALA A 1 732 ? 52.388 44.889 -35.130 1.00 54.53 732 ALA A N 1
ATOM 5860 C CA . ALA A 1 732 ? 53.502 44.324 -34.360 1.00 54.53 732 ALA A CA 1
ATOM 5861 C C . ALA A 1 732 ? 54.837 44.452 -35.089 1.00 54.53 732 ALA A C 1
ATOM 5863 O O . ALA A 1 732 ? 55.846 44.576 -34.410 1.00 54.53 732 ALA A O 1
ATOM 5864 N N . GLY A 1 733 ? 54.873 44.539 -36.422 1.00 62.78 733 GLY A N 1
ATOM 5865 C CA . GLY A 1 733 ? 56.071 45.001 -37.129 1.00 62.78 733 GLY A CA 1
ATOM 5866 C C . GLY A 1 733 ? 56.530 46.376 -36.622 1.00 62.78 733 GLY A C 1
ATOM 5867 O O . GLY A 1 733 ? 57.718 46.591 -36.398 1.00 62.78 733 GLY A O 1
ATOM 5868 N N . LEU A 1 734 ? 55.576 47.269 -36.333 1.00 57.09 734 LEU A N 1
ATOM 5869 C CA . LEU A 1 734 ? 55.825 48.596 -35.758 1.00 57.09 734 LEU A CA 1
ATOM 5870 C C . LEU A 1 734 ? 56.043 48.576 -34.227 1.00 57.09 734 LEU A C 1
ATOM 5872 O O . LEU A 1 734 ? 56.782 49.405 -33.702 1.00 57.09 734 LEU A O 1
ATOM 5876 N N . PHE A 1 735 ? 55.433 47.635 -33.498 1.00 63.47 735 PHE A N 1
ATOM 5877 C CA . PHE A 1 735 ? 55.446 47.594 -32.026 1.00 63.47 735 PHE A CA 1
ATOM 5878 C C . PHE A 1 735 ? 56.518 46.671 -31.412 1.00 63.47 735 PHE A C 1
ATOM 5880 O O . PHE A 1 735 ? 56.995 46.953 -30.315 1.00 63.47 735 PHE A O 1
ATOM 5887 N N . LEU A 1 736 ? 56.956 45.605 -32.096 1.00 53.03 736 LEU A N 1
ATOM 5888 C CA . LEU A 1 736 ? 57.999 44.679 -31.613 1.00 53.03 736 LEU A CA 1
ATOM 5889 C C . LEU A 1 736 ? 59.339 45.388 -31.395 1.00 53.03 736 LEU A C 1
ATOM 5891 O O . LEU A 1 736 ? 60.025 45.101 -30.414 1.00 53.03 736 LEU A O 1
ATOM 5895 N N . VAL A 1 737 ? 59.660 46.360 -32.255 1.00 58.38 737 VAL A N 1
ATOM 5896 C CA . VAL A 1 737 ? 60.836 47.238 -32.128 1.00 58.38 737 VAL A CA 1
ATOM 5897 C C . VAL A 1 737 ? 60.811 48.016 -30.805 1.00 58.38 737 VAL A C 1
ATOM 5899 O O . VAL A 1 737 ? 61.842 48.174 -30.157 1.00 58.38 737 VAL A O 1
ATOM 5902 N N . LEU A 1 738 ? 59.627 48.461 -30.371 1.00 59.41 738 LEU A N 1
ATOM 5903 C CA . LEU A 1 738 ? 59.443 49.254 -29.154 1.00 59.41 738 LEU A CA 1
ATOM 5904 C C . LEU A 1 738 ? 59.347 48.380 -27.888 1.00 59.41 738 LEU A C 1
ATOM 5906 O O . LEU A 1 738 ? 59.862 48.733 -26.829 1.00 59.41 738 LEU A O 1
ATOM 5910 N N . LEU A 1 739 ? 58.673 47.230 -27.993 1.00 57.28 739 LEU A N 1
ATOM 5911 C CA . LEU A 1 739 ? 58.324 46.367 -26.862 1.00 57.28 739 LEU A CA 1
ATOM 5912 C C . LEU A 1 739 ? 59.501 45.506 -26.372 1.00 57.28 739 LEU A C 1
ATOM 5914 O O . LEU A 1 739 ? 59.615 45.254 -25.168 1.00 57.28 739 LEU A O 1
ATOM 5918 N N . PHE A 1 740 ? 60.387 45.068 -27.274 1.00 59.06 740 PHE A N 1
ATOM 5919 C CA . PHE A 1 740 ? 61.534 44.213 -26.935 1.00 59.06 740 PHE A CA 1
ATOM 5920 C C . PHE A 1 740 ? 62.443 44.853 -25.867 1.00 59.06 740 PHE A C 1
ATOM 5922 O O . PHE A 1 740 ? 62.869 44.183 -24.926 1.00 59.06 740 PHE A O 1
ATOM 5929 N N . LEU A 1 741 ? 62.629 46.176 -25.948 1.00 55.75 741 LEU A N 1
ATOM 5930 C CA . LEU A 1 741 ? 63.407 46.984 -25.000 1.00 55.75 741 LEU A CA 1
ATOM 5931 C C . LEU A 1 741 ? 62.811 47.029 -23.578 1.00 55.75 741 LEU A C 1
ATOM 5933 O O . LEU A 1 741 ? 63.538 47.256 -22.615 1.00 55.75 741 LEU A O 1
ATOM 5937 N N . VAL A 1 742 ? 61.503 46.796 -23.423 1.00 68.50 742 VAL A N 1
ATOM 5938 C CA . VAL A 1 742 ? 60.787 46.910 -22.135 1.00 68.50 742 VAL A CA 1
ATOM 5939 C C . VAL A 1 742 ? 60.579 45.544 -21.461 1.00 68.50 742 VAL A C 1
ATOM 5941 O O . VAL A 1 742 ? 60.512 45.453 -20.232 1.00 68.50 742 VAL A O 1
ATOM 5944 N N . LEU A 1 743 ? 60.484 44.460 -22.239 1.00 54.06 743 LEU A N 1
ATOM 5945 C CA . LEU A 1 743 ? 60.119 43.134 -21.721 1.00 54.06 743 LEU A CA 1
ATOM 5946 C C . LEU A 1 743 ? 61.212 42.457 -20.883 1.00 54.06 743 LEU A C 1
ATOM 5948 O O . LEU A 1 743 ? 60.884 41.852 -19.857 1.00 54.06 743 LEU A O 1
ATOM 5952 N N . LEU A 1 744 ? 62.488 42.594 -21.264 1.00 57.47 744 LEU A N 1
ATOM 5953 C CA . LEU A 1 744 ? 63.621 42.005 -20.530 1.00 57.47 744 LEU A CA 1
ATOM 5954 C C . LEU A 1 744 ? 63.648 42.458 -19.061 1.00 57.47 744 LEU A C 1
ATOM 5956 O O . LEU A 1 744 ? 63.837 41.654 -18.150 1.00 57.47 744 LEU A O 1
ATOM 5960 N N . PHE A 1 745 ? 63.366 43.740 -18.823 1.00 61.06 745 PHE A N 1
ATOM 5961 C CA . PHE A 1 745 ? 63.365 44.342 -17.490 1.00 61.06 745 PHE A CA 1
ATOM 5962 C C . PHE A 1 745 ? 62.203 43.856 -16.601 1.00 61.06 745 PHE A C 1
ATOM 5964 O O . PHE A 1 745 ? 62.300 43.848 -15.371 1.00 61.06 745 PHE A O 1
ATOM 5971 N N . ARG A 1 746 ? 61.084 43.434 -17.208 1.00 54.78 746 ARG A N 1
ATOM 5972 C CA . ARG A 1 746 ? 59.832 43.133 -16.495 1.00 54.78 746 ARG A CA 1
ATOM 5973 C C . ARG A 1 746 ? 59.678 41.653 -16.124 1.00 54.78 746 ARG A C 1
ATOM 5975 O O . ARG A 1 746 ? 59.150 41.362 -15.046 1.00 54.78 746 ARG A O 1
ATOM 5982 N N . GLN A 1 747 ? 60.192 40.729 -16.944 1.00 49.44 747 GLN A N 1
ATOM 5983 C CA . GLN A 1 747 ? 60.104 39.280 -16.684 1.00 49.44 747 GLN A CA 1
ATOM 5984 C C . GLN A 1 747 ? 60.739 38.864 -15.344 1.00 49.44 747 GLN A C 1
ATOM 5986 O O . GLN A 1 747 ? 60.179 38.029 -14.627 1.00 49.44 747 GLN A O 1
ATOM 5991 N N . PHE A 1 748 ? 61.861 39.483 -14.960 1.00 55.44 748 PHE A N 1
ATOM 5992 C CA . PHE A 1 748 ? 62.602 39.128 -13.743 1.00 55.44 748 PHE A CA 1
ATOM 5993 C C . PHE A 1 748 ? 61.787 39.325 -12.448 1.00 55.44 748 PHE A C 1
ATOM 5995 O O . PHE A 1 748 ? 61.913 38.544 -11.506 1.00 55.44 748 PHE A O 1
ATOM 6002 N N . ARG A 1 749 ? 60.893 40.329 -12.397 1.00 54.22 749 ARG A N 1
ATOM 6003 C CA . ARG A 1 749 ? 60.050 40.598 -11.213 1.00 54.22 749 ARG A CA 1
ATOM 6004 C C . ARG A 1 749 ? 58.767 39.764 -11.152 1.00 54.22 749 ARG A C 1
ATOM 6006 O O . ARG A 1 749 ? 58.302 39.481 -10.049 1.00 54.22 749 ARG A O 1
ATOM 6013 N N . GLN A 1 750 ? 58.184 39.365 -12.285 1.00 54.25 750 GLN A N 1
ATOM 6014 C CA . GLN A 1 750 ? 56.925 38.599 -12.290 1.00 54.25 750 GLN A CA 1
ATOM 6015 C C . GLN A 1 750 ? 57.112 37.150 -11.816 1.00 54.25 750 GLN A C 1
ATOM 6017 O O . GLN A 1 750 ? 56.282 36.647 -11.055 1.00 54.25 750 GLN A O 1
ATOM 6022 N N . LYS A 1 751 ? 58.235 36.511 -12.173 1.00 57.59 751 LYS A N 1
ATOM 6023 C CA . LYS A 1 751 ? 58.517 35.096 -11.860 1.00 57.59 751 LYS A CA 1
ATOM 6024 C C . LYS A 1 751 ? 58.468 34.769 -10.356 1.00 57.59 751 LYS A C 1
ATOM 6026 O O . LYS A 1 751 ? 58.069 33.674 -9.982 1.00 57.59 751 LYS A O 1
ATOM 6031 N N . LYS A 1 752 ? 58.797 35.732 -9.482 1.00 54.88 752 LYS A N 1
ATOM 6032 C CA . LYS A 1 752 ? 58.790 35.558 -8.014 1.00 54.88 752 LYS A CA 1
ATOM 6033 C C . LYS A 1 752 ? 57.395 35.655 -7.368 1.00 54.88 752 LYS A C 1
ATOM 6035 O O . LYS A 1 752 ? 57.239 35.242 -6.225 1.00 54.88 752 LYS A O 1
ATOM 6040 N N . ARG A 1 753 ? 56.387 36.200 -8.066 1.00 58.09 753 ARG A N 1
ATOM 6041 C CA . ARG A 1 753 ? 54.999 36.289 -7.560 1.00 58.09 753 ARG A CA 1
ATOM 6042 C C . ARG A 1 753 ? 54.139 35.096 -7.990 1.00 58.09 753 ARG A C 1
ATOM 6044 O O . ARG A 1 753 ? 53.322 34.644 -7.199 1.00 58.09 753 ARG A O 1
ATOM 6051 N N . ALA A 1 754 ? 54.374 34.560 -9.191 1.00 58.91 754 ALA A N 1
ATOM 6052 C CA . ALA A 1 754 ? 53.626 33.421 -9.730 1.00 58.91 754 ALA A CA 1
ATOM 6053 C C . ALA A 1 754 ? 53.693 32.173 -8.828 1.00 58.91 754 ALA A C 1
ATOM 6055 O O . ALA A 1 754 ? 52.661 31.586 -8.525 1.00 58.91 754 ALA A O 1
ATOM 6056 N N . ASN A 1 755 ? 54.880 31.822 -8.318 1.00 58.22 755 ASN A N 1
ATOM 6057 C CA . ASN A 1 755 ? 55.075 30.611 -7.507 1.00 58.22 755 ASN A CA 1
ATOM 6058 C C . ASN A 1 755 ? 54.330 30.602 -6.158 1.00 58.22 755 ASN A C 1
ATOM 6060 O O . ASN A 1 755 ? 54.196 29.534 -5.574 1.00 58.22 755 ASN A O 1
ATOM 6064 N N . ARG A 1 756 ? 53.885 31.757 -5.638 1.00 58.56 756 ARG A N 1
ATOM 6065 C CA . ARG A 1 756 ? 53.160 31.817 -4.355 1.00 58.56 756 ARG A CA 1
ATOM 6066 C C . ARG A 1 756 ? 51.664 31.558 -4.542 1.00 58.56 756 ARG A C 1
ATOM 6068 O O . ARG A 1 756 ? 51.098 30.775 -3.795 1.00 58.56 756 ARG A O 1
ATOM 6075 N N . LEU A 1 757 ? 51.079 32.129 -5.597 1.00 61.62 757 LEU A N 1
ATOM 6076 C CA . LEU A 1 757 ? 49.682 31.898 -5.985 1.00 61.62 757 LEU A CA 1
ATOM 6077 C C . LEU A 1 757 ? 49.439 30.438 -6.414 1.00 61.62 757 LEU A C 1
ATOM 6079 O O . LEU A 1 757 ? 48.383 29.870 -6.167 1.00 61.62 757 LEU A O 1
ATOM 6083 N N . LEU A 1 758 ? 50.453 29.816 -7.029 1.00 59.91 758 LEU A N 1
ATOM 6084 C CA . LEU A 1 758 ? 50.403 28.427 -7.493 1.00 59.91 758 LEU A CA 1
ATOM 6085 C C . LEU A 1 758 ? 50.294 27.405 -6.345 1.00 59.91 758 LEU A C 1
ATOM 6087 O O . LEU A 1 758 ? 49.837 26.290 -6.569 1.00 59.91 758 LEU A O 1
ATOM 6091 N N . ALA A 1 759 ? 50.722 27.767 -5.131 1.00 60.22 759 ALA A N 1
ATOM 6092 C CA . ALA A 1 759 ? 50.590 26.914 -3.950 1.00 60.22 759 ALA A CA 1
ATOM 6093 C C . ALA A 1 759 ? 49.151 26.923 -3.405 1.00 60.22 759 ALA A C 1
ATOM 6095 O O . ALA A 1 759 ? 48.611 25.863 -3.113 1.00 60.22 759 ALA A O 1
ATOM 6096 N N . GLU A 1 760 ? 48.521 28.100 -3.354 1.00 63.16 760 GLU A N 1
ATOM 6097 C CA . GLU A 1 760 ? 47.127 28.283 -2.919 1.00 63.16 760 GLU A CA 1
ATOM 6098 C C . GLU A 1 760 ? 46.153 27.575 -3.884 1.00 63.16 760 GLU A C 1
ATOM 6100 O O . GLU A 1 760 ? 45.272 26.835 -3.451 1.00 63.16 760 GLU A O 1
ATOM 6105 N N . GLN A 1 761 ? 46.384 27.677 -5.201 1.00 59.44 761 GLN A N 1
ATOM 6106 C CA . GLN A 1 761 ? 45.593 26.945 -6.204 1.00 59.44 761 GLN A CA 1
ATOM 6107 C C . GLN A 1 761 ? 45.714 25.415 -6.089 1.00 59.44 761 GLN A C 1
ATOM 6109 O O . GLN A 1 761 ? 44.767 24.707 -6.418 1.00 59.44 761 GLN A O 1
ATOM 6114 N N . ASN A 1 762 ? 46.846 24.881 -5.617 1.00 60.84 762 ASN A N 1
ATOM 6115 C CA . ASN A 1 762 ? 47.018 23.433 -5.457 1.00 60.84 762 ASN A CA 1
ATOM 6116 C C . ASN A 1 762 ? 46.234 22.862 -4.260 1.00 60.84 762 ASN A C 1
ATOM 6118 O O . ASN A 1 762 ? 45.857 21.690 -4.301 1.00 60.84 762 ASN A O 1
ATOM 6122 N N . GLU A 1 763 ? 45.959 23.650 -3.214 1.00 65.00 763 GLU A N 1
ATOM 6123 C CA . GLU A 1 763 ? 45.032 23.234 -2.149 1.00 65.00 763 GLU A CA 1
ATOM 6124 C C . GLU A 1 763 ? 43.578 23.261 -2.639 1.00 65.00 763 GLU A C 1
ATOM 6126 O O . GLU A 1 763 ? 42.850 22.288 -2.438 1.00 65.00 763 GLU A O 1
ATOM 6131 N N . GLU A 1 764 ? 43.179 24.307 -3.370 1.00 66.25 764 GLU A N 1
ATOM 6132 C CA . GLU A 1 764 ? 41.835 24.417 -3.957 1.00 66.25 764 GLU A CA 1
ATOM 6133 C C . GLU A 1 764 ? 41.544 23.279 -4.957 1.00 66.25 764 GLU A C 1
ATOM 6135 O O . GLU A 1 764 ? 40.486 22.651 -4.900 1.00 66.25 764 GLU A O 1
ATOM 6140 N N . ILE A 1 765 ? 42.515 22.931 -5.812 1.00 61.72 765 ILE A N 1
ATOM 6141 C CA . ILE A 1 765 ? 42.421 21.794 -6.745 1.00 61.72 765 ILE A CA 1
ATOM 6142 C C . ILE A 1 765 ? 42.283 20.456 -6.000 1.00 61.72 765 ILE A C 1
ATOM 6144 O O . ILE A 1 765 ? 41.543 19.585 -6.455 1.00 61.72 765 ILE A O 1
ATOM 6148 N N . ASN A 1 766 ? 42.951 20.269 -4.856 1.00 65.19 766 ASN A N 1
ATOM 6149 C CA . ASN A 1 766 ? 42.808 19.042 -4.063 1.00 65.19 766 ASN A CA 1
ATOM 6150 C C . ASN A 1 766 ? 41.430 18.938 -3.387 1.00 65.19 766 ASN A C 1
ATOM 6152 O O . ASN A 1 766 ? 40.868 17.843 -3.349 1.00 65.19 766 ASN A O 1
ATOM 6156 N N . ALA A 1 767 ? 40.858 20.052 -2.922 1.00 66.25 767 ALA A N 1
ATOM 6157 C CA . ALA A 1 767 ? 39.490 20.083 -2.401 1.00 66.25 767 ALA A CA 1
ATOM 6158 C C . ALA A 1 767 ? 38.460 19.764 -3.503 1.00 66.25 767 ALA A C 1
ATOM 6160 O O . ALA A 1 767 ? 37.630 18.870 -3.333 1.00 66.25 767 ALA A O 1
ATOM 6161 N N . GLN A 1 768 ? 38.578 20.402 -4.675 1.00 60.88 768 GLN A N 1
ATOM 6162 C CA . GLN A 1 768 ? 37.736 20.104 -5.842 1.00 60.88 768 GLN A CA 1
ATOM 6163 C C . GLN A 1 768 ? 37.887 18.647 -6.306 1.00 60.88 768 GLN A C 1
ATOM 6165 O O . GLN A 1 768 ? 36.912 18.020 -6.713 1.00 60.88 768 GLN A O 1
ATOM 6170 N N . LYS A 1 769 ? 39.090 18.065 -6.212 1.00 59.41 769 LYS A N 1
ATOM 6171 C CA . LYS A 1 769 ? 39.324 16.655 -6.546 1.00 59.41 769 LYS A CA 1
ATOM 6172 C C . LYS A 1 769 ? 38.573 15.702 -5.607 1.00 59.41 769 LYS A C 1
ATOM 6174 O O . LYS A 1 769 ? 37.978 14.747 -6.096 1.00 59.41 769 LYS A O 1
ATOM 6179 N N . GLN A 1 770 ? 38.568 15.962 -4.297 1.00 65.06 770 GLN A N 1
ATOM 6180 C CA . GLN A 1 770 ? 37.803 15.160 -3.331 1.00 65.06 770 GLN A CA 1
ATOM 6181 C C . GLN A 1 770 ? 36.289 15.286 -3.557 1.00 65.06 770 GLN A C 1
ATOM 6183 O O . GLN A 1 770 ? 35.567 14.293 -3.472 1.00 65.06 770 GLN A O 1
ATOM 6188 N N . GLU A 1 771 ? 35.809 16.478 -3.922 1.00 67.31 771 GLU A N 1
ATOM 6189 C CA . GLU A 1 771 ? 34.411 16.672 -4.309 1.00 67.31 771 GLU A CA 1
ATOM 6190 C C . GLU A 1 771 ? 34.063 15.864 -5.573 1.00 67.31 771 GLU A C 1
ATOM 6192 O O . GLU A 1 771 ? 33.088 15.113 -5.564 1.00 67.31 771 GLU A O 1
ATOM 6197 N N . ILE A 1 772 ? 34.898 15.922 -6.619 1.00 61.47 772 ILE A N 1
ATOM 6198 C CA . ILE A 1 772 ? 34.733 15.144 -7.860 1.00 61.47 772 ILE A CA 1
ATOM 6199 C C . ILE A 1 772 ? 34.769 13.631 -7.592 1.00 61.47 772 ILE A C 1
ATOM 6201 O O . ILE A 1 772 ? 33.995 12.891 -8.199 1.00 61.47 772 ILE A O 1
ATOM 6205 N N . GLU A 1 773 ? 35.623 13.154 -6.683 1.00 64.00 773 GLU A N 1
ATOM 6206 C CA . GLU A 1 773 ? 35.642 11.746 -6.263 1.00 64.00 773 GLU A CA 1
ATOM 6207 C C . GLU A 1 773 ? 34.318 11.354 -5.576 1.00 64.00 773 GLU A C 1
ATOM 6209 O O . GLU A 1 773 ? 33.721 10.349 -5.961 1.00 64.00 773 GLU A O 1
ATOM 6214 N N . SER A 1 774 ? 33.768 12.191 -4.683 1.00 65.38 774 SER A N 1
ATOM 6215 C CA . SER A 1 774 ? 32.449 11.936 -4.072 1.00 65.38 774 SER A CA 1
ATOM 6216 C C . SER A 1 774 ? 31.291 11.950 -5.087 1.00 65.38 774 SER A C 1
ATOM 6218 O O . SER A 1 774 ? 30.400 11.100 -5.032 1.00 65.38 774 SER A O 1
ATOM 6220 N N . GLN A 1 775 ? 31.324 12.868 -6.061 1.00 53.41 775 GLN A N 1
ATOM 6221 C CA . GLN A 1 775 ? 30.317 12.959 -7.122 1.00 53.41 775 GLN A CA 1
ATOM 6222 C C . GLN A 1 775 ? 30.389 11.756 -8.071 1.00 53.41 775 GLN A C 1
ATOM 6224 O O . GLN A 1 775 ? 29.351 11.242 -8.486 1.00 53.41 775 GLN A O 1
ATOM 6229 N N . ARG A 1 776 ? 31.599 11.273 -8.387 1.00 57.31 776 ARG A N 1
ATOM 6230 C CA . ARG A 1 776 ? 31.833 10.066 -9.192 1.00 57.31 776 ARG A CA 1
ATOM 6231 C C . ARG A 1 776 ? 31.273 8.821 -8.507 1.00 57.31 776 ARG A C 1
ATOM 6233 O O . ARG A 1 776 ? 30.642 8.008 -9.175 1.00 57.31 776 ARG A O 1
ATOM 6240 N N . ASP A 1 777 ? 31.494 8.671 -7.206 1.00 61.69 777 ASP A N 1
ATOM 6241 C CA . ASP A 1 777 ? 31.082 7.471 -6.474 1.00 61.69 777 ASP A CA 1
ATOM 6242 C C . ASP A 1 777 ? 29.545 7.407 -6.329 1.00 61.69 777 ASP A C 1
ATOM 6244 O O . ASP A 1 777 ? 28.950 6.350 -6.544 1.00 61.69 777 ASP A O 1
ATOM 6248 N N . LEU A 1 778 ? 28.878 8.556 -6.142 1.00 59.50 778 LEU A N 1
ATOM 6249 C CA . LEU A 1 778 ? 27.415 8.673 -6.252 1.00 59.50 778 LEU A CA 1
ATOM 6250 C C . LEU A 1 778 ? 26.899 8.338 -7.669 1.00 59.50 778 LEU A C 1
ATOM 6252 O O . LEU A 1 778 ? 25.844 7.718 -7.822 1.00 59.50 778 LEU A O 1
ATOM 6256 N N . LEU A 1 779 ? 27.641 8.723 -8.712 1.00 49.62 779 LEU A N 1
ATOM 6257 C CA . LEU A 1 779 ? 27.329 8.409 -10.113 1.00 49.62 779 LEU A CA 1
ATOM 6258 C C . LEU A 1 779 ? 27.414 6.901 -10.405 1.00 49.62 779 LEU A C 1
ATOM 6260 O O . LEU A 1 779 ? 26.580 6.376 -11.144 1.00 49.62 779 LEU A O 1
ATOM 6264 N N . TYR A 1 780 ? 28.377 6.196 -9.802 1.00 55.34 780 TYR A N 1
ATOM 6265 C CA . TYR A 1 780 ? 28.463 4.734 -9.878 1.00 55.34 780 TYR A CA 1
ATOM 6266 C C . TYR A 1 780 ? 27.266 4.058 -9.195 1.00 55.34 780 TYR A C 1
ATOM 6268 O O . TYR A 1 780 ? 26.646 3.188 -9.803 1.00 55.34 780 TYR A O 1
ATOM 6276 N N . GLU A 1 781 ? 26.867 4.502 -7.998 1.00 60.62 781 GLU A N 1
ATOM 6277 C CA . GLU A 1 781 ? 25.702 3.940 -7.292 1.00 60.62 781 GLU A CA 1
ATOM 6278 C C . GLU A 1 781 ? 24.383 4.160 -8.066 1.00 60.62 781 GLU A C 1
ATOM 6280 O O . GLU A 1 781 ? 23.495 3.303 -8.083 1.00 60.62 781 GLU A O 1
ATOM 6285 N N . GLN A 1 782 ? 24.238 5.304 -8.746 1.00 46.22 782 GLN A N 1
ATOM 6286 C CA . GLN A 1 782 ? 23.102 5.556 -9.641 1.00 46.22 782 GLN A CA 1
ATOM 6287 C C . GLN A 1 782 ? 23.142 4.664 -10.886 1.00 46.22 782 GLN A C 1
ATOM 6289 O O . GLN A 1 782 ? 22.103 4.144 -11.299 1.00 46.22 782 GLN A O 1
ATOM 6294 N N . LYS A 1 783 ? 24.330 4.451 -11.463 1.00 51.81 783 LYS A N 1
ATOM 6295 C CA . LYS A 1 783 ? 24.518 3.575 -12.620 1.00 51.81 783 LYS A CA 1
ATOM 6296 C C . LYS A 1 783 ? 24.135 2.125 -12.301 1.00 51.81 783 LYS A C 1
ATOM 6298 O O . LYS A 1 783 ? 23.370 1.545 -13.065 1.00 51.81 783 LYS A O 1
ATOM 6303 N N . GLU A 1 784 ? 24.582 1.569 -11.173 1.00 54.00 784 GLU A N 1
ATOM 6304 C CA . GLU A 1 784 ? 24.233 0.197 -10.760 1.00 54.00 784 GLU A CA 1
ATOM 6305 C C . GLU A 1 784 ? 22.713 -0.001 -10.630 1.00 54.00 784 GLU A C 1
ATOM 6307 O O . GLU A 1 784 ? 22.168 -1.007 -11.086 1.00 54.00 784 GLU A O 1
ATOM 6312 N N . LYS A 1 785 ? 21.999 0.987 -10.072 1.00 56.22 785 LYS A N 1
ATOM 6313 C CA . LYS A 1 785 ? 20.531 0.949 -9.951 1.00 56.22 785 LYS A CA 1
ATOM 6314 C C . LYS A 1 785 ? 19.830 1.011 -11.310 1.00 56.22 785 LYS A C 1
ATOM 6316 O O . LYS A 1 785 ? 18.831 0.324 -11.506 1.00 56.22 785 LYS A O 1
ATOM 6321 N N . ILE A 1 786 ? 20.347 1.802 -12.251 1.00 48.44 786 ILE A N 1
ATOM 6322 C CA . ILE A 1 786 ? 19.811 1.880 -13.619 1.00 48.44 786 ILE A CA 1
ATOM 6323 C C . ILE A 1 786 ? 20.063 0.570 -14.379 1.00 48.44 786 ILE A C 1
ATOM 6325 O O . ILE A 1 786 ? 19.151 0.074 -15.036 1.00 48.44 786 ILE A O 1
ATOM 6329 N N . GLU A 1 787 ? 21.255 -0.023 -14.260 1.00 49.66 787 GLU A N 1
ATOM 6330 C CA . GLU A 1 787 ? 21.580 -1.312 -14.887 1.00 49.66 787 GLU A CA 1
ATOM 6331 C C . GLU A 1 787 ? 20.715 -2.456 -14.322 1.00 49.66 787 GLU A C 1
ATOM 6333 O O . GLU A 1 787 ? 20.230 -3.282 -15.095 1.00 49.66 787 GLU A O 1
ATOM 6338 N N . HIS A 1 788 ? 20.422 -2.456 -13.014 1.00 54.69 788 HIS A N 1
ATOM 6339 C CA . HIS A 1 788 ? 19.483 -3.400 -12.390 1.00 54.69 788 HIS A CA 1
ATOM 6340 C C . HIS A 1 788 ? 18.065 -3.284 -12.967 1.00 54.69 788 HIS A C 1
ATOM 6342 O O . HIS A 1 788 ? 17.510 -4.268 -13.456 1.00 54.69 788 HIS A O 1
ATOM 6348 N N . ILE A 1 789 ? 17.499 -2.070 -12.969 1.00 53.69 789 ILE A N 1
ATOM 6349 C CA . ILE A 1 789 ? 16.145 -1.807 -13.483 1.00 53.69 789 ILE A CA 1
ATOM 6350 C C . ILE A 1 789 ? 16.052 -2.153 -14.976 1.00 53.69 789 ILE A C 1
ATOM 6352 O O . ILE A 1 789 ? 15.050 -2.708 -15.424 1.00 53.69 789 ILE A O 1
ATOM 6356 N N . HIS A 1 790 ? 17.096 -1.861 -15.758 1.00 49.53 790 HIS A N 1
ATOM 6357 C CA . HIS A 1 790 ? 17.130 -2.190 -17.181 1.00 49.53 790 HIS A CA 1
ATOM 6358 C C . HIS A 1 790 ? 17.132 -3.707 -17.431 1.00 49.53 790 HIS A C 1
ATOM 6360 O O . HIS A 1 790 ? 16.482 -4.170 -18.370 1.00 49.53 790 HIS A O 1
ATOM 6366 N N . LEU A 1 791 ? 17.807 -4.487 -16.580 1.00 52.62 791 LEU A N 1
ATOM 6367 C CA . LEU A 1 791 ? 17.840 -5.947 -16.669 1.00 52.62 791 LEU A CA 1
ATOM 6368 C C . LEU A 1 791 ? 16.481 -6.568 -16.302 1.00 52.62 791 LEU A C 1
ATOM 6370 O O . LEU A 1 791 ? 15.961 -7.374 -17.072 1.00 52.62 791 LEU A O 1
ATOM 6374 N N . GLU A 1 792 ? 15.856 -6.130 -15.203 1.00 62.47 792 GLU A N 1
ATOM 6375 C CA . GLU A 1 792 ? 14.511 -6.579 -14.795 1.00 62.47 792 GLU A CA 1
ATOM 6376 C C . GLU A 1 792 ? 13.432 -6.234 -15.836 1.00 62.47 792 GLU A C 1
ATOM 6378 O O . GLU A 1 792 ? 12.574 -7.063 -16.158 1.00 62.47 792 GLU A O 1
ATOM 6383 N N . LEU A 1 793 ? 13.497 -5.028 -16.414 1.00 56.25 793 LEU A N 1
ATOM 6384 C CA . LEU A 1 793 ? 12.598 -4.601 -17.487 1.00 56.25 793 LEU A CA 1
ATOM 6385 C C . LEU A 1 793 ? 12.801 -5.443 -18.757 1.00 56.25 793 LEU A C 1
ATOM 6387 O O . LEU A 1 793 ? 11.827 -5.881 -19.368 1.00 56.25 793 LEU A O 1
ATOM 6391 N N . THR A 1 794 ? 14.055 -5.715 -19.130 1.00 64.88 794 THR A N 1
ATOM 6392 C CA . THR A 1 794 ? 14.394 -6.524 -20.310 1.00 64.88 794 THR A CA 1
ATOM 6393 C C . THR A 1 794 ? 13.887 -7.959 -20.184 1.00 64.88 794 THR A C 1
ATOM 6395 O O . THR A 1 794 ? 13.296 -8.482 -21.130 1.00 64.88 794 THR A O 1
ATOM 6398 N N . ASP A 1 795 ? 14.069 -8.602 -19.028 1.00 70.12 795 ASP A N 1
ATOM 6399 C CA . ASP A 1 795 ? 13.579 -9.969 -18.820 1.00 70.12 795 ASP A CA 1
ATOM 6400 C C . ASP A 1 795 ? 12.039 -10.031 -18.765 1.00 70.12 795 ASP A C 1
ATOM 6402 O O . ASP A 1 795 ? 11.447 -10.981 -19.284 1.00 70.12 795 ASP A O 1
ATOM 6406 N N . SER A 1 796 ? 11.379 -8.984 -18.253 1.00 65.38 796 SER A N 1
ATOM 6407 C CA . SER A 1 796 ? 9.912 -8.853 -18.283 1.00 65.38 796 SER A CA 1
ATOM 6408 C C . SER A 1 796 ? 9.364 -8.712 -19.711 1.00 65.38 796 SER A C 1
ATOM 6410 O O . SER A 1 796 ? 8.403 -9.389 -20.080 1.00 65.38 796 SER A O 1
ATOM 6412 N N . ILE A 1 797 ? 10.001 -7.888 -20.551 1.00 68.12 797 ILE A N 1
ATOM 6413 C CA . ILE A 1 797 ? 9.622 -7.717 -21.965 1.00 68.12 797 ILE A CA 1
ATOM 6414 C C . ILE A 1 797 ? 9.900 -9.002 -22.762 1.00 68.12 797 ILE A C 1
ATOM 6416 O O . ILE A 1 797 ? 9.055 -9.441 -23.540 1.00 68.12 797 ILE A O 1
ATOM 6420 N N . ARG A 1 798 ? 11.030 -9.676 -22.517 1.00 73.88 798 ARG A N 1
ATOM 6421 C CA . ARG A 1 798 ? 11.352 -10.976 -23.133 1.00 73.88 798 ARG A CA 1
ATOM 6422 C C . ARG A 1 798 ? 10.349 -12.073 -22.748 1.00 73.88 798 ARG A C 1
ATOM 6424 O O . ARG A 1 798 ? 10.107 -12.987 -23.535 1.00 73.88 798 ARG A O 1
ATOM 6431 N N . TYR A 1 799 ? 9.755 -12.008 -21.556 1.00 71.50 799 TYR A N 1
ATOM 6432 C CA . TYR A 1 799 ? 8.658 -12.900 -21.177 1.00 71.50 799 TYR A CA 1
ATOM 6433 C C . TYR A 1 799 ? 7.372 -12.592 -21.962 1.00 71.50 799 TYR A C 1
ATOM 6435 O O . TYR A 1 799 ? 6.756 -13.520 -22.485 1.00 71.50 799 TYR A O 1
ATOM 6443 N N . ALA A 1 800 ? 7.016 -11.313 -22.132 1.00 69.69 800 ALA A N 1
ATOM 6444 C CA . ALA A 1 800 ? 5.892 -10.907 -22.982 1.00 69.69 800 ALA A CA 1
ATOM 6445 C C . ALA A 1 800 ? 6.082 -11.343 -24.450 1.00 69.69 800 ALA A C 1
ATOM 6447 O O . ALA A 1 800 ? 5.149 -11.872 -25.052 1.00 69.69 800 ALA A O 1
ATOM 6448 N N . GLN A 1 801 ? 7.302 -11.234 -24.989 1.00 79.31 801 GLN A N 1
ATOM 6449 C CA . GLN A 1 801 ? 7.651 -11.730 -26.325 1.00 79.31 801 GLN A CA 1
ATOM 6450 C C . GLN A 1 801 ? 7.361 -13.226 -26.484 1.00 79.31 801 GLN A C 1
ATOM 6452 O O . GLN A 1 801 ? 6.689 -13.622 -27.430 1.00 79.31 801 GLN A O 1
ATOM 6457 N N . ARG A 1 802 ? 7.765 -14.061 -25.517 1.00 79.69 802 ARG A N 1
ATOM 6458 C CA . ARG A 1 802 ? 7.473 -15.507 -25.547 1.00 79.69 802 ARG A CA 1
ATOM 6459 C C . ARG A 1 802 ? 5.974 -15.822 -25.559 1.00 79.69 802 ARG A C 1
ATOM 6461 O O . ARG A 1 802 ? 5.583 -16.837 -26.127 1.00 79.69 802 ARG A O 1
ATOM 6468 N N . ILE A 1 803 ? 5.148 -14.988 -24.923 1.00 78.12 803 ILE A N 1
ATOM 6469 C CA . ILE A 1 803 ? 3.685 -15.128 -24.948 1.00 78.12 803 ILE A CA 1
ATOM 6470 C C . ILE A 1 803 ? 3.140 -14.749 -26.332 1.00 78.12 803 ILE A C 1
ATOM 6472 O O . ILE A 1 803 ? 2.343 -15.502 -26.891 1.00 78.12 803 ILE A O 1
ATOM 6476 N N . GLN A 1 804 ? 3.594 -13.627 -26.898 1.00 79.31 804 GLN A N 1
ATOM 6477 C CA . GLN A 1 804 ? 3.187 -13.176 -28.231 1.00 79.31 804 GLN A CA 1
ATOM 6478 C C . GLN A 1 804 ? 3.579 -14.195 -29.317 1.00 79.31 804 GLN A C 1
ATOM 6480 O O . GLN A 1 804 ? 2.717 -14.631 -30.080 1.00 79.31 804 GLN A O 1
ATOM 6485 N N . ASP A 1 805 ? 4.833 -14.657 -29.328 1.00 80.25 805 ASP A N 1
ATOM 6486 C CA . ASP A 1 805 ? 5.334 -15.680 -30.260 1.00 80.25 805 ASP A CA 1
ATOM 6487 C C . ASP A 1 805 ? 4.509 -16.980 -30.190 1.00 80.25 805 ASP A C 1
ATOM 6489 O O . ASP A 1 805 ? 4.201 -17.596 -31.214 1.00 80.25 805 ASP A O 1
ATOM 6493 N N . ALA A 1 806 ? 4.107 -17.397 -28.982 1.00 77.94 806 ALA A N 1
ATOM 6494 C CA . ALA A 1 806 ? 3.289 -18.593 -28.790 1.00 77.94 806 ALA A CA 1
ATOM 6495 C C . ALA A 1 806 ? 1.881 -18.448 -29.396 1.00 77.94 806 ALA A C 1
ATOM 6497 O O . ALA A 1 806 ? 1.356 -19.414 -29.954 1.00 77.94 806 ALA A O 1
ATOM 6498 N N . VAL A 1 807 ? 1.276 -17.258 -29.330 1.00 75.94 807 VAL A N 1
ATOM 6499 C CA . VAL A 1 807 ? -0.075 -16.992 -29.858 1.00 75.94 807 VAL A CA 1
ATOM 6500 C C . VAL A 1 807 ? -0.078 -16.711 -31.368 1.00 75.94 807 VAL A C 1
ATOM 6502 O O . VAL A 1 807 ? -1.025 -17.094 -32.056 1.00 75.94 807 VAL A O 1
ATOM 6505 N N . LEU A 1 808 ? 1.010 -16.167 -31.922 1.00 72.44 808 LEU A N 1
ATOM 6506 C CA . LEU A 1 808 ? 1.194 -15.986 -33.372 1.00 72.44 808 LEU A CA 1
ATOM 6507 C C . LEU A 1 808 ? 1.353 -17.308 -34.153 1.00 72.44 808 LEU A C 1
ATOM 6509 O O . LEU A 1 808 ? 1.215 -17.329 -35.376 1.00 72.44 808 LEU A O 1
ATOM 6513 N N . SER A 1 809 ? 1.566 -18.439 -33.472 1.00 59.88 809 SER A N 1
ATOM 6514 C CA . SER A 1 809 ? 1.838 -19.760 -34.074 1.00 59.88 809 SER A CA 1
ATOM 6515 C C . SER A 1 809 ? 0.718 -20.372 -34.955 1.00 59.88 809 SER A C 1
ATOM 6517 O O . SER A 1 809 ? 0.893 -21.458 -35.516 1.00 59.88 809 SER A O 1
ATOM 6519 N N . SER A 1 810 ? -0.410 -19.675 -35.145 1.00 61.38 810 SER A N 1
ATOM 6520 C CA . SER A 1 810 ? -1.592 -20.113 -35.921 1.00 61.38 810 SER A CA 1
ATOM 6521 C C . SER A 1 810 ? -1.342 -20.452 -37.407 1.00 61.38 810 SER A C 1
ATOM 6523 O O . SER A 1 810 ? -2.132 -21.171 -38.027 1.00 61.38 810 SER A O 1
ATOM 6525 N N . VAL A 1 811 ? -0.226 -19.989 -37.983 1.00 65.31 811 VAL A N 1
ATOM 6526 C CA . VAL A 1 811 ? 0.078 -20.063 -39.429 1.00 65.31 811 VAL A CA 1
ATOM 6527 C C . VAL A 1 811 ? 0.366 -21.467 -39.951 1.00 65.31 811 VAL A C 1
ATOM 6529 O O . VAL A 1 811 ? 0.301 -21.687 -41.160 1.00 65.31 811 VAL A O 1
ATOM 6532 N N . LYS A 1 812 ? 0.604 -22.458 -39.083 1.00 71.81 812 LYS A N 1
ATOM 6533 C CA . LYS A 1 812 ? 0.813 -23.848 -39.525 1.00 71.81 812 LYS A CA 1
ATOM 6534 C C . LYS A 1 812 ? -0.270 -24.308 -40.517 1.00 71.81 812 LYS A C 1
ATOM 6536 O O . LYS A 1 812 ? 0.046 -24.871 -41.556 1.00 71.81 812 LYS A O 1
ATOM 6541 N N . THR A 1 813 ? -1.527 -23.954 -40.251 1.00 72.00 813 THR A N 1
ATOM 6542 C CA . THR A 1 813 ? -2.679 -24.267 -41.110 1.00 72.00 813 THR A CA 1
ATOM 6543 C C . THR A 1 813 ? -2.602 -23.633 -42.506 1.00 72.00 813 THR A C 1
ATOM 6545 O O . THR A 1 813 ? -3.053 -24.233 -43.482 1.00 72.00 813 THR A O 1
ATOM 6548 N N . LEU A 1 814 ? -2.046 -22.423 -42.614 1.00 81.88 814 LEU A N 1
ATOM 6549 C CA . LEU A 1 814 ? -1.839 -21.714 -43.878 1.00 81.88 814 LEU A CA 1
ATOM 6550 C C . LEU A 1 814 ? -0.684 -22.335 -44.665 1.00 81.88 814 LEU A C 1
ATOM 6552 O O . LEU A 1 814 ? -0.856 -22.591 -45.853 1.00 81.88 814 LEU A O 1
ATOM 6556 N N . ILE A 1 815 ? 0.433 -22.656 -44.004 1.00 80.00 815 ILE A N 1
ATOM 6557 C CA . ILE A 1 815 ? 1.580 -23.349 -44.620 1.00 80.00 815 ILE A CA 1
ATOM 6558 C C . ILE A 1 815 ? 1.164 -24.729 -45.151 1.00 80.00 815 ILE A C 1
ATOM 6560 O O . ILE A 1 815 ? 1.489 -25.071 -46.285 1.00 80.00 815 ILE A O 1
ATOM 6564 N N . ASP A 1 816 ? 0.391 -25.484 -44.365 1.00 80.75 816 ASP A N 1
ATOM 6565 C CA . ASP A 1 816 ? -0.135 -26.799 -44.749 1.00 80.75 816 ASP A CA 1
ATOM 6566 C C . ASP A 1 816 ? -1.157 -26.712 -45.910 1.00 80.75 816 ASP A C 1
ATOM 6568 O O . ASP A 1 816 ? -1.345 -27.688 -46.636 1.00 80.75 816 ASP A O 1
ATOM 6572 N N . THR A 1 817 ? -1.832 -25.566 -46.098 1.00 82.69 817 THR A N 1
ATOM 6573 C CA . THR A 1 817 ? -2.848 -25.372 -47.157 1.00 82.69 817 THR A CA 1
ATOM 6574 C C . THR A 1 817 ? -2.260 -24.792 -48.449 1.00 82.69 817 THR A C 1
ATOM 6576 O O . THR A 1 817 ? -2.670 -25.207 -49.530 1.00 82.69 817 THR A O 1
ATOM 6579 N N . PHE A 1 818 ? -1.302 -23.866 -48.355 1.00 86.38 818 PHE A N 1
ATOM 6580 C CA . PHE A 1 818 ? -0.626 -23.229 -49.490 1.00 86.38 818 PHE A CA 1
ATOM 6581 C C . PHE A 1 818 ? 0.901 -23.274 -49.290 1.00 86.38 818 PHE A C 1
ATOM 6583 O O . PHE A 1 818 ? 1.473 -22.347 -48.711 1.00 86.38 818 PHE A O 1
ATOM 6590 N N . PRO A 1 819 ? 1.589 -24.332 -49.767 1.00 81.50 819 PRO A N 1
ATOM 6591 C CA . PRO A 1 819 ? 3.027 -24.511 -49.541 1.00 81.50 819 PRO A CA 1
ATOM 6592 C C . PRO A 1 819 ? 3.906 -23.416 -50.163 1.00 81.50 819 PRO A C 1
ATOM 6594 O O . PRO A 1 819 ? 4.956 -23.088 -49.614 1.00 81.50 819 PRO A O 1
ATOM 6597 N N . GLU A 1 820 ? 3.478 -22.815 -51.280 1.00 88.69 820 GLU A N 1
ATOM 6598 C CA . GLU A 1 820 ? 4.062 -21.564 -51.770 1.00 88.69 820 GLU A CA 1
ATOM 6599 C C . GLU A 1 820 ? 3.435 -20.379 -51.010 1.00 88.69 820 GLU A C 1
ATOM 6601 O O . GLU A 1 820 ? 2.424 -19.806 -51.422 1.00 88.69 820 GLU A O 1
ATOM 6606 N N . ASN A 1 821 ? 4.072 -19.994 -49.901 1.00 91.62 821 ASN A N 1
ATOM 6607 C CA . ASN A 1 821 ? 3.790 -18.771 -49.146 1.00 91.62 821 ASN A CA 1
ATOM 6608 C C . ASN A 1 821 ? 5.088 -18.134 -48.607 1.00 91.62 821 ASN A C 1
ATOM 6610 O O . ASN A 1 821 ? 6.147 -18.765 -48.604 1.00 91.62 821 ASN A O 1
ATOM 6614 N N . PHE A 1 822 ? 5.005 -16.895 -48.121 1.00 92.62 822 PHE A N 1
ATOM 6615 C CA . PHE A 1 822 ? 6.019 -16.299 -47.254 1.00 92.62 822 PHE A CA 1
ATOM 6616 C C . PHE A 1 822 ? 5.391 -15.410 -46.178 1.00 92.62 822 PHE A C 1
ATOM 6618 O O . PHE A 1 822 ? 4.356 -14.784 -46.400 1.00 92.62 822 PHE A O 1
ATOM 6625 N N . ILE A 1 823 ? 6.089 -15.276 -45.046 1.00 91.00 823 ILE A N 1
ATOM 6626 C CA . ILE A 1 823 ? 5.845 -14.226 -44.050 1.00 91.00 823 ILE A CA 1
ATOM 6627 C C . ILE A 1 823 ? 7.131 -13.435 -43.814 1.00 91.00 823 ILE A C 1
ATOM 6629 O O . ILE A 1 823 ? 8.208 -14.009 -43.612 1.00 91.00 823 ILE A O 1
ATOM 6633 N N . ILE A 1 824 ? 6.997 -12.113 -43.825 1.00 93.25 824 ILE A N 1
ATOM 6634 C CA . ILE A 1 824 ? 7.939 -11.144 -43.266 1.00 93.25 824 ILE A CA 1
ATOM 6635 C C . ILE A 1 824 ? 7.269 -10.602 -42.002 1.00 93.25 824 ILE A C 1
ATOM 6637 O O . ILE A 1 824 ? 6.124 -10.165 -42.060 1.00 93.25 824 ILE A O 1
ATOM 6641 N N . TYR A 1 825 ? 7.969 -10.669 -40.874 1.00 91.62 825 TYR A N 1
ATOM 6642 C CA . TYR A 1 825 ? 7.511 -10.163 -39.581 1.00 91.62 825 TYR A CA 1
ATOM 6643 C C . TYR A 1 825 ? 8.723 -9.585 -38.858 1.00 91.62 825 TYR A C 1
ATOM 6645 O O . TYR A 1 825 ? 9.678 -10.312 -38.568 1.00 91.62 825 TYR A O 1
ATOM 6653 N N . ARG A 1 826 ? 8.736 -8.267 -38.673 1.00 90.69 826 ARG A N 1
ATOM 6654 C CA . ARG A 1 826 ? 9.873 -7.514 -38.142 1.00 90.69 826 ARG A CA 1
ATOM 6655 C C . ARG A 1 826 ? 9.368 -6.456 -37.157 1.00 90.69 826 ARG A C 1
ATOM 6657 O O . ARG A 1 826 ? 9.054 -5.351 -37.601 1.00 90.69 826 ARG A O 1
ATOM 6664 N N . PRO A 1 827 ? 9.304 -6.764 -35.852 1.00 89.38 827 PRO A N 1
ATOM 6665 C CA . PRO A 1 827 ? 8.965 -5.762 -34.852 1.00 89.38 827 PRO A CA 1
ATOM 6666 C C . PRO A 1 827 ? 10.040 -4.665 -34.794 1.00 89.38 827 PRO A C 1
ATOM 6668 O O . PRO A 1 827 ? 11.227 -4.925 -35.018 1.00 89.38 827 PRO A O 1
ATOM 6671 N N . LEU A 1 828 ? 9.616 -3.445 -34.479 1.00 87.00 828 LEU A N 1
ATOM 6672 C CA . LEU A 1 828 ? 10.457 -2.289 -34.175 1.00 87.00 828 LEU A CA 1
ATOM 6673 C C . LEU A 1 828 ? 11.183 -2.468 -32.831 1.00 87.00 828 LEU A C 1
ATOM 6675 O O . LEU A 1 828 ? 12.340 -2.072 -32.680 1.00 87.00 828 LEU A O 1
ATOM 6679 N N . GLU A 1 829 ? 10.497 -3.075 -31.861 1.00 84.94 829 GLU A N 1
ATOM 6680 C CA . GLU A 1 829 ? 11.009 -3.413 -30.529 1.00 84.94 829 GLU A CA 1
ATOM 6681 C C . GLU A 1 829 ? 11.109 -4.945 -30.343 1.00 84.94 829 GLU A C 1
ATOM 6683 O O . GLU A 1 829 ? 11.224 -5.697 -31.306 1.00 84.94 829 GLU A O 1
ATOM 6688 N N . MET A 1 830 ? 11.103 -5.450 -29.102 1.00 80.75 830 MET A N 1
ATOM 6689 C CA . MET A 1 830 ? 11.084 -6.902 -28.841 1.00 80.75 830 MET A CA 1
ATOM 6690 C C . MET A 1 830 ? 9.709 -7.546 -29.074 1.00 80.75 830 MET A C 1
ATOM 6692 O O . MET A 1 830 ? 9.622 -8.767 -29.163 1.00 80.75 830 MET A O 1
ATOM 6696 N N . VAL A 1 831 ? 8.646 -6.743 -29.136 1.00 86.88 831 VAL A N 1
ATOM 6697 C CA . VAL A 1 831 ? 7.256 -7.166 -29.356 1.00 86.88 831 VAL A CA 1
ATOM 6698 C C . VAL A 1 831 ? 6.568 -6.175 -30.293 1.00 86.88 831 VAL A C 1
ATOM 6700 O O . VAL A 1 831 ? 6.924 -4.995 -30.295 1.00 86.88 831 VAL A O 1
ATOM 6703 N N . SER A 1 832 ? 5.614 -6.663 -31.083 1.00 88.00 832 SER A N 1
ATOM 6704 C CA . SER A 1 832 ? 4.949 -5.906 -32.155 1.00 88.00 832 SER A CA 1
ATOM 6705 C C . SER A 1 832 ? 3.517 -5.519 -31.784 1.00 88.00 832 SER A C 1
ATOM 6707 O O . SER A 1 832 ? 2.868 -6.268 -31.061 1.00 88.00 832 SER A O 1
ATOM 6709 N N . GLY A 1 833 ? 3.008 -4.403 -32.306 1.00 88.38 833 GLY A N 1
ATOM 6710 C CA . GLY A 1 833 ? 1.580 -4.144 -32.494 1.00 88.38 833 GLY A CA 1
ATOM 6711 C C . GLY A 1 833 ? 1.001 -4.908 -33.688 1.00 88.38 833 GLY A C 1
ATOM 6712 O O . GLY A 1 833 ? -0.108 -5.440 -33.591 1.00 88.38 833 GLY A O 1
ATOM 6713 N N . ASP A 1 834 ? 1.759 -5.054 -34.773 1.00 93.06 834 ASP A N 1
ATOM 6714 C CA . ASP A 1 834 ? 1.339 -5.868 -35.914 1.00 93.06 834 ASP A CA 1
ATOM 6715 C C . ASP A 1 834 ? 1.081 -7.337 -35.546 1.00 93.06 834 ASP A C 1
ATOM 6717 O O . ASP A 1 834 ? 1.739 -7.926 -34.683 1.00 93.06 834 ASP A O 1
ATOM 6721 N N . PHE A 1 835 ? 0.188 -7.985 -36.295 1.00 92.88 835 PHE A N 1
ATOM 6722 C CA . PHE A 1 835 ? 0.108 -9.440 -36.320 1.00 92.88 835 PHE A CA 1
ATOM 6723 C C . PHE A 1 835 ? -0.378 -10.006 -37.653 1.00 92.88 835 PHE A C 1
ATOM 6725 O O . PHE A 1 835 ? -1.063 -9.369 -38.451 1.00 92.88 835 PHE A O 1
ATOM 6732 N N . TYR A 1 836 ? -0.074 -11.282 -37.855 1.00 91.75 836 TYR A N 1
ATOM 6733 C CA . TYR A 1 836 ? -0.692 -12.130 -38.864 1.00 91.75 836 TYR A CA 1
ATOM 6734 C C . TYR A 1 836 ? -1.484 -13.239 -38.163 1.00 91.75 836 TYR A C 1
ATOM 6736 O O . TYR A 1 836 ? -1.136 -13.675 -37.064 1.00 91.75 836 TYR A O 1
ATOM 6744 N N . TRP A 1 837 ? -2.554 -13.717 -38.790 1.00 92.88 837 TRP A N 1
ATOM 6745 C CA . TRP A 1 837 ? -3.379 -14.789 -38.228 1.00 92.88 837 TRP A CA 1
ATOM 6746 C C . TRP A 1 837 ? -4.036 -15.608 -39.338 1.00 92.88 837 TRP A C 1
ATOM 6748 O O . TRP A 1 837 ? -4.359 -15.077 -40.403 1.00 92.88 837 TRP A O 1
ATOM 6758 N N . SER A 1 838 ? -4.225 -16.911 -39.110 1.00 90.88 838 SER A N 1
ATOM 6759 C CA . SER A 1 838 ? -4.905 -17.789 -40.068 1.00 90.88 838 SER A CA 1
ATOM 6760 C C . SER A 1 838 ? -5.588 -18.981 -39.411 1.00 90.88 838 SER A C 1
ATOM 6762 O O . SER A 1 838 ? -5.044 -19.571 -38.477 1.00 90.88 838 SER A O 1
ATOM 6764 N N . VAL A 1 839 ? -6.719 -19.412 -39.967 1.00 90.00 839 VAL A N 1
ATOM 6765 C CA . VAL A 1 839 ? -7.438 -20.607 -39.523 1.00 90.00 839 VAL A CA 1
ATOM 6766 C C . VAL A 1 839 ? -8.207 -21.268 -40.668 1.00 90.00 839 VAL A C 1
ATOM 6768 O O . VAL A 1 839 ? -8.691 -20.602 -41.583 1.00 90.00 839 VAL A O 1
ATOM 6771 N N . LYS A 1 840 ? -8.353 -22.595 -40.616 1.00 87.62 840 LYS A N 1
ATOM 6772 C CA . LYS A 1 840 ? -9.193 -23.363 -41.543 1.00 87.62 840 LYS A CA 1
ATOM 6773 C C . LYS A 1 840 ? -10.433 -23.869 -40.816 1.00 87.62 840 LYS A C 1
ATOM 6775 O O . LYS A 1 840 ? -10.324 -24.670 -39.891 1.00 87.62 840 LYS A O 1
ATOM 6780 N N . THR A 1 841 ? -11.604 -23.439 -41.275 1.00 85.50 841 THR A N 1
ATOM 6781 C CA . THR A 1 841 ? -12.904 -23.819 -40.709 1.00 85.50 841 THR A CA 1
ATOM 6782 C C . THR A 1 841 ? -13.751 -24.450 -41.808 1.00 85.50 841 THR A C 1
ATOM 6784 O O . THR A 1 841 ? -14.210 -23.782 -42.735 1.00 85.50 841 THR A O 1
ATOM 6787 N N . GLY A 1 842 ? -13.928 -25.773 -41.732 1.00 84.75 842 GLY A N 1
ATOM 6788 C CA . GLY A 1 842 ? -14.565 -26.553 -42.793 1.00 84.75 842 GLY A CA 1
ATOM 6789 C C . GLY A 1 842 ? -13.791 -26.437 -44.110 1.00 84.75 842 GLY A C 1
ATOM 6790 O O . GLY A 1 842 ? -12.600 -26.738 -44.169 1.00 84.75 842 GLY A O 1
ATOM 6791 N N . ASN A 1 843 ? -14.475 -25.972 -45.155 1.00 89.38 843 ASN A N 1
ATOM 6792 C CA . ASN A 1 843 ? -13.914 -25.778 -46.492 1.00 89.38 843 ASN A CA 1
ATOM 6793 C C . ASN A 1 843 ? -13.444 -24.330 -46.772 1.00 89.38 843 ASN A C 1
ATOM 6795 O O . ASN A 1 843 ? -13.262 -23.933 -47.923 1.00 89.38 843 ASN A O 1
ATOM 6799 N N . ARG A 1 844 ? -13.277 -23.501 -45.733 1.00 91.50 844 ARG A N 1
ATOM 6800 C CA . ARG A 1 844 ? -12.740 -22.143 -45.886 1.00 91.50 844 ARG A CA 1
ATOM 6801 C C . ARG A 1 844 ? -11.434 -21.966 -45.123 1.00 91.50 844 ARG A C 1
ATOM 6803 O O . ARG A 1 844 ? -11.337 -22.382 -43.969 1.00 91.50 844 ARG A O 1
ATOM 6810 N N . LEU A 1 845 ? -10.459 -21.323 -45.761 1.00 92.69 845 LEU A N 1
ATOM 6811 C CA . LEU A 1 845 ? -9.282 -20.761 -45.098 1.00 92.69 845 LEU A CA 1
ATOM 6812 C C . LEU A 1 845 ? -9.519 -19.262 -44.898 1.00 92.69 845 LEU A C 1
ATOM 6814 O O . LEU A 1 845 ? -9.714 -18.538 -45.875 1.00 92.69 845 LEU A O 1
ATOM 6818 N N . VAL A 1 846 ? -9.496 -18.810 -43.647 1.00 94.12 846 VAL A N 1
ATOM 6819 C CA . VAL A 1 846 ? -9.578 -17.396 -43.265 1.00 94.12 846 VAL A CA 1
ATOM 6820 C C . VAL A 1 846 ? -8.196 -16.948 -42.801 1.00 94.12 846 VAL A C 1
ATOM 6822 O O . VAL A 1 846 ? -7.541 -17.674 -42.055 1.00 94.12 846 VAL A O 1
ATOM 6825 N N . PHE A 1 847 ? -7.726 -15.787 -43.251 1.00 94.38 847 PHE A N 1
ATOM 6826 C CA . PHE A 1 847 ? -6.419 -15.248 -42.868 1.00 94.38 847 PHE A CA 1
ATOM 6827 C C . PHE A 1 847 ? -6.367 -13.726 -42.995 1.00 94.38 847 PHE A C 1
ATOM 6829 O O . PHE A 1 847 ? -7.110 -13.133 -43.780 1.00 94.38 847 PHE A O 1
ATOM 6836 N N . CYS A 1 848 ? -5.480 -13.093 -42.233 1.00 94.56 848 CYS A N 1
ATOM 6837 C CA . CYS A 1 848 ? -5.309 -11.645 -42.233 1.00 94.56 848 CYS A CA 1
ATOM 6838 C C . CYS A 1 848 ? -3.881 -11.204 -41.892 1.00 94.56 848 CYS A C 1
ATOM 6840 O O . CYS A 1 848 ? -3.115 -11.941 -41.266 1.00 94.56 848 CYS A O 1
ATOM 6842 N N . VAL A 1 849 ? -3.580 -9.957 -42.256 1.00 95.19 849 VAL A N 1
ATOM 6843 C CA . VAL A 1 849 ? -2.513 -9.145 -41.655 1.00 95.19 849 VAL A CA 1
ATOM 6844 C C . VAL A 1 849 ? -3.179 -7.918 -41.044 1.00 95.19 849 VAL A C 1
ATOM 6846 O O . VAL A 1 849 ? -4.060 -7.320 -41.670 1.00 95.19 849 VAL A O 1
ATOM 6849 N N . ALA A 1 850 ? -2.787 -7.593 -39.820 1.00 94.31 850 ALA A N 1
ATOM 6850 C CA . ALA A 1 850 ? -3.303 -6.494 -39.030 1.00 94.31 850 ALA A CA 1
ATOM 6851 C C . ALA A 1 850 ? -2.155 -5.659 -38.458 1.00 94.31 850 ALA A C 1
ATOM 6853 O O . ALA A 1 850 ? -1.083 -6.177 -38.154 1.00 94.31 850 ALA A O 1
ATOM 6854 N N . ASP A 1 851 ? -2.446 -4.381 -38.307 1.00 93.88 851 ASP A N 1
ATOM 6855 C CA . ASP A 1 851 ? -1.592 -3.284 -37.880 1.00 93.88 851 ASP A CA 1
ATOM 6856 C C . ASP A 1 851 ? -2.321 -2.634 -36.695 1.00 93.88 851 ASP A C 1
ATOM 6858 O O . ASP A 1 851 ? -3.505 -2.301 -36.815 1.00 93.88 851 ASP A O 1
ATOM 6862 N N . CYS A 1 852 ? -1.706 -2.585 -35.512 1.00 92.50 852 CYS A N 1
ATOM 6863 C CA . CYS A 1 852 ? -2.377 -2.121 -34.292 1.00 92.50 852 CYS A CA 1
ATOM 6864 C C . CYS A 1 852 ? -1.815 -0.785 -33.820 1.00 92.50 852 CYS A C 1
ATOM 6866 O O . CYS A 1 852 ? -0.623 -0.520 -33.917 1.00 92.50 852 CYS A O 1
ATOM 6868 N N . THR A 1 853 ? -2.668 0.037 -33.205 1.00 86.75 853 THR A N 1
ATOM 6869 C CA . THR A 1 853 ? -2.237 1.331 -32.666 1.00 86.75 853 THR A CA 1
ATOM 6870 C C . THR A 1 853 ? -1.174 1.162 -31.571 1.00 86.75 853 THR A C 1
ATOM 6872 O O . THR A 1 853 ? -1.477 0.719 -30.463 1.00 86.75 853 THR A O 1
ATOM 6875 N N . GLY A 1 854 ? 0.051 1.597 -31.877 1.00 81.25 854 GLY A N 1
ATOM 6876 C CA . GLY A 1 854 ? 1.187 1.645 -30.957 1.00 81.25 854 GLY A CA 1
ATOM 6877 C C . GLY A 1 854 ? 2.159 0.470 -31.108 1.00 81.25 854 GLY A C 1
ATOM 6878 O O . GLY A 1 854 ? 1.761 -0.656 -31.379 1.00 81.25 854 GLY A O 1
ATOM 6879 N N . HIS A 1 855 ? 3.443 0.741 -30.870 1.00 77.75 855 HIS A N 1
ATOM 6880 C CA . HIS A 1 855 ? 4.526 -0.248 -30.882 1.00 77.75 855 HIS A CA 1
ATOM 6881 C C . HIS A 1 855 ? 4.876 -0.727 -29.461 1.00 77.75 855 HIS A C 1
ATOM 6883 O O . HIS A 1 855 ? 4.418 -0.169 -28.456 1.00 77.75 855 HIS A O 1
ATOM 6889 N N . GLY A 1 856 ? 5.714 -1.762 -29.364 1.00 80.56 856 GLY A N 1
ATOM 6890 C CA . GLY A 1 856 ? 6.186 -2.283 -28.082 1.00 80.56 856 GLY A CA 1
ATOM 6891 C C . GLY A 1 856 ? 5.064 -2.907 -27.244 1.00 80.56 856 GLY A C 1
ATOM 6892 O O . GLY A 1 856 ? 4.076 -3.421 -27.767 1.00 80.56 856 GLY A O 1
ATOM 6893 N N . VAL A 1 857 ? 5.222 -2.903 -25.915 1.00 79.31 857 VAL A N 1
ATOM 6894 C CA . VAL A 1 857 ? 4.311 -3.623 -25.000 1.00 79.31 857 VAL A CA 1
ATOM 6895 C C . VAL A 1 857 ? 2.829 -3.216 -25.149 1.00 79.31 857 VAL A C 1
ATOM 6897 O O . VAL A 1 857 ? 1.999 -4.125 -25.183 1.00 79.31 857 VAL A O 1
ATOM 6900 N N . PRO A 1 858 ? 2.449 -1.924 -25.271 1.00 79.25 858 PRO A N 1
ATOM 6901 C CA . PRO A 1 858 ? 1.052 -1.540 -25.504 1.00 79.25 858 PRO A CA 1
ATOM 6902 C C . PRO A 1 858 ? 0.486 -2.081 -26.824 1.00 79.25 858 PRO A C 1
ATOM 6904 O O . PRO A 1 858 ? -0.630 -2.601 -26.831 1.00 79.25 858 PRO A O 1
ATOM 6907 N N . GLY A 1 859 ? 1.275 -2.032 -27.903 1.00 84.25 859 GLY A N 1
ATOM 6908 C CA . GLY A 1 859 ? 0.919 -2.628 -29.193 1.00 84.25 859 GLY A CA 1
ATOM 6909 C C . GLY A 1 859 ? 0.658 -4.125 -29.075 1.00 84.25 859 GLY A C 1
ATOM 6910 O O . GLY A 1 859 ? -0.394 -4.609 -29.484 1.00 84.25 859 GLY A O 1
ATOM 6911 N N . ALA A 1 860 ? 1.560 -4.845 -28.408 1.00 85.12 860 ALA A N 1
ATOM 6912 C CA . ALA A 1 860 ? 1.451 -6.290 -28.224 1.00 85.12 860 ALA A CA 1
ATOM 6913 C C . ALA A 1 860 ? 0.175 -6.724 -27.484 1.00 85.12 860 ALA A C 1
ATOM 6915 O O . ALA A 1 860 ? -0.387 -7.780 -27.787 1.00 85.12 860 ALA A O 1
ATOM 6916 N N . PHE A 1 861 ? -0.330 -5.912 -26.546 1.00 85.19 861 PHE A N 1
ATOM 6917 C CA . PHE A 1 861 ? -1.639 -6.156 -25.929 1.00 85.19 861 PHE A CA 1
ATOM 6918 C C . PHE A 1 861 ? -2.789 -6.043 -26.941 1.00 85.19 861 PHE A C 1
ATOM 6920 O O . PHE A 1 861 ? -3.701 -6.872 -26.905 1.00 85.19 861 PHE A O 1
ATOM 6927 N N . MET A 1 862 ? -2.738 -5.077 -27.863 1.00 87.88 862 MET A N 1
ATOM 6928 C CA . MET A 1 862 ? -3.731 -4.930 -28.934 1.00 87.88 862 MET A CA 1
ATOM 6929 C C . MET A 1 862 ? -3.700 -6.106 -29.917 1.00 87.88 862 MET A C 1
ATOM 6931 O O . MET A 1 862 ? -4.762 -6.634 -30.252 1.00 87.88 862 MET A O 1
ATOM 6935 N N . SER A 1 863 ? -2.514 -6.588 -30.303 1.00 90.00 863 SER A N 1
ATOM 6936 C CA . SER A 1 863 ? -2.368 -7.764 -31.176 1.00 90.00 863 SER A CA 1
ATOM 6937 C C . SER A 1 863 ? -2.967 -9.017 -30.538 1.00 90.00 863 SER A C 1
ATOM 6939 O O . SER A 1 863 ? -3.739 -9.745 -31.160 1.00 90.00 863 SER A O 1
ATOM 6941 N N . MET A 1 864 ? -2.649 -9.255 -29.262 1.00 89.31 864 MET A N 1
ATOM 6942 C CA . MET A 1 864 ? -3.150 -10.400 -28.496 1.00 89.31 864 MET A CA 1
ATOM 6943 C C . MET A 1 864 ? -4.677 -10.371 -28.350 1.00 89.31 864 MET A C 1
ATOM 6945 O O . MET A 1 864 ? -5.336 -11.405 -28.482 1.00 89.31 864 MET A O 1
ATOM 6949 N N . LEU A 1 865 ? -5.246 -9.184 -28.123 1.00 88.44 865 LEU A N 1
ATOM 6950 C CA . LEU A 1 865 ? -6.688 -8.953 -28.046 1.00 88.44 865 LEU A CA 1
ATOM 6951 C C . LEU A 1 865 ? -7.374 -9.188 -29.405 1.00 88.44 865 LEU A C 1
ATOM 6953 O O . LEU A 1 865 ? -8.379 -9.897 -29.466 1.00 88.44 865 LEU A O 1
ATOM 6957 N N . GLY A 1 866 ? -6.787 -8.690 -30.499 1.00 90.38 866 GLY A N 1
ATOM 6958 C CA . GLY A 1 866 ? -7.251 -8.944 -31.867 1.00 90.38 866 GLY A CA 1
ATOM 6959 C C . GLY A 1 866 ? -7.257 -10.432 -32.230 1.00 90.38 866 GLY A C 1
ATOM 6960 O O . GLY A 1 866 ? -8.277 -10.952 -32.680 1.00 90.38 866 GLY A O 1
ATOM 6961 N N . ILE A 1 867 ? -6.161 -11.150 -31.957 1.00 91.19 867 ILE A N 1
ATOM 6962 C CA . ILE A 1 867 ? -6.064 -12.602 -32.187 1.00 91.19 867 ILE A CA 1
ATOM 6963 C C . ILE A 1 867 ? -7.086 -13.371 -31.335 1.00 91.19 867 ILE A C 1
ATOM 6965 O O . ILE A 1 867 ? -7.707 -14.316 -31.826 1.00 91.19 867 ILE A O 1
ATOM 6969 N N . SER A 1 868 ? -7.300 -12.972 -30.076 1.00 90.50 868 SER A N 1
ATOM 6970 C CA . SER A 1 868 ? -8.289 -13.610 -29.198 1.00 90.50 868 SER A CA 1
ATOM 6971 C C . SER A 1 868 ? -9.708 -13.499 -29.762 1.00 90.50 868 SER A C 1
ATOM 6973 O O . SER A 1 868 ? -10.415 -14.504 -29.828 1.00 90.50 868 SER A O 1
ATOM 6975 N N . PHE A 1 869 ? -10.113 -12.313 -30.223 1.00 93.38 869 PHE A N 1
ATOM 6976 C CA . PHE A 1 869 ? -11.441 -12.108 -30.809 1.00 93.38 869 PHE A CA 1
ATOM 6977 C C . PHE A 1 869 ? -11.594 -12.763 -32.186 1.00 93.38 869 PHE A C 1
ATOM 6979 O O . PHE A 1 869 ? -12.642 -13.336 -32.465 1.00 93.38 869 PHE A O 1
ATOM 6986 N N . LEU A 1 870 ? -10.558 -12.770 -33.031 1.00 92.50 870 LEU A N 1
ATOM 6987 C CA . LEU A 1 870 ? -10.583 -13.517 -34.297 1.00 92.50 870 LEU A CA 1
ATOM 6988 C C . LEU A 1 870 ? -10.756 -15.026 -34.068 1.00 92.50 870 LEU A C 1
ATOM 6990 O O . LEU A 1 870 ? -11.539 -15.675 -34.766 1.00 92.50 870 LEU A O 1
ATOM 6994 N N . ASN A 1 871 ? -10.086 -15.582 -33.053 1.00 90.25 871 ASN A N 1
ATOM 6995 C CA . ASN A 1 871 ? -10.313 -16.962 -32.630 1.00 90.25 871 ASN A CA 1
ATOM 6996 C C . ASN A 1 871 ? -11.761 -17.166 -32.155 1.00 90.25 871 ASN A C 1
ATOM 6998 O O . ASN A 1 871 ? -12.407 -18.106 -32.603 1.00 90.25 871 ASN A O 1
ATOM 7002 N N . GLU A 1 872 ? -12.304 -16.295 -31.304 1.00 91.00 872 GLU A N 1
ATOM 7003 C CA . GLU A 1 872 ? -13.690 -16.395 -30.824 1.00 91.00 872 GLU A CA 1
ATOM 7004 C C . GLU A 1 872 ? -14.710 -16.375 -31.981 1.00 91.00 872 GLU A C 1
ATOM 7006 O O . GLU A 1 872 ? -15.467 -17.331 -32.163 1.00 91.00 872 GLU A O 1
ATOM 7011 N N . ILE A 1 873 ? -14.654 -15.358 -32.840 1.00 92.94 873 ILE A N 1
ATOM 7012 C CA . ILE A 1 873 ? -15.592 -15.153 -33.954 1.00 92.94 873 ILE A CA 1
ATOM 7013 C C . ILE A 1 873 ? -15.536 -16.316 -34.969 1.00 92.94 873 ILE A C 1
ATOM 7015 O O . ILE A 1 873 ? -16.565 -16.822 -35.427 1.00 92.94 873 ILE A O 1
ATOM 7019 N N . VAL A 1 874 ? -14.338 -16.792 -35.328 1.00 91.00 874 VAL A N 1
ATOM 7020 C CA . VAL A 1 874 ? -14.181 -17.765 -36.428 1.00 91.00 874 VAL A CA 1
ATOM 7021 C C . VAL A 1 874 ? -14.145 -19.223 -35.947 1.00 91.00 874 VAL A C 1
ATOM 7023 O O . VAL A 1 874 ? -14.646 -20.113 -36.646 1.00 91.00 874 VAL A O 1
ATOM 7026 N N . LEU A 1 875 ? -13.590 -19.508 -34.761 1.00 87.12 875 LEU A N 1
ATOM 7027 C CA . LEU A 1 875 ? -13.558 -20.864 -34.193 1.00 87.12 875 LEU A CA 1
ATOM 7028 C C . LEU A 1 875 ? -14.749 -21.166 -33.285 1.00 87.12 875 LEU A C 1
ATOM 7030 O O . LEU A 1 875 ? -15.220 -22.304 -33.334 1.00 87.12 875 LEU A O 1
ATOM 7034 N N . THR A 1 876 ? -15.246 -20.213 -32.495 1.00 85.88 876 THR A N 1
ATOM 7035 C CA . THR A 1 876 ? -16.383 -20.447 -31.587 1.00 85.88 876 THR A CA 1
ATOM 7036 C C . THR A 1 876 ? -17.706 -20.150 -32.287 1.00 85.88 876 THR A C 1
ATOM 7038 O O . THR A 1 876 ? -18.532 -21.053 -32.412 1.00 85.88 876 THR A O 1
ATOM 7041 N N . GLU A 1 877 ? -17.884 -18.940 -32.825 1.00 86.69 877 GLU A N 1
ATOM 7042 C CA . GLU A 1 877 ? -19.145 -18.517 -33.468 1.00 86.69 877 GLU A CA 1
ATOM 7043 C C . GLU A 1 877 ? -19.302 -19.031 -34.915 1.00 86.69 877 GLU A C 1
ATOM 7045 O O . GLU A 1 877 ? -20.392 -18.983 -35.484 1.00 86.69 877 GLU A O 1
ATOM 7050 N N . LYS A 1 878 ? -18.229 -19.584 -35.502 1.00 88.88 878 LYS A N 1
ATOM 7051 C CA . LYS A 1 878 ? -18.169 -20.145 -36.871 1.00 88.88 878 LYS A CA 1
ATOM 7052 C C . LYS A 1 878 ? -18.453 -19.140 -37.995 1.00 88.88 878 LYS A C 1
ATOM 7054 O O . LYS A 1 878 ? -18.756 -19.543 -39.122 1.00 88.88 878 LYS A O 1
ATOM 7059 N N . ILE A 1 879 ? -18.293 -17.846 -37.733 1.00 92.38 879 ILE A N 1
ATOM 7060 C CA . ILE A 1 879 ? -18.453 -16.797 -38.741 1.00 92.38 879 ILE A CA 1
ATOM 7061 C C . ILE A 1 879 ? -17.219 -16.808 -39.653 1.00 92.38 879 ILE A C 1
ATOM 7063 O O . ILE A 1 879 ? -16.089 -16.692 -39.194 1.00 92.38 879 ILE A O 1
ATOM 7067 N N . THR A 1 880 ? -17.421 -16.979 -40.962 1.00 93.19 880 THR A N 1
ATOM 7068 C CA . THR A 1 880 ? -16.326 -17.070 -41.958 1.00 93.19 880 THR A CA 1
ATOM 7069 C C . THR A 1 880 ? -16.389 -15.989 -43.042 1.00 93.19 880 THR A C 1
ATOM 7071 O O . THR A 1 880 ? -15.578 -16.006 -43.972 1.00 93.19 880 THR A O 1
ATOM 7074 N N . GLN A 1 881 ? -17.341 -15.056 -42.940 1.00 96.38 881 GLN A N 1
ATOM 7075 C CA . GLN A 1 881 ? -17.565 -13.978 -43.904 1.00 96.38 881 GLN A CA 1
ATOM 7076 C C . GLN A 1 881 ? -16.812 -12.703 -43.459 1.00 96.38 881 GLN A C 1
ATOM 7078 O O . GLN A 1 881 ? -17.064 -12.228 -42.351 1.00 96.38 881 GLN A O 1
ATOM 7083 N N . PRO A 1 882 ? -15.885 -12.143 -44.264 1.00 97.31 882 PRO A N 1
ATOM 7084 C CA . PRO A 1 882 ? -14.962 -11.101 -43.803 1.00 97.31 882 PRO A CA 1
ATOM 7085 C C . PRO A 1 882 ? -15.588 -9.829 -43.224 1.00 97.31 882 PRO A C 1
ATOM 7087 O O . PRO A 1 882 ? -15.156 -9.372 -42.173 1.00 97.31 882 PRO A O 1
ATOM 7090 N N . ASP A 1 883 ? -16.607 -9.266 -43.868 1.00 97.12 883 ASP A N 1
ATOM 7091 C CA . ASP A 1 883 ? -17.309 -8.063 -43.404 1.00 97.12 883 ASP A CA 1
ATOM 7092 C C . ASP A 1 883 ? -17.970 -8.278 -42.038 1.00 97.12 883 ASP A C 1
ATOM 7094 O O . ASP A 1 883 ? -17.860 -7.432 -41.151 1.00 97.12 883 ASP A O 1
ATOM 7098 N N . GLN A 1 884 ? -18.597 -9.440 -41.834 1.00 96.62 884 GLN A N 1
ATOM 7099 C CA . GLN A 1 884 ? -19.180 -9.814 -40.548 1.00 96.62 884 GLN A CA 1
ATOM 7100 C C . GLN A 1 884 ? -18.092 -9.941 -39.480 1.00 96.62 884 GLN A C 1
ATOM 7102 O O . GLN A 1 884 ? -18.233 -9.347 -38.414 1.00 96.62 884 GLN A O 1
ATOM 7107 N N . ILE A 1 885 ? -16.983 -10.628 -39.785 1.00 97.38 885 ILE A N 1
ATOM 7108 C CA . ILE A 1 885 ? -15.847 -10.768 -38.861 1.00 97.38 885 ILE A CA 1
ATOM 7109 C C . ILE A 1 885 ? -15.325 -9.392 -38.432 1.00 97.38 885 ILE A C 1
ATOM 7111 O O . ILE A 1 885 ? -15.147 -9.162 -37.240 1.00 97.38 885 ILE A O 1
ATOM 7115 N N . LEU A 1 886 ? -15.128 -8.458 -39.369 1.00 97.31 886 LEU A N 1
ATOM 7116 C CA . LEU A 1 886 ? -14.635 -7.116 -39.047 1.00 97.31 886 LEU A CA 1
ATOM 7117 C C . LEU A 1 886 ? -15.640 -6.285 -38.228 1.00 97.31 886 LEU A C 1
ATOM 7119 O O . LEU A 1 886 ? -15.228 -5.546 -37.333 1.00 97.31 886 LEU A O 1
ATOM 7123 N N . ASN A 1 887 ? -16.946 -6.420 -38.479 1.00 96.12 887 ASN A N 1
ATOM 7124 C CA . ASN A 1 887 ? -17.975 -5.753 -37.674 1.00 96.12 887 ASN A CA 1
ATOM 7125 C C . ASN A 1 887 ? -17.999 -6.293 -36.226 1.00 96.12 887 ASN A C 1
ATOM 7127 O O . ASN A 1 887 ? -17.942 -5.498 -35.288 1.00 96.12 887 ASN A O 1
ATOM 7131 N N . TYR A 1 888 ? -17.990 -7.618 -36.032 1.00 95.44 888 TYR A N 1
ATOM 7132 C CA . TYR A 1 888 ? -17.922 -8.232 -34.696 1.00 95.44 888 TYR A CA 1
ATOM 7133 C C . TYR A 1 888 ? -16.615 -7.900 -33.965 1.00 95.44 888 TYR A C 1
ATOM 7135 O O . TYR A 1 888 ? -16.638 -7.539 -32.789 1.00 95.44 888 TYR A O 1
ATOM 7143 N N . LEU A 1 889 ? -15.478 -7.949 -34.666 1.00 95.31 889 LEU A N 1
ATOM 7144 C CA . LEU A 1 889 ? -14.170 -7.598 -34.113 1.00 95.31 889 LEU A CA 1
ATOM 7145 C C . LEU A 1 889 ? -14.164 -6.151 -33.597 1.00 95.31 889 LEU A C 1
ATOM 7147 O O . LEU A 1 889 ? -13.742 -5.901 -32.471 1.00 95.31 889 LEU A O 1
ATOM 7151 N N . ARG A 1 890 ? -14.716 -5.211 -34.376 1.00 94.81 890 ARG A N 1
ATOM 7152 C CA . ARG A 1 890 ? -14.877 -3.800 -33.990 1.00 94.81 890 ARG A CA 1
ATOM 7153 C C . ARG A 1 890 ? -15.748 -3.635 -32.743 1.00 94.81 890 ARG A C 1
ATOM 7155 O O . ARG A 1 890 ? -15.369 -2.873 -31.854 1.00 94.81 890 ARG A O 1
ATOM 7162 N N . GLU A 1 891 ? -16.884 -4.327 -32.649 1.00 91.62 891 GLU A N 1
ATOM 7163 C CA . GLU A 1 891 ? -17.740 -4.275 -31.455 1.00 91.62 891 GLU A CA 1
ATOM 7164 C C . GLU A 1 891 ? -17.029 -4.809 -30.204 1.00 91.62 891 GLU A C 1
ATOM 7166 O O . GLU A 1 891 ? -17.087 -4.176 -29.144 1.00 91.62 891 GLU A O 1
ATOM 7171 N N . SER A 1 892 ? -16.326 -5.939 -30.323 1.00 91.25 892 SER A N 1
ATOM 7172 C CA . SER A 1 892 ? -15.559 -6.535 -29.226 1.00 91.25 892 SER A CA 1
ATOM 7173 C C . SER A 1 892 ? -14.397 -5.639 -28.784 1.00 91.25 892 SER A C 1
ATOM 7175 O O . SER A 1 892 ? -14.234 -5.411 -27.584 1.00 91.25 892 SER A O 1
ATOM 7177 N N . THR A 1 893 ? -13.655 -5.034 -29.719 1.00 89.50 893 THR A N 1
ATOM 7178 C CA . THR A 1 893 ? -12.595 -4.053 -29.423 1.00 89.50 893 THR A CA 1
ATOM 7179 C C . THR A 1 893 ? -13.141 -2.815 -28.705 1.00 89.50 893 THR A C 1
ATOM 7181 O O . THR A 1 893 ? -12.613 -2.442 -27.657 1.00 89.50 893 THR A O 1
ATOM 7184 N N . ILE A 1 894 ? -14.235 -2.212 -29.188 1.00 88.44 894 ILE A N 1
ATOM 7185 C CA . ILE A 1 894 ? -14.875 -1.048 -28.542 1.00 88.44 894 ILE A CA 1
ATOM 7186 C C . ILE A 1 894 ? -15.318 -1.377 -27.113 1.00 88.44 894 ILE A C 1
ATOM 7188 O O . ILE A 1 894 ? -15.094 -0.584 -26.194 1.00 88.44 894 ILE A O 1
ATOM 7192 N N . ARG A 1 895 ? -15.927 -2.554 -26.918 1.00 84.69 895 ARG A N 1
ATOM 7193 C CA . ARG A 1 895 ? -16.418 -3.021 -25.616 1.00 84.69 895 ARG A CA 1
ATOM 7194 C C . ARG A 1 895 ? -15.275 -3.276 -24.635 1.00 84.69 895 ARG A C 1
ATOM 7196 O O . ARG A 1 895 ? -15.364 -2.840 -23.491 1.00 84.69 895 ARG A O 1
ATOM 7203 N N . ALA A 1 896 ? -14.212 -3.946 -25.078 1.00 84.19 896 ALA A N 1
ATOM 7204 C CA . ALA A 1 896 ? -13.069 -4.297 -24.239 1.00 84.19 896 ALA A CA 1
ATOM 7205 C C . ALA A 1 896 ? -12.213 -3.082 -23.849 1.00 84.19 896 ALA A C 1
ATOM 7207 O O . ALA A 1 896 ? -11.739 -3.007 -22.718 1.00 84.19 896 ALA A O 1
ATOM 7208 N N . LEU A 1 897 ? -12.069 -2.106 -24.751 1.00 82.75 897 LEU A N 1
ATOM 7209 C CA . LEU A 1 897 ? -11.347 -0.853 -24.499 1.00 82.75 897 LEU A CA 1
ATOM 7210 C C . LEU A 1 897 ? -12.226 0.249 -23.876 1.00 82.75 897 LEU A C 1
ATOM 7212 O O . LEU A 1 897 ? -11.749 1.355 -23.627 1.00 82.75 897 LEU A O 1
ATOM 7216 N N . GLY A 1 898 ? -13.514 -0.023 -23.629 1.00 80.81 898 GLY A N 1
ATOM 7217 C CA . GLY A 1 898 ? -14.440 0.904 -22.972 1.00 80.81 898 GLY A CA 1
ATOM 7218 C C . GLY A 1 898 ? -14.686 2.214 -23.733 1.00 80.81 898 GLY A C 1
ATOM 7219 O O . GLY A 1 898 ? -14.957 3.240 -23.104 1.00 80.81 898 GLY A O 1
ATOM 7220 N N . GLN A 1 899 ? -14.570 2.199 -25.064 1.00 80.88 899 GLN A N 1
ATOM 7221 C CA . GLN A 1 899 ? -14.603 3.401 -25.905 1.00 80.88 899 GLN A CA 1
ATOM 7222 C C . GLN A 1 899 ? -16.015 4.013 -25.952 1.00 80.88 899 GLN A C 1
ATOM 7224 O O . GLN A 1 899 ? -17.014 3.300 -26.059 1.00 80.88 899 GLN A O 1
ATOM 7229 N N . LYS A 1 900 ? -16.113 5.348 -25.845 1.00 67.25 900 LYS A N 1
ATOM 7230 C CA . LYS A 1 900 ? -17.384 6.090 -25.720 1.00 67.25 900 LYS A CA 1
ATOM 7231 C C . LYS A 1 900 ? -17.428 7.333 -26.607 1.00 67.25 900 LYS A C 1
ATOM 7233 O O . LYS A 1 900 ? -16.417 7.999 -26.829 1.00 67.25 900 LYS A O 1
ATOM 7238 N N . GLU A 1 901 ? -18.639 7.682 -27.031 1.00 56.84 901 GLU A N 1
ATOM 7239 C CA . GLU A 1 901 ? -18.944 8.838 -27.882 1.00 56.84 901 GLU A CA 1
ATOM 7240 C C . GLU A 1 901 ? -18.697 10.190 -27.184 1.00 56.84 901 GLU A C 1
ATOM 7242 O O . GLU A 1 901 ? -18.057 11.090 -27.740 1.00 56.84 901 GLU A O 1
ATOM 7247 N N . THR A 1 902 ? -19.149 10.325 -25.933 1.00 53.62 902 THR A N 1
ATOM 7248 C CA . THR A 1 902 ? -19.018 11.551 -25.134 1.00 53.62 902 THR A CA 1
ATOM 7249 C C . THR A 1 902 ? -17.828 11.492 -24.183 1.00 53.62 902 THR A C 1
ATOM 7251 O O . THR A 1 902 ? -17.678 10.525 -23.435 1.00 53.62 902 THR A O 1
ATOM 7254 N N . ALA A 1 903 ? -17.042 12.572 -24.137 1.00 49.44 903 ALA A N 1
ATOM 7255 C CA . ALA A 1 903 ? -16.076 12.780 -23.062 1.00 49.44 903 ALA A CA 1
ATOM 7256 C C . ALA A 1 903 ? -16.798 12.943 -21.714 1.00 49.44 903 ALA A C 1
ATOM 7258 O O . ALA A 1 903 ? -17.868 13.552 -21.634 1.00 49.44 903 ALA A O 1
ATOM 7259 N N . ASP A 1 904 ? -16.192 12.423 -20.655 1.00 50.66 904 ASP A N 1
ATOM 7260 C CA . ASP A 1 904 ? -16.574 12.722 -19.283 1.00 50.66 904 ASP A CA 1
ATOM 7261 C C . ASP A 1 904 ? -16.208 14.172 -18.909 1.00 50.66 904 ASP A C 1
ATOM 7263 O O . ASP A 1 904 ? -15.435 14.850 -19.591 1.00 50.66 904 ASP A O 1
ATOM 7267 N N . ARG A 1 905 ? -16.789 14.686 -17.813 1.00 43.69 905 ARG A N 1
ATOM 7268 C CA . ARG A 1 905 ? -16.734 16.121 -17.443 1.00 43.69 905 ARG A CA 1
ATOM 7269 C C . ARG A 1 905 ? -15.326 16.663 -17.140 1.00 43.69 905 ARG A C 1
ATOM 7271 O O . ARG A 1 905 ? -15.192 17.855 -16.881 1.00 43.69 905 ARG A O 1
ATOM 7278 N N . TYR A 1 906 ? -14.306 15.808 -17.160 1.00 44.47 906 TYR A N 1
ATOM 7279 C CA . TYR A 1 906 ? -12.916 16.132 -16.842 1.00 44.47 906 TYR A CA 1
ATOM 7280 C C . TYR A 1 906 ? -11.973 16.046 -18.055 1.00 44.47 906 TYR A C 1
ATOM 7282 O O . TYR A 1 906 ? -10.807 16.409 -17.931 1.00 44.47 906 TYR A O 1
ATOM 7290 N N . GLY A 1 907 ? -12.462 15.620 -19.230 1.00 44.47 907 GLY A N 1
ATOM 7291 C CA . GLY A 1 907 ? -11.713 15.681 -20.492 1.00 44.47 907 GLY A CA 1
ATOM 7292 C C . GLY A 1 907 ? -10.484 14.766 -20.576 1.00 44.47 907 GLY A C 1
ATOM 7293 O O . GLY A 1 907 ? -9.617 14.993 -21.422 1.00 44.47 907 GLY A O 1
ATOM 7294 N N . LEU A 1 908 ? -10.386 13.748 -19.719 1.00 41.31 908 LEU A N 1
ATOM 7295 C CA . LEU A 1 908 ? -9.220 12.870 -19.640 1.00 41.31 908 LEU A CA 1
ATOM 7296 C C . LEU A 1 908 ? -9.350 11.686 -20.607 1.00 41.31 908 LEU A C 1
ATOM 7298 O O . LEU A 1 908 ? -9.987 10.684 -20.309 1.00 41.31 908 LEU A O 1
ATOM 7302 N N . THR A 1 909 ? -8.655 11.798 -21.744 1.00 47.03 909 THR A N 1
ATOM 7303 C CA . THR A 1 909 ? -8.311 10.700 -22.674 1.00 47.03 909 THR A CA 1
ATOM 7304 C C . THR A 1 909 ? -9.477 9.840 -23.177 1.00 47.03 909 THR A C 1
ATOM 7306 O O . THR A 1 909 ? -9.813 8.801 -22.614 1.00 47.03 909 THR A O 1
ATOM 7309 N N . ARG A 1 910 ? -9.997 10.189 -24.363 1.00 58.19 910 ARG A N 1
ATOM 7310 C CA . ARG A 1 910 ? -10.685 9.204 -25.211 1.00 58.19 910 ARG A CA 1
ATOM 7311 C C . ARG A 1 910 ? -9.653 8.178 -25.688 1.00 58.19 910 ARG A C 1
ATOM 7313 O O . ARG A 1 910 ? -8.817 8.525 -26.519 1.00 58.19 910 ARG A O 1
ATOM 7320 N N . ILE A 1 911 ? -9.732 6.945 -25.195 1.00 63.34 911 ILE A N 1
ATOM 7321 C CA . ILE A 1 911 ? -9.021 5.802 -25.783 1.00 63.34 911 ILE A CA 1
ATOM 7322 C C . ILE A 1 911 ? -9.542 5.654 -27.220 1.00 63.34 911 ILE A C 1
ATOM 7324 O O . ILE A 1 911 ? -10.740 5.450 -27.423 1.00 63.34 911 ILE A O 1
ATOM 7328 N N . ARG A 1 912 ? -8.663 5.852 -28.208 1.00 71.25 912 ARG A N 1
ATOM 7329 C CA . ARG A 1 912 ? -8.964 5.743 -29.651 1.00 71.25 912 ARG A CA 1
ATOM 7330 C C . ARG A 1 912 ? -8.169 4.617 -30.326 1.00 71.25 912 ARG A C 1
ATOM 7332 O O . ARG A 1 912 ? -8.206 4.509 -31.546 1.00 71.25 912 ARG A O 1
ATOM 7339 N N . ASP A 1 913 ? -7.470 3.804 -29.539 1.00 86.94 913 ASP A N 1
ATOM 7340 C CA . ASP A 1 913 ? -6.641 2.706 -30.031 1.00 86.94 913 ASP A CA 1
ATOM 7341 C C . ASP A 1 913 ? -7.498 1.667 -30.767 1.00 86.94 913 ASP A C 1
ATOM 7343 O O . ASP A 1 913 ? -8.627 1.361 -30.369 1.00 86.94 913 ASP A O 1
ATOM 7347 N N . GLY A 1 914 ? -6.972 1.144 -31.866 1.00 89.00 914 GLY A N 1
ATOM 7348 C CA . GLY A 1 914 ? -7.673 0.215 -32.740 1.00 89.00 914 GLY A CA 1
ATOM 7349 C C . GLY A 1 914 ? -6.702 -0.585 -33.596 1.00 89.00 914 GLY A C 1
ATOM 7350 O O . GLY A 1 914 ? -5.509 -0.657 -33.295 1.00 89.00 914 GLY A O 1
ATOM 7351 N N . MET A 1 915 ? -7.221 -1.190 -34.659 1.00 93.38 915 MET A N 1
ATOM 7352 C CA . MET A 1 915 ? -6.409 -1.923 -35.631 1.00 93.38 915 MET A CA 1
ATOM 7353 C C . MET A 1 915 ? -6.893 -1.711 -37.069 1.00 93.38 915 MET A C 1
ATOM 7355 O O . MET A 1 915 ? -8.096 -1.635 -37.334 1.00 93.38 915 MET A O 1
ATOM 7359 N N . ASP A 1 916 ? -5.943 -1.655 -37.990 1.00 95.19 916 ASP A N 1
ATOM 7360 C CA . ASP A 1 916 ? -6.143 -1.620 -39.431 1.00 95.19 916 ASP A CA 1
ATOM 7361 C C . ASP A 1 916 ? -5.784 -2.999 -39.994 1.00 95.19 916 ASP A C 1
ATOM 7363 O O . ASP A 1 916 ? -4.724 -3.554 -39.728 1.00 95.19 916 ASP A O 1
ATOM 7367 N N . ILE A 1 917 ? -6.701 -3.625 -40.727 1.00 96.38 917 ILE A N 1
ATOM 7368 C CA . ILE A 1 917 ? -6.647 -5.064 -41.01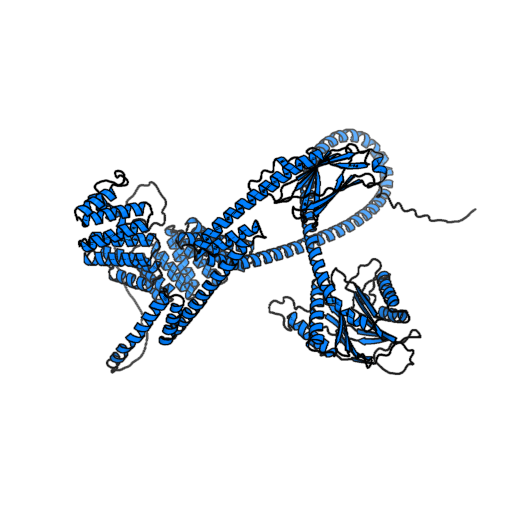4 1.00 96.38 917 ILE A CA 1
ATOM 7369 C C . ILE A 1 917 ? -7.107 -5.355 -42.435 1.00 96.38 917 ILE A C 1
ATOM 7371 O O . ILE A 1 917 ? -8.129 -4.845 -42.886 1.00 96.38 917 ILE A O 1
ATOM 7375 N N . ALA A 1 918 ? -6.373 -6.217 -43.132 1.00 97.00 918 ALA A N 1
ATOM 7376 C CA . ALA A 1 918 ? -6.787 -6.822 -44.392 1.00 97.00 918 ALA A CA 1
ATOM 7377 C C . ALA A 1 918 ? -7.161 -8.285 -44.116 1.00 97.00 918 ALA A C 1
ATOM 7379 O O . ALA A 1 918 ? -6.307 -9.048 -43.666 1.00 97.00 918 ALA A O 1
ATOM 7380 N N . LEU A 1 919 ? -8.415 -8.690 -44.359 1.00 97.25 919 LEU A N 1
ATOM 7381 C CA . LEU A 1 919 ? -8.906 -10.031 -44.016 1.00 97.25 919 LEU A CA 1
ATOM 7382 C C . LEU A 1 919 ? -9.534 -10.738 -45.223 1.00 97.25 919 LEU A C 1
ATOM 7384 O O . LEU A 1 919 ? -10.423 -10.213 -45.894 1.00 97.25 919 LEU A O 1
ATOM 7388 N N . CYS A 1 920 ? -9.066 -11.959 -45.479 1.00 96.50 920 CYS A N 1
ATOM 7389 C CA . CYS A 1 920 ? -9.457 -12.805 -46.601 1.00 96.50 920 CYS A CA 1
ATOM 7390 C C . CYS A 1 920 ? -10.108 -14.109 -46.123 1.00 96.50 920 CYS A C 1
ATOM 7392 O O . CYS A 1 920 ? -9.747 -14.655 -45.082 1.00 96.50 920 CYS A O 1
ATOM 7394 N N . SER A 1 921 ? -11.036 -14.644 -46.917 1.00 96.19 921 SER A N 1
ATOM 7395 C CA . SER A 1 921 ? -11.709 -15.928 -46.692 1.00 96.19 921 SER A CA 1
ATOM 7396 C C . SER A 1 921 ? -11.876 -16.666 -48.021 1.00 96.19 921 SER A C 1
ATOM 7398 O O . SER A 1 921 ? -12.736 -16.313 -48.831 1.00 96.19 921 SER A O 1
ATOM 7400 N N . ILE A 1 922 ? -11.057 -17.689 -48.268 1.00 94.75 922 ILE A N 1
ATOM 7401 C CA . ILE A 1 922 ? -11.039 -18.473 -49.517 1.00 94.75 922 ILE A CA 1
ATOM 7402 C C . ILE A 1 922 ? -11.821 -19.772 -49.323 1.00 94.75 922 ILE A C 1
ATOM 7404 O O . ILE A 1 922 ? -11.532 -20.525 -48.396 1.00 94.75 922 ILE A O 1
ATOM 7408 N N . ASN A 1 923 ? -12.776 -20.062 -50.211 1.00 93.94 923 ASN A N 1
ATOM 7409 C CA . ASN A 1 923 ? -13.352 -21.403 -50.351 1.00 93.94 923 ASN A CA 1
ATOM 7410 C C . ASN A 1 923 ? -12.378 -22.295 -51.143 1.00 93.94 923 ASN A C 1
ATOM 7412 O O . ASN A 1 923 ? -11.999 -21.936 -52.257 1.00 93.94 923 ASN A O 1
ATOM 7416 N N . LEU A 1 924 ? -11.966 -23.433 -50.579 1.00 89.31 924 LEU A N 1
ATOM 7417 C CA . LEU A 1 924 ? -10.902 -24.262 -51.160 1.00 89.31 924 LEU A CA 1
ATOM 7418 C C . LEU A 1 924 ? -11.376 -25.178 -52.306 1.00 89.31 924 LEU A C 1
ATOM 7420 O O . LEU A 1 924 ? -10.542 -25.588 -53.109 1.00 89.31 924 LEU A O 1
ATOM 7424 N N . ASP A 1 925 ? -12.681 -25.447 -52.433 1.00 88.94 925 ASP A N 1
ATOM 7425 C CA . ASP A 1 925 ? -13.234 -26.202 -53.572 1.00 88.94 925 ASP A CA 1
ATOM 7426 C C . ASP A 1 925 ? -13.448 -25.306 -54.801 1.00 88.94 925 ASP A C 1
ATOM 7428 O O . ASP A 1 925 ? -13.222 -25.732 -55.932 1.00 88.94 925 ASP A O 1
ATOM 7432 N N . THR A 1 926 ? -13.916 -24.068 -54.597 1.00 91.94 926 THR A N 1
ATOM 7433 C CA . THR A 1 926 ? -14.296 -23.159 -55.696 1.00 91.94 926 THR A CA 1
ATOM 7434 C C . THR A 1 926 ? -13.252 -22.093 -56.017 1.00 91.94 926 THR A C 1
ATOM 7436 O O . THR A 1 926 ? -13.376 -21.412 -57.033 1.00 91.94 926 THR A O 1
ATOM 7439 N N . LEU A 1 927 ? -12.251 -21.901 -55.151 1.00 90.44 927 LEU A N 1
ATOM 7440 C CA . LEU A 1 927 ? -11.282 -20.795 -55.194 1.00 90.44 927 LEU A CA 1
ATOM 7441 C C . LEU A 1 927 ? -11.929 -19.392 -55.212 1.00 90.44 927 LEU A C 1
ATOM 7443 O O . LEU A 1 927 ? -11.289 -18.398 -55.560 1.00 90.44 927 LEU A O 1
ATOM 7447 N N . VAL A 1 928 ? -13.192 -19.284 -54.783 1.00 93.44 928 VAL A N 1
ATOM 7448 C CA . VAL A 1 928 ? -13.856 -17.994 -54.559 1.00 93.44 928 VAL A CA 1
ATOM 7449 C C . VAL A 1 928 ? -13.314 -17.383 -53.271 1.00 93.44 928 VAL A C 1
ATOM 7451 O O . VAL A 1 928 ? -13.516 -17.916 -52.173 1.00 93.44 928 VAL A O 1
ATOM 7454 N N . MET A 1 929 ? -12.656 -16.238 -53.410 1.00 95.12 929 MET A N 1
ATOM 7455 C CA . MET A 1 929 ? -12.118 -15.448 -52.314 1.00 95.12 929 MET A CA 1
ATOM 7456 C C . MET A 1 929 ? -13.068 -14.310 -51.957 1.00 95.12 929 MET A C 1
ATOM 7458 O O . MET A 1 929 ? -13.599 -13.610 -52.819 1.00 95.12 929 MET A O 1
ATOM 7462 N N . GLN A 1 930 ? -13.280 -14.139 -50.659 1.00 97.44 930 GLN A N 1
ATOM 7463 C CA . GLN A 1 930 ? -13.965 -12.999 -50.071 1.00 97.44 930 GLN A CA 1
ATOM 7464 C C . GLN A 1 930 ? -12.956 -12.140 -49.309 1.00 97.44 930 GLN A C 1
ATOM 7466 O O . GLN A 1 930 ? -12.096 -12.685 -48.617 1.00 97.44 930 GLN A O 1
ATOM 7471 N N . PHE A 1 931 ? -13.092 -10.821 -49.399 1.00 97.69 931 PHE A N 1
ATOM 7472 C CA . PHE A 1 931 ? -12.237 -9.833 -48.745 1.00 97.69 931 PHE A CA 1
ATOM 7473 C C . PHE A 1 931 ? -13.076 -8.739 -48.080 1.00 97.69 931 PHE A C 1
ATOM 7475 O O . PHE A 1 931 ? -14.060 -8.271 -48.654 1.00 97.69 931 PHE A O 1
ATOM 7482 N N . ALA A 1 932 ? -12.636 -8.298 -46.907 1.00 97.75 932 ALA A N 1
ATOM 7483 C CA . ALA A 1 932 ? -12.984 -7.010 -46.318 1.00 97.75 932 ALA A CA 1
ATOM 7484 C C . ALA A 1 932 ? -11.728 -6.441 -45.641 1.00 97.75 932 ALA A C 1
ATOM 7486 O O . ALA A 1 932 ? -10.839 -7.197 -45.238 1.00 97.75 932 ALA A O 1
ATOM 7487 N N . GLY A 1 933 ? -11.643 -5.118 -45.507 1.00 96.38 933 GLY A N 1
ATOM 7488 C CA . GLY A 1 933 ? -10.493 -4.494 -44.860 1.00 96.38 933 GLY A CA 1
ATOM 7489 C C . GLY A 1 933 ? -10.823 -3.170 -44.188 1.00 96.38 933 GLY A C 1
ATOM 7490 O O . GLY A 1 933 ? -11.620 -2.392 -44.709 1.00 96.38 933 GLY A O 1
ATOM 7491 N N . ALA A 1 934 ? -10.175 -2.918 -43.056 1.00 96.06 934 ALA A N 1
ATOM 7492 C CA . ALA A 1 934 ? -10.148 -1.644 -42.354 1.00 96.06 934 ALA A CA 1
ATOM 7493 C C . ALA A 1 934 ? -8.842 -0.929 -42.711 1.00 96.06 934 ALA A C 1
ATOM 7495 O O . ALA A 1 934 ? -7.769 -1.426 -42.379 1.00 96.06 934 ALA A O 1
ATOM 7496 N N . ASN A 1 935 ? -8.948 0.184 -43.443 1.00 94.19 935 ASN A N 1
ATOM 7497 C CA . ASN A 1 935 ? -7.883 0.996 -44.050 1.00 94.19 935 ASN A CA 1
ATOM 7498 C C . ASN A 1 935 ? -6.930 0.287 -45.037 1.00 94.19 935 ASN A C 1
ATOM 7500 O O . ASN A 1 935 ? -6.682 0.854 -46.115 1.00 94.19 935 ASN A O 1
ATOM 7504 N N . ASN A 1 936 ? -6.443 -0.911 -44.711 1.00 93.62 936 ASN A N 1
ATOM 7505 C CA . ASN A 1 936 ? -5.428 -1.670 -45.438 1.00 93.62 936 ASN A CA 1
ATOM 7506 C C . ASN A 1 936 ? -5.999 -2.409 -46.671 1.00 93.62 936 ASN A C 1
ATOM 7508 O O . ASN A 1 936 ? -7.117 -2.934 -46.624 1.00 93.62 936 ASN A O 1
ATOM 7512 N N . PRO A 1 937 ? -5.283 -2.413 -47.816 1.00 94.44 937 PRO A N 1
ATOM 7513 C CA . PRO A 1 937 ? -5.718 -3.072 -49.045 1.00 94.44 937 PRO A CA 1
ATOM 7514 C C . PRO A 1 937 ? -5.222 -4.524 -49.151 1.00 94.44 937 PRO A C 1
ATOM 7516 O O . PRO A 1 937 ? -4.272 -4.932 -48.489 1.00 94.44 937 PRO A O 1
ATOM 7519 N N . LEU A 1 938 ? -5.813 -5.273 -50.082 1.00 94.88 938 LEU A N 1
ATOM 7520 C CA . LEU A 1 938 ? -5.256 -6.513 -50.629 1.00 94.88 938 LEU A CA 1
ATOM 7521 C C . LEU A 1 938 ? -4.731 -6.257 -52.048 1.00 94.88 938 LEU A C 1
ATOM 7523 O O . LEU A 1 938 ? -5.444 -5.666 -52.866 1.00 94.88 938 LEU A O 1
ATOM 7527 N N . TYR A 1 939 ? -3.531 -6.751 -52.367 1.00 94.19 939 TYR A N 1
ATOM 7528 C CA . TYR A 1 939 ? -3.023 -6.800 -53.744 1.00 94.19 939 TYR A CA 1
ATOM 7529 C C . TYR A 1 939 ? -3.049 -8.233 -54.286 1.00 94.19 939 TYR A C 1
ATOM 7531 O O . TYR A 1 939 ? -2.661 -9.172 -53.594 1.00 94.19 939 TYR A O 1
ATOM 7539 N N . ILE A 1 940 ? -3.478 -8.388 -55.539 1.00 91.94 940 ILE A N 1
ATOM 7540 C CA . ILE A 1 940 ? -3.507 -9.658 -56.277 1.00 91.94 940 ILE A CA 1
ATOM 7541 C C . ILE A 1 940 ? -2.676 -9.479 -57.547 1.00 91.94 940 ILE A C 1
ATOM 7543 O O . ILE A 1 940 ? -2.908 -8.525 -58.287 1.00 91.94 940 ILE A O 1
ATOM 7547 N N . VAL A 1 941 ? -1.725 -10.373 -57.814 1.00 88.38 941 VAL A N 1
ATOM 7548 C CA . VAL A 1 941 ? -0.954 -10.414 -59.066 1.00 88.38 941 VAL A CA 1
ATOM 7549 C C . VAL A 1 941 ? -1.311 -11.690 -59.822 1.00 88.38 941 VAL A C 1
ATOM 7551 O O . VAL A 1 941 ? -1.093 -12.790 -59.316 1.00 88.38 941 VAL A O 1
ATOM 7554 N N . GLY A 1 942 ? -1.899 -11.527 -61.008 1.00 78.69 942 GLY A N 1
ATOM 7555 C CA . GLY A 1 942 ? -2.467 -12.623 -61.797 1.00 78.69 942 GLY A CA 1
ATOM 7556 C C . GLY A 1 942 ? -1.441 -13.383 -62.641 1.00 78.69 942 GLY A C 1
ATOM 7557 O O . GLY A 1 942 ? -0.472 -12.800 -63.132 1.00 78.69 942 GLY A O 1
ATOM 7558 N N . SER A 1 943 ? -1.684 -14.679 -62.844 1.00 64.62 943 SER A N 1
ATOM 7559 C CA . SER A 1 943 ? -0.766 -15.599 -63.544 1.00 64.62 943 SER A CA 1
ATOM 7560 C C . SER A 1 943 ? -0.787 -15.545 -65.079 1.00 64.62 943 SER A C 1
ATOM 7562 O O . SER A 1 943 ? 0.159 -16.005 -65.724 1.00 64.62 943 SER A O 1
ATOM 7564 N N . LYS A 1 944 ? -1.849 -15.004 -65.689 1.00 56.91 944 LYS A N 1
ATOM 7565 C CA . LYS A 1 944 ? -2.023 -14.945 -67.149 1.00 56.91 944 LYS A CA 1
ATOM 7566 C C . LYS A 1 944 ? -1.836 -13.531 -67.693 1.00 56.91 944 LYS A C 1
ATOM 7568 O O . LYS A 1 944 ? -2.418 -12.574 -67.187 1.00 56.91 944 LYS A O 1
ATOM 7573 N N . GLN A 1 945 ? -1.172 -13.424 -68.845 1.00 49.09 945 GLN A N 1
ATOM 7574 C CA . GLN A 1 945 ? -1.468 -12.337 -69.779 1.00 49.09 945 GLN A CA 1
ATOM 7575 C C . GLN A 1 945 ? -2.935 -12.462 -70.215 1.00 49.09 945 GLN A C 1
ATOM 7577 O O . GLN A 1 945 ? -3.338 -13.488 -70.764 1.00 49.09 945 GLN A O 1
ATOM 7582 N N . SER A 1 946 ? -3.736 -11.419 -70.022 1.00 40.50 946 SER A N 1
ATOM 7583 C CA . SER A 1 946 ? -5.031 -11.292 -70.691 1.00 40.50 946 SER A CA 1
ATOM 7584 C C . SER A 1 946 ? -5.253 -9.876 -71.190 1.00 40.50 946 SER A C 1
ATOM 7586 O O . SER A 1 946 ? -4.745 -8.901 -70.637 1.00 40.50 946 SER A O 1
ATOM 7588 N N . ALA A 1 947 ? -5.928 -9.802 -72.333 1.00 35.94 947 ALA A N 1
ATOM 7589 C CA . ALA A 1 947 ? -6.074 -8.582 -73.102 1.00 35.94 947 ALA A CA 1
ATOM 7590 C C . ALA A 1 947 ? -6.980 -7.563 -72.398 1.00 35.94 947 ALA A C 1
ATOM 7592 O O . ALA A 1 947 ? -7.846 -7.902 -71.596 1.00 35.94 947 ALA A O 1
ATOM 7593 N N . VAL A 1 948 ? -6.781 -6.298 -72.762 1.00 42.66 948 VAL A N 1
ATOM 7594 C CA . VAL A 1 948 ? -7.565 -5.149 -72.305 1.00 42.66 948 VAL A CA 1
ATOM 7595 C C . VAL A 1 948 ? -9.052 -5.333 -72.636 1.00 42.66 948 VAL A C 1
ATOM 7597 O O . VAL A 1 948 ? -9.461 -5.063 -73.763 1.00 42.66 948 VAL A O 1
ATOM 7600 N N . SER A 1 949 ? -9.866 -5.725 -71.650 1.00 38.09 949 SER A N 1
ATOM 7601 C CA . SER A 1 949 ? -11.322 -5.510 -71.662 1.00 38.09 949 SER A CA 1
ATOM 7602 C C . SER A 1 949 ? -11.990 -5.793 -70.307 1.00 38.09 949 SER A C 1
ATOM 7604 O O . SER A 1 949 ? -12.398 -6.923 -70.058 1.00 38.09 949 SER A O 1
ATOM 7606 N N . SER A 1 950 ? -12.167 -4.763 -69.474 1.00 34.16 950 SER A N 1
ATOM 7607 C CA . SER A 1 950 ? -13.422 -4.479 -68.742 1.00 34.16 950 SER A CA 1
ATOM 7608 C C . SER A 1 950 ? -13.213 -3.335 -67.749 1.00 34.16 950 SER A C 1
ATOM 7610 O O . SER A 1 950 ? -12.247 -3.340 -66.989 1.00 34.16 950 SER A O 1
ATOM 7612 N N . GLU A 1 951 ? -14.128 -2.372 -67.737 1.00 41.41 951 GLU A N 1
ATOM 7613 C CA . GLU A 1 951 ? -14.085 -1.208 -66.850 1.00 41.41 951 GLU A CA 1
ATOM 7614 C C . GLU A 1 951 ? -14.333 -1.623 -65.389 1.00 41.41 951 GLU A C 1
ATOM 7616 O O . GLU A 1 951 ? -15.414 -2.084 -65.028 1.00 41.41 951 GLU A O 1
ATOM 7621 N N . GLY A 1 952 ? -13.321 -1.445 -64.539 1.00 41.41 952 GLY A N 1
ATOM 7622 C CA . GLY A 1 952 ? -13.383 -1.664 -63.095 1.00 41.41 952 GLY A CA 1
ATOM 7623 C C . GLY A 1 952 ? -12.387 -0.739 -62.387 1.00 41.41 952 GLY A C 1
ATOM 7624 O O . GLY A 1 952 ? -11.328 -0.453 -62.957 1.00 41.41 952 GLY A O 1
ATOM 7625 N N . PRO A 1 953 ? -12.712 -0.213 -61.191 1.00 41.81 953 PRO A N 1
ATOM 7626 C CA . PRO A 1 953 ? -11.931 0.855 -60.575 1.00 41.81 953 PRO A CA 1
ATOM 7627 C C . PRO A 1 953 ? -10.508 0.393 -60.224 1.00 41.81 953 PRO A C 1
ATOM 7629 O O . PRO A 1 953 ? -10.324 -0.590 -59.513 1.00 41.81 953 PRO A O 1
ATOM 7632 N N . ASP A 1 954 ? -9.524 1.157 -60.706 1.00 44.72 954 ASP A N 1
ATOM 7633 C CA . ASP A 1 954 ? -8.080 1.040 -60.440 1.00 44.72 954 ASP A CA 1
ATOM 7634 C C . ASP A 1 954 ? -7.329 -0.170 -61.040 1.00 44.72 954 ASP A C 1
ATOM 7636 O O . ASP A 1 954 ? -6.389 -0.701 -60.447 1.00 44.72 954 ASP A O 1
ATOM 7640 N N . CYS A 1 955 ? -7.652 -0.541 -62.283 1.00 44.12 955 CYS A N 1
ATOM 7641 C CA . CYS A 1 955 ? -6.757 -1.365 -63.108 1.00 44.12 955 CYS A CA 1
ATOM 7642 C C . CYS A 1 955 ? -5.530 -0.560 -63.595 1.00 44.12 955 CYS A C 1
ATOM 7644 O O . CYS A 1 955 ? -5.683 0.458 -64.270 1.00 44.12 955 CYS A O 1
ATOM 7646 N N . LEU A 1 956 ? -4.311 -1.048 -63.327 1.00 48.31 956 LEU A N 1
ATOM 7647 C CA . LEU A 1 956 ? -3.046 -0.488 -63.835 1.00 48.31 956 LEU A CA 1
ATOM 7648 C C . LEU A 1 956 ? -2.285 -1.550 -64.656 1.00 48.31 956 LEU A C 1
ATOM 7650 O O . LEU A 1 956 ? -2.079 -2.666 -64.186 1.00 48.31 956 LEU A O 1
ATOM 7654 N N . LEU A 1 957 ? -1.852 -1.202 -65.873 1.00 48.94 957 LEU A N 1
ATOM 7655 C CA . LEU A 1 957 ? -1.172 -2.087 -66.838 1.00 48.94 957 LEU A CA 1
ATOM 7656 C C . LEU A 1 957 ? -0.043 -1.325 -67.581 1.00 48.94 957 LEU A C 1
ATOM 7658 O O . LEU A 1 957 ? -0.183 -0.118 -67.781 1.00 48.94 957 LEU A O 1
ATOM 7662 N N . PRO A 1 958 ? 0.986 -1.996 -68.144 1.00 48.84 958 PRO A N 1
ATOM 7663 C CA . PRO A 1 958 ? 1.778 -3.059 -67.505 1.00 48.84 958 PRO A CA 1
ATOM 7664 C C . PRO A 1 958 ? 3.296 -3.006 -67.855 1.00 48.84 958 PRO A C 1
ATOM 7666 O O . PRO A 1 958 ? 3.703 -2.451 -68.875 1.00 48.84 958 PRO A O 1
ATOM 7669 N N . THR A 1 959 ? 4.146 -3.714 -67.101 1.00 40.75 959 THR A N 1
ATOM 7670 C CA . THR A 1 959 ? 5.307 -4.411 -67.703 1.00 40.75 959 THR A CA 1
ATOM 7671 C C . THR A 1 959 ? 4.800 -5.716 -68.315 1.00 40.75 959 THR A C 1
ATOM 7673 O O . THR A 1 959 ? 3.961 -6.379 -67.717 1.00 40.75 959 THR A O 1
ATOM 7676 N N . ALA A 1 960 ? 5.278 -6.082 -69.508 1.00 48.00 960 ALA A N 1
ATOM 7677 C CA . ALA A 1 960 ? 4.534 -6.830 -70.536 1.00 48.00 960 ALA A CA 1
ATOM 7678 C C . ALA A 1 960 ? 3.920 -8.223 -70.213 1.00 48.00 960 ALA A C 1
ATOM 7680 O O . ALA A 1 960 ? 3.385 -8.841 -71.134 1.00 48.00 960 ALA A O 1
ATOM 7681 N N . HIS A 1 961 ? 3.965 -8.744 -68.981 1.00 50.25 961 HIS A N 1
ATOM 7682 C CA . HIS A 1 961 ? 3.612 -10.138 -68.669 1.00 50.25 961 HIS A CA 1
ATOM 7683 C C . HIS A 1 961 ? 2.641 -10.382 -67.490 1.00 50.25 961 HIS A C 1
ATOM 7685 O O . HIS A 1 961 ? 2.094 -11.480 -67.446 1.00 50.25 961 HIS A O 1
ATOM 7691 N N . CYS A 1 962 ? 2.352 -9.412 -66.605 1.00 55.16 962 CYS A N 1
ATOM 7692 C CA . CYS A 1 962 ? 1.472 -9.612 -65.430 1.00 55.16 962 CYS A CA 1
ATOM 7693 C C . CYS A 1 962 ? 0.511 -8.427 -65.178 1.00 55.16 962 CYS A C 1
ATOM 7695 O O . CYS A 1 962 ? 0.834 -7.285 -65.510 1.00 55.16 962 CYS A O 1
ATOM 7697 N N . GLN A 1 963 ? -0.634 -8.681 -64.529 1.00 72.06 963 GLN A N 1
ATOM 7698 C CA . GLN A 1 963 ? -1.600 -7.664 -64.067 1.00 72.06 963 GLN A CA 1
ATOM 7699 C C . GLN A 1 963 ? -1.669 -7.633 -62.530 1.00 72.06 963 GLN A C 1
ATOM 7701 O O . GLN A 1 963 ? -1.672 -8.691 -61.903 1.00 72.06 963 GLN A O 1
ATOM 7706 N N . LEU A 1 964 ? -1.769 -6.435 -61.933 1.00 83.25 964 LEU A N 1
ATOM 7707 C CA . LEU A 1 964 ? -2.035 -6.239 -60.499 1.00 83.25 964 LEU A CA 1
ATOM 7708 C C . LEU A 1 964 ? -3.439 -5.655 -60.284 1.00 83.25 964 LEU A C 1
ATOM 7710 O O . LEU A 1 964 ? -3.823 -4.692 -60.948 1.00 83.25 964 LEU A O 1
ATOM 7714 N N . ILE A 1 965 ? -4.177 -6.223 -59.331 1.00 87.44 965 ILE A N 1
ATOM 7715 C CA . ILE A 1 965 ? -5.509 -5.792 -58.886 1.00 87.44 965 ILE A CA 1
ATOM 7716 C C . ILE A 1 965 ? -5.407 -5.342 -57.422 1.00 87.44 965 ILE A C 1
ATOM 7718 O O . ILE A 1 965 ? -4.795 -6.026 -56.602 1.00 87.44 965 ILE A O 1
ATOM 7722 N N . GLU A 1 966 ? -6.007 -4.199 -57.082 1.00 89.88 966 GLU A N 1
ATOM 7723 C CA . GLU A 1 966 ? -6.093 -3.681 -55.710 1.00 89.88 966 GLU A CA 1
ATOM 7724 C C . GLU A 1 966 ? -7.536 -3.747 -55.195 1.00 89.88 966 GLU A C 1
ATOM 7726 O O . GLU A 1 966 ? -8.421 -3.067 -55.712 1.00 89.88 966 GLU A O 1
ATOM 7731 N N . LEU A 1 967 ? -7.771 -4.501 -54.117 1.00 91.44 967 LEU A N 1
ATOM 7732 C CA . LEU A 1 967 ? -9.013 -4.414 -53.350 1.00 91.44 967 LEU A CA 1
ATOM 7733 C C . LEU A 1 967 ? -8.774 -3.513 -52.133 1.00 91.44 967 LEU A C 1
ATOM 7735 O O . LEU A 1 967 ? -8.160 -3.916 -51.150 1.00 91.44 967 LEU A O 1
ATOM 7739 N N . LYS A 1 968 ? -9.248 -2.266 -52.200 1.00 91.94 968 LYS A N 1
ATOM 7740 C CA . LYS A 1 968 ? -9.100 -1.289 -51.104 1.00 91.94 968 LYS A CA 1
ATOM 7741 C C . LYS A 1 968 ? -9.921 -1.686 -49.874 1.00 91.94 968 LYS A C 1
ATOM 7743 O O . LYS A 1 968 ? -11.076 -2.079 -50.040 1.00 91.94 968 LYS A O 1
ATOM 7748 N N . GLY A 1 969 ? -9.382 -1.499 -48.671 1.00 92.44 969 GLY A N 1
ATOM 7749 C CA . GLY A 1 969 ? -10.176 -1.473 -47.438 1.00 92.44 969 GLY A CA 1
ATOM 7750 C C . GLY A 1 969 ? -11.065 -0.225 -47.342 1.00 92.44 969 GLY A C 1
ATOM 7751 O O . GLY A 1 969 ? -10.811 0.785 -48.010 1.00 92.44 969 GLY A O 1
ATOM 7752 N N . ASP A 1 970 ? -12.102 -0.292 -46.512 1.00 94.81 970 ASP A N 1
ATOM 7753 C CA . ASP A 1 970 ? -12.931 0.857 -46.146 1.00 94.81 970 ASP A CA 1
ATOM 7754 C C . ASP A 1 970 ? -12.132 1.814 -45.247 1.00 94.81 970 ASP A C 1
ATOM 7756 O O . ASP A 1 970 ? -11.285 1.386 -44.461 1.00 94.81 970 ASP A O 1
ATOM 7760 N N . LYS A 1 971 ? -12.363 3.128 -45.359 1.00 93.81 971 LYS A N 1
ATOM 7761 C CA . LYS A 1 971 ? -11.551 4.152 -44.671 1.00 93.81 971 LYS A CA 1
ATOM 7762 C C . LYS A 1 971 ? -12.028 4.447 -43.252 1.00 93.81 971 LYS A C 1
ATOM 7764 O O . LYS A 1 971 ? -12.482 5.545 -42.943 1.00 93.81 971 LYS A O 1
ATOM 7769 N N . MET A 1 972 ? -11.938 3.415 -42.421 1.00 93.38 972 MET A N 1
ATOM 7770 C CA . MET A 1 972 ? -12.311 3.394 -41.011 1.00 93.38 972 MET A CA 1
ATOM 7771 C C . MET A 1 972 ? -11.599 2.222 -40.307 1.00 93.38 972 MET A C 1
ATOM 7773 O O . MET A 1 972 ? -11.556 1.135 -40.886 1.00 93.38 972 MET A O 1
ATOM 7777 N N . PRO A 1 973 ? -11.084 2.401 -39.077 1.00 94.25 973 PRO A N 1
ATOM 7778 C CA . PRO A 1 973 ? -10.394 1.350 -38.330 1.00 94.25 973 PRO A CA 1
ATOM 7779 C C . PRO A 1 973 ? -11.365 0.340 -37.695 1.00 94.25 973 PRO A C 1
ATOM 7781 O O . PRO A 1 973 ? -12.591 0.534 -37.647 1.00 94.25 973 PRO A O 1
ATOM 7784 N N . ILE A 1 974 ? -10.804 -0.726 -37.132 1.00 93.31 974 ILE A N 1
ATOM 7785 C CA . ILE A 1 974 ? -11.439 -1.571 -36.116 1.00 93.31 974 ILE A CA 1
ATOM 7786 C C . ILE A 1 974 ? -11.249 -0.889 -34.756 1.00 93.31 974 ILE A C 1
ATOM 7788 O O . ILE A 1 974 ? -10.203 -0.991 -34.120 1.00 93.31 974 ILE A O 1
ATOM 7792 N N . GLY A 1 975 ? -12.268 -0.147 -34.341 1.00 90.44 975 GLY A N 1
ATOM 7793 C CA . GLY A 1 975 ? -12.286 0.674 -33.133 1.00 90.44 975 GLY A CA 1
ATOM 7794 C C . GLY A 1 975 ? -13.363 1.749 -33.260 1.00 90.44 975 GLY A C 1
ATOM 7795 O O . GLY A 1 975 ? -14.078 1.800 -34.266 1.00 90.44 975 GLY A O 1
ATOM 7796 N N . TYR A 1 976 ? -13.500 2.607 -32.252 1.00 87.50 976 TYR A N 1
ATOM 7797 C CA . TYR A 1 976 ? -14.442 3.720 -32.293 1.00 87.50 976 TYR A CA 1
ATOM 7798 C C . TYR A 1 976 ? -14.007 4.765 -33.331 1.00 87.50 976 TYR A C 1
ATOM 7800 O O . TYR A 1 976 ? -12.950 5.387 -33.206 1.00 87.50 976 TYR A O 1
ATOM 7808 N N . TYR A 1 977 ? -14.863 5.018 -34.320 1.00 84.50 977 TYR A N 1
ATOM 7809 C CA . TYR A 1 977 ? -14.650 6.032 -35.349 1.00 84.50 977 TYR A CA 1
ATOM 7810 C C . TYR A 1 977 ? -15.867 6.956 -35.470 1.00 84.50 977 TYR A C 1
ATOM 7812 O O . TYR A 1 977 ? -16.975 6.603 -35.082 1.00 84.50 977 TYR A O 1
ATOM 7820 N N . GLU A 1 978 ? -15.682 8.159 -36.018 1.00 80.75 978 GLU A N 1
ATOM 7821 C CA . GLU A 1 978 ? -16.768 9.149 -36.155 1.00 80.75 978 GLU A CA 1
ATOM 7822 C C . GLU A 1 978 ? -17.822 8.739 -37.203 1.00 80.75 978 GLU A C 1
ATOM 7824 O O . GLU A 1 978 ? -18.922 9.286 -37.231 1.00 80.75 978 GLU A O 1
ATOM 7829 N N . ARG A 1 979 ? -17.508 7.741 -38.040 1.00 79.38 979 ARG A N 1
ATOM 7830 C CA . ARG A 1 979 ? -18.415 7.129 -39.014 1.00 79.38 979 ARG A CA 1
ATOM 7831 C C . ARG A 1 979 ? -18.383 5.607 -38.877 1.00 79.38 979 ARG A C 1
ATOM 7833 O O . ARG A 1 979 ? -17.449 4.957 -39.331 1.00 79.38 979 ARG A O 1
ATOM 7840 N N . MET A 1 980 ? -19.421 5.052 -38.263 1.00 84.88 980 MET A N 1
ATOM 7841 C CA . MET A 1 980 ? -19.539 3.625 -37.938 1.00 84.88 980 MET A CA 1
ATOM 7842 C C . MET A 1 980 ? -20.385 2.876 -38.978 1.00 84.88 980 MET A C 1
ATOM 7844 O O . MET A 1 980 ? -21.363 2.213 -38.642 1.00 84.88 980 MET A O 1
ATOM 7848 N N . GLU A 1 981 ? -20.043 3.022 -40.259 1.00 91.38 981 GLU A N 1
ATOM 7849 C CA . GLU A 1 981 ? -20.691 2.257 -41.334 1.00 91.38 981 GLU A CA 1
ATOM 7850 C C . GLU A 1 981 ? -20.245 0.772 -41.274 1.00 91.38 981 GLU A C 1
ATOM 7852 O O . GLU A 1 981 ? -19.124 0.492 -40.827 1.00 91.38 981 GLU A O 1
ATOM 7857 N N . PRO A 1 982 ? -21.087 -0.200 -41.681 1.00 93.88 982 PRO A N 1
ATOM 7858 C CA . PRO A 1 982 ? -20.675 -1.600 -41.799 1.00 93.88 982 PRO A CA 1
ATOM 7859 C C . PRO A 1 982 ? -19.589 -1.786 -42.866 1.00 93.88 982 PRO A C 1
ATOM 7861 O O . PRO A 1 982 ? -19.616 -1.116 -43.897 1.00 93.88 982 PRO A O 1
ATOM 7864 N N . PHE A 1 983 ? -18.657 -2.718 -42.650 1.00 96.69 983 PHE A N 1
ATOM 7865 C CA . PHE A 1 983 ? -17.627 -3.046 -43.648 1.00 96.69 983 PHE A CA 1
ATOM 7866 C C . PHE A 1 983 ? -18.202 -3.629 -44.951 1.00 96.69 983 PHE A C 1
ATOM 7868 O O . PHE A 1 983 ? -19.192 -4.361 -44.947 1.00 96.69 983 PHE A O 1
ATOM 7875 N N . THR A 1 984 ? -17.536 -3.343 -46.071 1.00 95.44 984 THR A N 1
ATOM 7876 C CA . THR A 1 984 ? -17.940 -3.757 -47.418 1.00 95.44 984 THR A CA 1
ATOM 7877 C C . THR A 1 984 ? -17.347 -5.118 -47.789 1.00 95.44 984 THR A C 1
ATOM 7879 O O . THR A 1 984 ? -16.134 -5.246 -47.972 1.00 95.44 984 THR A O 1
ATOM 7882 N N . LEU A 1 985 ? -18.197 -6.124 -48.020 1.00 96.69 985 LEU A N 1
ATOM 7883 C CA . LEU A 1 985 ? -17.764 -7.399 -48.599 1.00 96.69 985 LEU A CA 1
ATOM 7884 C C . LEU A 1 985 ? -17.384 -7.246 -50.079 1.00 96.69 985 LEU A C 1
ATOM 7886 O O . LEU A 1 985 ? -18.176 -6.776 -50.897 1.00 96.69 985 LEU A O 1
ATOM 7890 N N . LYS A 1 986 ? -16.205 -7.746 -50.450 1.00 94.75 986 LYS A N 1
ATOM 7891 C CA . LYS A 1 986 ? -15.741 -7.870 -51.839 1.00 94.75 986 LYS A CA 1
ATOM 7892 C C . LYS A 1 986 ? -15.512 -9.344 -52.153 1.00 94.75 986 LYS A C 1
ATOM 7894 O O . LYS A 1 986 ? -15.048 -10.093 -51.302 1.00 94.75 986 LYS A O 1
ATOM 7899 N N . THR A 1 987 ? -15.865 -9.776 -53.361 1.00 92.38 987 THR A N 1
ATOM 7900 C CA . THR A 1 987 ? -15.705 -11.170 -53.807 1.00 92.38 987 THR A CA 1
ATOM 7901 C C . THR A 1 987 ? -14.930 -11.200 -55.118 1.00 92.38 987 THR A C 1
ATOM 7903 O O . THR A 1 987 ? -15.190 -10.387 -56.003 1.00 92.38 987 THR A O 1
ATOM 7906 N N . HIS A 1 988 ? -13.985 -12.128 -55.242 1.00 90.50 988 HIS A N 1
ATOM 7907 C CA . HIS A 1 988 ? -13.139 -12.301 -56.417 1.00 90.50 988 HIS A CA 1
ATOM 7908 C C . HIS A 1 988 ? -12.895 -13.795 -56.674 1.00 90.50 988 HIS A C 1
ATOM 7910 O O . HIS A 1 988 ? -12.711 -14.572 -55.737 1.00 90.50 988 HIS A O 1
ATOM 7916 N N . GLN A 1 989 ? -12.911 -14.204 -57.941 1.00 92.06 989 GLN A N 1
ATOM 7917 C CA . GLN A 1 989 ? -12.590 -15.572 -58.346 1.00 92.06 989 GLN A CA 1
ATOM 7918 C C . GLN A 1 989 ? -11.081 -15.672 -58.565 1.00 92.06 989 GLN A C 1
ATOM 7920 O O . GLN A 1 989 ? -10.559 -14.963 -59.418 1.00 92.06 989 GLN A O 1
ATOM 7925 N N . LEU A 1 990 ? -10.397 -16.539 -57.817 1.00 89.56 990 LEU A N 1
ATOM 7926 C CA . LEU A 1 990 ? -8.965 -16.779 -58.003 1.00 89.56 990 LEU A CA 1
ATOM 7927 C C . LEU A 1 990 ? -8.723 -17.850 -59.071 1.00 89.56 990 LEU A C 1
ATOM 7929 O O . LEU A 1 990 ? -9.503 -18.803 -59.193 1.00 89.56 990 LEU A O 1
ATOM 7933 N N . GLU A 1 991 ? -7.609 -17.721 -59.788 1.00 87.06 991 GLU A N 1
ATOM 7934 C CA . GLU A 1 991 ? -7.044 -18.758 -60.646 1.00 87.06 991 GLU A CA 1
ATOM 7935 C C . GLU A 1 991 ? -5.783 -19.383 -60.019 1.00 87.06 991 GLU A C 1
ATOM 7937 O O . GLU A 1 991 ? -5.109 -18.800 -59.167 1.00 87.06 991 GLU A O 1
ATOM 7942 N N . ARG A 1 992 ? -5.435 -20.604 -60.450 1.00 85.94 992 ARG A N 1
ATOM 7943 C CA . ARG A 1 992 ? -4.167 -21.240 -60.058 1.00 85.94 992 ARG A CA 1
ATOM 7944 C C . ARG A 1 992 ? -2.995 -20.469 -60.667 1.00 85.94 992 ARG A C 1
ATOM 7946 O O . ARG A 1 992 ? -2.967 -20.239 -61.872 1.00 85.94 992 ARG A O 1
ATOM 7953 N N . GLY A 1 993 ? -2.025 -20.124 -59.830 1.00 84.62 993 GLY A N 1
ATOM 7954 C CA . GLY A 1 993 ? -0.862 -19.298 -60.138 1.00 84.62 993 GLY A CA 1
ATOM 7955 C C . GLY A 1 993 ? -0.962 -17.859 -59.624 1.00 84.62 993 GLY A C 1
ATOM 7956 O O . GLY A 1 993 ? 0.067 -17.186 -59.566 1.00 84.62 993 GLY A O 1
ATOM 7957 N N . ASP A 1 994 ? -2.150 -17.383 -59.240 1.00 89.31 994 ASP A N 1
ATOM 7958 C CA . ASP A 1 994 ? -2.320 -16.021 -58.723 1.00 89.31 994 ASP A CA 1
ATOM 7959 C C . ASP A 1 994 ? -1.614 -15.849 -57.372 1.00 89.31 994 ASP A C 1
ATOM 7961 O O . ASP A 1 994 ? -1.549 -16.781 -56.568 1.00 89.31 994 ASP A O 1
ATOM 7965 N N . THR A 1 995 ? -1.087 -14.651 -57.109 1.00 92.25 995 THR A N 1
ATOM 7966 C CA . THR A 1 995 ? -0.374 -14.333 -55.862 1.00 92.25 995 THR A CA 1
ATOM 7967 C C . THR A 1 995 ? -1.055 -13.200 -55.099 1.00 92.25 995 THR A C 1
ATOM 7969 O O . THR A 1 995 ? -1.284 -12.124 -55.647 1.00 92.25 995 THR A O 1
ATOM 7972 N N . LEU A 1 996 ? -1.357 -13.440 -53.825 1.00 94.31 996 LEU A N 1
ATOM 7973 C CA . LEU A 1 996 ? -1.979 -12.513 -52.881 1.00 94.31 996 LEU A CA 1
ATOM 7974 C C . LEU A 1 996 ? -0.919 -11.887 -51.970 1.00 94.31 996 LEU A C 1
ATOM 7976 O O . LEU A 1 996 ? -0.080 -12.614 -51.441 1.00 94.31 996 LEU A O 1
ATOM 7980 N N . TYR A 1 997 ? -1.006 -10.576 -51.733 1.00 95.25 997 TYR A N 1
ATOM 7981 C CA . TYR A 1 997 ? -0.145 -9.849 -50.794 1.00 95.25 997 TYR A CA 1
ATOM 7982 C C . TYR A 1 997 ? -0.971 -8.993 -49.831 1.00 95.25 997 TYR A C 1
ATOM 7984 O O . TYR A 1 997 ? -1.755 -8.139 -50.258 1.00 95.25 997 TYR A O 1
ATOM 7992 N N . LEU A 1 998 ? -0.757 -9.210 -48.533 1.00 95.31 998 LEU A N 1
ATOM 7993 C CA . LEU A 1 998 ? -1.324 -8.443 -47.422 1.00 95.31 998 LEU A CA 1
ATOM 7994 C C . LEU A 1 998 ? -0.166 -7.856 -46.605 1.00 95.31 998 LEU A C 1
ATOM 7996 O O . LEU A 1 998 ? 0.845 -8.537 -46.430 1.00 95.31 998 LEU A O 1
ATOM 8000 N N . PHE A 1 999 ? -0.288 -6.621 -46.116 1.00 95.25 999 PHE A N 1
ATOM 8001 C CA . PHE A 1 999 ? 0.799 -5.923 -45.418 1.00 95.25 999 PHE A CA 1
ATOM 8002 C C . PHE A 1 999 ? 0.291 -4.824 -44.468 1.00 95.25 999 PHE A C 1
ATOM 8004 O O . PHE A 1 999 ? -0.782 -4.268 -44.708 1.00 95.25 999 PHE A O 1
ATOM 8011 N N . SER A 1 1000 ? 1.071 -4.523 -43.423 1.00 93.75 1000 SER A N 1
ATOM 8012 C CA . SER A 1 1000 ? 0.955 -3.321 -42.574 1.00 93.75 1000 SER A CA 1
ATOM 8013 C C . SER A 1 1000 ? 1.686 -2.124 -43.193 1.00 93.75 1000 SER A C 1
ATOM 8015 O O . SER A 1 1000 ? 2.438 -2.276 -44.168 1.00 93.75 1000 SER A O 1
ATOM 8017 N N . ASP A 1 1001 ? 1.455 -0.911 -42.684 1.00 89.56 1001 ASP A N 1
ATOM 8018 C CA . ASP A 1 1001 ? 1.932 0.294 -43.368 1.00 89.56 1001 ASP A CA 1
ATOM 8019 C C . ASP A 1 1001 ? 3.447 0.559 -43.223 1.00 89.56 1001 ASP A C 1
ATOM 8021 O O . ASP A 1 1001 ? 4.049 1.159 -44.125 1.00 89.56 1001 ASP A O 1
ATOM 8025 N N . GLY A 1 1002 ? 4.110 0.010 -42.198 1.00 90.81 1002 GLY A N 1
ATOM 8026 C CA . GLY A 1 1002 ? 5.507 0.318 -41.876 1.00 90.81 1002 GLY A CA 1
ATOM 8027 C C . GLY A 1 1002 ? 6.509 0.047 -43.006 1.00 90.81 1002 GLY A C 1
ATOM 8028 O O . GLY A 1 1002 ? 7.486 0.787 -43.167 1.00 90.81 1002 GLY A O 1
ATOM 8029 N N . TYR A 1 1003 ? 6.250 -0.934 -43.887 1.00 93.44 1003 TYR A N 1
ATOM 8030 C CA . TYR A 1 1003 ? 7.083 -1.138 -45.084 1.00 93.44 1003 TYR A CA 1
ATOM 8031 C C . TYR A 1 1003 ? 7.001 0.054 -46.052 1.00 93.44 1003 TYR A C 1
ATOM 8033 O O . TYR A 1 1003 ? 8.013 0.484 -46.613 1.00 93.44 1003 TYR A O 1
ATOM 8041 N N . VAL A 1 1004 ? 5.794 0.578 -46.292 1.00 92.75 1004 VAL A N 1
ATOM 8042 C CA . VAL A 1 1004 ? 5.570 1.683 -47.236 1.00 92.75 1004 VAL A CA 1
ATOM 8043 C C . VAL A 1 1004 ? 5.849 3.044 -46.609 1.00 92.75 1004 VAL A C 1
ATOM 8045 O O . VAL A 1 1004 ? 6.209 3.980 -47.330 1.00 92.75 1004 VAL A O 1
ATOM 8048 N N . ASP A 1 1005 ? 5.754 3.156 -45.290 1.00 92.31 1005 ASP A N 1
ATOM 8049 C CA . ASP A 1 1005 ? 6.039 4.382 -44.561 1.00 92.31 1005 ASP A CA 1
ATOM 8050 C C . ASP A 1 1005 ? 7.526 4.579 -44.231 1.00 92.31 1005 ASP A C 1
ATOM 8052 O O . ASP A 1 1005 ? 7.941 5.726 -44.040 1.00 92.31 1005 ASP A O 1
ATOM 8056 N N . GLN A 1 1006 ? 8.356 3.528 -44.296 1.00 93.69 1006 GLN A N 1
ATOM 8057 C CA . GLN A 1 1006 ? 9.805 3.604 -44.075 1.00 93.69 1006 GLN A CA 1
ATOM 8058 C C . GLN A 1 1006 ? 10.484 4.746 -44.858 1.00 93.69 1006 GLN A C 1
ATOM 8060 O O . GLN A 1 1006 ? 10.467 4.804 -46.097 1.00 93.69 1006 GLN A O 1
ATOM 8065 N N . PHE A 1 1007 ? 11.164 5.628 -44.120 1.00 91.81 1007 PHE A N 1
ATOM 8066 C CA . PHE A 1 1007 ? 12.015 6.675 -44.682 1.00 91.81 1007 PHE A CA 1
ATOM 8067 C C . PHE A 1 1007 ? 13.352 6.106 -45.171 1.00 91.81 1007 PHE A C 1
ATOM 8069 O O . PHE A 1 1007 ? 13.964 5.270 -44.504 1.00 91.81 1007 PHE A O 1
ATOM 8076 N N . GLY A 1 1008 ? 13.809 6.577 -46.333 1.00 89.38 1008 GLY A N 1
ATOM 8077 C CA . GLY A 1 1008 ? 15.027 6.077 -46.957 1.00 89.38 1008 GLY A CA 1
ATOM 8078 C C . GLY A 1 1008 ? 15.431 6.775 -48.259 1.00 89.38 1008 GLY A C 1
ATOM 8079 O O . GLY A 1 1008 ? 14.885 7.814 -48.652 1.00 89.38 1008 GLY A O 1
ATOM 8080 N N . GLY A 1 1009 ? 16.432 6.192 -48.918 1.00 84.75 1009 GLY A N 1
ATOM 8081 C CA . GLY A 1 1009 ? 17.035 6.659 -50.163 1.00 84.75 1009 GLY A CA 1
ATOM 8082 C C . GLY A 1 1009 ? 17.802 7.983 -50.042 1.00 84.75 1009 GLY A C 1
ATOM 8083 O O . GLY A 1 1009 ? 17.793 8.663 -49.016 1.00 84.75 1009 GLY A O 1
ATOM 8084 N N . ASN A 1 1010 ? 18.422 8.409 -51.149 1.00 74.25 1010 ASN A N 1
ATOM 8085 C CA . ASN A 1 1010 ? 19.296 9.597 -51.230 1.00 74.25 1010 ASN A CA 1
ATOM 8086 C C . ASN A 1 1010 ? 18.634 10.945 -50.859 1.00 74.25 1010 ASN A C 1
ATOM 8088 O O . ASN A 1 1010 ? 19.302 11.977 -50.876 1.00 74.25 1010 ASN A O 1
ATOM 8092 N N . GLN A 1 1011 ? 17.326 10.969 -50.587 1.00 76.00 1011 GLN A N 1
ATOM 8093 C CA . GLN A 1 1011 ? 16.576 12.167 -50.192 1.00 76.00 1011 GLN A CA 1
ATOM 8094 C C . GLN A 1 1011 ? 15.726 11.977 -48.923 1.00 76.00 1011 GLN A C 1
ATOM 8096 O O . GLN A 1 1011 ? 14.925 12.860 -48.626 1.00 76.00 1011 GLN A O 1
ATOM 8101 N N . GLY A 1 1012 ? 15.863 10.859 -48.194 1.00 83.25 1012 GLY A N 1
ATOM 8102 C CA . GLY A 1 1012 ? 15.132 10.616 -46.942 1.00 83.25 1012 GLY A CA 1
ATOM 8103 C C . GLY A 1 1012 ? 13.610 10.693 -47.100 1.00 83.25 1012 GLY A C 1
ATOM 8104 O O . GLY A 1 1012 ? 12.948 11.450 -46.395 1.00 83.25 1012 GLY A O 1
ATOM 8105 N N . LYS A 1 1013 ? 13.050 9.964 -48.070 1.00 89.44 1013 LYS A N 1
ATOM 8106 C CA . LYS A 1 1013 ? 11.611 9.963 -48.394 1.00 89.44 1013 LYS A CA 1
ATOM 8107 C C . LYS A 1 1013 ? 10.965 8.637 -47.986 1.00 89.44 1013 LYS A C 1
ATOM 8109 O O . LYS A 1 1013 ? 11.644 7.620 -47.941 1.00 89.44 1013 LYS A O 1
ATOM 8114 N N . LYS A 1 1014 ? 9.652 8.645 -47.732 1.00 90.44 1014 LYS A N 1
ATOM 8115 C CA . LYS A 1 1014 ? 8.854 7.416 -47.559 1.00 90.44 1014 LYS A CA 1
ATOM 8116 C C . LYS A 1 1014 ? 8.882 6.554 -48.826 1.00 90.44 1014 LYS A C 1
ATOM 8118 O O . LYS A 1 1014 ? 8.863 7.118 -49.925 1.00 90.44 1014 LYS A O 1
ATOM 8123 N N . PHE A 1 1015 ? 8.863 5.228 -48.679 1.00 91.31 1015 PHE A N 1
ATOM 8124 C CA . PHE A 1 1015 ? 8.871 4.277 -49.800 1.00 91.31 1015 PHE A CA 1
ATOM 8125 C C . PHE A 1 1015 ? 7.600 4.375 -50.669 1.00 91.31 1015 PHE A C 1
ATOM 8127 O O . PHE A 1 1015 ? 7.694 4.473 -51.891 1.00 91.31 1015 PHE A O 1
ATOM 8134 N N . LYS A 1 1016 ? 6.426 4.485 -50.032 1.00 91.81 1016 LYS A N 1
ATOM 8135 C CA . LYS A 1 1016 ? 5.060 4.587 -50.586 1.00 91.81 1016 LYS A CA 1
ATOM 8136 C C . LYS A 1 1016 ? 4.532 3.343 -51.316 1.00 91.81 1016 LYS A C 1
ATOM 8138 O O . LYS A 1 1016 ? 5.248 2.640 -52.025 1.00 91.81 1016 LYS A O 1
ATOM 8143 N N . ASN A 1 1017 ? 3.205 3.181 -51.259 1.00 88.06 1017 ASN A N 1
ATOM 8144 C CA . ASN A 1 1017 ? 2.444 2.119 -51.934 1.00 88.06 1017 ASN A CA 1
ATOM 8145 C C . ASN A 1 1017 ? 2.756 1.955 -53.435 1.00 88.06 1017 ASN A C 1
ATOM 8147 O O . ASN A 1 1017 ? 2.823 0.832 -53.926 1.00 88.06 1017 ASN A O 1
ATOM 8151 N N . GLN A 1 1018 ? 2.990 3.044 -54.179 1.00 87.25 1018 GLN A N 1
ATOM 8152 C CA . GLN A 1 1018 ? 3.289 2.949 -55.617 1.00 87.25 1018 GLN A CA 1
ATOM 8153 C C . GLN A 1 1018 ? 4.622 2.235 -55.900 1.00 87.25 1018 GLN A C 1
ATOM 8155 O O . GLN A 1 1018 ? 4.724 1.474 -56.865 1.00 87.25 1018 GLN A O 1
ATOM 8160 N N . SER A 1 1019 ? 5.630 2.443 -55.051 1.00 88.31 1019 SER A N 1
ATOM 8161 C CA . SER A 1 1019 ? 6.927 1.769 -55.166 1.00 88.31 1019 SER A CA 1
ATOM 8162 C C . SER A 1 1019 ? 6.800 0.289 -54.811 1.00 88.31 1019 SER A C 1
ATOM 8164 O O . SER A 1 1019 ? 7.360 -0.548 -55.514 1.00 88.31 1019 SER A O 1
ATOM 8166 N N . LEU A 1 1020 ? 5.988 -0.048 -53.798 1.00 91.94 1020 LEU A N 1
ATOM 8167 C CA . LEU A 1 1020 ? 5.699 -1.439 -53.434 1.00 91.94 1020 LEU A CA 1
ATOM 8168 C C . LEU A 1 1020 ? 4.973 -2.181 -54.563 1.00 91.94 1020 LEU A C 1
ATOM 8170 O O . LEU A 1 1020 ? 5.436 -3.239 -54.971 1.00 91.94 1020 LEU A O 1
ATOM 8174 N N . LYS A 1 1021 ? 3.920 -1.604 -55.156 1.00 89.88 1021 LYS A N 1
ATOM 8175 C CA . LYS A 1 1021 ? 3.253 -2.187 -56.339 1.00 89.88 1021 LYS A CA 1
ATOM 8176 C C . LYS A 1 1021 ? 4.230 -2.439 -57.494 1.00 89.88 1021 LYS A C 1
ATOM 8178 O O . LYS A 1 1021 ? 4.165 -3.481 -58.138 1.00 89.88 1021 LYS A O 1
ATOM 8183 N N . THR A 1 1022 ? 5.149 -1.502 -57.735 1.00 87.44 1022 THR A N 1
ATOM 8184 C CA . THR A 1 1022 ? 6.169 -1.620 -58.792 1.00 87.44 1022 THR A CA 1
ATOM 8185 C C . THR A 1 1022 ? 7.179 -2.733 -58.488 1.00 87.44 1022 THR A C 1
ATOM 8187 O O . THR A 1 1022 ? 7.561 -3.469 -59.395 1.00 87.44 1022 THR A O 1
ATOM 8190 N N . LEU A 1 1023 ? 7.577 -2.887 -57.220 1.00 89.25 1023 LEU A N 1
ATOM 8191 C CA . LEU A 1 1023 ? 8.442 -3.972 -56.749 1.00 89.25 1023 LEU A CA 1
ATOM 8192 C C . LEU A 1 1023 ? 7.757 -5.338 -56.889 1.00 89.25 1023 LEU A C 1
ATOM 8194 O O . LEU A 1 1023 ? 8.321 -6.233 -57.504 1.00 89.25 1023 LEU A O 1
ATOM 8198 N N . LEU A 1 1024 ? 6.527 -5.494 -56.390 1.00 90.19 1024 LEU A N 1
ATOM 8199 C CA . LEU A 1 1024 ? 5.791 -6.763 -56.466 1.00 90.19 1024 LEU A CA 1
ATOM 8200 C C . LEU A 1 1024 ? 5.562 -7.214 -57.920 1.00 90.19 1024 LEU A C 1
ATOM 8202 O O . LEU A 1 1024 ? 5.690 -8.396 -58.229 1.00 90.19 1024 LEU A O 1
ATOM 8206 N N . LEU A 1 1025 ? 5.299 -6.273 -58.835 1.00 85.88 1025 LEU A N 1
ATOM 8207 C CA . LEU A 1 1025 ? 5.194 -6.551 -60.272 1.00 85.88 1025 LEU A CA 1
ATOM 8208 C C . LEU A 1 1025 ? 6.527 -6.948 -60.926 1.00 85.88 1025 LEU A C 1
ATOM 8210 O O . LEU A 1 1025 ? 6.521 -7.745 -61.859 1.00 85.88 1025 LEU A O 1
ATOM 8214 N N . SER A 1 1026 ? 7.667 -6.399 -60.491 1.00 84.56 1026 SER A N 1
ATOM 8215 C CA . SER A 1 1026 ? 8.967 -6.729 -61.097 1.00 84.56 1026 SER A CA 1
ATOM 8216 C C . SER A 1 1026 ? 9.523 -8.077 -60.631 1.00 84.56 1026 SER A C 1
ATOM 8218 O O . SER A 1 1026 ? 10.287 -8.703 -61.365 1.00 84.56 1026 SER A O 1
ATOM 8220 N N . ILE A 1 1027 ? 9.110 -8.545 -59.448 1.00 87.62 1027 ILE A N 1
ATOM 8221 C CA . ILE A 1 1027 ? 9.556 -9.812 -58.849 1.00 87.62 1027 ILE A CA 1
ATOM 8222 C C . ILE A 1 1027 ? 8.564 -10.968 -59.042 1.00 87.62 1027 ILE A C 1
ATOM 8224 O O . ILE A 1 1027 ? 8.893 -12.102 -58.706 1.00 87.62 1027 ILE A O 1
ATOM 8228 N N . SER A 1 1028 ? 7.375 -10.719 -59.604 1.00 85.00 1028 SER A N 1
ATOM 8229 C CA . SER A 1 1028 ? 6.262 -11.684 -59.655 1.00 85.00 1028 SER A CA 1
ATOM 8230 C C . SER A 1 1028 ? 6.575 -13.012 -60.356 1.00 85.00 1028 SER A C 1
ATOM 8232 O O . SER A 1 1028 ? 5.895 -14.003 -60.116 1.00 85.00 1028 SER A O 1
ATOM 8234 N N . ALA A 1 1029 ? 7.571 -13.035 -61.246 1.00 81.69 1029 ALA A N 1
ATOM 8235 C CA . ALA A 1 1029 ? 8.002 -14.240 -61.960 1.00 81.69 1029 ALA A CA 1
ATOM 8236 C C . ALA A 1 1029 ? 8.942 -15.151 -61.139 1.00 81.69 1029 ALA A C 1
ATOM 8238 O O . ALA A 1 1029 ? 9.230 -16.268 -61.567 1.00 81.69 1029 ALA A O 1
ATOM 8239 N N . LEU A 1 1030 ? 9.445 -14.678 -59.994 1.00 87.12 1030 LEU A N 1
ATOM 8240 C CA . LEU A 1 1030 ? 10.332 -15.426 -59.099 1.00 87.12 1030 LEU A CA 1
ATOM 8241 C C . LEU A 1 1030 ? 9.527 -16.310 -58.135 1.00 87.12 1030 LEU A C 1
ATOM 8243 O O . LEU A 1 1030 ? 8.349 -16.048 -57.879 1.00 87.12 1030 LEU A O 1
ATOM 8247 N N . SER A 1 1031 ? 10.165 -17.321 -57.540 1.00 88.94 1031 SER A N 1
ATOM 8248 C CA . SER A 1 1031 ? 9.545 -18.094 -56.456 1.00 88.94 1031 SER A CA 1
ATOM 8249 C C . SER A 1 1031 ? 9.307 -17.220 -55.218 1.00 88.94 1031 SER A C 1
ATOM 8251 O O . SER A 1 1031 ? 10.054 -16.275 -54.961 1.00 88.94 1031 SER A O 1
ATOM 8253 N N . LEU A 1 1032 ? 8.302 -17.542 -54.395 1.00 89.94 1032 LEU A N 1
ATOM 8254 C CA . LEU A 1 1032 ? 7.978 -16.722 -53.217 1.00 89.94 1032 LEU A CA 1
ATOM 8255 C C . LEU A 1 1032 ? 9.128 -16.593 -52.195 1.00 89.94 1032 LEU A C 1
ATOM 8257 O O . LEU A 1 1032 ? 9.220 -15.577 -51.508 1.00 89.94 1032 LEU A O 1
ATOM 8261 N N . SER A 1 1033 ? 10.048 -17.561 -52.142 1.00 89.00 1033 SER A N 1
ATOM 8262 C CA . SER A 1 1033 ? 11.269 -17.477 -51.322 1.00 89.00 1033 SER A CA 1
ATOM 8263 C C . SER A 1 1033 ? 12.259 -16.420 -51.844 1.00 89.00 1033 SER A C 1
ATOM 8265 O O . SER A 1 1033 ? 12.823 -15.630 -51.078 1.00 89.00 1033 SER A O 1
ATOM 8267 N N . GLU A 1 1034 ? 12.434 -16.350 -53.166 1.00 90.94 1034 GLU A N 1
ATOM 8268 C CA . GLU A 1 1034 ? 13.263 -15.333 -53.824 1.00 90.94 1034 GLU A CA 1
ATOM 8269 C C . GLU A 1 1034 ? 12.614 -13.948 -53.730 1.00 90.94 1034 GLU A C 1
ATOM 8271 O O . GLU A 1 1034 ? 13.303 -12.965 -53.452 1.00 90.94 1034 GLU A O 1
ATOM 8276 N N . GLN A 1 1035 ? 11.286 -13.871 -53.888 1.00 93.00 1035 GLN A N 1
ATOM 8277 C CA . GLN A 1 1035 ? 10.530 -12.633 -53.703 1.00 93.00 1035 GLN A CA 1
ATOM 8278 C C . GLN A 1 1035 ? 10.693 -12.087 -52.283 1.00 93.00 1035 GLN A C 1
ATOM 8280 O O . GLN A 1 1035 ? 11.065 -10.924 -52.137 1.00 93.00 1035 GLN A O 1
ATOM 8285 N N . LYS A 1 1036 ? 10.510 -12.921 -51.245 1.00 94.75 1036 LYS A N 1
ATOM 8286 C CA . LYS A 1 1036 ? 10.763 -12.533 -49.847 1.00 94.75 1036 LYS A CA 1
ATOM 8287 C C . LYS A 1 1036 ? 12.164 -11.940 -49.682 1.00 94.75 1036 LYS A C 1
ATOM 8289 O O . LYS A 1 1036 ? 12.300 -10.821 -49.191 1.00 94.75 1036 LYS A O 1
ATOM 8294 N N . SER A 1 1037 ? 13.186 -12.662 -50.141 1.00 93.12 1037 SER A N 1
ATOM 8295 C CA . SER A 1 1037 ? 14.587 -12.238 -50.017 1.00 93.12 1037 SER A CA 1
ATOM 8296 C C . SER A 1 1037 ? 14.851 -10.890 -50.704 1.00 93.12 1037 SER A C 1
ATOM 8298 O O . SER A 1 1037 ? 15.611 -10.064 -50.196 1.00 93.12 1037 SER A O 1
ATOM 8300 N N . LEU A 1 1038 ? 14.215 -10.639 -51.852 1.00 93.12 1038 LEU A N 1
ATOM 8301 C CA . LEU A 1 1038 ? 14.362 -9.391 -52.600 1.00 93.12 1038 LEU A CA 1
ATOM 8302 C C . LEU A 1 1038 ? 13.561 -8.230 -51.983 1.00 93.12 1038 LEU A C 1
ATOM 8304 O O . LEU A 1 1038 ? 14.042 -7.097 -52.006 1.00 93.12 1038 LEU A O 1
ATOM 8308 N N . ILE A 1 1039 ? 12.403 -8.493 -51.372 1.00 95.00 1039 ILE A N 1
ATOM 8309 C CA . ILE A 1 1039 ? 11.646 -7.513 -50.573 1.00 95.00 1039 ILE A CA 1
ATOM 8310 C C . ILE A 1 1039 ? 12.466 -7.097 -49.341 1.00 95.00 1039 ILE A C 1
ATOM 8312 O O . ILE A 1 1039 ? 12.724 -5.909 -49.145 1.00 95.00 1039 ILE A O 1
ATOM 8316 N N . GLU A 1 1040 ? 12.965 -8.057 -48.555 1.00 93.75 1040 GLU A N 1
ATOM 8317 C CA . GLU A 1 1040 ? 13.793 -7.787 -47.368 1.00 93.75 1040 GLU A CA 1
ATOM 8318 C C . GLU A 1 1040 ? 15.072 -7.012 -47.725 1.00 93.75 1040 GLU A C 1
ATOM 8320 O O . GLU A 1 1040 ? 15.404 -6.022 -47.068 1.00 93.75 1040 GLU A O 1
ATOM 8325 N N . LYS A 1 1041 ? 15.748 -7.395 -48.816 1.00 94.25 1041 LYS A N 1
ATOM 8326 C CA . LYS A 1 1041 ? 16.916 -6.673 -49.335 1.00 94.25 1041 LYS A CA 1
ATOM 8327 C C . LYS A 1 1041 ? 16.574 -5.244 -49.771 1.00 94.25 1041 LYS A C 1
ATOM 8329 O O . LYS A 1 1041 ? 17.292 -4.316 -49.404 1.00 94.25 1041 LYS A O 1
ATOM 8334 N N . THR A 1 1042 ? 15.487 -5.054 -50.524 1.00 94.31 1042 THR A N 1
ATOM 8335 C CA . THR A 1 1042 ? 15.063 -3.724 -51.002 1.00 94.31 1042 THR A CA 1
ATOM 8336 C C . THR A 1 1042 ? 14.756 -2.790 -49.831 1.00 94.31 1042 THR A C 1
ATOM 8338 O O . THR A 1 1042 ? 15.090 -1.607 -49.887 1.00 94.31 1042 THR A O 1
ATOM 8341 N N . HIS A 1 1043 ? 14.173 -3.313 -48.749 1.00 93.88 1043 HIS A N 1
ATOM 8342 C CA . HIS A 1 1043 ? 13.927 -2.549 -47.530 1.00 93.88 1043 HIS A CA 1
ATOM 8343 C C . HIS A 1 1043 ? 15.226 -2.088 -46.848 1.00 93.88 1043 HIS A C 1
ATOM 8345 O O . HIS A 1 1043 ? 15.354 -0.908 -46.523 1.00 93.88 1043 HIS A O 1
ATOM 8351 N N . GLU A 1 1044 ? 16.205 -2.982 -46.658 1.00 91.81 1044 GLU A N 1
ATOM 8352 C CA . GLU A 1 1044 ? 17.500 -2.616 -46.061 1.00 91.81 1044 GLU A CA 1
ATOM 8353 C C . GLU A 1 1044 ? 18.272 -1.603 -46.923 1.00 91.81 1044 GLU A C 1
ATOM 8355 O O . GLU A 1 1044 ? 18.787 -0.616 -46.397 1.00 91.81 1044 GLU A O 1
ATOM 8360 N N . GLU A 1 1045 ? 18.299 -1.792 -48.247 1.00 92.56 1045 GLU A N 1
ATOM 8361 C CA . GLU A 1 1045 ? 18.940 -0.858 -49.184 1.00 92.56 1045 GLU A CA 1
ATOM 8362 C C . GLU A 1 1045 ? 18.240 0.511 -49.219 1.00 92.56 1045 GLU A C 1
ATOM 8364 O O . GLU A 1 1045 ? 18.910 1.541 -49.323 1.00 92.56 1045 GLU A O 1
ATOM 8369 N N . TRP A 1 1046 ? 16.908 0.550 -49.091 1.00 92.94 1046 TRP A N 1
ATOM 8370 C CA . TRP A 1 1046 ? 16.159 1.802 -48.993 1.00 92.94 1046 TRP A CA 1
ATOM 8371 C C . TRP A 1 1046 ? 16.451 2.532 -47.680 1.00 92.94 1046 TRP A C 1
ATOM 8373 O O . TRP A 1 1046 ? 16.815 3.708 -47.699 1.00 92.94 1046 TRP A O 1
ATOM 8383 N N . LYS A 1 1047 ? 16.317 1.840 -46.546 1.00 91.75 1047 LYS A N 1
ATOM 8384 C CA . LYS A 1 1047 ? 16.527 2.383 -45.198 1.00 91.75 1047 LYS A CA 1
ATOM 8385 C C . LYS A 1 1047 ? 17.965 2.885 -44.990 1.00 91.75 1047 LYS A C 1
ATOM 8387 O O . LYS A 1 1047 ? 18.174 3.957 -44.415 1.00 91.75 1047 LYS A O 1
ATOM 8392 N N . GLY A 1 1048 ? 18.962 2.142 -45.473 1.00 89.06 1048 GLY A N 1
ATOM 8393 C CA . GLY A 1 1048 ? 20.375 2.501 -45.360 1.00 89.06 1048 GLY A CA 1
ATOM 8394 C C . GLY A 1 1048 ? 20.824 2.665 -43.903 1.00 89.06 1048 GLY A C 1
ATOM 8395 O O . GLY A 1 1048 ? 20.762 1.725 -43.119 1.00 89.06 1048 GLY A O 1
ATOM 8396 N N . VAL A 1 1049 ? 21.285 3.867 -43.539 1.00 83.56 1049 VAL A N 1
ATOM 8397 C CA . VAL A 1 1049 ? 21.729 4.207 -42.168 1.00 83.56 1049 VAL A CA 1
ATOM 8398 C C . VAL A 1 1049 ? 20.606 4.704 -41.249 1.00 83.56 1049 VAL A C 1
ATOM 8400 O O . VAL A 1 1049 ? 20.875 5.061 -40.104 1.00 83.56 1049 VAL A O 1
ATOM 8403 N N . MET A 1 1050 ? 19.368 4.802 -41.743 1.00 81.44 1050 MET A N 1
ATOM 8404 C CA . MET A 1 1050 ? 18.224 5.186 -40.915 1.00 81.44 1050 MET A CA 1
ATOM 8405 C C . MET A 1 1050 ? 17.745 3.993 -40.079 1.00 81.44 1050 MET A C 1
ATOM 8407 O O . MET A 1 1050 ? 17.990 2.836 -40.416 1.00 81.44 1050 MET A O 1
ATOM 8411 N N . ASN A 1 1051 ? 17.043 4.266 -38.983 1.00 86.88 1051 ASN A N 1
ATOM 8412 C CA . ASN A 1 1051 ? 16.396 3.206 -38.216 1.00 86.88 1051 ASN A CA 1
ATOM 8413 C C . ASN A 1 1051 ? 15.087 2.773 -38.894 1.00 86.88 1051 ASN A C 1
ATOM 8415 O O . ASN A 1 1051 ? 14.501 3.517 -39.689 1.00 86.88 1051 ASN A O 1
ATOM 8419 N N . GLN A 1 1052 ? 14.635 1.565 -38.556 1.00 89.81 1052 GLN A N 1
ATOM 8420 C CA . GLN A 1 1052 ? 13.243 1.178 -38.772 1.00 89.81 1052 GLN A CA 1
ATOM 8421 C C . GLN A 1 1052 ? 12.355 2.142 -37.965 1.00 89.81 1052 GLN A C 1
ATOM 8423 O O . GLN A 1 1052 ? 12.773 2.586 -36.892 1.00 89.81 1052 GLN A O 1
ATOM 8428 N N . ILE A 1 1053 ? 11.205 2.541 -38.512 1.00 89.44 1053 ILE A N 1
ATOM 8429 C CA . ILE A 1 1053 ? 10.339 3.562 -37.888 1.00 89.44 1053 ILE A CA 1
ATOM 8430 C C . ILE A 1 1053 ? 9.068 2.999 -37.257 1.00 89.44 1053 ILE A C 1
ATOM 8432 O O . ILE A 1 1053 ? 8.526 3.643 -36.368 1.00 89.44 1053 ILE A O 1
ATOM 8436 N N . ASP A 1 1054 ? 8.620 1.838 -37.729 1.00 90.75 1054 ASP A N 1
ATOM 8437 C CA . ASP A 1 1054 ? 7.397 1.168 -37.298 1.00 90.75 1054 ASP A CA 1
ATOM 8438 C C . ASP A 1 1054 ? 7.535 -0.348 -37.473 1.00 90.75 1054 ASP A C 1
ATOM 8440 O O . ASP A 1 1054 ? 8.528 -0.822 -38.042 1.00 90.75 1054 ASP A O 1
ATOM 8444 N N . ASP A 1 1055 ? 6.565 -1.106 -36.984 1.00 91.88 1055 ASP A N 1
ATOM 8445 C CA . ASP A 1 1055 ? 6.484 -2.549 -37.201 1.00 91.88 1055 ASP A CA 1
ATOM 8446 C C . ASP A 1 1055 ? 6.264 -2.899 -38.683 1.00 91.88 1055 ASP A C 1
ATOM 8448 O O . ASP A 1 1055 ? 5.782 -2.093 -39.479 1.00 91.88 1055 ASP A O 1
ATOM 8452 N N . ILE A 1 1056 ? 6.703 -4.092 -39.102 1.00 93.44 1056 ILE A N 1
ATOM 8453 C CA . ILE A 1 1056 ? 6.564 -4.529 -40.497 1.00 93.44 1056 ILE A CA 1
ATOM 8454 C C . ILE A 1 1056 ? 6.086 -5.973 -40.568 1.00 93.44 1056 ILE A C 1
ATOM 8456 O O . ILE A 1 1056 ? 6.838 -6.909 -40.273 1.00 9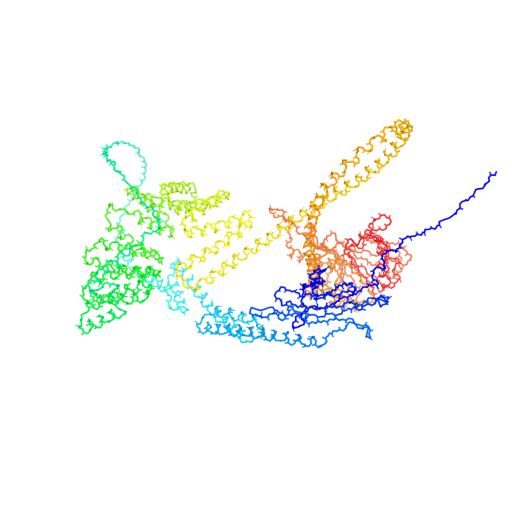3.44 1056 ILE A O 1
ATOM 8460 N N . SER A 1 1057 ? 4.883 -6.147 -41.106 1.00 93.38 1057 SER A N 1
ATOM 8461 C CA . SER A 1 1057 ? 4.267 -7.436 -41.396 1.00 93.38 1057 SER A CA 1
ATOM 8462 C C . SER A 1 1057 ? 3.832 -7.518 -42.850 1.00 93.38 1057 SER A C 1
ATOM 8464 O O . SER A 1 1057 ? 3.175 -6.622 -43.375 1.00 93.38 1057 SER A O 1
ATOM 8466 N N . MET A 1 1058 ? 4.186 -8.613 -43.521 1.00 94.94 1058 MET A N 1
ATOM 8467 C CA . MET A 1 1058 ? 3.759 -8.891 -44.891 1.00 94.94 1058 MET A CA 1
ATOM 8468 C C . MET A 1 1058 ? 3.601 -10.393 -45.121 1.00 94.94 1058 MET A C 1
ATOM 8470 O O . MET A 1 1058 ? 4.496 -11.180 -44.812 1.00 94.94 1058 MET A O 1
ATOM 8474 N N . LEU A 1 1059 ? 2.470 -10.774 -45.708 1.00 93.81 1059 LEU A N 1
ATOM 8475 C CA . LEU A 1 1059 ? 2.089 -12.141 -46.043 1.00 93.81 1059 LEU A CA 1
ATOM 8476 C C . LEU A 1 1059 ? 1.917 -12.251 -47.560 1.00 93.81 1059 LEU A C 1
ATOM 8478 O O . LEU A 1 1059 ? 1.096 -11.538 -48.138 1.00 93.81 1059 LEU A O 1
ATOM 8482 N N . GLY A 1 1060 ? 2.675 -13.153 -48.185 1.00 93.69 1060 GLY A N 1
ATOM 8483 C CA . GLY A 1 1060 ? 2.532 -13.532 -49.590 1.00 93.69 1060 GLY A CA 1
ATOM 8484 C C . GLY A 1 1060 ? 2.010 -14.963 -49.714 1.00 93.69 1060 GLY A C 1
ATOM 8485 O O . GLY A 1 1060 ? 2.547 -15.858 -49.065 1.00 93.69 1060 GLY A O 1
ATOM 8486 N N . ILE A 1 1061 ? 0.988 -15.206 -50.535 1.00 92.88 1061 ILE A N 1
ATOM 8487 C CA . ILE A 1 1061 ? 0.422 -16.550 -50.774 1.00 92.88 1061 ILE A CA 1
ATOM 8488 C C . ILE A 1 1061 ? 0.209 -16.745 -52.268 1.00 92.88 1061 ILE A C 1
ATOM 8490 O O . ILE A 1 1061 ? -0.409 -15.895 -52.904 1.00 92.88 1061 ILE A O 1
ATOM 8494 N N . LYS A 1 1062 ? 0.643 -17.878 -52.822 1.00 91.00 1062 LYS A N 1
ATOM 8495 C CA . LYS A 1 1062 ? 0.366 -18.249 -54.212 1.00 91.00 1062 LYS A CA 1
ATOM 8496 C C . LYS A 1 1062 ? -0.644 -19.391 -54.268 1.00 91.00 1062 LYS A C 1
ATOM 8498 O O . LYS A 1 1062 ? -0.523 -20.384 -53.554 1.00 91.00 1062 LYS A O 1
ATOM 8503 N N . ILE A 1 1063 ? -1.645 -19.246 -55.127 1.00 89.38 1063 ILE A N 1
ATOM 8504 C CA . ILE A 1 1063 ? -2.730 -20.214 -55.284 1.00 89.38 1063 ILE A CA 1
ATOM 8505 C C . ILE A 1 1063 ? -2.237 -21.389 -56.133 1.00 89.38 1063 ILE A C 1
ATOM 8507 O O . ILE A 1 1063 ? -1.913 -21.214 -57.305 1.00 89.38 1063 ILE A O 1
ATOM 8511 N N . SER A 1 1064 ? -2.162 -22.582 -55.544 1.00 78.50 1064 SER A N 1
ATOM 8512 C CA . SER A 1 1064 ? -1.653 -23.812 -56.179 1.00 78.50 1064 SER A CA 1
ATOM 8513 C C . SER A 1 1064 ? -2.740 -24.652 -56.834 1.00 78.50 1064 SER A C 1
ATOM 8515 O O . SER A 1 1064 ? -3.751 -24.933 -56.151 1.00 78.50 1064 SER A O 1
#

Foldseek 3Di:
DYDDDDDDDDDDDPDDDPDPVQLQWEKEKEFEAAPVRQGDFQWKKFKDFDPDGPDIWTQHPRRITMDIDDAQTKIKIWTDDVQWQIAIAIEHRRVDDPVLSNGGYAYHYDYHYIYGDDPPQDSPLRVDHLWYWYADPVVSHIDIPPVSNVVSVVVVVVSVVVVLVVLVVLLVVLQVVLVVCVVVVVLVSSLVSLVVSCVSPVPDDVSVVSNVVSVVVVVVVVVLVVLLVVLQVQLVVCVVVVVLVSSLVSLVVSCVSPVVDCVSVVSNVVSVVVVVVVVVVVVPVVPDPDDDDDDDDDDDDDYDDDDDDDDDDDDDDDDDDDDDDDDDVCPPPDPVLLVVLVVVLCVLLVDPPVPDDPCSLVVQLVVCVVVVPLLSNLSSLSVQLSVCVVVVVLVSSLVSLVSSLVSCVVVVVLQSNLSSLQVNLVSCVVLLVLQSSLVSLQSSLVSCVVVVVLVSSLVSLLSSLVSCVSVVVLVSNLVSLVVSVVSDDPLDLCLVSLQSNLVSCVVVVVLVSNLVSLVVSLVSCVSVVVLLSNLVSLQSPLVSCVVVVVLVSSLVSLVSSLVSCVVVVVLLSNLSSLQSNLVSCVVVVVLVSNLVSLVSSCVSCVVSVVLVSVLSSLVSQLVSCVVVLVLVSNLVSLVSNLVSVLVVCVVSNPPDPCCVVVSVVSCVVSVVVNVVSVVVVVVVVVVVVVVVVVVVVVVVVVVVVVVVVVVVVVVVVVVVVVVVVVVVVVVCVVCVVVVVVPVVVPVVVVVVVVVVVVVVVVVVVVVVVVVVVVVVVVVVVVVVVVVVVVVVVVVVLVVLLVVLVVLLPQCVQVCVQFVQKDKDWFALDSAALKGKHWDDDPQKIKIKTKHWPDGGPVSSVQVSLLSVLLCCCCVVVVDQAALVSLLSLLVSQQVVQVADDDDDPVNPDRPFIFMWMWMWMARNVQRKIKIATAQWKKKKKAQADDDDDDDDPDWDDDDRGITMDIGGHDDHGSYDDPDSDGIDMDIDRHDAFMKMKTKDCLLQQQFFDPVRHGNHPVNVVVLCRVCSVDRSVVSVVVSVVVSCNGNPPHRRDHIIIMMMGGHD

pLDDT: mean 76.16, std 19.67, range [20.09, 98.0]

Secondary structure (DSSP, 8-state):
----------------SSSSTTSS-EEEEEEEE-TTS-B-TT-EEEEEETTEEEEEEE--TTSEEEEEE-SS-EEEEEEE-TTB--EEEEEE-TT--TTGGGG--EEEE--EE--B--TT---GGGGSEEEEEEEETTTTEEEE-HHHHHHHHHHHHHHHHHHHHHHHHHHHHHHHHHHHHHHTT-HHHHHHHHHHHHHH-TT-SHHHHHHHHHHHHHHHHHHHHHHHHHHHHHHHHHHTTT-HHHHHHHHHHHHTT-TT-HHHHHHHHHHHHHHHHHHHHTTTTTSS------------------------------------------SS---HHHHHHHHHHHHHH-S-GGG--TTHHHHHHHHHHHTT-HHHHHHHHHHHHHHHHHTT-HHHHHHHHHHHHHHHHHTT-HHHHHHHHHHHHHHHHHTT-HHHHHHHHHHHHHHHHHTT-HHHHHHHHHHHHHHHHHTT-HHHHHHHHHHHHHHS-TTS--HHHHHHHHHHHHHTT-HHHHHHHHHHHHHHHHHHT-HHHHHHHHHHHHHHHHHTT-HHHHHHHHHHHHHHHHTTT-HHHHHHHHHHHHHHHHHHT-HHHHHHHHHHHHHHHHHHT-HHHHHHHHHHHHHHHHHTT-HHHHHHHHHHHHHHHHHHHHHTT--SHHHHHHHHHHHHHHHHHHHHHHHHHHHHHHHHHHHHHHHHHHHHHHHHHHHHHHHHHHHHHHHHHHHHHHHHHHHHHHHHHHHHHHHHHHHHHHHHHHHHHHHHHHHHHHHHHHHHHHHHHHHHHHHHHHHHHHHHHHHHHHHHHHHHHHHHGGGHHHHHH-SSEEEEEE-SSSS-S-EEEEEEETTEEEEEEEEESSSHHHHHHHHHHHHHHHHIIIIIS----HHHHHHHHHHHHHHHTT--SSPPTT--------EEEEEEEEETTT-EEEEEEES--EEEE-SS---S----TT-B--STT--EEEEPPBSS-BS--S--PPPPPEEEE--TT-EEEEE-THHHH-EETTTTEE--HHHHHHHHHHHTTS-HHHHHHHHHHHHHHHHTTSPP-S-EEEEEEE--

Sequence (1064 aa):
MGRLLLFVFVVAFPFLAVAQTRLHSITVKGKVSDLNNRSVSMARVDIFKGNQVVKNVIANSYGNYDFVLEKGNIYTFAYSKHGFVTKRIELSTEAIGDDELKYGLFPVNIDVVLFEDFKGLDVSPLTKPVAKFAYVDEEGDFLYDEAYAAKMAKEVDKVIATQKKLKKQAYDDLIQKADLLFGDEWLEEALLEYQDALLLFPSEKYPKQQIDKIRQMLQKQAGIEKTYASYIRKGDQNFDKQNYQISKSYYEKSLIYKPQELYPKSRIEEIERILAGNADLYNKIEKDVSSDETITTAENTKNDNVQGIQTSNEQKGNVNSETVDKPRNDNFSKNEGISNLSSHAVTTVGKPENERDDNYLNQLLKRYSDSGDSVNVARVNLAMGIEAYNQHQYDQAVDYFREAYRIFGTAGMTEDQAAVAESLGDIFFSMYRYSASSEWYSKASGLYTLKKETDKATSVLLKSADASYQSGDFSNALAKYMKVVNQSEKTADLSSLYNSIGVIYFESGDYNNALKYYDLSVKSAENAGNVKELAMSLNNIGNVKYEDQDYNSALSYYGQSVSKKTSIDYKAGIAVSLHNIGNVYRKTGDFTKALDYYQQSEKFAIASGNTDVIYENYGALADLYSKTKDCANAIKYYKLYSETRHLIMRKQGKDQINESSAYYANMLETGNEMELLRDEIRRQRLLAFYESARKQKEIEYLNLLNQLSNQKIKSNESQIKTQRLMIAIIAAGLFLVLLFLVLLFRQFRQKKRANRLLAEQNEEINAQKQEIESQRDLLYEQKEKIEHIHLELTDSIRYAQRIQDAVLSSVKTLIDTFPENFIIYRPLEMVSGDFYWSVKTGNRLVFCVADCTGHGVPGAFMSMLGISFLNEIVLTEKITQPDQILNYLRESTIRALGQKETADRYGLTRIRDGMDIALCSINLDTLVMQFAGANNPLYIVGSKQSAVSSEGPDCLLPTAHCQLIELKGDKMPIGYYERMEPFTLKTHQLERGDTLYLFSDGYVDQFGGNQGKKFKNQSLKTLLLSISALSLSEQKSLIEKTHEEWKGVMNQIDDISMLGIKIS